Protein 6CR2 (pdb70)

Structure (mmCIF, N/CA/C/O backbone):
data_6CR2
#
_entry.id   6CR2
#
_cell.length_a   108.438
_cell.length_b   108.438
_cell.length_c   90.999
_cell.angle_alpha   90.00
_cell.angle_beta   90.00
_cell.angle_gamma   120.00
#
_symmetry.space_group_name_H-M   'P 31'
#
loop_
_entity.id
_entity.type
_entity.pdbx_description
1 polymer '14-alpha sterol demethylase Cyp51B'
2 non-polymer 'PROTOPORPHYRIN IX CONTAINING FE'
3 non-polymer N-[(1R)-1-(2,4-dichlorophenyl)-2-(1H-imidazol-1-yl)ethyl]-4-{5-[2-fluoro-4-(2,2,2-trifluoroethoxy)phenyl]-1,3,4-oxadiazol-2-yl}benzamide
4 water water
#
loop_
_atom_site.group_PDB
_atom_site.id
_atom_site.type_symbol
_atom_site.label_atom_id
_atom_site.label_alt_id
_atom_site.label_comp_id
_atom_site.label_asym_id
_atom_site.label_entity_id
_atom_site.label_seq_id
_atom_site.pdbx_PDB_ins_code
_atom_site.Cartn_x
_atom_site.Cartn_y
_atom_site.Cartn_z
_atom_site.occupancy
_atom_site.B_iso_or_equiv
_atom_site.auth_seq_id
_atom_site.auth_comp_id
_atom_site.auth_asym_id
_atom_site.auth_atom_id
_atom_site.pdbx_PDB_model_num
ATOM 1 N N . THR A 1 5 ? -110.607 169.720 -0.004 1.00 71.69 51 THR A N 1
ATOM 2 C CA . THR A 1 5 ? -109.569 170.203 -0.960 1.00 70.66 51 THR A CA 1
ATOM 3 C C . THR A 1 5 ? -108.568 171.090 -0.227 1.00 74.92 51 THR A C 1
ATOM 4 O O . THR A 1 5 ? -108.953 171.900 0.615 1.00 79.61 51 THR A O 1
ATOM 8 N N . PRO A 1 6 ? -107.275 170.933 -0.545 1.00 77.11 52 PRO A N 1
ATOM 9 C CA . PRO A 1 6 ? -106.216 171.705 0.094 1.00 65.73 52 PRO A CA 1
ATOM 10 C C . PRO A 1 6 ? -106.237 173.163 -0.352 1.00 61.15 52 PRO A C 1
ATOM 11 O O . PRO A 1 6 ? -106.767 173.475 -1.418 1.00 66.13 52 PRO A O 1
ATOM 15 N N . PRO A 1 7 ? -105.655 174.055 0.463 1.00 51.60 53 PRO A N 1
ATOM 16 C CA . PRO A 1 7 ? -105.665 175.489 0.195 1.00 48.08 53 PRO A CA 1
ATOM 17 C C . PRO A 1 7 ? -104.909 175.852 -1.079 1.00 51.43 53 PRO A C 1
ATOM 18 O O . PRO A 1 7 ? -103.695 175.663 -1.158 1.00 51.70 53 PRO A O 1
ATOM 22 N N . VAL A 1 8 ? -105.618 176.397 -2.052 1.00 50.41 54 VAL A N 1
ATOM 23 C CA . VAL A 1 8 ? -105.031 176.830 -3.300 1.00 59.77 54 VAL A CA 1
ATOM 24 C C . VAL A 1 8 ? -104.234 178.110 -3.131 1.00 64.32 54 VAL A C 1
ATOM 25 O O . VAL A 1 8 ? -104.756 179.107 -2.692 1.00 67.62 54 VAL A O 1
ATOM 29 N N . VAL A 1 9 ? -103.004 178.105 -3.618 1.00 67.21 55 VAL A N 1
ATOM 30 C CA . VAL A 1 9 ? -102.088 179.223 -3.425 1.00 66.07 55 VAL A CA 1
ATOM 31 C C . VAL A 1 9 ? -102.469 180.423 -4.287 1.00 62.59 55 VAL A C 1
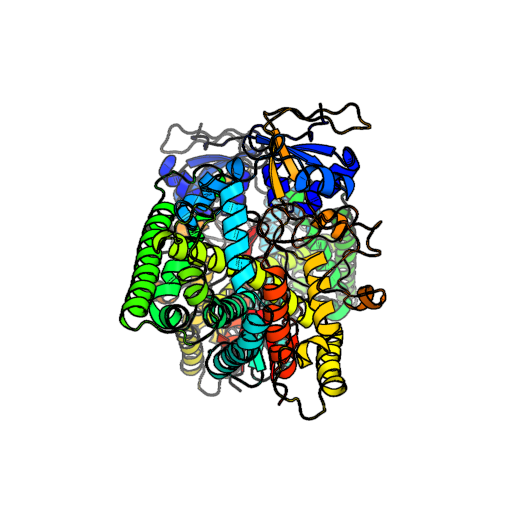ATOM 32 O O . VAL A 1 9 ? -102.805 180.276 -5.462 1.00 46.56 55 VAL A O 1
ATOM 36 N N . PHE A 1 10 ? -102.413 181.611 -3.694 1.00 70.49 56 PHE A N 1
ATOM 37 C CA . PHE A 1 10 ? -102.865 182.812 -4.386 1.00 74.05 56 PHE A CA 1
ATOM 38 C C . PHE A 1 10 ? -101.982 183.124 -5.590 1.00 70.43 56 PHE A C 1
ATOM 39 O O . PHE A 1 10 ? -100.763 183.242 -5.468 1.00 59.51 56 PHE A O 1
ATOM 47 N N . HIS A 1 11 ? -102.614 183.267 -6.750 1.00 64.43 57 HIS A N 1
ATOM 48 C CA . HIS A 1 11 ? -101.914 183.704 -7.951 1.00 73.12 57 HIS A CA 1
ATOM 49 C C . HIS A 1 11 ? -102.678 184.829 -8.642 1.00 79.52 57 HIS A C 1
ATOM 50 O O . HIS A 1 11 ? -103.759 185.218 -8.200 1.00 89.41 57 HIS A O 1
ATOM 57 N N . TRP A 1 12 ? -102.107 185.349 -9.724 1.00 84.62 58 TRP A N 1
ATOM 58 C CA . TRP A 1 12 ? -102.657 186.529 -10.382 1.00 83.18 58 TRP A CA 1
ATOM 59 C C . TRP A 1 12 ? -103.332 186.240 -11.718 1.00 76.10 58 TRP A C 1
ATOM 60 O O . TRP A 1 12 ? -104.274 186.929 -12.111 1.00 69.73 58 TRP A O 1
ATOM 71 N N . PHE A 1 13 ? -102.835 185.223 -12.414 1.00 77.21 59 PHE A N 1
ATOM 72 C CA . PHE A 1 13 ? -103.248 184.986 -13.791 1.00 78.83 59 PHE A CA 1
ATOM 73 C C . PHE A 1 13 ? -103.549 183.507 -14.008 1.00 77.30 59 PHE A C 1
ATOM 74 O O . PHE A 1 13 ? -103.026 182.654 -13.291 1.00 67.25 59 PHE A O 1
ATOM 82 N N . PRO A 1 14 ? -104.406 183.203 -14.993 1.00 75.68 60 PRO A N 1
ATOM 83 C CA . PRO A 1 14 ? -104.822 181.824 -15.207 1.00 74.58 60 PRO A CA 1
ATOM 84 C C . PRO A 1 14 ? -103.819 181.113 -16.109 1.00 77.50 60 PRO A C 1
ATOM 85 O O . PRO A 1 14 ? -103.346 181.682 -17.093 1.00 86.85 60 PRO A O 1
ATOM 89 N N . PHE A 1 15 ? -103.494 179.878 -15.741 1.00 73.35 61 PHE A N 1
ATOM 90 C CA . PHE A 1 15 ? -102.587 179.008 -16.482 1.00 75.55 61 PHE A CA 1
ATOM 91 C C . PHE A 1 15 ? -101.118 179.419 -16.456 1.00 80.39 61 PHE A C 1
ATOM 92 O O . PHE A 1 15 ? -100.276 178.764 -17.071 1.00 84.70 61 PHE A O 1
ATOM 100 N N . ILE A 1 16 ? -100.805 180.497 -15.746 1.00 75.37 62 ILE A N 1
ATOM 101 C CA . ILE A 1 16 ? -99.416 180.817 -15.438 1.00 68.29 62 ILE A CA 1
ATOM 102 C C . ILE A 1 16 ? -99.217 180.439 -13.976 1.00 63.90 62 ILE A C 1
ATOM 103 O O . ILE A 1 16 ? -98.160 179.976 -13.547 1.00 68.93 62 ILE A O 1
ATOM 108 N N . GLY A 1 17 ? -100.294 180.670 -13.233 1.00 62.23 63 GLY A N 1
ATOM 109 C CA . GLY A 1 17 ? -100.358 180.379 -11.807 1.00 53.01 63 GLY A CA 1
ATOM 110 C C . GLY A 1 17 ? -99.106 180.845 -11.091 1.00 59.61 63 GLY A C 1
ATOM 111 O O . GLY A 1 17 ? -98.635 181.965 -11.289 1.00 72.74 63 GLY A O 1
ATOM 112 N N . SER A 1 18 ? -98.574 179.965 -10.250 1.00 57.15 64 SER A N 1
ATOM 113 C CA . SER A 1 18 ? -97.360 180.258 -9.497 1.00 52.87 64 SER A CA 1
ATOM 114 C C . SER A 1 18 ? -96.121 179.705 -10.193 1.00 44.61 64 SER A C 1
ATOM 115 O O . SER A 1 18 ? -95.106 179.440 -9.549 1.00 52.19 64 SER A O 1
ATOM 118 N N . THR A 1 19 ? -96.206 179.541 -11.509 1.00 40.67 65 THR A N 1
ATOM 119 C CA . THR A 1 19 ? -95.127 178.928 -12.276 1.00 47.39 65 THR A CA 1
ATOM 120 C C . THR A 1 19 ? -93.831 179.725 -12.164 1.00 47.03 65 THR A C 1
ATOM 121 O O . THR A 1 19 ? -92.768 179.165 -11.895 1.00 48.10 65 THR A O 1
ATOM 125 N N . ILE A 1 20 ? -93.935 181.034 -12.369 1.00 42.00 66 ILE A N 1
ATOM 126 C CA . ILE A 1 20 ? -92.776 181.919 -12.330 1.00 40.62 66 ILE A CA 1
ATOM 127 C C . ILE A 1 20 ? -92.107 181.900 -10.959 1.00 37.80 66 ILE A C 1
ATOM 128 O O . ILE A 1 20 ? -90.889 181.747 -10.867 1.00 41.22 66 ILE A O 1
ATOM 133 N N . SER A 1 21 ? -92.894 182.050 -9.898 1.00 36.96 67 SER A N 1
ATOM 134 C CA . SER A 1 21 ? -92.373 181.993 -8.537 1.00 40.67 67 SER A CA 1
ATOM 135 C C . SER A 1 21 ? -91.680 180.661 -8.267 1.00 36.79 67 SER A C 1
ATOM 136 O O . SER A 1 21 ? -90.610 180.615 -7.661 1.00 34.62 67 SER A O 1
ATOM 139 N N . TYR A 1 22 ? -92.312 179.579 -8.708 1.00 36.39 68 TYR A N 1
ATOM 140 C CA . TYR A 1 22 ? -91.789 178.235 -8.491 1.00 39.31 68 TYR A CA 1
ATOM 141 C C . TYR A 1 22 ? -90.500 178.039 -9.281 1.00 34.82 68 TYR A C 1
ATOM 142 O O . TYR A 1 22 ? -89.510 177.523 -8.763 1.00 35.37 68 TYR A O 1
ATOM 151 N N . GLY A 1 23 ? -90.531 178.455 -10.543 1.00 34.93 69 GLY A N 1
ATOM 152 C CA . GLY A 1 23 ? -89.394 178.294 -11.442 1.00 36.23 69 GLY A CA 1
ATOM 153 C C . GLY A 1 23 ? -88.173 179.118 -11.081 1.00 37.47 69 GLY A C 1
ATOM 154 O O . GLY A 1 23 ? -87.040 178.675 -11.273 1.00 41.86 69 GLY A O 1
ATOM 155 N N . ILE A 1 24 ? -88.394 180.323 -10.566 1.00 37.92 70 ILE A N 1
ATOM 156 C CA . ILE A 1 24 ? -87.287 181.185 -10.169 1.00 40.23 70 ILE A CA 1
ATOM 157 C C . ILE A 1 24 ? -86.565 180.612 -8.955 1.00 38.71 70 ILE A C 1
ATOM 158 O O . ILE A 1 24 ? -85.336 180.621 -8.884 1.00 39.86 70 ILE A O 1
ATOM 163 N N . ASP A 1 25 ? -87.351 180.134 -7.996 1.00 40.35 71 ASP A N 1
ATOM 164 C CA . ASP A 1 25 ? -86.817 179.621 -6.740 1.00 42.07 71 ASP A CA 1
ATOM 165 C C . ASP A 1 25 ? -87.889 178.790 -6.041 1.00 39.04 71 ASP A C 1
ATOM 166 O O . ASP A 1 25 ? -88.748 179.338 -5.351 1.00 39.76 71 ASP A O 1
ATOM 171 N N . PRO A 1 26 ? -87.855 177.464 -6.239 1.00 41.49 72 PRO A N 1
ATOM 172 C CA . PRO A 1 26 ? -88.792 176.554 -5.591 1.00 37.22 72 PRO A CA 1
ATOM 173 C C . PRO A 1 26 ? -88.785 176.668 -4.070 1.00 34.57 72 PRO A C 1
ATOM 174 O O . PRO A 1 26 ? -89.847 176.723 -3.449 1.00 32.08 72 PRO A O 1
ATOM 178 N N . TYR A 1 27 ? -87.596 176.711 -3.478 1.00 41.03 73 TYR A N 1
ATOM 179 C CA . TYR A 1 27 ? -87.465 176.642 -2.027 1.00 45.06 73 TYR A CA 1
ATOM 180 C C . TYR A 1 27 ? -88.031 177.884 -1.346 1.00 46.13 73 TYR A C 1
ATOM 181 O O . TYR A 1 27 ? -88.802 177.774 -0.393 1.00 53.39 73 TYR A O 1
ATOM 190 N N . LYS A 1 28 ? -87.665 179.066 -1.832 1.00 42.61 74 LYS A N 1
ATOM 191 C CA . LYS A 1 28 ? -88.252 180.295 -1.310 1.00 48.25 74 LYS A CA 1
ATOM 192 C C . LYS A 1 28 ? -89.761 180.313 -1.524 1.00 45.10 74 LYS A C 1
ATOM 193 O O . LYS A 1 28 ? -90.515 180.825 -0.697 1.00 44.23 74 LYS A O 1
ATOM 199 N N . PHE A 1 29 ? -90.190 179.753 -2.650 1.00 46.78 75 PHE A N 1
ATOM 200 C CA . PHE A 1 29 ? -91.614 179.670 -2.956 1.00 42.82 75 PHE A CA 1
ATOM 201 C C . PHE A 1 29 ? -92.336 178.739 -1.987 1.00 48.06 75 PHE A C 1
ATOM 202 O O . PHE A 1 29 ? -93.443 179.046 -1.545 1.00 56.25 75 PHE A O 1
ATOM 210 N N . PHE A 1 30 ? -91.717 177.612 -1.651 1.00 45.31 76 PHE A N 1
ATOM 211 C CA . PHE A 1 30 ? -92.330 176.653 -0.738 1.00 47.57 76 PHE A CA 1
ATOM 212 C C . PHE A 1 30 ? -92.355 177.130 0.711 1.00 49.99 76 PHE A C 1
ATOM 213 O O . PHE A 1 30 ? -93.282 176.800 1.451 1.00 48.44 76 PHE A O 1
ATOM 221 N N . PHE A 1 31 ? -91.356 177.905 1.123 1.00 49.96 77 PHE A N 1
ATOM 222 C CA . PHE A 1 31 ? -91.289 178.373 2.503 1.00 50.37 77 PHE A CA 1
ATOM 223 C C . PHE A 1 31 ? -92.267 179.516 2.755 1.00 51.27 77 PHE A C 1
ATOM 224 O O . PHE A 1 31 ? -92.923 179.557 3.795 1.00 48.30 77 PHE A O 1
ATOM 232 N N . ASP A 1 32 ? -92.358 180.446 1.809 1.00 50.93 78 ASP A N 1
ATOM 233 C CA . ASP A 1 32 ? -93.389 181.478 1.828 1.00 53.27 78 ASP A CA 1
ATOM 234 C C . ASP A 1 32 ? -94.806 180.913 1.803 1.00 58.14 78 ASP A C 1
ATOM 235 O O . ASP A 1 32 ? -95.650 181.303 2.610 1.00 72.17 78 ASP A O 1
ATOM 240 N N . CYS A 1 33 ? -95.064 179.999 0.874 1.00 54.88 79 CYS A N 1
ATOM 241 C CA . CYS A 1 33 ? -96.362 179.338 0.800 1.00 51.10 79 CYS A CA 1
ATOM 242 C C . CYS A 1 33 ? -96.636 178.611 2.112 1.00 56.36 79 CYS A C 1
ATOM 243 O O . CYS A 1 33 ? -97.770 178.566 2.591 1.00 48.42 79 CYS A O 1
ATOM 246 N N . ARG A 1 34 ? -95.582 178.030 2.676 1.00 54.72 80 ARG A N 1
ATOM 247 C CA . ARG A 1 34 ? -95.661 177.340 3.959 1.00 57.78 80 ARG A CA 1
ATOM 248 C C . ARG A 1 34 ? -96.127 178.255 5.088 1.00 58.55 80 ARG A C 1
ATOM 249 O O . ARG A 1 34 ? -96.997 177.880 5.875 1.00 67.43 80 ARG A O 1
ATOM 257 N N . ALA A 1 35 ? -95.561 179.455 5.165 1.00 56.39 81 ALA A N 1
ATOM 258 C CA . ALA A 1 35 ? -95.846 180.358 6.274 1.00 58.75 81 ALA A CA 1
ATOM 259 C C . ALA A 1 35 ? -97.272 180.894 6.201 1.00 59.97 81 ALA A C 1
ATOM 260 O O . ALA A 1 35 ? -97.846 181.308 7.208 1.00 61.67 81 ALA A O 1
ATOM 262 N N . LYS A 1 36 ? -97.835 180.885 4.997 1.00 61.82 82 LYS A N 1
ATOM 263 C CA . LYS A 1 36 ? -99.158 181.452 4.762 1.00 64.47 82 LYS A CA 1
ATOM 264 C C . LYS A 1 36 ? -100.248 180.388 4.678 1.00 68.23 82 LYS A C 1
ATOM 265 O O . LYS A 1 36 ? -101.411 180.684 4.951 1.00 73.73 82 LYS A O 1
ATOM 271 N N . TYR A 1 37 ? -99.894 179.159 4.314 1.00 58.67 83 TYR A N 1
ATOM 272 C CA . TYR A 1 37 ? -100.901 178.112 4.166 1.00 58.95 83 TYR A CA 1
ATOM 273 C C . TYR A 1 37 ? -100.632 176.794 4.888 1.00 58.84 83 TYR A C 1
ATOM 274 O O . TYR A 1 37 ? -101.374 175.834 4.683 1.00 54.33 83 TYR A O 1
ATOM 283 N N . GLY A 1 38 ? -99.602 176.718 5.724 1.00 60.66 84 GLY A N 1
ATOM 284 C CA . GLY A 1 38 ? -99.262 175.452 6.367 1.00 65.03 84 GLY A CA 1
ATOM 285 C C . GLY A 1 38 ? -98.502 174.482 5.483 1.00 75.18 84 GLY A C 1
ATOM 286 O O . GLY A 1 38 ? -97.829 174.899 4.541 1.00 85.81 84 GLY A O 1
ATOM 287 N N . ASP A 1 39 ? -98.598 173.187 5.772 1.00 68.62 85 ASP A N 1
ATOM 288 C CA . ASP A 1 39 ? -97.753 172.192 5.120 1.00 59.72 85 ASP A CA 1
ATOM 289 C C . ASP A 1 39 ? -98.359 171.531 3.885 1.00 59.75 85 ASP A C 1
ATOM 290 O O . ASP A 1 39 ? -97.764 170.610 3.327 1.00 59.12 85 ASP A O 1
ATOM 295 N N . ILE A 1 40 ? -99.528 171.990 3.447 1.00 55.29 86 ILE A N 1
ATOM 296 C CA . ILE A 1 40 ? -100.153 171.463 2.238 1.00 53.69 86 ILE A CA 1
ATOM 297 C C . ILE A 1 40 ? -100.786 172.553 1.380 1.00 58.57 86 ILE A C 1
ATOM 298 O O . ILE A 1 40 ? -101.649 173.294 1.852 1.00 61.71 86 ILE A O 1
ATOM 303 N N . PHE A 1 41 ? -100.517 172.577 0.097 1.00 63.62 87 PHE A N 1
ATOM 304 C CA . PHE A 1 41 ? -101.188 173.544 -0.730 1.00 60.36 87 PHE A CA 1
ATOM 305 C C . PHE A 1 41 ? -101.263 173.098 -2.152 1.00 58.01 87 PHE A C 1
ATOM 306 O O . PHE A 1 41 ? -100.731 172.099 -2.488 1.00 68.31 87 PHE A O 1
ATOM 314 N N . THR A 1 42 ? -102.034 173.800 -2.950 1.00 59.80 88 THR A N 1
ATOM 315 C CA . THR A 1 42 ? -102.155 173.537 -4.378 1.00 57.79 88 THR A CA 1
ATOM 316 C C . THR A 1 42 ? -101.767 174.786 -5.163 1.00 54.56 88 THR A C 1
ATOM 317 O O . THR A 1 42 ? -102.396 175.834 -5.024 1.00 63.82 88 THR A O 1
ATOM 321 N N . PHE A 1 43 ? -100.731 174.672 -5.988 1.00 49.96 89 PHE A N 1
ATOM 322 C CA . PHE A 1 43 ? -100.384 175.751 -6.906 1.00 51.74 89 PHE A CA 1
ATOM 323 C C . PHE A 1 43 ? -100.512 175.304 -8.358 1.00 52.95 89 PHE A C 1
ATOM 324 O O . PHE A 1 43 ? -100.340 174.129 -8.686 1.00 59.52 89 PHE A O 1
ATOM 332 N N . ILE A 1 44 ? -100.847 176.265 -9.212 1.00 58.05 90 ILE A N 1
ATOM 333 C CA . ILE A 1 44 ? -101.076 176.008 -10.629 1.00 56.13 90 ILE A CA 1
ATOM 334 C C . ILE A 1 44 ? -99.754 176.035 -11.389 1.00 58.52 90 ILE A C 1
ATOM 335 O O . ILE A 1 44 ? -99.178 177.096 -11.633 1.00 56.78 90 ILE A O 1
ATOM 340 N N . LEU A 1 45 ? -99.291 174.844 -11.755 1.00 57.08 91 LEU A N 1
ATOM 341 C CA . LEU A 1 45 ? -98.041 174.669 -12.486 1.00 52.81 91 LEU A CA 1
ATOM 342 C C . LEU A 1 45 ? -98.332 174.342 -13.947 1.00 56.35 91 LEU A C 1
ATOM 343 O O . LEU A 1 45 ? -98.731 173.229 -14.288 1.00 56.86 91 LEU A O 1
ATOM 348 N N . LEU A 1 46 ? -98.132 175.343 -14.798 1.00 56.84 92 LEU A N 1
ATOM 349 C CA . LEU A 1 46 ? -98.341 175.222 -16.237 1.00 62.58 92 LEU A CA 1
ATOM 350 C C . LEU A 1 46 ? -99.683 174.587 -16.589 1.00 60.31 92 LEU A C 1
ATOM 351 O O . LEU A 1 46 ? -99.770 173.767 -17.503 1.00 50.16 92 LEU A O 1
ATOM 356 N N . GLY A 1 47 ? -100.730 174.985 -15.873 1.00 62.18 93 GLY A N 1
ATOM 357 C CA . GLY A 1 47 ? -102.081 174.503 -16.137 1.00 60.16 93 GLY A CA 1
ATOM 358 C C . GLY A 1 47 ? -102.564 173.363 -15.261 1.00 63.56 93 GLY A C 1
ATOM 359 O O . GLY A 1 47 ? -103.753 173.045 -15.256 1.00 61.80 93 GLY A O 1
ATOM 360 N N . LYS A 1 48 ? -101.648 172.740 -14.526 1.00 67.54 94 LYS A N 1
ATOM 361 C CA . LYS A 1 48 ? -101.982 171.594 -13.688 1.00 62.41 94 LYS A CA 1
ATOM 362 C C . LYS A 1 48 ? -102.043 172.020 -12.225 1.00 62.10 94 LYS A C 1
ATOM 363 O O . LYS A 1 48 ? -101.145 172.698 -11.726 1.00 58.34 94 LYS A O 1
ATOM 369 N N . LYS A 1 49 ? -103.114 171.619 -11.547 1.00 62.95 95 LYS A N 1
ATOM 370 C CA . LYS A 1 49 ? -103.190 171.775 -10.100 1.00 61.29 95 LYS A CA 1
ATOM 371 C C . LYS A 1 49 ? -102.192 170.818 -9.457 1.00 56.47 95 LYS A C 1
ATOM 372 O O . LYS A 1 49 ? -102.216 169.612 -9.706 1.00 54.09 95 LYS A O 1
ATOM 378 N N . THR A 1 50 ? -101.303 171.377 -8.643 1.00 53.10 96 THR A N 1
ATOM 379 C CA . THR A 1 50 ? -100.185 170.616 -8.100 1.00 43.44 96 THR A CA 1
ATOM 380 C C . THR A 1 50 ? -100.157 170.762 -6.584 1.00 46.17 96 THR A C 1
ATOM 381 O O . THR A 1 50 ? -99.783 171.806 -6.047 1.00 45.41 96 THR A O 1
ATOM 385 N N . THR A 1 51 ? -100.573 169.694 -5.913 1.00 42.89 97 THR A N 1
ATOM 386 C CA . THR A 1 51 ? -100.620 169.680 -4.457 1.00 44.63 97 THR A CA 1
ATOM 387 C C . THR A 1 51 ? -99.261 169.327 -3.861 1.00 39.10 97 THR A C 1
ATOM 388 O O . THR A 1 51 ? -98.699 168.262 -4.114 1.00 37.27 97 THR A O 1
ATOM 392 N N . VAL A 1 52 ? -98.762 170.258 -3.055 1.00 41.30 98 VAL A N 1
ATOM 393 C CA . VAL A 1 52 ? -97.474 170.122 -2.387 1.00 42.67 98 VAL A CA 1
ATOM 394 C C . VAL A 1 52 ? -97.764 169.695 -0.954 1.00 41.84 98 VAL A C 1
ATOM 395 O O . VAL A 1 52 ? -98.508 170.367 -0.240 1.00 44.54 98 VAL A O 1
ATOM 399 N N . TYR A 1 53 ? -97.186 168.571 -0.543 1.00 44.99 99 TYR A N 1
ATOM 400 C CA . TYR A 1 53 ? -97.253 168.157 0.854 1.00 45.56 99 TYR A CA 1
ATOM 401 C C . TYR A 1 53 ? -95.853 168.181 1.458 1.00 42.89 99 TYR A C 1
ATOM 402 O O . TYR A 1 53 ? -94.998 167.360 1.124 1.00 47.92 99 TYR A O 1
ATOM 411 N N . LEU A 1 54 ? -95.634 169.138 2.355 1.00 43.68 100 LEU A N 1
ATOM 412 C CA . LEU A 1 54 ? -94.308 169.396 2.901 1.00 39.10 100 LEU A CA 1
ATOM 413 C C . LEU A 1 54 ? -94.108 168.672 4.228 1.00 41.18 100 LEU A C 1
ATOM 414 O O . LEU A 1 54 ? -95.042 168.105 4.795 1.00 51.77 100 LEU A O 1
ATOM 419 N N . GLY A 1 55 ? -92.870 168.711 4.708 1.00 39.72 101 GLY A N 1
ATOM 420 C CA . GLY A 1 55 ? -92.474 168.011 5.925 1.00 37.95 101 GLY A CA 1
ATOM 421 C C . GLY A 1 55 ? -92.330 166.516 5.712 1.00 42.74 101 GLY A C 1
ATOM 422 O O . GLY A 1 55 ? -92.784 165.974 4.704 1.00 39.28 101 GLY A O 1
ATOM 423 N N . THR A 1 56 ? -91.681 165.862 6.670 1.00 41.23 102 THR A N 1
ATOM 424 C CA . THR A 1 56 ? -91.491 164.415 6.660 1.00 41.31 102 THR A CA 1
ATOM 425 C C . THR A 1 56 ? -92.752 163.607 6.369 1.00 46.18 102 THR A C 1
ATOM 426 O O . THR A 1 56 ? -92.672 162.533 5.772 1.00 50.95 102 THR A O 1
ATOM 430 N N . LYS A 1 57 ? -93.911 164.098 6.794 1.00 43.72 103 LYS A N 1
ATOM 431 C CA . LYS A 1 57 ? -95.159 163.378 6.563 1.00 49.67 103 LYS A CA 1
ATOM 432 C C . LYS A 1 57 ? -95.575 163.492 5.100 1.00 47.54 103 LYS A C 1
ATOM 433 O O . LYS A 1 57 ? -96.070 162.539 4.498 1.00 39.42 103 LYS A O 1
ATOM 439 N N . GLY A 1 58 ? -95.364 164.680 4.544 1.00 44.42 104 GLY A N 1
ATOM 440 C CA . GLY A 1 58 ? -95.553 164.913 3.117 1.00 45.30 104 GLY A CA 1
ATOM 441 C C . GLY A 1 58 ? -94.706 164.004 2.249 1.00 42.84 104 GLY A C 1
ATOM 442 O O . GLY A 1 58 ? -95.198 163.410 1.290 1.00 43.77 104 GLY A O 1
ATOM 443 N N . ASN A 1 59 ? -93.425 163.896 2.586 1.00 38.12 105 ASN A N 1
ATOM 444 C CA . ASN A 1 59 ? -92.503 163.053 1.833 1.00 40.73 105 ASN A CA 1
ATOM 445 C C . ASN A 1 59 ? -92.968 161.602 1.903 1.00 39.19 105 ASN A C 1
ATOM 446 O O . ASN A 1 59 ? -92.864 160.847 0.937 1.00 38.47 105 ASN A O 1
ATOM 451 N N . ASP A 1 60 ? -93.493 161.240 3.069 1.00 47.25 106 ASP A N 1
ATOM 452 C CA . ASP A 1 60 ? -93.969 159.886 3.324 1.00 47.36 106 ASP A CA 1
ATOM 453 C C . ASP A 1 60 ? -95.256 159.652 2.539 1.00 40.95 106 ASP A C 1
ATOM 454 O O . ASP A 1 60 ? -95.431 158.612 1.904 1.00 39.05 106 ASP A O 1
ATOM 459 N N . PHE A 1 61 ? -96.106 160.633 2.533 1.00 41.63 107 PHE A N 1
ATOM 460 C CA . PHE A 1 61 ? -97.351 160.512 1.859 1.00 47.49 107 PHE A CA 1
ATOM 461 C C . PHE A 1 61 ? -97.197 160.285 0.373 1.00 50.95 107 PHE A C 1
ATOM 462 O O . PHE A 1 61 ? -97.896 159.513 -0.222 1.00 56.77 107 PHE A O 1
ATOM 470 N N . ILE A 1 62 ? -96.244 160.952 -0.225 1.00 50.32 108 ILE A N 1
ATOM 471 C CA . ILE A 1 62 ? -96.085 160.933 -1.675 1.00 44.43 108 ILE A CA 1
ATOM 472 C C . ILE A 1 62 ? -95.107 159.851 -2.124 1.00 43.03 108 ILE A C 1
ATOM 473 O O . ILE A 1 62 ? -95.357 159.152 -3.106 1.00 41.75 108 ILE A O 1
ATOM 478 N N . LEU A 1 63 ? -93.995 159.715 -1.410 1.00 39.01 109 LEU A N 1
ATOM 479 C CA . LEU A 1 63 ? -92.930 158.813 -1.835 1.00 38.92 109 LEU A CA 1
ATOM 480 C C . LEU A 1 63 ? -93.196 157.369 -1.422 1.00 39.70 109 LEU A C 1
ATOM 481 O O . LEU A 1 63 ? -92.696 156.434 -2.048 1.00 36.34 109 LEU A O 1
ATOM 486 N N . ASN A 1 64 ? -93.989 157.193 -0.371 1.00 45.69 110 ASN A N 1
ATOM 487 C CA . ASN A 1 64 ? -94.429 155.862 0.032 1.00 45.85 110 ASN A CA 1
ATOM 488 C C . ASN A 1 64 ? -95.882 155.603 -0.354 1.00 44.98 110 ASN A C 1
ATOM 489 O O . ASN A 1 64 ? -96.493 154.643 0.116 1.00 44.56 110 ASN A O 1
ATOM 494 N N . GLY A 1 65 ? -96.420 156.451 -1.224 1.00 45.89 111 GLY A N 1
ATOM 495 C CA . GLY A 1 65 ? -97.744 156.238 -1.796 1.00 47.64 111 GLY A CA 1
ATOM 496 C C . GLY A 1 65 ? -97.883 154.881 -2.458 1.00 54.11 111 GLY A C 1
ATOM 497 O O . GLY A 1 65 ? -96.924 154.351 -3.020 1.00 56.70 111 GLY A O 1
ATOM 498 N N . LYS A 1 66 ? -99.086 154.319 -2.390 1.00 58.50 112 LYS A N 1
ATOM 499 C CA . LYS A 1 66 ? -99.375 153.037 -3.025 1.00 52.63 112 LYS A CA 1
ATOM 500 C C . LYS A 1 66 ? -99.440 153.201 -4.540 1.00 48.73 112 LYS A C 1
ATOM 501 O O . LYS A 1 66 ? -99.857 154.241 -5.048 1.00 44.62 112 LYS A O 1
ATOM 507 N N . LEU A 1 67 ? -99.027 152.155 -5.249 1.00 49.37 113 LEU A N 1
ATOM 508 C CA . LEU A 1 67 ? -99.073 152.118 -6.707 1.00 50.75 113 LEU A CA 1
ATOM 509 C C . LEU A 1 67 ? -100.475 152.367 -7.257 1.00 59.95 113 LEU A C 1
ATOM 510 O O . LEU A 1 67 ? -100.634 152.823 -8.390 1.00 71.34 113 LEU A O 1
ATOM 515 N N . ARG A 1 68 ? -101.489 152.058 -6.455 1.00 65.73 114 ARG A N 1
ATOM 516 C CA . ARG A 1 68 ? -102.879 152.386 -6.755 1.00 69.17 114 ARG A CA 1
ATOM 517 C C . ARG A 1 68 ? -103.134 153.887 -6.862 1.00 73.12 114 ARG A C 1
ATOM 518 O O . ARG A 1 68 ? -103.879 154.336 -7.734 1.00 79.32 114 ARG A O 1
ATOM 526 N N . ASP A 1 69 ? -102.517 154.659 -5.974 1.00 71.55 115 ASP A N 1
ATOM 527 C CA . ASP A 1 69 ? -102.868 156.063 -5.789 1.00 64.85 115 ASP A CA 1
ATOM 528 C C . ASP A 1 69 ? -101.962 157.016 -6.563 1.00 60.90 115 ASP A C 1
ATOM 529 O O . ASP A 1 69 ? -102.401 158.084 -6.990 1.00 46.81 115 ASP A O 1
ATOM 534 N N . VAL A 1 70 ? -100.699 156.640 -6.741 1.00 59.63 116 VAL A N 1
ATOM 535 C CA . VAL A 1 70 ? -99.707 157.557 -7.292 1.00 54.67 116 VAL A CA 1
ATOM 536 C C . VAL A 1 70 ? -98.911 156.950 -8.442 1.00 48.26 116 VAL A C 1
ATOM 537 O O . VAL A 1 70 ? -98.311 155.883 -8.308 1.00 51.54 116 VAL A O 1
ATOM 541 N N . CYS A 1 71 ? -98.912 157.653 -9.569 1.00 42.08 117 CYS A N 1
ATOM 542 C CA . CYS A 1 71 ? -98.212 157.218 -10.772 1.00 40.59 117 CYS A CA 1
ATOM 543 C C . CYS A 1 71 ? -97.093 158.197 -11.115 1.00 44.03 117 CYS A C 1
ATOM 544 O O . CYS A 1 71 ? -97.321 159.404 -11.201 1.00 43.88 117 CYS A O 1
ATOM 547 N N . ALA A 1 72 ? -95.887 157.673 -11.309 1.00 43.22 118 ALA A N 1
ATOM 548 C CA . ALA A 1 72 ? -94.745 158.488 -11.706 1.00 40.39 118 ALA A CA 1
ATOM 549 C C . ALA A 1 72 ? -94.640 158.547 -13.226 1.00 37.68 118 ALA A C 1
ATOM 550 O O . ALA A 1 72 ? -94.618 159.619 -13.830 1.00 33.74 118 ALA A O 1
ATOM 552 N N . GLU A 1 73 ? -94.575 157.364 -13.828 1.00 36.87 119 GLU A N 1
ATOM 553 C CA . GLU A 1 73 ? -94.241 157.220 -15.241 1.00 43.99 119 GLU A CA 1
ATOM 554 C C . GLU A 1 73 ? -95.194 158.001 -16.140 1.00 40.87 119 GLU A C 1
ATOM 555 O O . GLU A 1 73 ? -94.832 158.384 -17.252 1.00 44.79 119 GLU A O 1
ATOM 561 N N . GLU A 1 74 ? -96.412 158.238 -15.664 1.00 47.27 120 GLU A N 1
ATOM 562 C CA . GLU A 1 74 ? -97.398 158.971 -16.450 1.00 52.02 120 GLU A CA 1
ATOM 563 C C . GLU A 1 74 ? -96.994 160.434 -16.602 1.00 49.98 120 GLU A C 1
ATOM 564 O O . GLU A 1 74 ? -97.219 161.052 -17.642 1.00 49.66 120 GLU A O 1
ATOM 570 N N . VAL A 1 75 ? -96.393 160.972 -15.546 1.00 50.21 121 VAL A N 1
ATOM 571 C CA . VAL A 1 75 ? -95.992 162.374 -15.524 1.00 48.22 121 VAL A CA 1
ATOM 572 C C . VAL A 1 75 ? -94.709 162.552 -16.330 1.00 47.83 121 VAL A C 1
ATOM 573 O O . VAL A 1 75 ? -94.527 163.567 -17.002 1.00 40.88 121 VAL A O 1
ATOM 577 N N . TYR A 1 76 ? -93.832 161.556 -16.271 1.00 47.10 122 TYR A N 1
ATOM 578 C CA . TYR A 1 76 ? -92.492 161.670 -16.837 1.00 43.53 122 TYR A CA 1
ATOM 579 C C . TYR A 1 76 ? -92.396 161.218 -18.290 1.00 39.64 122 TYR A C 1
ATOM 580 O O . TYR A 1 76 ? -91.642 161.790 -19.077 1.00 42.75 122 TYR A O 1
ATOM 589 N N . SER A 1 77 ? -93.139 160.171 -18.635 1.00 36.84 123 SER A N 1
ATOM 590 C CA . SER A 1 77 ? -92.883 159.438 -19.869 1.00 33.39 123 SER A CA 1
ATOM 591 C C . SER A 1 77 ? -92.836 160.323 -21.112 1.00 30.38 123 SER A C 1
ATOM 592 O O . SER A 1 77 ? -91.992 160.116 -21.984 1.00 28.01 123 SER A O 1
ATOM 595 N N . PRO A 1 78 ? -93.745 161.305 -21.213 1.00 27.11 124 PRO A N 1
ATOM 596 C CA . PRO A 1 78 ? -93.700 162.161 -22.393 1.00 34.09 124 PRO A CA 1
ATOM 597 C C . PRO A 1 78 ? -92.326 162.781 -22.625 1.00 32.14 124 PRO A C 1
ATOM 598 O O . PRO A 1 78 ? -91.845 162.814 -23.758 1.00 29.34 124 PRO A O 1
ATOM 602 N N . LEU A 1 79 ? -91.698 163.265 -21.558 1.00 33.66 125 LEU A N 1
ATOM 603 C CA . LEU A 1 79 ? -90.371 163.863 -21.660 1.00 29.96 125 LEU A CA 1
ATOM 604 C C . LEU A 1 79 ? -89.247 162.844 -21.824 1.00 31.61 125 LEU A C 1
ATOM 605 O O . LEU A 1 79 ? -88.399 162.993 -22.704 1.00 38.97 125 LEU A O 1
ATOM 610 N N . THR A 1 80 ? -89.230 161.810 -20.989 1.00 34.32 126 THR A N 1
ATOM 611 C CA . THR A 1 80 ? -88.048 160.963 -20.872 1.00 29.21 126 THR A CA 1
ATOM 612 C C . THR A 1 80 ? -87.986 159.889 -21.953 1.00 30.44 126 THR A C 1
ATOM 613 O O . THR A 1 80 ? -86.906 159.405 -22.292 1.00 31.66 126 THR A O 1
ATOM 617 N N . THR A 1 81 ? -89.140 159.510 -22.492 1.00 28.87 127 THR A N 1
ATOM 618 C CA . THR A 1 81 ? -89.197 158.354 -23.380 1.00 28.26 127 THR A CA 1
ATOM 619 C C . THR A 1 81 ? -88.492 158.646 -24.701 1.00 25.33 127 THR A C 1
ATOM 620 O O . THR A 1 81 ? -87.744 157.804 -25.200 1.00 27.42 127 THR A O 1
ATOM 624 N N . PRO A 1 82 ? -88.707 159.841 -25.271 1.00 24.44 128 PRO A N 1
ATOM 625 C CA . PRO A 1 82 ? -87.940 160.234 -26.448 1.00 25.27 128 PRO A CA 1
ATOM 626 C C . PRO A 1 82 ? -86.434 160.315 -26.224 1.00 26.01 128 PRO A C 1
ATOM 627 O O . PRO A 1 82 ? -85.660 160.173 -27.171 1.00 33.71 128 PRO A O 1
ATOM 631 N N . VAL A 1 83 ? -86.029 160.549 -24.980 1.00 27.60 129 VAL A N 1
ATOM 632 C CA . VAL A 1 83 ? -84.621 160.703 -24.627 1.00 23.69 129 VAL A CA 1
ATOM 633 C C . VAL A 1 83 ? -83.917 159.377 -24.359 1.00 24.41 129 VAL A C 1
ATOM 634 O O . VAL A 1 83 ? -82.904 159.069 -24.988 1.00 25.41 129 VAL A O 1
ATOM 638 N N . PHE A 1 84 ? -84.451 158.595 -23.426 1.00 28.17 130 PHE A N 1
ATOM 639 C CA . PHE A 1 84 ? -83.838 157.327 -23.047 1.00 31.52 130 PHE A CA 1
ATOM 640 C C . PHE A 1 84 ? -84.080 156.269 -24.118 1.00 30.07 130 PHE A C 1
ATOM 641 O O . PHE A 1 84 ? -83.218 155.432 -24.385 1.00 38.04 130 PHE A O 1
ATOM 649 N N . GLY A 1 85 ? -85.258 156.325 -24.732 1.00 34.85 131 GLY A N 1
ATOM 650 C CA . GLY A 1 85 ? -85.709 155.282 -25.647 1.00 40.30 131 GLY A CA 1
ATOM 651 C C . GLY A 1 85 ? -86.878 154.452 -25.151 1.00 40.89 131 GLY A C 1
ATOM 652 O O . GLY A 1 85 ? -87.351 154.635 -24.029 1.00 44.63 131 GLY A O 1
ATOM 653 N N . ARG A 1 86 ? -87.333 153.528 -25.991 1.00 44.68 132 ARG A N 1
ATOM 654 C CA . ARG A 1 86 ? -88.519 152.722 -25.718 1.00 40.15 132 ARG A CA 1
ATOM 655 C C . ARG A 1 86 ? -88.226 151.509 -24.840 1.00 35.25 132 ARG A C 1
ATOM 656 O O . ARG A 1 86 ? -87.124 150.959 -24.858 1.00 30.59 132 ARG A O 1
ATOM 664 N N . HIS A 1 87 ? -89.231 151.129 -24.058 1.00 38.17 133 HIS A N 1
ATOM 665 C CA . HIS A 1 87 ? -89.294 149.894 -23.280 1.00 39.54 133 HIS A CA 1
ATOM 666 C C . HIS A 1 87 ? -88.408 149.865 -22.040 1.00 35.96 133 HIS A C 1
ATOM 667 O O . HIS A 1 87 ? -88.161 148.798 -21.478 1.00 34.61 133 HIS A O 1
ATOM 674 N N . VAL A 1 88 ? -87.945 151.033 -21.608 1.00 35.17 134 VAL A N 1
ATOM 675 C CA . VAL A 1 88 ? -87.145 151.116 -20.392 1.00 32.51 134 VAL A CA 1
ATOM 676 C C . VAL A 1 88 ? -87.631 152.249 -19.495 1.00 32.15 134 VAL A C 1
ATOM 677 O O . VAL A 1 88 ? -88.363 153.138 -19.928 1.00 35.09 134 VAL A O 1
ATOM 681 N N . VAL A 1 89 ? -87.223 152.183 -18.232 1.00 32.30 135 VAL A N 1
ATOM 682 C CA . VAL A 1 89 ? -87.558 153.237 -17.285 1.00 33.73 135 VAL A CA 1
ATOM 683 C C . VAL A 1 89 ? -89.064 153.470 -17.231 1.00 34.13 135 VAL A C 1
ATOM 684 O O . VAL A 1 89 ? -89.840 152.603 -16.828 1.00 51.23 135 VAL A O 1
ATOM 688 N N . TYR A 1 90 ? -89.446 154.673 -17.645 1.00 32.56 136 TYR A N 1
ATOM 689 C CA . TYR A 1 90 ? -90.823 155.135 -17.520 1.00 32.81 136 TYR A CA 1
ATOM 690 C C . TYR A 1 90 ? -91.700 154.839 -18.732 1.00 34.87 136 TYR A C 1
ATOM 691 O O . TYR A 1 90 ? -92.811 155.362 -18.819 1.00 29.04 136 TYR A O 1
ATOM 700 N N . ASP A 1 91 ? -91.226 154.025 -19.669 1.00 35.54 137 ASP A N 1
ATOM 701 C CA . ASP A 1 91 ? -92.049 153.700 -20.828 1.00 37.99 137 ASP A CA 1
ATOM 702 C C . ASP A 1 91 ? -92.605 152.284 -20.706 1.00 45.02 137 ASP A C 1
ATOM 703 O O . ASP A 1 91 ? -92.853 151.616 -21.709 1.00 48.30 137 ASP A O 1
ATOM 708 N N . CYS A 1 92 ? -92.781 151.825 -19.471 1.00 41.88 138 CYS A N 1
ATOM 709 C CA . CYS A 1 92 ? -93.250 150.478 -19.164 1.00 42.30 138 CYS A CA 1
ATOM 710 C C . CYS A 1 92 ? -94.027 150.540 -17.853 1.00 43.58 138 CYS A C 1
ATOM 711 O O . CYS A 1 92 ? -94.035 151.582 -17.197 1.00 39.75 138 CYS A O 1
ATOM 714 N N . PRO A 1 93 ? -94.686 149.439 -17.463 1.00 44.61 139 PRO A N 1
ATOM 715 C CA . PRO A 1 93 ? -95.267 149.474 -16.126 1.00 44.88 139 PRO A CA 1
ATOM 716 C C . PRO A 1 93 ? -94.219 149.372 -15.023 1.00 41.57 139 PRO A C 1
ATOM 717 O O . PRO A 1 93 ? -93.112 148.882 -15.245 1.00 38.01 139 PRO A O 1
ATOM 721 N N . ASN A 1 94 ? -94.594 149.844 -13.838 1.00 38.32 140 ASN A N 1
ATOM 722 C CA . ASN A 1 94 ? -93.703 149.876 -12.685 1.00 40.29 140 ASN A CA 1
ATOM 723 C C . ASN A 1 94 ? -92.940 148.573 -12.468 1.00 39.53 140 ASN A C 1
ATOM 724 O O . ASN A 1 94 ? -91.744 148.590 -12.177 1.00 38.52 140 ASN A O 1
ATOM 729 N N . ALA A 1 95 ? -93.635 147.447 -12.595 1.00 37.52 141 ALA A N 1
ATOM 730 C CA . ALA A 1 95 ? -93.038 146.146 -12.312 1.00 38.25 141 ALA A CA 1
ATOM 731 C C . ALA A 1 95 ? -91.776 145.947 -13.142 1.00 31.60 141 ALA A C 1
ATOM 732 O O . ALA A 1 95 ? -90.794 145.375 -12.668 1.00 31.03 141 ALA A O 1
ATOM 734 N N . LYS A 1 96 ? -91.812 146.419 -14.384 1.00 31.16 142 LYS A N 1
ATOM 735 C CA . LYS A 1 96 ? -90.669 146.270 -15.278 1.00 32.03 142 LYS A CA 1
ATOM 736 C C . LYS A 1 96 ? -89.512 147.189 -14.896 1.00 28.80 142 LYS A C 1
ATOM 737 O O . LYS A 1 96 ? -88.345 146.805 -14.970 1.00 27.84 142 LYS A O 1
ATOM 743 N N . LEU A 1 97 ? -89.852 148.409 -14.494 1.00 25.01 143 LEU A N 1
ATOM 744 C CA . LEU A 1 97 ? -88.886 149.336 -13.917 1.00 28.66 143 LEU A CA 1
ATOM 745 C C . LEU A 1 97 ? -88.155 148.698 -12.741 1.00 31.69 143 LEU A C 1
ATOM 746 O O . LEU A 1 97 ? -86.929 148.771 -12.652 1.00 33.69 143 LEU A O 1
ATOM 751 N N . MET A 1 98 ? -88.914 148.070 -11.848 1.00 34.34 144 MET A N 1
ATOM 752 C CA . MET A 1 98 ? -88.355 147.461 -10.647 1.00 34.23 144 MET A CA 1
ATOM 753 C C . MET A 1 98 ? -87.313 146.405 -11.003 1.00 30.66 144 MET A C 1
ATOM 754 O O . MET A 1 98 ? -86.284 146.294 -10.336 1.00 33.11 144 MET A O 1
ATOM 759 N N . GLU A 1 99 ? -87.568 145.632 -12.053 1.00 33.01 145 GLU A N 1
ATOM 760 C CA . GLU A 1 99 ? -86.606 144.632 -12.508 1.00 37.20 145 GLU A CA 1
ATOM 761 C C . GLU A 1 99 ? -85.372 145.252 -13.156 1.00 34.28 145 GLU A C 1
ATOM 762 O O . GLU A 1 99 ? -84.243 144.839 -12.892 1.00 29.96 145 GLU A O 1
ATOM 768 N N . GLN A 1 100 ? -85.596 146.237 -14.019 1.00 30.52 146 GLN A N 1
ATOM 769 C CA . GLN A 1 100 ? -84.499 146.975 -14.635 1.00 30.00 146 GLN A CA 1
ATOM 770 C C . GLN A 1 100 ? -83.590 147.607 -13.586 1.00 26.29 146 GLN A C 1
ATOM 771 O O . GLN A 1 100 ? -82.366 147.584 -13.712 1.00 24.51 146 GLN A O 1
ATOM 777 N N . LYS A 1 101 ? -84.197 148.157 -12.540 1.00 21.47 147 LYS A N 1
ATOM 778 C CA . LYS A 1 101 ? -83.445 148.680 -11.405 1.00 24.64 147 LYS A CA 1
ATOM 779 C C . LYS A 1 101 ? -82.634 147.590 -10.712 1.00 27.30 147 LYS A C 1
ATOM 780 O O . LYS A 1 101 ? -81.472 147.796 -10.360 1.00 25.88 147 LYS A O 1
ATOM 786 N N . LYS A 1 102 ? -83.264 146.436 -10.516 1.00 27.84 148 LYS A N 1
ATOM 787 C CA . LYS A 1 102 ? -82.570 145.259 -10.008 1.00 28.11 148 LYS A CA 1
ATOM 788 C C . LYS A 1 102 ? -81.377 144.913 -10.894 1.00 27.71 148 LYS A C 1
ATOM 789 O O . LYS A 1 102 ? -80.290 144.627 -10.391 1.00 22.66 148 LYS A O 1
ATOM 795 N N . PHE A 1 103 ? -81.572 144.948 -12.208 1.00 30.02 149 PHE A N 1
ATOM 796 C CA . PHE A 1 103 ? -80.492 144.624 -13.135 1.00 32.20 149 PHE A CA 1
ATOM 797 C C . PHE A 1 103 ? -79.300 145.559 -12.955 1.00 32.21 149 PHE A C 1
ATOM 798 O O . PHE A 1 103 ? -78.152 145.117 -12.927 1.00 26.45 149 PHE A O 1
ATOM 806 N N . VAL A 1 104 ? -79.570 146.855 -12.830 1.00 28.82 150 VAL A N 1
ATOM 807 C CA . VAL A 1 104 ? -78.505 147.841 -12.680 1.00 25.77 150 VAL A CA 1
ATOM 808 C C . VAL A 1 104 ? -77.836 147.689 -11.318 1.00 26.17 150 VAL A C 1
ATOM 809 O O . VAL A 1 104 ? -76.611 147.728 -11.199 1.00 20.89 150 VAL A O 1
ATOM 813 N N . LYS A 1 105 ? -78.661 147.509 -10.291 1.00 27.12 151 LYS A N 1
ATOM 814 C CA . LYS A 1 105 ? -78.160 147.271 -8.943 1.00 30.62 151 LYS A CA 1
ATOM 815 C C . LYS A 1 105 ? -77.233 146.060 -8.918 1.00 31.98 151 LYS A C 1
ATOM 816 O O . LYS A 1 105 ? -76.212 146.065 -8.230 1.00 30.66 151 LYS A O 1
ATOM 822 N N . TYR A 1 106 ? -77.593 145.022 -9.667 1.00 36.45 152 TYR A N 1
ATOM 823 C CA . TYR A 1 106 ? -76.714 143.874 -9.854 1.00 41.11 152 TYR A CA 1
ATOM 824 C C . TYR A 1 106 ? -75.338 144.330 -10.325 1.00 37.20 152 TYR A C 1
ATOM 825 O O . TYR A 1 106 ? -74.308 143.820 -9.885 1.00 38.87 152 TYR A O 1
ATOM 834 N N . GLY A 1 107 ? -75.348 145.269 -11.265 1.00 34.88 153 GLY A N 1
ATOM 835 C CA . GLY A 1 107 ? -74.123 145.718 -11.915 1.00 32.23 153 GLY A CA 1
ATOM 836 C C . GLY A 1 107 ? -73.262 146.603 -11.035 1.00 32.94 153 GLY A C 1
ATOM 837 O O . GLY A 1 107 ? -72.127 146.924 -11.388 1.00 38.44 153 GLY A O 1
ATOM 838 N N . LEU A 1 108 ? -73.796 147.017 -9.918 1.00 29.24 154 LEU A N 1
ATOM 839 C CA . LEU A 1 108 ? -73.121 147.927 -9.037 1.00 30.01 154 LEU A CA 1
ATOM 840 C C . LEU A 1 108 ? -72.628 147.395 -7.721 1.00 28.34 154 LEU A C 1
ATOM 841 O O . LEU A 1 108 ? -72.635 148.077 -6.747 1.00 28.64 154 LEU A O 1
ATOM 846 N N . THR A 1 109 ? -72.198 146.158 -7.723 1.00 30.34 155 THR A N 1
ATOM 847 C CA . THR A 1 109 ? -71.644 145.511 -6.561 1.00 30.06 155 THR A CA 1
ATOM 848 C C . THR A 1 109 ? -70.280 146.027 -6.121 1.00 30.58 155 THR A C 1
ATOM 849 O O . THR A 1 109 ? -69.660 146.776 -6.797 1.00 29.02 155 THR A O 1
ATOM 853 N N . SER A 1 110 ? -69.860 145.632 -4.943 1.00 29.79 156 SER A N 1
ATOM 854 C CA . SER A 1 110 ? -68.589 146.096 -4.399 1.00 32.13 156 SER A CA 1
ATOM 855 C C . SER A 1 110 ? -67.467 145.773 -5.379 1.00 32.71 156 SER A C 1
ATOM 856 O O . SER A 1 110 ? -66.572 146.591 -5.593 1.00 32.93 156 SER A O 1
ATOM 859 N N . ASP A 1 111 ? -67.515 144.589 -5.980 1.00 34.56 157 ASP A N 1
ATOM 860 C CA . ASP A 1 111 ? -66.486 144.198 -6.937 1.00 39.44 157 ASP A CA 1
ATOM 861 C C . ASP A 1 111 ? -66.450 145.153 -8.126 1.00 44.84 157 ASP A C 1
ATOM 862 O O . ASP A 1 111 ? -65.385 145.457 -8.663 1.00 50.79 157 ASP A O 1
ATOM 867 N N . ALA A 1 112 ? -67.625 145.633 -8.520 1.00 37.82 158 ALA A N 1
ATOM 868 C CA . ALA A 1 112 ? -67.737 146.602 -9.604 1.00 33.67 158 ALA A CA 1
ATOM 869 C C . ALA A 1 112 ? -67.147 147.941 -9.174 1.00 33.32 158 ALA A C 1
ATOM 870 O O . ALA A 1 112 ? -66.276 148.494 -9.846 1.00 30.86 158 ALA A O 1
ATOM 872 N N . LEU A 1 113 ? -67.620 148.448 -8.040 1.00 30.86 159 LEU A N 1
ATOM 873 C CA . LEU A 1 113 ? -67.165 149.727 -7.506 1.00 31.10 159 LEU A CA 1
ATOM 874 C C . LEU A 1 113 ? -65.665 149.732 -7.219 1.00 33.74 159 LEU A C 1
ATOM 875 O O . LEU A 1 113 ? -64.979 150.723 -7.471 1.00 34.58 159 LEU A O 1
ATOM 880 N N . ARG A 1 114 ? -65.165 148.621 -6.689 1.00 32.91 160 ARG A N 1
ATOM 881 C CA . ARG A 1 114 ? -63.732 148.394 -6.526 1.00 33.00 160 ARG A CA 1
ATOM 882 C C . ARG A 1 114 ? -62.944 148.688 -7.799 1.00 28.65 160 ARG A C 1
ATOM 883 O O . ARG A 1 114 ? -61.937 149.394 -7.764 1.00 26.39 160 ARG A O 1
ATOM 891 N N . SER A 1 115 ? -63.399 148.140 -8.922 1.00 24.89 161 SER A N 1
ATOM 892 C CA . SER A 1 115 ? -62.645 148.205 -10.169 1.00 25.16 161 SER A CA 1
ATOM 893 C C . SER A 1 115 ? -62.695 149.605 -10.773 1.00 25.42 161 SER A C 1
ATOM 894 O O . SER A 1 115 ? -61.841 149.986 -11.573 1.00 25.86 161 SER A O 1
ATOM 897 N N . TYR A 1 116 ? -63.715 150.363 -10.383 1.00 24.09 162 TYR A N 1
ATOM 898 C CA . TYR A 1 116 ? -63.960 151.677 -10.964 1.00 23.02 162 TYR A CA 1
ATOM 899 C C . TYR A 1 116 ? -63.002 152.733 -10.423 1.00 22.13 162 TYR A C 1
ATOM 900 O O . TYR A 1 116 ? -62.714 153.712 -11.112 1.00 19.95 162 TYR A O 1
ATOM 909 N N . VAL A 1 117 ? -62.503 152.545 -9.205 1.00 24.92 163 VAL A N 1
ATOM 910 C CA . VAL A 1 117 ? -61.740 153.603 -8.552 1.00 24.37 163 VAL A CA 1
ATOM 911 C C . VAL A 1 117 ? -60.476 153.947 -9.336 1.00 23.69 163 VAL A C 1
ATOM 912 O O . VAL A 1 117 ? -60.265 155.113 -9.668 1.00 25.72 163 VAL A O 1
ATOM 916 N N . PRO A 1 118 ? -59.636 152.957 -9.674 1.00 22.41 164 PRO A N 1
ATOM 917 C CA . PRO A 1 118 ? -58.405 153.342 -10.357 1.00 23.01 164 PRO A CA 1
ATOM 918 C C . PRO A 1 118 ? -58.632 153.865 -11.773 1.00 27.07 164 PRO A C 1
ATOM 919 O O . PRO A 1 118 ? -57.783 154.570 -12.320 1.00 24.81 164 PRO A O 1
ATOM 923 N N . LEU A 1 119 ? -59.774 153.512 -12.353 1.00 24.73 165 LEU A N 1
ATOM 924 C CA . LEU A 1 119 ? -60.158 153.981 -13.680 1.00 24.76 165 LEU A CA 1
ATOM 925 C C . LEU A 1 119 ? -60.581 155.445 -13.618 1.00 23.70 165 LEU A C 1
ATOM 926 O O . LEU A 1 119 ? -60.215 156.262 -14.463 1.00 22.99 165 LEU A O 1
ATOM 931 N N . ILE A 1 120 ? -61.376 155.757 -12.601 1.00 23.23 166 ILE A N 1
ATOM 932 C CA . ILE A 1 120 ? -61.768 157.131 -12.308 1.00 22.79 166 ILE A CA 1
ATOM 933 C C . ILE A 1 120 ? -60.582 158.027 -11.965 1.00 25.24 166 ILE A C 1
ATOM 934 O O . ILE A 1 120 ? -60.486 159.145 -12.471 1.00 21.30 166 ILE A O 1
ATOM 939 N N . THR A 1 121 ? -59.672 157.554 -11.119 1.00 24.53 167 THR A N 1
ATOM 940 C CA . THR A 1 121 ? -58.512 158.363 -10.761 1.00 25.44 167 THR A CA 1
ATOM 941 C C . THR A 1 121 ? -57.687 158.691 -12.001 1.00 24.32 167 THR A C 1
ATOM 942 O O . THR A 1 121 ? -57.175 159.802 -12.144 1.00 24.71 167 THR A O 1
ATOM 946 N N . ASP A 1 122 ? -57.561 157.712 -12.890 1.00 23.24 168 ASP A N 1
ATOM 947 C CA . ASP A 1 122 ? -56.723 157.863 -14.073 1.00 22.59 168 ASP A CA 1
ATOM 948 C C . ASP A 1 122 ? -57.321 158.906 -15.010 1.00 21.24 168 ASP A C 1
ATOM 949 O O . ASP A 1 122 ? -56.593 159.718 -15.580 1.00 19.88 168 ASP A O 1
ATOM 954 N N . GLU A 1 123 ? -58.641 158.881 -15.162 1.00 22.80 169 GLU A N 1
ATOM 955 C CA . GLU A 1 123 ? -59.324 159.848 -16.014 1.00 23.62 169 GLU A CA 1
ATOM 956 C C . GLU A 1 123 ? -59.155 161.268 -15.487 1.00 23.93 169 GLU A C 1
ATOM 957 O O . GLU A 1 123 ? -58.863 162.190 -16.248 1.00 25.89 169 GLU A O 1
ATOM 963 N N . VAL A 1 124 ? -59.353 161.442 -14.184 1.00 24.82 170 VAL A N 1
ATOM 964 C CA . VAL A 1 124 ? -59.211 162.764 -13.583 1.00 24.07 170 VAL A CA 1
ATOM 965 C C . VAL A 1 124 ? -57.786 163.274 -13.769 1.00 25.07 170 VAL A C 1
ATOM 966 O O . VAL A 1 124 ? -57.577 164.406 -14.206 1.00 24.81 170 VAL A O 1
ATOM 970 N N . GLU A 1 125 ? -56.805 162.437 -13.446 1.00 28.70 171 GLU A N 1
ATOM 971 C CA . GLU A 1 125 ? -55.400 162.818 -13.545 1.00 28.77 171 GLU A CA 1
ATOM 972 C C . GLU A 1 125 ? -54.967 163.111 -14.977 1.00 25.23 171 GLU A C 1
ATOM 973 O O . GLU A 1 125 ? -54.125 163.976 -15.219 1.00 22.71 171 GLU A O 1
ATOM 979 N N . SER A 1 126 ? -55.535 162.367 -15.921 1.00 21.59 172 SER A N 1
ATOM 980 C CA . SER A 1 126 ? -55.185 162.520 -17.328 1.00 22.98 172 SER A CA 1
ATOM 981 C C . SER A 1 126 ? -55.875 163.754 -17.899 1.00 21.02 172 SER A C 1
ATOM 982 O O . SER A 1 126 ? -55.311 164.478 -18.719 1.00 20.44 172 SER A O 1
ATOM 985 N N . PHE A 1 127 ? -57.099 164.002 -17.445 1.00 18.91 173 PHE A N 1
ATOM 986 C CA . PHE A 1 127 ? -57.768 165.259 -17.757 1.00 18.70 173 PHE A CA 1
ATOM 987 C C . PHE A 1 127 ? -56.941 166.460 -17.310 1.00 20.06 173 PHE A C 1
ATOM 988 O O . PHE A 1 127 ? -56.712 167.393 -18.081 1.00 17.97 173 PHE A O 1
ATOM 996 N N . VAL A 1 128 ? -56.487 166.429 -16.062 1.00 18.92 174 VAL A N 1
ATOM 997 C CA . VAL A 1 128 ? -55.822 167.587 -15.475 1.00 21.57 174 VAL A CA 1
ATOM 998 C C . VAL A 1 128 ? -54.504 167.838 -16.200 1.00 24.63 174 VAL A C 1
ATOM 999 O O . VAL A 1 128 ? -54.063 168.977 -16.353 1.00 27.79 174 VAL A O 1
ATOM 1003 N N . LYS A 1 129 ? -53.893 166.753 -16.665 1.00 28.11 175 LYS A N 1
ATOM 1004 C CA . LYS A 1 129 ? -52.619 166.803 -17.371 1.00 31.76 175 LYS A CA 1
ATOM 1005 C C . LYS A 1 129 ? -52.808 167.301 -18.801 1.00 28.90 175 LYS A C 1
ATOM 1006 O O . LYS A 1 129 ? -51.974 168.042 -19.322 1.00 30.71 175 LYS A O 1
ATOM 1012 N N . ASN A 1 130 ? -53.919 166.921 -19.424 1.00 25.43 176 ASN A N 1
ATOM 1013 C CA . ASN A 1 130 ? -54.097 167.110 -20.860 1.00 26.71 176 ASN A CA 1
ATOM 1014 C C . ASN A 1 130 ? -55.049 168.228 -21.275 1.00 27.84 176 ASN A C 1
ATOM 1015 O O . ASN A 1 130 ? -54.865 168.827 -22.335 1.00 27.29 176 ASN A O 1
ATOM 1020 N N . SER A 1 131 ? -56.063 168.508 -20.463 1.00 23.74 177 SER A N 1
ATOM 1021 C CA . SER A 1 131 ? -57.049 169.532 -20.794 1.00 23.92 177 SER A CA 1
ATOM 1022 C C . SER A 1 131 ? -56.439 170.929 -20.799 1.00 24.35 177 SER A C 1
ATOM 1023 O O . SER A 1 131 ? -55.518 171.206 -20.030 1.00 21.50 177 SER A O 1
ATOM 1026 N N . PRO A 1 132 ? -56.960 171.821 -21.656 1.00 24.79 178 PRO A N 1
ATOM 1027 C CA . PRO A 1 132 ? -56.622 173.237 -21.559 1.00 26.98 178 PRO A CA 1
ATOM 1028 C C . PRO A 1 132 ? -57.100 173.880 -20.260 1.00 27.76 178 PRO A C 1
ATOM 1029 O O . PRO A 1 132 ? -56.489 174.834 -19.779 1.00 27.53 178 PRO A O 1
ATOM 1033 N N . ALA A 1 133 ? -58.182 173.351 -19.697 1.00 25.91 179 ALA A N 1
ATOM 1034 C CA . ALA A 1 133 ? -58.775 173.895 -18.480 1.00 24.72 179 ALA A CA 1
ATOM 1035 C C . ALA A 1 133 ? -57.738 174.343 -17.454 1.00 24.63 179 ALA A C 1
ATOM 1036 O O . ALA A 1 133 ? -57.819 175.453 -16.927 1.00 27.26 179 ALA A O 1
ATOM 1038 N N . PHE A 1 134 ? -56.764 173.484 -17.172 1.00 22.56 180 PHE A N 1
ATOM 1039 C CA . PHE A 1 134 ? -55.903 173.652 -16.006 1.00 22.53 180 PHE A CA 1
ATOM 1040 C C . PHE A 1 134 ? -54.445 173.876 -16.392 1.00 28.05 180 PHE A C 1
ATOM 1041 O O . PHE A 1 134 ? -53.544 173.598 -15.600 1.00 28.50 180 PHE A O 1
ATOM 1049 N N . GLN A 1 135 ? -54.214 174.360 -17.607 1.00 29.65 181 GLN A N 1
ATOM 1050 C CA . GLN A 1 135 ? -52.844 174.569 -18.060 1.00 28.03 181 GLN A CA 1
ATOM 1051 C C . GLN A 1 135 ? -52.234 175.731 -17.284 1.00 29.49 181 GLN A C 1
ATOM 1052 O O . GLN A 1 135 ? -52.879 176.758 -17.071 1.00 31.72 181 GLN A O 1
ATOM 1058 N N . GLY A 1 136 ? -50.996 175.544 -16.839 1.00 29.12 182 GLY A N 1
ATOM 1059 C CA . GLY A 1 136 ? -50.296 176.541 -16.037 1.00 27.43 182 GLY A CA 1
ATOM 1060 C C . GLY A 1 136 ? -50.266 176.175 -14.566 1.00 29.67 182 GLY A C 1
ATOM 1061 O O . GLY A 1 136 ? -50.998 175.294 -14.116 1.00 37.36 182 GLY A O 1
ATOM 1062 N N . HIS A 1 137 ? -49.410 176.852 -13.807 1.00 30.25 183 HIS A N 1
ATOM 1063 C CA . HIS A 1 137 ? -49.370 176.659 -12.362 1.00 30.97 183 HIS A CA 1
ATOM 1064 C C . HIS A 1 137 ? -50.584 177.290 -11.689 1.00 30.28 183 HIS A C 1
ATOM 1065 O O . HIS A 1 137 ? -51.049 176.816 -10.652 1.00 27.67 183 HIS A O 1
ATOM 1072 N N . LYS A 1 138 ? -51.083 178.370 -12.282 1.00 29.76 184 LYS A N 1
ATOM 1073 C CA . LYS A 1 138 ? -52.138 179.161 -11.661 1.00 32.19 184 LYS A CA 1
ATOM 1074 C C . LYS A 1 138 ? -53.052 179.732 -12.739 1.00 27.03 184 LYS A C 1
ATOM 1075 O O . LYS A 1 138 ? -52.592 180.085 -13.825 1.00 28.72 184 LYS A O 1
ATOM 1081 N N . GLY A 1 139 ? -54.345 179.817 -12.444 1.00 24.60 185 GLY A N 1
ATOM 1082 C CA . GLY A 1 139 ? -55.314 180.221 -13.456 1.00 22.07 185 GLY A CA 1
ATOM 1083 C C . GLY A 1 139 ? -56.734 180.349 -12.941 1.00 21.32 185 GLY A C 1
ATOM 1084 O O . GLY A 1 139 ? -56.986 180.277 -11.738 1.00 20.74 185 GLY A O 1
ATOM 1085 N N . VAL A 1 140 ? -57.659 180.552 -13.873 1.00 22.11 186 VAL A N 1
ATOM 1086 C CA . VAL A 1 140 ? -59.088 180.457 -13.600 1.00 22.06 186 VAL A CA 1
ATOM 1087 C C . VAL A 1 140 ? -59.719 179.402 -14.502 1.00 20.65 186 VAL A C 1
ATOM 1088 O O . VAL A 1 140 ? -59.240 179.164 -15.611 1.00 19.76 186 VAL A O 1
ATOM 1092 N N . PHE A 1 141 ? -60.783 178.760 -14.030 1.00 19.43 187 PHE A N 1
ATOM 1093 C CA . PHE A 1 141 ? -61.516 177.823 -14.872 1.00 16.22 187 PHE A CA 1
ATOM 1094 C C . PHE A 1 141 ? -63.026 177.919 -14.682 1.00 16.32 187 PHE A C 1
ATOM 1095 O O . PHE A 1 141 ? -63.522 178.260 -13.609 1.00 18.81 187 PHE A O 1
ATOM 1103 N N . ASP A 1 142 ? -63.736 177.642 -15.772 1.00 17.19 188 ASP A N 1
ATOM 1104 C CA . ASP A 1 142 ? -65.186 177.488 -15.773 1.00 17.45 188 ASP A CA 1
ATOM 1105 C C . ASP A 1 142 ? -65.550 176.187 -15.067 1.00 18.42 188 ASP A C 1
ATOM 1106 O O . ASP A 1 142 ? -65.343 175.098 -15.603 1.00 17.78 188 ASP A O 1
ATOM 1111 N N . VAL A 1 143 ? -66.082 176.313 -13.856 1.00 19.80 189 VAL A N 1
ATOM 1112 C CA . VAL A 1 143 ? -66.304 175.161 -12.990 1.00 18.67 189 VAL A CA 1
ATOM 1113 C C . VAL A 1 143 ? -67.262 174.150 -13.613 1.00 17.83 189 VAL A C 1
ATOM 1114 O O . VAL A 1 143 ? -66.932 172.969 -13.715 1.00 15.62 189 VAL A O 1
ATOM 1118 N N . CYS A 1 144 ? -68.437 174.608 -14.035 1.00 18.55 190 CYS A N 1
ATOM 1119 C CA . CYS A 1 144 ? -69.478 173.704 -14.511 1.00 19.12 190 CYS A CA 1
ATOM 1120 C C . CYS A 1 144 ? -69.076 173.006 -15.806 1.00 19.07 190 CYS A C 1
ATOM 1121 O O . CYS A 1 144 ? -69.314 171.811 -15.979 1.00 26.38 190 CYS A O 1
ATOM 1124 N N . LYS A 1 145 ? -68.471 173.756 -16.721 1.00 18.65 191 LYS A N 1
ATOM 1125 C CA . LYS A 1 145 ? -68.030 173.188 -17.988 1.00 20.48 191 LYS A CA 1
ATOM 1126 C C . LYS A 1 145 ? -66.931 172.153 -17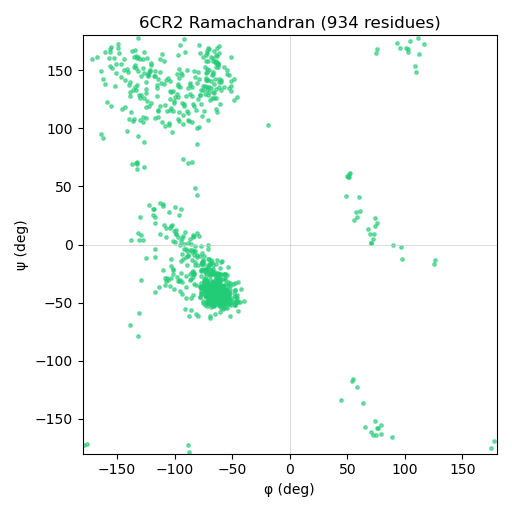.769 1.00 17.31 191 LYS A C 1
ATOM 1127 O O . LYS A 1 145 ? -66.941 171.090 -18.388 1.00 16.17 191 LYS A O 1
ATOM 1133 N N . THR A 1 146 ? -65.980 172.480 -16.900 1.00 14.74 192 THR A N 1
ATOM 1134 C CA . THR A 1 146 ? -64.863 171.589 -16.605 1.00 14.68 192 THR A CA 1
ATOM 1135 C C . THR A 1 146 ? -65.311 170.326 -15.877 1.00 17.21 192 THR A C 1
ATOM 1136 O O . THR A 1 146 ? -64.866 169.223 -16.197 1.00 17.55 192 THR A O 1
ATOM 1140 N N . ILE A 1 147 ? -66.175 170.501 -14.882 1.00 17.17 193 ILE A N 1
ATOM 1141 C CA . ILE A 1 147 ? -66.671 169.385 -14.085 1.00 18.07 193 ILE A CA 1
ATOM 1142 C C . ILE A 1 147 ? -67.595 168.473 -14.887 1.00 17.54 193 ILE A C 1
ATOM 1143 O O . ILE A 1 147 ? -67.550 167.253 -14.727 1.00 15.78 193 ILE A O 1
ATOM 1148 N N . ALA A 1 148 ? -68.412 169.047 -15.765 1.00 14.93 194 ALA A N 1
ATOM 1149 C CA . ALA A 1 148 ? -69.277 168.247 -16.626 1.00 17.57 194 ALA A CA 1
ATOM 1150 C C . ALA A 1 148 ? -68.453 167.311 -17.504 1.00 19.22 194 ALA A C 1
ATOM 1151 O O . ALA A 1 148 ? -68.805 166.146 -17.693 1.00 18.58 194 ALA A O 1
ATOM 1153 N N . GLU A 1 149 ? -67.342 167.820 -18.026 1.00 18.65 195 GLU A N 1
ATOM 1154 C CA . GLU A 1 149 ? -66.424 166.994 -18.802 1.00 20.46 195 GLU A CA 1
ATOM 1155 C C . GLU A 1 149 ? -65.805 165.878 -17.969 1.00 18.65 195 GLU A C 1
ATOM 1156 O O . GLU A 1 149 ? -65.740 164.733 -18.417 1.00 18.52 195 GLU A O 1
ATOM 1162 N N . ILE A 1 150 ? -65.335 166.210 -16.771 1.00 17.71 196 ILE A N 1
ATOM 1163 C CA . ILE A 1 150 ? -64.672 165.222 -15.927 1.00 17.12 196 ILE A CA 1
ATOM 1164 C C . ILE A 1 150 ? -65.633 164.103 -15.538 1.00 16.74 196 ILE A C 1
ATOM 1165 O O . ILE A 1 150 ? -65.272 162.926 -15.556 1.00 15.68 196 ILE A O 1
ATOM 1170 N N . THR A 1 151 ? -66.871 164.480 -15.198 1.00 16.84 197 THR A N 1
ATOM 1171 C CA . THR A 1 151 ? -67.888 163.496 -14.843 1.00 20.50 197 THR A CA 1
ATOM 1172 C C . THR A 1 151 ? -68.253 162.584 -16.011 1.00 20.07 197 THR A C 1
ATOM 1173 O O . THR A 1 151 ? -68.440 161.383 -15.813 1.00 18.80 197 THR A O 1
ATOM 1177 N N . ILE A 1 152 ? -68.348 163.128 -17.222 1.00 20.79 198 ILE A N 1
ATOM 1178 C CA . ILE A 1 152 ? -68.695 162.311 -18.380 1.00 23.35 198 ILE A CA 1
ATOM 1179 C C . ILE A 1 152 ? -67.567 161.331 -18.687 1.00 20.72 198 ILE A C 1
ATOM 1180 O O . ILE A 1 152 ? -67.818 160.177 -19.034 1.00 25.27 198 ILE A O 1
ATOM 1185 N N . TYR A 1 153 ? -66.326 161.784 -18.543 1.00 20.74 199 TYR A N 1
ATOM 1186 C CA . TYR A 1 153 ? -65.180 160.921 -18.807 1.00 21.01 199 TYR A CA 1
ATOM 1187 C C . TYR A 1 153 ? -65.069 159.835 -17.742 1.00 18.85 199 TYR A C 1
ATOM 1188 O O . TYR A 1 153 ? -64.761 158.685 -18.055 1.00 17.89 199 TYR A O 1
ATOM 1197 N N . THR A 1 154 ? -65.301 160.205 -16.487 1.00 19.15 200 THR A N 1
ATOM 1198 C CA . THR A 1 154 ? -65.131 159.262 -15.387 1.00 17.78 200 THR A CA 1
ATOM 1199 C C . THR A 1 154 ? -66.240 158.215 -15.385 1.00 18.20 200 THR A C 1
ATOM 1200 O O . THR A 1 154 ? -65.977 157.034 -15.164 1.00 18.38 200 THR A O 1
ATOM 1204 N N . ALA A 1 155 ? -67.474 158.640 -15.640 1.00 22.88 201 ALA A N 1
ATOM 1205 C CA . ALA A 1 155 ? -68.609 157.724 -15.638 1.00 24.68 201 ALA A CA 1
ATOM 1206 C C . ALA A 1 155 ? -68.623 156.798 -16.851 1.00 27.52 201 ALA A C 1
ATOM 1207 O O . ALA A 1 155 ? -68.982 155.626 -16.735 1.00 21.85 201 ALA A O 1
ATOM 1209 N N . SER A 1 156 ? -68.249 157.318 -18.015 1.00 23.81 202 SER A N 1
ATOM 1210 C CA . SER A 1 156 ? -68.248 156.504 -19.225 1.00 26.99 202 SER A CA 1
ATOM 1211 C C . SER A 1 156 ? -67.072 155.532 -19.232 1.00 26.45 202 SER A C 1
ATOM 1212 O O . SER A 1 156 ? -67.187 154.406 -19.715 1.00 28.39 202 SER A O 1
ATOM 1215 N N . ARG A 1 157 ? -65.939 155.964 -18.687 1.00 25.56 203 ARG A N 1
ATOM 1216 C CA . ARG A 1 157 ? -64.771 155.099 -18.576 1.00 25.78 203 ARG A CA 1
ATOM 1217 C C . ARG A 1 157 ? -65.028 153.894 -17.676 1.00 28.58 203 ARG A C 1
ATOM 1218 O O . ARG A 1 157 ? -64.630 152.772 -17.989 1.00 26.23 203 ARG A O 1
ATOM 1226 N N . SER A 1 158 ? -65.672 154.135 -16.539 1.00 29.63 204 SER A N 1
ATOM 1227 C CA . SER A 1 158 ? -65.910 153.070 -15.571 1.00 30.43 204 SER A CA 1
ATOM 1228 C C . SER A 1 158 ? -67.198 152.306 -15.861 1.00 25.62 204 SER A C 1
ATOM 1229 O O . SER A 1 158 ? -67.184 151.104 -16.125 1.00 27.03 204 SER A O 1
ATOM 1232 N N . LEU A 1 159 ? -68.315 153.024 -15.816 1.00 24.45 205 LEU A N 1
ATOM 1233 C CA . LEU A 1 159 ? -69.639 152.415 -15.853 1.00 29.46 205 LEU A CA 1
ATOM 1234 C C . LEU A 1 159 ? -70.035 151.977 -17.260 1.00 29.47 205 LEU A C 1
ATOM 1235 O O . LEU A 1 159 ? -70.580 150.890 -17.449 1.00 34.62 205 LEU A O 1
ATOM 1240 N N . GLN A 1 160 ? -69.751 152.817 -18.250 1.00 26.91 206 GLN A N 1
ATOM 1241 C CA . GLN A 1 160 ? -70.161 152.559 -19.626 1.00 29.35 206 GLN A CA 1
ATOM 1242 C C . GLN A 1 160 ? -69.170 151.681 -20.385 1.00 31.53 206 GLN A C 1
ATOM 1243 O O . GLN A 1 160 ? -69.559 150.956 -21.300 1.00 33.86 206 GLN A O 1
ATOM 1249 N N . GLY A 1 161 ? -67.894 151.756 -20.019 1.00 31.49 207 GLY A N 1
ATOM 1250 C CA . GLY A 1 161 ? -66.867 150.936 -20.652 1.00 28.67 207 GLY A CA 1
ATOM 1251 C C . GLY A 1 161 ? -66.009 151.606 -21.708 1.00 31.63 207 GLY A C 1
ATOM 1252 O O . GLY A 1 161 ? -66.291 152.713 -22.167 1.00 24.46 207 GLY A O 1
ATOM 1253 N N . LYS A 1 162 ? -64.949 150.897 -22.082 1.00 37.36 208 LYS A N 1
ATOM 1254 C CA . LYS A 1 162 ? -63.947 151.345 -23.043 1.00 38.25 208 LYS A CA 1
ATOM 1255 C C . LYS A 1 162 ? -64.514 151.968 -24.315 1.00 34.25 208 LYS A C 1
ATOM 1256 O O . LYS A 1 162 ? -64.072 153.034 -24.744 1.00 32.64 208 LYS A O 1
ATOM 1262 N N . GLU A 1 163 ? -65.479 151.290 -24.928 1.00 35.20 209 GLU A N 1
ATOM 1263 C CA . GLU A 1 163 ? -65.893 151.623 -26.286 1.00 33.58 209 GLU A CA 1
ATOM 1264 C C . GLU A 1 163 ? -66.597 152.975 -26.288 1.00 31.76 209 GLU A C 1
ATOM 1265 O O . GLU A 1 163 ? -66.341 153.825 -27.141 1.00 34.67 209 GLU A O 1
ATOM 1271 N N . VAL A 1 164 ? -67.488 153.156 -25.318 1.00 31.62 210 VAL A N 1
ATOM 1272 C CA . VAL A 1 164 ? -68.209 154.413 -25.155 1.00 31.04 210 VAL A CA 1
ATOM 1273 C C . VAL A 1 164 ? -67.281 155.555 -24.754 1.00 27.74 210 VAL A C 1
ATOM 1274 O O . VAL A 1 164 ? -67.357 156.656 -25.300 1.00 28.39 210 VAL A O 1
ATOM 1278 N N . ARG A 1 165 ? -66.402 155.287 -23.795 1.00 26.02 211 ARG A N 1
ATOM 1279 C CA . ARG A 1 165 ? -65.419 156.282 -23.384 1.00 26.59 211 ARG A CA 1
ATOM 1280 C C . ARG A 1 165 ? -64.668 156.774 -24.616 1.00 28.60 211 ARG A C 1
ATOM 1281 O O . ARG A 1 165 ? -64.554 157.976 -24.858 1.00 24.52 211 ARG A O 1
ATOM 1289 N N . SER A 1 166 ? -64.168 155.819 -25.393 1.00 28.84 212 SER A N 1
ATOM 1290 C CA . SER A 1 166 ? -63.365 156.111 -26.574 1.00 31.80 212 SER A CA 1
ATOM 1291 C C . SER A 1 166 ? -64.139 156.927 -27.604 1.00 29.71 212 SER A C 1
ATOM 1292 O O . SER A 1 166 ? -63.558 157.729 -28.335 1.00 30.42 212 SER A O 1
ATOM 1295 N N . LYS A 1 167 ? -65.452 156.732 -27.664 1.00 30.94 213 LYS A N 1
ATOM 1296 C CA . LYS A 1 167 ? -66.269 157.449 -28.636 1.00 32.42 213 LYS A CA 1
ATOM 1297 C C . LYS A 1 167 ? -66.588 158.878 -28.211 1.00 36.32 213 LYS A C 1
ATOM 1298 O O . LYS A 1 167 ? -66.975 159.710 -29.031 1.00 33.09 213 LYS A O 1
ATOM 1304 N N . PHE A 1 168 ? -66.417 159.152 -26.923 1.00 36.78 214 PHE A N 1
ATOM 1305 C CA . PHE A 1 168 ? -66.486 160.523 -26.431 1.00 34.55 214 PHE A CA 1
ATOM 1306 C C . PHE A 1 168 ? -65.275 161.336 -26.877 1.00 41.62 214 PHE A C 1
ATOM 1307 O O . PHE A 1 168 ? -65.198 162.537 -26.621 1.00 47.60 214 PHE A O 1
ATOM 1315 N N . ASP A 1 169 ? -64.339 160.674 -27.550 1.00 43.61 215 ASP A N 1
ATOM 1316 C CA . ASP A 1 169 ? -63.217 161.364 -28.175 1.00 49.53 215 ASP A CA 1
ATOM 1317 C C . ASP A 1 169 ? -63.561 161.812 -29.592 1.00 58.56 215 ASP A C 1
ATOM 1318 O O . ASP A 1 169 ? -62.797 162.554 -30.209 1.00 61.05 215 ASP A O 1
ATOM 1323 N N . SER A 1 170 ? -64.696 161.352 -30.120 1.00 57.10 216 SER A N 1
ATOM 1324 C CA . SER A 1 170 ? -65.148 161.705 -31.458 1.00 53.04 216 SER A CA 1
ATOM 1325 C C . SER A 1 170 ? -66.595 162.147 -31.623 1.00 51.95 216 SER A C 1
ATOM 1326 O O . SER A 1 170 ? -66.870 163.303 -31.723 1.00 60.83 216 SER A O 1
ATOM 1329 N N . THR A 1 171 ? -67.538 161.228 -31.650 1.00 53.34 217 THR A N 1
ATOM 1330 C CA . THR A 1 171 ? -68.913 161.640 -31.860 1.00 50.95 217 THR A CA 1
ATOM 1331 C C . THR A 1 171 ? -69.903 161.702 -30.701 1.00 45.26 217 THR A C 1
ATOM 1332 O O . THR A 1 171 ? -70.877 162.396 -30.790 1.00 36.75 217 THR A O 1
ATOM 1336 N N . PHE A 1 172 ? -69.612 161.045 -29.598 1.00 38.55 218 PHE A N 1
ATOM 1337 C CA . PHE A 1 172 ? -70.617 160.954 -28.544 1.00 39.41 218 PHE A CA 1
ATOM 1338 C C . PHE A 1 172 ? -70.848 162.305 -27.875 1.00 37.84 218 PHE A C 1
ATOM 1339 O O . PHE A 1 172 ? -71.925 162.565 -27.338 1.00 36.17 218 PHE A O 1
ATOM 1347 N N . ALA A 1 173 ? -69.838 163.168 -27.918 1.00 37.99 219 ALA A N 1
ATOM 1348 C CA . ALA A 1 173 ? -69.951 164.510 -27.359 1.00 37.86 219 ALA A CA 1
ATOM 1349 C C . ALA A 1 173 ? -71.143 165.246 -27.963 1.00 35.19 219 ALA A C 1
ATOM 1350 O O . ALA A 1 173 ? -72.005 165.750 -27.243 1.00 32.58 219 ALA A O 1
ATOM 1352 N N . GLU A 1 174 ? -71.181 165.307 -29.290 1.00 41.60 220 GLU A N 1
ATOM 1353 C CA . GLU A 1 174 ? -72.233 166.036 -29.991 1.00 40.75 220 GLU A CA 1
ATOM 1354 C C . GLU A 1 174 ? -73.585 165.347 -29.845 1.00 35.69 220 GLU A C 1
ATOM 1355 O O . GLU A 1 174 ? -74.628 165.996 -29.764 1.00 31.59 220 GLU A O 1
ATOM 1361 N N . LEU A 1 175 ? -73.550 164.019 -29.822 1.00 33.66 221 LEU A N 1
ATOM 1362 C CA . LEU A 1 175 ? -74.764 163.223 -29.682 1.00 32.67 221 LEU A CA 1
ATOM 1363 C C . LEU A 1 175 ? -75.431 163.481 -28.336 1.00 35.45 221 LEU A C 1
ATOM 1364 O O . LEU A 1 175 ? -76.638 163.710 -28.268 1.00 31.24 221 LEU A O 1
ATOM 1369 N N . TYR A 1 176 ? -74.637 163.453 -27.270 1.00 37.48 222 TYR A N 1
ATOM 1370 C CA . TYR A 1 176 ? -75.196 163.671 -25.942 1.00 46.68 222 TYR A CA 1
ATOM 1371 C C . TYR A 1 176 ? -75.628 165.123 -25.762 1.00 41.72 222 TYR A C 1
ATOM 1372 O O . TYR A 1 176 ? -76.657 165.375 -25.135 1.00 33.36 222 TYR A O 1
ATOM 1381 N N . HIS A 1 177 ? -74.904 166.076 -26.341 1.00 39.59 223 HIS A N 1
ATOM 1382 C CA . HIS A 1 177 ? -75.377 167.456 -26.322 1.00 37.06 223 HIS A CA 1
ATOM 1383 C C . HIS A 1 177 ? -76.751 167.603 -26.967 1.00 37.03 223 HIS A C 1
ATOM 1384 O O . HIS A 1 177 ? -77.615 168.300 -26.436 1.00 39.78 223 HIS A O 1
ATOM 1391 N N . ASN A 1 178 ? -76.956 166.968 -28.117 1.00 42.27 224 ASN A N 1
ATOM 1392 C CA . ASN A 1 178 ? -78.228 167.097 -28.821 1.00 42.67 224 ASN A CA 1
ATOM 1393 C C . ASN A 1 178 ? -79.347 166.332 -28.123 1.00 39.53 224 ASN A C 1
ATOM 1394 O O . ASN A 1 178 ? -80.499 166.764 -28.131 1.00 35.93 224 ASN A O 1
ATOM 1399 N N . LEU A 1 179 ? -79.005 165.191 -27.532 1.00 36.55 225 LEU A N 1
ATOM 1400 C CA . LEU A 1 179 ? -80.003 164.383 -26.843 1.00 40.06 225 LEU A CA 1
ATOM 1401 C C . LEU A 1 179 ? -80.496 165.132 -25.609 1.00 36.80 225 LEU A C 1
ATOM 1402 O O . LEU A 1 179 ? -81.672 165.059 -25.251 1.00 39.04 225 LEU A O 1
ATOM 1407 N N . ASP A 1 180 ? -79.583 165.869 -24.985 1.00 33.59 226 ASP A N 1
ATOM 1408 C CA . ASP A 1 180 ? -79.873 166.615 -23.767 1.00 35.44 226 ASP A CA 1
ATOM 1409 C C . ASP A 1 180 ? -80.907 167.709 -24.011 1.00 31.36 226 ASP A C 1
ATOM 1410 O O . ASP A 1 180 ? -81.531 168.205 -23.072 1.00 32.35 226 ASP A O 1
ATOM 1415 N N . MET A 1 181 ? -81.119 168.050 -25.262 1.00 35.77 227 MET A N 1
ATOM 1416 C CA . MET A 1 181 ? -82.071 169.063 -25.657 1.00 39.19 227 MET A CA 1
ATOM 1417 C C . MET A 1 181 ? -83.458 168.628 -25.229 1.00 37.21 227 MET A C 1
ATOM 1418 O O . MET A 1 181 ? -84.290 169.447 -24.965 1.00 36.57 227 MET A O 1
ATOM 1423 N N . GLY A 1 182 ? -83.683 167.327 -25.172 1.00 32.96 228 GLY A N 1
ATOM 1424 C CA . GLY A 1 182 ? -84.954 166.772 -24.721 1.00 32.47 228 GLY A CA 1
ATOM 1425 C C . GLY A 1 182 ? -85.396 167.287 -23.365 1.00 32.31 228 GLY A C 1
ATOM 1426 O O . GLY A 1 182 ? -86.575 167.214 -23.019 1.00 37.82 228 GLY A O 1
ATOM 1427 N N . PHE A 1 183 ? -84.453 167.819 -22.595 1.00 35.38 229 PHE A N 1
ATOM 1428 C CA . PHE A 1 183 ? -84.736 168.296 -21.246 1.00 38.40 229 PHE A CA 1
ATOM 1429 C C . PHE A 1 183 ? -84.979 169.801 -21.229 1.00 39.45 229 PHE A C 1
ATOM 1430 O O . PHE A 1 183 ? -85.124 170.414 -20.171 1.00 35.56 229 PHE A O 1
ATOM 1438 N N . ALA A 1 184 ? -85.020 170.382 -22.423 1.00 41.81 230 ALA A N 1
ATOM 1439 C CA . ALA A 1 184 ? -85.349 171.792 -22.589 1.00 42.17 230 ALA A CA 1
ATOM 1440 C C . ALA A 1 184 ? -86.663 172.099 -21.878 1.00 44.18 230 ALA A C 1
ATOM 1441 O O . ALA A 1 184 ? -87.623 171.337 -21.990 1.00 40.61 230 ALA A O 1
ATOM 1443 N N . PRO A 1 185 ? -86.709 173.210 -21.128 1.00 49.40 231 PRO A N 1
ATOM 1444 C CA . PRO A 1 185 ? -87.925 173.645 -20.452 1.00 51.31 231 PRO A CA 1
ATOM 1445 C C . PRO A 1 185 ? -89.188 173.578 -21.305 1.00 55.55 231 PRO A C 1
ATOM 1446 O O . PRO A 1 185 ? -90.273 173.331 -20.779 1.00 42.43 231 PRO A O 1
ATOM 1450 N N . ILE A 1 186 ? -89.046 173.802 -22.607 1.00 51.43 232 ILE A N 1
ATOM 1451 C CA . ILE A 1 186 ? -90.201 173.804 -23.499 1.00 47.64 232 ILE A CA 1
ATOM 1452 C C . ILE A 1 186 ? -90.818 172.412 -23.600 1.00 49.40 232 ILE A C 1
ATOM 1453 O O . ILE A 1 186 ? -92.013 172.279 -23.865 1.00 45.70 232 ILE A O 1
ATOM 1458 N N . ASN A 1 187 ? -90.016 171.378 -23.364 1.00 47.35 233 ASN A N 1
ATOM 1459 C CA . ASN A 1 187 ? -90.489 170.002 -23.468 1.00 48.66 233 ASN A CA 1
ATOM 1460 C C . ASN A 1 187 ? -91.258 169.548 -22.232 1.00 53.57 233 ASN A C 1
ATOM 1461 O O . ASN A 1 187 ? -91.632 168.379 -22.128 1.00 55.87 233 ASN A O 1
ATOM 1466 N N . PHE A 1 188 ? -91.569 170.490 -21.358 1.00 54.67 234 PHE A N 1
ATOM 1467 C CA . PHE A 1 188 ? -92.399 170.205 -20.211 1.00 61.77 234 PHE A CA 1
ATOM 1468 C C . PHE A 1 188 ? -93.814 170.417 -20.678 1.00 54.30 234 PHE A C 1
ATOM 1469 O O . PHE A 1 188 ? -94.750 170.129 -19.996 1.00 53.92 234 PHE A O 1
ATOM 1477 N N . MET A 1 189 ? -93.937 170.958 -21.863 1.00 46.99 235 MET A N 1
ATOM 1478 C CA . MET A 1 189 ? -95.189 171.180 -22.492 1.00 49.04 235 MET A CA 1
ATOM 1479 C C . MET A 1 189 ? -95.287 170.657 -23.892 1.00 43.49 235 MET A C 1
ATOM 1480 O O . MET A 1 189 ? -96.319 170.255 -24.313 1.00 41.34 235 MET A O 1
ATOM 1485 N N . LEU A 1 190 ? -94.192 170.629 -24.601 1.00 41.66 236 LEU A N 1
ATOM 1486 C CA . LEU A 1 190 ? -94.218 170.122 -25.966 1.00 41.76 236 LEU A CA 1
ATOM 1487 C C . LEU A 1 190 ? -93.054 169.156 -26.145 1.00 41.09 236 LEU A C 1
ATOM 1488 O O . LEU A 1 190 ? -92.075 169.470 -26.823 1.00 50.11 236 LEU A O 1
ATOM 1493 N N . PRO A 1 191 ? -93.151 167.976 -25.514 1.00 44.66 237 PRO A N 1
ATOM 1494 C CA . PRO A 1 191 ? -92.082 167.001 -25.695 1.00 40.49 237 PRO A CA 1
ATOM 1495 C C . PRO A 1 191 ? -92.367 166.223 -26.973 1.00 43.49 237 PRO A C 1
ATOM 1496 O O . PRO A 1 191 ? -91.465 165.676 -27.608 1.00 45.85 237 PRO A O 1
ATOM 1500 N N . TRP A 1 192 ? -93.648 166.211 -27.327 1.00 43.63 238 TRP A N 1
ATOM 1501 C CA . TRP A 1 192 ? -94.135 165.516 -28.513 1.00 44.55 238 TRP A CA 1
ATOM 1502 C C . TRP A 1 192 ? -94.142 166.376 -29.773 1.00 42.05 238 TRP A C 1
ATOM 1503 O O . TRP A 1 192 ? -94.348 165.856 -30.869 1.00 47.75 238 TRP A O 1
ATOM 1514 N N . ALA A 1 193 ? -93.925 167.681 -29.639 1.00 45.28 239 ALA A N 1
ATOM 1515 C CA . ALA A 1 193 ? -93.914 168.552 -30.809 1.00 41.84 239 ALA A CA 1
ATOM 1516 C C . ALA A 1 193 ? -92.630 168.400 -31.619 1.00 41.90 239 ALA A C 1
ATOM 1517 O O . ALA A 1 193 ? -91.541 168.339 -31.049 1.00 41.47 239 ALA A O 1
ATOM 1519 N N . PRO A 1 194 ? -92.743 168.337 -32.954 1.00 52.00 240 PRO A N 1
ATOM 1520 C CA . PRO A 1 194 ? -91.560 168.237 -33.803 1.00 50.89 240 PRO A CA 1
ATOM 1521 C C . PRO A 1 194 ? -90.851 169.564 -34.056 1.00 53.73 240 PRO A C 1
ATOM 1522 O O . PRO A 1 194 ? -90.442 169.848 -35.182 1.00 44.02 240 PRO A O 1
ATOM 1526 N N . LEU A 1 195 ? -90.705 170.367 -33.007 1.00 54.83 241 LEU A N 1
ATOM 1527 C CA . LEU A 1 195 ? -89.808 171.517 -33.025 1.00 50.94 241 LEU A CA 1
ATOM 1528 C C . LEU A 1 195 ? -88.382 171.085 -33.351 1.00 51.43 241 LEU A C 1
ATOM 1529 O O . LEU A 1 195 ? -88.004 169.944 -33.086 1.00 48.02 241 LEU A O 1
ATOM 1534 N N . PRO A 1 196 ? -87.588 171.988 -33.945 1.00 54.31 242 PRO A N 1
ATOM 1535 C CA . PRO A 1 196 ? -86.256 171.652 -34.438 1.00 50.91 242 PRO A CA 1
ATOM 1536 C C . PRO A 1 196 ? -85.328 170.958 -33.446 1.00 47.76 242 PRO A C 1
ATOM 1537 O O . PRO A 1 196 ? -84.541 170.103 -33.854 1.00 43.95 242 PRO A O 1
ATOM 1541 N N . HIS A 1 197 ? -85.343 171.345 -32.184 1.00 44.03 243 HIS A N 1
ATOM 1542 C CA . HIS A 1 197 ? -84.517 170.686 -31.169 1.00 43.57 243 HIS A CA 1
ATOM 1543 C C . HIS A 1 197 ? -84.948 169.248 -30.888 1.00 41.16 243 HIS A C 1
ATOM 1544 O O . HIS A 1 197 ? -84.136 168.368 -30.738 1.00 39.33 243 HIS A O 1
ATOM 1551 N N . ASN A 1 198 ? -86.241 169.032 -30.804 1.00 38.86 244 ASN A N 1
ATOM 1552 C CA . ASN A 1 198 ? -86.760 167.680 -30.620 1.00 37.25 244 ASN A CA 1
ATOM 1553 C C . ASN A 1 198 ? -86.412 166.782 -31.804 1.00 37.82 244 ASN A C 1
ATOM 1554 O O . ASN A 1 198 ? -86.137 165.594 -31.632 1.00 33.02 244 ASN A O 1
ATOM 1559 N N . ARG A 1 199 ? -86.416 167.350 -33.006 1.00 40.32 245 ARG A N 1
ATOM 1560 C CA . ARG A 1 199 ? -85.903 166.663 -34.186 1.00 40.68 245 ARG A CA 1
ATOM 1561 C C . ARG A 1 199 ? -84.456 166.212 -34.008 1.00 39.93 245 ARG A C 1
ATOM 1562 O O . ARG A 1 199 ? -84.076 165.130 -34.455 1.00 39.72 245 ARG A O 1
ATOM 1570 N N . LYS A 1 200 ? -83.651 167.047 -33.360 1.00 42.53 246 LYS A N 1
ATOM 1571 C CA . LYS A 1 200 ? -82.252 166.722 -33.103 1.00 40.28 246 LYS A CA 1
ATOM 1572 C C . LYS A 1 200 ? -82.122 165.704 -31.976 1.00 33.62 246 LYS A C 1
ATOM 1573 O O . LYS A 1 200 ? -81.240 164.845 -31.994 1.00 31.66 246 LYS A O 1
ATOM 1579 N N . ARG A 1 201 ? -82.992 165.834 -30.980 1.00 34.23 247 ARG A N 1
ATOM 1580 C CA . ARG A 1 201 ? -83.104 164.829 -29.930 1.00 39.36 247 ARG A CA 1
ATOM 1581 C C . ARG A 1 201 ? -83.279 163.439 -30.532 1.00 38.25 247 ARG A C 1
ATOM 1582 O O . ARG A 1 201 ? -82.576 162.497 -30.167 1.00 36.59 247 ARG A O 1
ATOM 1590 N N . ASP A 1 202 ? -84.212 163.330 -31.472 1.00 40.57 248 ASP A N 1
ATOM 1591 C CA . ASP A 1 202 ? -84.604 162.031 -32.008 1.00 36.33 248 ASP A CA 1
ATOM 1592 C C . ASP A 1 202 ? -83.494 161.436 -32.867 1.00 37.39 248 ASP A C 1
ATOM 1593 O O . ASP A 1 202 ? -83.121 160.275 -32.695 1.00 36.83 248 ASP A O 1
ATOM 1598 N N . ALA A 1 203 ? -82.973 162.235 -33.792 1.00 32.65 249 ALA A N 1
ATOM 1599 C CA . ALA A 1 203 ? -81.805 161.828 -34.563 1.00 34.13 249 ALA A CA 1
ATOM 1600 C C . ALA A 1 203 ? -80.731 161.304 -33.617 1.00 35.40 249 ALA A C 1
ATOM 1601 O O . ALA A 1 203 ? -80.090 160.289 -33.892 1.00 40.40 249 ALA A O 1
ATOM 1603 N N . ALA A 1 204 ? -80.554 161.986 -32.490 1.00 34.24 250 ALA A N 1
ATOM 1604 C CA . ALA A 1 204 ? -79.482 161.648 -31.561 1.00 37.41 250 ALA A CA 1
ATOM 1605 C C . ALA A 1 204 ? -79.796 160.342 -30.838 1.00 30.32 250 ALA A C 1
ATOM 1606 O O . ALA A 1 204 ? -78.959 159.442 -30.766 1.00 28.08 250 ALA A O 1
ATOM 1608 N N . GLN A 1 205 ? -81.006 160.248 -30.296 1.00 29.16 251 GLN A N 1
ATOM 1609 C CA . GLN A 1 205 ? -81.484 158.997 -29.718 1.00 35.71 251 GLN A CA 1
ATOM 1610 C C . GLN A 1 205 ? -81.234 157.808 -30.642 1.00 36.37 251 GLN A C 1
ATOM 1611 O O . GLN A 1 205 ? -80.772 156.761 -30.188 1.00 36.41 251 GLN A O 1
ATOM 1617 N N . ARG A 1 206 ? -81.517 157.969 -31.931 1.00 35.77 252 ARG A N 1
ATOM 1618 C CA . ARG A 1 206 ? -81.422 156.862 -32.878 1.00 36.15 252 ARG A CA 1
ATOM 1619 C C . ARG A 1 206 ? -79.974 156.417 -33.066 1.00 35.04 252 ARG A C 1
ATOM 1620 O O . ARG A 1 206 ? -79.656 155.234 -32.943 1.00 33.40 252 ARG A O 1
ATOM 1628 N N . LYS A 1 207 ? -79.098 157.371 -33.366 1.00 34.87 253 LYS A N 1
ATOM 1629 C CA . LYS A 1 207 ? -77.692 157.074 -33.621 1.00 39.97 253 LYS A CA 1
ATOM 1630 C C . LYS A 1 207 ? -76.977 156.564 -32.374 1.00 40.54 253 LYS A C 1
ATOM 1631 O O . LYS A 1 207 ? -76.049 155.762 -32.481 1.00 36.61 253 LYS A O 1
ATOM 1637 N N . LEU A 1 208 ? -77.387 157.036 -31.200 1.00 37.18 254 LEU A N 1
ATOM 1638 C CA . LEU A 1 208 ? -76.789 156.579 -29.950 1.00 38.19 254 LEU A CA 1
ATOM 1639 C C . LEU A 1 208 ? -77.123 155.110 -29.713 1.00 35.57 254 LEU A C 1
ATOM 1640 O O . LEU A 1 208 ? -76.255 154.305 -29.375 1.00 32.36 254 LEU A O 1
ATOM 1645 N N . THR A 1 209 ? -78.395 154.773 -29.899 1.00 34.41 255 THR A N 1
ATOM 1646 C CA . THR A 1 209 ? -78.840 153.385 -29.839 1.00 36.19 255 THR A CA 1
ATOM 1647 C C . THR A 1 209 ? -78.029 152.520 -30.797 1.00 38.87 255 THR A C 1
ATOM 1648 O O . THR A 1 209 ? -77.440 151.513 -30.403 1.00 34.79 255 THR A O 1
ATOM 1652 N N . GLU A 1 210 ? -78.015 152.931 -32.061 1.00 44.02 256 GLU A N 1
ATOM 1653 C CA . GLU A 1 210 ? -77.268 152.242 -33.107 1.00 43.43 256 GLU A CA 1
ATOM 1654 C C . GLU A 1 210 ? -75.879 151.826 -32.634 1.00 38.85 256 GLU A C 1
ATOM 1655 O O . GLU A 1 210 ? -75.471 150.677 -32.799 1.00 40.05 256 GLU A O 1
ATOM 1661 N N . THR A 1 211 ? -75.161 152.770 -32.034 1.00 36.67 257 THR A N 1
ATOM 1662 C CA . THR A 1 211 ? -73.751 152.573 -31.717 1.00 33.99 257 THR A CA 1
ATOM 1663 C C . THR A 1 211 ? -73.600 151.569 -30.579 1.00 30.20 257 THR A C 1
ATOM 1664 O O . THR A 1 211 ? -72.783 150.652 -30.648 1.00 28.86 257 THR A O 1
ATOM 1668 N N . TYR A 1 212 ? -74.386 151.757 -29.523 1.00 30.38 258 TYR A N 1
ATOM 1669 C CA . TYR A 1 212 ? -74.433 150.796 -28.427 1.00 32.83 258 TYR A CA 1
ATOM 1670 C C . TYR A 1 212 ? -74.727 149.385 -28.925 1.00 33.49 258 TYR A C 1
ATOM 1671 O O . TYR A 1 212 ? -74.076 148.422 -28.519 1.00 28.66 258 TYR A O 1
ATOM 1680 N N . MET A 1 213 ? -75.712 149.285 -29.812 1.00 38.00 259 MET A N 1
ATOM 1681 C CA . MET A 1 213 ? -76.130 147.997 -30.353 1.00 36.84 259 MET A CA 1
ATOM 1682 C C . MET A 1 213 ? -75.010 147.347 -31.158 1.00 41.02 259 MET A C 1
ATOM 1683 O O . MET A 1 213 ? -74.801 146.136 -31.077 1.00 42.40 259 MET A O 1
ATOM 1688 N N . GLU A 1 214 ? -74.277 148.158 -31.914 1.00 39.77 260 GLU A N 1
ATOM 1689 C CA . GLU A 1 214 ? -73.046 147.712 -32.557 1.00 46.86 260 GLU A CA 1
ATOM 1690 C C . GLU A 1 214 ? -71.940 147.313 -31.584 1.00 42.73 260 GLU A C 1
ATOM 1691 O O . GLU A 1 214 ? -71.174 146.391 -31.865 1.00 46.49 260 GLU A O 1
ATOM 1697 N N . ILE A 1 215 ? -71.843 147.992 -30.446 1.00 42.68 261 ILE A N 1
ATOM 1698 C CA . ILE A 1 215 ? -70.805 147.686 -29.467 1.00 42.59 261 ILE A CA 1
ATOM 1699 C C . ILE A 1 215 ? -71.104 146.343 -28.809 1.00 41.75 261 ILE A C 1
ATOM 1700 O O . ILE A 1 215 ? -70.217 145.507 -28.633 1.00 44.20 261 ILE A O 1
ATOM 1705 N N . ILE A 1 216 ? -72.368 146.156 -28.445 1.00 43.91 262 ILE A N 1
ATOM 1706 C CA . ILE A 1 216 ? -72.854 144.901 -27.881 1.00 44.60 262 ILE A CA 1
ATOM 1707 C C . ILE A 1 216 ? -72.608 143.724 -28.820 1.00 48.08 262 ILE A C 1
ATOM 1708 O O . ILE A 1 216 ? -71.971 142.741 -28.439 1.00 41.30 262 ILE A O 1
ATOM 1713 N N . LYS A 1 217 ? -73.104 143.831 -30.048 1.00 48.89 263 LYS A N 1
ATOM 1714 C CA . LYS A 1 217 ? -72.959 142.770 -31.039 1.00 54.56 263 LYS A CA 1
ATOM 1715 C C . LYS A 1 217 ? -71.495 142.378 -31.214 1.00 49.92 263 LYS A C 1
ATOM 1716 O O . LYS A 1 217 ? -71.163 141.194 -31.279 1.00 46.51 263 LYS A O 1
ATOM 1722 N N . ALA A 1 218 ? -70.619 143.375 -31.275 1.00 42.11 264 ALA A N 1
ATOM 1723 C CA . ALA A 1 218 ? -69.195 143.132 -31.477 1.00 43.57 264 ALA A CA 1
ATOM 1724 C C . ALA A 1 218 ? -68.562 142.431 -30.279 1.00 48.61 264 ALA A C 1
ATOM 1725 O O . ALA A 1 218 ? -67.513 141.800 -30.408 1.00 57.24 264 ALA A O 1
ATOM 1727 N N . ARG A 1 219 ? -69.191 142.540 -29.113 1.00 51.54 265 ARG A N 1
ATOM 1728 C CA . ARG A 1 219 ? -68.735 141.820 -27.929 1.00 59.24 265 ARG A CA 1
ATOM 1729 C C . ARG A 1 219 ? -69.041 140.330 -28.022 1.00 61.28 265 ARG A C 1
ATOM 1730 O O . ARG A 1 219 ? -68.266 139.485 -27.573 1.00 52.94 265 ARG A O 1
ATOM 1738 N N . ARG A 1 220 ? -70.261 140.037 -28.455 1.00 63.17 266 ARG A N 1
ATOM 1739 C CA . ARG A 1 220 ? -70.789 138.697 -28.619 1.00 64.80 266 ARG A CA 1
ATOM 1740 C C . ARG A 1 220 ? -70.021 137.907 -29.641 1.00 63.94 266 ARG A C 1
ATOM 1741 O O . ARG A 1 220 ? -69.668 136.774 -29.423 1.00 54.57 266 ARG A O 1
ATOM 1749 N N . GLN A 1 221 ? -69.644 138.595 -30.707 1.00 62.86 267 GLN A N 1
ATOM 1750 C CA . GLN A 1 221 ? -68.848 138.085 -31.795 1.00 67.73 267 GLN A CA 1
ATOM 1751 C C . GLN A 1 221 ? -67.456 137.643 -31.339 1.00 65.93 267 GLN A C 1
ATOM 1752 O O . GLN A 1 221 ? -66.820 136.877 -32.023 1.00 68.75 267 GLN A O 1
ATOM 1758 N N . ALA A 1 222 ? -66.912 138.236 -30.290 1.00 58.92 268 ALA A N 1
ATOM 1759 C CA . ALA A 1 222 ? -65.699 137.759 -29.697 1.00 57.99 268 ALA A CA 1
ATOM 1760 C C . ALA A 1 222 ? -65.927 136.784 -28.519 1.00 60.92 268 ALA A C 1
ATOM 1761 O O . ALA A 1 222 ? -64.988 136.230 -28.010 1.00 58.06 268 ALA A O 1
ATOM 1763 N N . GLY A 1 223 ? -67.162 136.610 -28.058 1.00 74.90 269 GLY A N 1
ATOM 1764 C CA . GLY A 1 223 ? -67.475 135.667 -26.990 1.00 81.13 269 GLY A CA 1
ATOM 1765 C C . GLY A 1 223 ? -66.594 135.796 -25.762 1.00 94.78 269 GLY A C 1
ATOM 1766 O O . GLY A 1 223 ? -65.933 134.834 -25.373 1.00 97.31 269 GLY A O 1
ATOM 1767 N N . SER A 1 224 ? -66.592 136.969 -25.135 1.00 103.24 270 SER A N 1
ATOM 1768 C CA . SER A 1 224 ? -65.644 137.252 -24.062 1.00 91.62 270 SER A CA 1
ATOM 1769 C C . SER A 1 224 ? -66.067 138.349 -23.089 1.00 90.59 270 SER A C 1
ATOM 1770 O O . SER A 1 224 ? -66.939 139.162 -23.396 1.00 127.62 270 SER A O 1
ATOM 1773 N N . LYS A 1 225 ? -65.448 138.361 -21.912 1.00 72.58 271 LYS A N 1
ATOM 1774 C CA . LYS A 1 225 ? -65.663 139.404 -20.913 1.00 67.33 271 LYS A CA 1
ATOM 1775 C C . LYS A 1 225 ? -64.365 140.021 -20.398 1.00 69.70 271 LYS A C 1
ATOM 1776 O O . LYS A 1 225 ? -63.350 139.327 -20.331 1.00 95.78 271 LYS A O 1
ATOM 1782 N N . LYS A 1 226 ? -64.360 141.317 -20.100 1.00 55.50 272 LYS A N 1
ATOM 1783 C CA . LYS A 1 226 ? -63.121 142.002 -19.741 1.00 48.92 272 LYS A CA 1
ATOM 1784 C C . LYS A 1 226 ? -63.075 143.014 -18.587 1.00 49.51 272 LYS A C 1
ATOM 1785 O O . LYS A 1 226 ? -62.043 143.586 -18.311 1.00 40.07 272 LYS A O 1
ATOM 1791 N N . ASP A 1 227 ? -64.167 143.194 -17.876 1.00 42.30 273 ASP A N 1
ATOM 1792 C CA . ASP A 1 227 ? -64.226 144.265 -16.887 1.00 40.36 273 ASP A CA 1
ATOM 1793 C C . ASP A 1 227 ? -65.562 144.276 -16.152 1.00 37.88 273 ASP A C 1
ATOM 1794 O O . ASP A 1 227 ? -66.368 143.360 -16.316 1.00 39.22 273 ASP A O 1
ATOM 1799 N N . SER A 1 228 ? -65.795 145.296 -15.332 1.00 31.76 274 SER A N 1
ATOM 1800 C CA . SER A 1 228 ? -67.009 145.357 -14.525 1.00 28.45 274 SER A CA 1
ATOM 1801 C C . SER A 1 228 ? -68.054 146.376 -14.968 1.00 26.61 274 SER A C 1
ATOM 1802 O O . SER A 1 228 ? -69.008 146.639 -14.235 1.00 25.12 274 SER A O 1
ATOM 1805 N N . GLU A 1 229 ? -67.947 146.912 -16.158 1.00 25.21 275 GLU A N 1
ATOM 1806 C CA . GLU A 1 229 ? -68.853 147.941 -16.616 1.00 26.88 275 GLU A CA 1
ATOM 18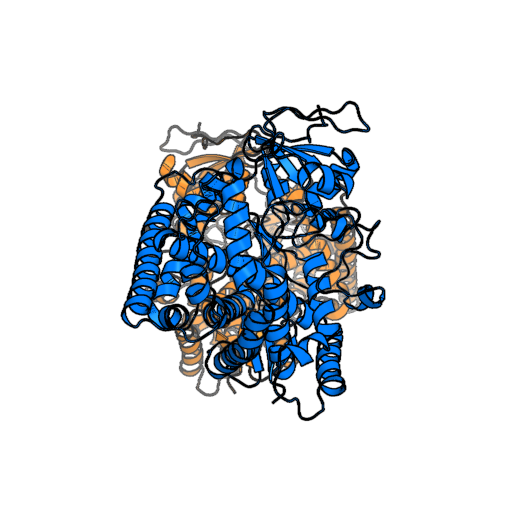07 C C . GLU A 1 229 ? -70.272 147.349 -16.750 1.00 25.57 275 GLU A C 1
ATOM 1808 O O . GLU A 1 229 ? -70.452 146.167 -16.729 1.00 24.34 275 GLU A O 1
ATOM 1814 N N . ASP A 1 230 ? -71.257 148.213 -16.896 1.00 22.59 276 ASP A N 1
ATOM 1815 C CA . ASP A 1 230 ? -72.663 147.831 -16.844 1.00 26.06 276 ASP A CA 1
ATOM 1816 C C . ASP A 1 230 ? -73.095 147.120 -18.123 1.00 29.64 276 ASP A C 1
ATOM 1817 O O . ASP A 1 230 ? -74.166 146.516 -18.172 1.00 30.16 276 ASP A O 1
ATOM 1822 N N . MET A 1 231 ? -72.268 147.204 -19.160 1.00 35.81 277 MET A N 1
ATOM 1823 C CA . MET A 1 231 ? -72.513 146.482 -20.403 1.00 46.22 277 MET A CA 1
ATOM 1824 C C . MET A 1 231 ? -72.359 144.970 -20.269 1.00 39.17 277 MET A C 1
ATOM 1825 O O . MET A 1 231 ? -73.335 144.228 -20.377 1.00 31.26 277 MET A O 1
ATOM 1830 N N . VAL A 1 232 ? -71.178 144.527 -19.916 1.00 39.71 278 VAL A N 1
ATOM 1831 C CA . VAL A 1 232 ? -70.871 143.138 -19.854 1.00 44.26 278 VAL A CA 1
ATOM 1832 C C . VAL A 1 232 ? -71.917 142.609 -18.911 1.00 49.29 278 VAL A C 1
ATOM 1833 O O . VAL A 1 232 ? -72.418 141.501 -19.016 1.00 69.34 278 VAL A O 1
ATOM 1837 N N . TRP A 1 233 ? -72.324 143.468 -18.038 1.00 43.79 279 TRP A N 1
ATOM 1838 C CA . TRP A 1 233 ? -73.316 143.147 -17.021 1.00 40.16 279 TRP A CA 1
ATOM 1839 C C . TRP A 1 233 ? -74.756 142.979 -17.502 1.00 39.86 279 TRP A C 1
ATOM 1840 O O . TRP A 1 233 ? -75.401 141.986 -17.165 1.00 31.57 279 TRP A O 1
ATOM 1851 N N . ASN A 1 234 ? -75.280 143.929 -18.270 1.00 35.33 280 ASN A N 1
ATOM 1852 C CA . ASN A 1 234 ? -76.645 143.822 -18.777 1.00 32.89 280 ASN A CA 1
ATOM 1853 C C . ASN A 1 234 ? -76.774 142.714 -19.820 1.00 34.90 280 ASN A C 1
ATOM 1854 O O . ASN A 1 234 ? -77.838 142.107 -19.950 1.00 35.06 280 ASN A O 1
ATOM 1859 N N . LEU A 1 235 ? -75.703 142.459 -20.565 1.00 35.79 281 LEU A N 1
ATOM 1860 C CA . LEU A 1 235 ? -75.644 141.344 -21.505 1.00 38.52 281 LEU A CA 1
ATOM 1861 C C . LEU A 1 235 ? -75.926 140.003 -20.834 1.00 39.20 281 LEU A C 1
ATOM 1862 O O . LEU A 1 235 ? -76.455 139.084 -21.459 1.00 44.06 281 LEU A O 1
ATOM 1867 N N . MET A 1 236 ? -75.562 139.895 -19.560 1.00 49.12 282 MET A N 1
ATOM 1868 C CA . MET A 1 236 ? -75.681 138.649 -18.810 1.00 53.62 282 MET A CA 1
ATOM 1869 C C . MET A 1 236 ? -76.883 138.710 -17.874 1.00 54.59 282 MET A C 1
ATOM 1870 O O . MET A 1 236 ? -77.468 137.693 -17.500 1.00 50.89 282 MET A O 1
ATOM 1875 N N . SER A 1 237 ? -77.184 139.916 -17.475 1.00 64.05 283 SER A N 1
ATOM 1876 C CA . SER A 1 237 ? -78.227 140.225 -16.513 1.00 58.96 283 SER A CA 1
ATOM 1877 C C . SER A 1 237 ? -79.463 140.552 -17.223 1.00 63.77 283 SER A C 1
ATOM 1878 O O . SER A 1 237 ? -80.185 141.440 -16.774 1.00 61.06 283 SER A O 1
ATOM 1881 N N . CYS A 1 238 ? -79.551 139.915 -18.345 1.00 66.43 284 CYS A N 1
ATOM 1882 C CA . CYS A 1 238 ? -80.624 140.149 -19.209 1.00 76.33 284 CYS A CA 1
ATOM 1883 C C . CYS A 1 238 ? -81.826 139.480 -18.779 1.00 72.33 284 CYS A C 1
ATOM 1884 O O . CYS A 1 238 ? -82.857 139.823 -19.283 1.00 114.96 284 CYS A O 1
ATOM 1887 N N . VAL A 1 239 ? -81.764 138.599 -17.806 1.00 58.54 285 VAL A N 1
ATOM 1888 C CA . VAL A 1 239 ? -82.944 137.811 -17.617 1.00 47.06 285 VAL A CA 1
ATOM 1889 C C . VAL A 1 239 ? -84.039 138.253 -16.745 1.00 41.22 285 VAL A C 1
ATOM 1890 O O . VAL A 1 239 ? -83.939 138.255 -15.576 1.00 44.89 285 VAL A O 1
ATOM 1894 N N . TYR A 1 240 ? -85.145 138.531 -17.380 1.00 39.63 286 TYR A N 1
ATOM 1895 C CA . TYR A 1 240 ? -86.337 138.946 -16.697 1.00 41.25 286 TYR A CA 1
ATOM 1896 C C . TYR A 1 240 ? -87.063 137.757 -16.055 1.00 45.61 286 TYR A C 1
ATOM 1897 O O . TYR A 1 240 ? -86.925 136.608 -16.409 1.00 40.74 286 TYR A O 1
ATOM 1906 N N . LYS A 1 241 ? -87.966 138.085 -15.175 1.00 57.54 287 LYS A N 1
ATOM 1907 C CA . LYS A 1 241 ? -88.678 137.078 -14.406 1.00 66.34 287 LYS A CA 1
ATOM 1908 C C . LYS A 1 241 ? -89.211 135.951 -15.263 1.00 69.76 287 LYS A C 1
ATOM 1909 O O . LYS A 1 241 ? -89.072 134.790 -14.895 1.00 73.21 287 LYS A O 1
ATOM 1915 N N . ASN A 1 242 ? -89.715 136.266 -16.443 1.00 58.62 288 ASN A N 1
ATOM 1916 C CA . ASN A 1 242 ? -90.284 135.300 -17.345 1.00 56.98 288 ASN A CA 1
ATOM 1917 C C . ASN A 1 242 ? -89.289 134.543 -18.222 1.00 55.63 288 ASN A C 1
ATOM 1918 O O . ASN A 1 242 ? -89.677 133.885 -19.157 1.00 62.91 288 ASN A O 1
ATOM 1923 N N . GLY A 1 243 ? -88.012 134.708 -17.988 1.00 48.75 289 GLY A N 1
ATOM 1924 C CA . GLY A 1 243 ? -87.014 134.014 -18.741 1.00 44.41 289 GLY A CA 1
ATOM 1925 C C . GLY A 1 243 ? -86.542 134.720 -19.962 1.00 40.58 289 GLY A C 1
ATOM 1926 O O . GLY A 1 243 ? -85.699 134.239 -20.630 1.00 39.06 289 GLY A O 1
ATOM 1927 N N . THR A 1 244 ? -87.071 135.879 -20.254 1.00 48.79 290 THR A N 1
ATOM 1928 C CA . THR A 1 244 ? -86.581 136.599 -21.411 1.00 56.04 290 THR A CA 1
ATOM 1929 C C . THR A 1 244 ? -85.349 137.431 -21.114 1.00 51.14 290 THR A C 1
ATOM 1930 O O . THR A 1 244 ? -85.329 138.190 -20.191 1.00 48.77 290 THR A O 1
ATOM 1934 N N . PRO A 1 245 ? -84.306 137.266 -21.904 1.00 47.29 291 PRO A N 1
ATOM 1935 C CA . PRO A 1 245 ? -83.144 138.108 -21.720 1.00 50.19 291 PRO A CA 1
ATOM 1936 C C . PRO A 1 245 ? -83.431 139.530 -22.195 1.00 49.43 291 PRO A C 1
ATOM 1937 O O . PRO A 1 245 ? -84.210 139.686 -23.096 1.00 44.13 291 PRO A O 1
ATOM 1941 N N . VAL A 1 246 ? -82.823 140.536 -21.576 1.00 47.69 292 VAL A N 1
ATOM 1942 C CA . VAL A 1 246 ? -82.968 141.907 -21.998 1.00 39.66 292 VAL A CA 1
ATOM 1943 C C . VAL A 1 246 ? -82.375 141.960 -23.372 1.00 31.81 292 VAL A C 1
ATOM 1944 O O . VAL A 1 246 ? -81.251 141.577 -23.588 1.00 27.37 292 VAL A O 1
ATOM 1948 N N . PRO A 1 247 ? -83.165 142.451 -24.294 1.00 30.61 293 PRO A N 1
ATOM 1949 C CA . PRO A 1 247 ? -82.759 142.663 -25.678 1.00 34.37 293 PRO A CA 1
ATOM 1950 C C . PRO A 1 247 ? -81.703 143.755 -25.809 1.00 38.43 293 PRO A C 1
ATOM 1951 O O . PRO A 1 247 ? -81.719 144.726 -25.052 1.00 46.41 293 PRO A O 1
ATOM 1955 N N . ASP A 1 248 ? -80.795 143.583 -26.764 1.00 38.69 294 ASP A N 1
ATOM 1956 C CA . ASP A 1 248 ? -79.771 144.581 -27.050 1.00 37.23 294 ASP A CA 1
ATOM 1957 C C . ASP A 1 248 ? -80.290 146.015 -27.033 1.00 40.75 294 ASP A C 1
ATOM 1958 O O . ASP A 1 248 ? -79.600 146.924 -26.573 1.00 41.98 294 ASP A O 1
ATOM 1963 N N . GLU A 1 249 ? -81.501 146.216 -27.544 1.00 35.05 295 GLU A N 1
ATOM 1964 C CA . GLU A 1 249 ? -82.051 147.562 -27.664 1.00 37.29 295 GLU A CA 1
ATOM 1965 C C . GLU A 1 249 ? -82.349 148.163 -26.294 1.00 41.32 295 GLU A C 1
ATOM 1966 O O . GLU A 1 249 ? -82.072 149.337 -26.046 1.00 38.10 295 GLU A O 1
ATOM 1972 N N . GLU A 1 250 ? -82.924 147.349 -25.413 1.00 35.66 296 GLU A N 1
ATOM 1973 C CA . GLU A 1 250 ? -83.214 147.773 -24.048 1.00 32.86 296 GLU A CA 1
ATOM 1974 C C . GLU A 1 250 ? -81.924 148.048 -23.282 1.00 30.19 296 GLU A C 1
ATOM 1975 O O . GLU A 1 250 ? -81.862 148.979 -22.479 1.00 35.35 296 GLU A O 1
ATOM 1981 N N . ILE A 1 251 ? -80.888 147.256 -23.539 1.00 28.87 297 ILE A N 1
ATOM 1982 C CA . ILE A 1 251 ? -79.584 147.503 -22.934 1.00 33.20 297 ILE A CA 1
ATOM 1983 C C . ILE A 1 251 ? -79.034 148.859 -23.365 1.00 34.71 297 ILE A C 1
ATOM 1984 O O . ILE A 1 251 ? -78.572 149.644 -22.537 1.00 31.45 297 ILE A O 1
ATOM 1989 N N . ALA A 1 252 ? -79.085 149.127 -24.666 1.00 34.48 298 ALA A N 1
ATOM 1990 C CA . ALA A 1 252 ? -78.600 150.393 -25.204 1.00 33.73 298 ALA A CA 1
ATOM 1991 C C . ALA A 1 252 ? -79.312 151.547 -24.507 1.00 33.53 298 ALA A C 1
ATOM 1992 O O . ALA A 1 252 ? -78.690 152.489 -24.015 1.00 30.99 298 ALA A O 1
ATOM 1994 N N . HIS A 1 253 ? -80.635 151.440 -24.471 1.00 30.36 299 HIS A N 1
ATOM 1995 C CA . HIS A 1 253 ? -81.496 152.465 -23.894 1.00 32.46 299 HIS A CA 1
ATOM 1996 C C . HIS A 1 253 ? -81.274 152.642 -22.395 1.00 35.19 299 HIS A C 1
ATOM 1997 O O . HIS A 1 253 ? -81.418 153.749 -21.874 1.00 32.69 299 HIS A O 1
ATOM 2004 N N . MET A 1 254 ? -80.923 151.565 -21.700 1.00 35.30 300 MET A N 1
ATOM 2005 C CA . MET A 1 254 ? -80.682 151.632 -20.263 1.00 33.94 300 MET A CA 1
ATOM 2006 C C . MET A 1 254 ? -79.388 152.399 -20.015 1.00 35.28 300 MET A C 1
ATOM 2007 O O . MET A 1 254 ? -79.316 153.248 -19.126 1.00 26.45 300 MET A O 1
ATOM 2012 N N . MET A 1 255 ? -78.371 152.081 -20.810 1.00 31.91 301 MET A N 1
ATOM 2013 C CA . MET A 1 255 ? -77.087 152.770 -20.749 1.00 32.01 301 MET A CA 1
ATOM 2014 C C . MET A 1 255 ? -77.238 154.266 -21.005 1.00 26.27 301 MET A C 1
ATOM 2015 O O . MET A 1 255 ? -76.670 155.087 -20.287 1.00 25.81 301 MET A O 1
ATOM 2020 N N . ILE A 1 256 ? -78.008 154.613 -22.032 1.00 24.78 302 ILE A N 1
ATOM 2021 C CA . ILE A 1 256 ? -78.255 156.018 -22.336 1.00 25.78 302 ILE A CA 1
ATOM 2022 C C . ILE A 1 256 ? -78.859 156.698 -21.112 1.00 27.04 302 ILE A C 1
ATOM 2023 O O . ILE A 1 256 ? -78.416 157.768 -20.696 1.00 27.19 302 ILE A O 1
ATOM 2028 N N . ALA A 1 257 ? -79.875 156.063 -20.536 1.00 26.96 303 ALA A N 1
ATOM 2029 C CA . ALA A 1 257 ? -80.528 156.576 -19.338 1.00 29.68 303 ALA A CA 1
ATOM 2030 C C . ALA A 1 257 ? -79.564 156.731 -18.166 1.00 28.00 303 ALA A C 1
ATOM 2031 O O . ALA A 1 257 ? -79.688 157.674 -17.385 1.00 29.50 303 ALA A O 1
ATOM 2033 N N . LEU A 1 258 ? -78.608 155.816 -18.045 1.00 25.94 304 LEU A N 1
ATOM 2034 C CA . LEU A 1 258 ? -77.693 155.831 -16.909 1.00 24.59 304 LEU A CA 1
ATOM 2035 C C . LEU A 1 258 ? -76.635 156.912 -17.105 1.00 24.36 304 LEU A C 1
ATOM 2036 O O . LEU A 1 258 ? -76.221 157.572 -16.152 1.00 21.89 304 LEU A O 1
ATOM 2041 N N . LEU A 1 259 ? -76.197 157.100 -18.345 1.00 25.14 305 LEU A N 1
ATOM 2042 C CA . LEU A 1 259 ? -75.310 158.216 -18.651 1.00 29.98 305 LEU A CA 1
ATOM 2043 C C . LEU A 1 259 ? -75.986 159.555 -18.374 1.00 27.71 305 LEU A C 1
ATOM 2044 O O . LEU A 1 259 ? -75.368 160.464 -17.820 1.00 21.24 305 LEU A O 1
ATOM 2049 N N . MET A 1 260 ? -77.259 159.678 -18.738 1.00 28.46 306 MET A N 1
ATOM 2050 C CA . MET A 1 260 ? -77.995 160.916 -18.507 1.00 28.25 306 MET A CA 1
ATOM 2051 C C . MET A 1 260 ? -78.155 161.191 -17.015 1.00 30.57 306 MET A C 1
ATOM 2052 O O . MET A 1 260 ? -77.958 162.311 -16.544 1.00 28.47 306 MET A O 1
ATOM 2057 N N . ALA A 1 261 ? -78.536 160.148 -16.285 1.00 30.76 307 ALA A N 1
ATOM 2058 C CA . ALA A 1 261 ? -78.729 160.218 -14.842 1.00 27.76 307 ALA A CA 1
ATOM 2059 C C . ALA A 1 261 ? -77.479 160.696 -14.110 1.00 24.00 307 ALA A C 1
ATOM 2060 O O . ALA A 1 261 ? -77.521 161.657 -13.341 1.00 23.14 307 ALA A O 1
ATOM 2062 N N . GLY A 1 262 ? -76.365 160.010 -14.341 1.00 23.86 308 GLY A N 1
ATOM 2063 C CA . GLY A 1 262 ? -75.104 160.379 -13.708 1.00 28.03 308 GLY A CA 1
ATOM 2064 C C . GLY A 1 262 ? -74.682 161.786 -14.081 1.00 31.37 308 GLY A C 1
ATOM 2065 O O . GLY A 1 262 ? -74.287 162.576 -13.224 1.00 37.80 308 GLY A O 1
ATOM 2066 N N . GLN A 1 263 ? -74.772 162.114 -15.366 1.00 31.53 309 GLN A N 1
ATOM 2067 C CA . GLN A 1 263 ? -74.205 163.372 -15.835 1.00 31.90 309 GLN A CA 1
ATOM 2068 C C . GLN A 1 263 ? -74.904 164.561 -15.185 1.00 31.62 309 GLN A C 1
ATOM 2069 O O . GLN A 1 263 ? -74.246 165.448 -14.642 1.00 40.85 309 GLN A O 1
ATOM 2075 N N . HIS A 1 264 ? -76.233 164.568 -15.231 1.00 29.61 310 HIS A N 1
ATOM 2076 C CA . HIS A 1 264 ? -77.014 165.676 -14.691 1.00 35.21 310 HIS A CA 1
ATOM 2077 C C . HIS A 1 264 ? -76.765 165.873 -13.199 1.00 39.22 310 HIS A C 1
ATOM 2078 O O . HIS A 1 264 ? -76.349 166.944 -12.757 1.00 50.78 310 HIS A O 1
ATOM 2085 N N . SER A 1 265 ? -77.020 164.813 -12.439 1.00 31.72 311 SER A N 1
ATOM 2086 C CA . SER A 1 265 ? -76.957 164.835 -10.982 1.00 30.78 311 SER A CA 1
ATOM 2087 C C . SER A 1 265 ? -75.542 165.046 -10.453 1.00 28.47 311 SER A C 1
ATOM 2088 O O . SER A 1 265 ? -75.294 165.933 -9.635 1.00 22.92 311 SER A O 1
ATOM 2091 N N . SER A 1 266 ? -74.608 164.222 -10.918 1.00 29.42 312 SER A N 1
ATOM 2092 C CA . SER A 1 266 ? -73.252 164.221 -10.381 1.00 25.77 312 SER A CA 1
ATOM 2093 C C . SER A 1 266 ? -72.479 165.480 -10.757 1.00 26.40 312 SER A C 1
ATOM 2094 O O . SER A 1 266 ? -71.758 166.043 -9.933 1.00 28.92 312 SER A O 1
ATOM 2097 N N . SER A 1 267 ? -72.616 165.923 -12.002 1.00 21.89 313 SER A N 1
ATOM 2098 C CA . SER A 1 267 ? -71.823 167.053 -12.473 1.00 22.86 313 SER A CA 1
ATOM 2099 C C . SER A 1 267 ? -72.246 168.316 -11.729 1.00 21.30 313 SER A C 1
ATOM 2100 O O . SER A 1 267 ? -71.417 169.137 -11.338 1.00 20.43 313 SER A O 1
ATOM 2103 N N . SER A 1 268 ? -73.553 168.457 -11.532 1.00 21.52 314 SER A N 1
ATOM 2104 C CA . SER A 1 268 ? -74.086 169.540 -10.714 1.00 20.72 314 SER A CA 1
ATOM 2105 C C . SER A 1 268 ? -73.466 169.506 -9.321 1.00 19.56 314 SER A C 1
ATOM 2106 O O . SER A 1 268 ? -72.968 170.515 -8.821 1.00 18.13 314 SER A O 1
ATOM 2109 N N . THR A 1 269 ? -73.493 168.328 -8.707 1.00 17.97 315 THR A N 1
ATOM 2110 C CA . THR A 1 269 ? -73.073 168.169 -7.320 1.00 17.38 315 THR A CA 1
ATOM 2111 C C . THR A 1 269 ? -71.578 168.415 -7.143 1.00 17.11 315 THR A C 1
ATOM 2112 O O . THR A 1 269 ? -71.161 169.129 -6.231 1.00 16.29 315 THR A O 1
ATOM 2116 N N . ALA A 1 270 ? -70.779 167.813 -8.017 1.00 15.37 316 ALA A N 1
ATOM 2117 C CA . ALA A 1 270 ? -69.334 168.010 -8.009 1.00 14.89 316 ALA A CA 1
ATOM 2118 C C . ALA A 1 270 ? -68.963 169.469 -8.258 1.00 15.59 316 ALA A C 1
ATOM 2119 O O . ALA A 1 270 ? -67.956 169.957 -7.744 1.00 14.57 316 ALA A O 1
ATOM 2121 N N . SER A 1 271 ? -69.773 170.162 -9.051 1.00 16.17 317 SER A N 1
ATOM 2122 C CA . SER A 1 271 ? -69.546 171.580 -9.307 1.00 17.34 317 SER A CA 1
ATOM 2123 C C . SER A 1 271 ? -69.742 172.401 -8.036 1.00 18.19 317 SER A C 1
ATOM 2124 O O . SER A 1 271 ? -68.906 173.228 -7.671 1.00 16.82 317 SER A O 1
ATOM 2127 N N . TRP A 1 272 ? -70.864 172.162 -7.366 1.00 16.73 318 TRP A N 1
ATOM 2128 C CA . TRP A 1 272 ? -71.118 172.759 -6.060 1.00 16.72 318 TRP A CA 1
ATOM 2129 C C . TRP A 1 272 ? -70.017 172.464 -5.047 1.00 16.38 318 TRP A C 1
ATOM 2130 O O . TRP A 1 272 ? -69.717 173.298 -4.194 1.00 18.00 318 TRP A O 1
ATOM 2141 N N . ILE A 1 273 ? -69.412 171.283 -5.132 1.00 16.49 319 ILE A N 1
ATOM 2142 C CA . ILE A 1 273 ? -68.400 170.910 -4.151 1.00 17.69 319 ILE A CA 1
ATOM 2143 C C . ILE A 1 273 ? -67.203 171.835 -4.347 1.00 20.56 319 ILE A C 1
ATOM 2144 O O . ILE A 1 273 ? -66.733 172.478 -3.408 1.00 19.63 319 ILE A O 1
ATOM 2149 N N . VAL A 1 274 ? -66.733 171.911 -5.588 1.00 18.89 320 VAL A N 1
ATOM 2150 C CA . VAL A 1 274 ? -65.655 172.817 -5.969 1.00 18.08 320 VAL A CA 1
ATOM 2151 C C . VAL A 1 274 ? -65.933 174.263 -5.571 1.00 17.13 320 VAL A C 1
ATOM 2152 O O . VAL A 1 274 ? -65.063 174.950 -5.036 1.00 15.83 320 VAL A O 1
ATOM 2156 N N . LEU A 1 275 ? -67.149 174.736 -5.823 1.00 17.97 321 LEU A N 1
ATOM 2157 C CA . LEU A 1 275 ? -67.511 176.111 -5.494 1.00 18.37 321 LEU A CA 1
ATOM 2158 C C . LEU A 1 275 ? -67.525 176.380 -3.993 1.00 21.23 321 LEU A C 1
ATOM 2159 O O . LEU A 1 275 ? -67.145 177.460 -3.540 1.00 24.58 321 LEU A O 1
ATOM 2164 N N . ARG A 1 276 ? -67.993 175.401 -3.227 1.00 22.35 322 ARG A N 1
ATOM 2165 C CA . ARG A 1 276 ? -67.976 175.503 -1.772 1.00 19.85 322 ARG A CA 1
ATOM 2166 C C . ARG A 1 276 ? -66.540 175.497 -1.257 1.00 19.35 322 ARG A C 1
ATOM 2167 O O . ARG A 1 276 ? -66.171 176.315 -0.414 1.00 17.55 322 ARG A O 1
ATOM 2175 N N . LEU A 1 277 ? -65.730 174.593 -1.796 1.00 20.78 323 LEU A N 1
ATOM 2176 C CA . LEU A 1 277 ? -64.334 174.466 -1.391 1.00 22.39 323 LEU A CA 1
ATOM 2177 C C . LEU A 1 277 ? -63.552 175.750 -1.650 1.00 22.98 323 LEU A C 1
ATOM 2178 O O . LEU A 1 277 ? -62.604 176.067 -0.931 1.00 25.44 323 LEU A O 1
ATOM 2183 N N . ALA A 1 278 ? -63.972 176.494 -2.667 1.00 23.49 324 ALA A N 1
ATOM 2184 C CA . ALA A 1 278 ? -63.321 177.748 -3.032 1.00 24.49 324 ALA A CA 1
ATOM 2185 C C . ALA A 1 278 ? -63.623 178.844 -2.014 1.00 26.18 324 ALA A C 1
ATOM 2186 O O . ALA A 1 278 ? -62.797 179.723 -1.771 1.00 22.99 324 ALA A O 1
ATOM 2188 N N . THR A 1 279 ? -64.810 178.775 -1.421 1.00 25.42 325 THR A N 1
ATOM 2189 C CA . THR A 1 279 ? -65.222 179.713 -0.382 1.00 24.61 325 THR A CA 1
ATOM 2190 C C . THR A 1 279 ? -64.673 179.320 0.985 1.00 29.29 325 THR A C 1
ATOM 2191 O O . THR A 1 279 ? -64.697 180.117 1.923 1.00 34.07 325 THR A O 1
ATOM 2195 N N . ARG A 1 280 ? -64.190 178.086 1.097 1.00 30.94 326 ARG A N 1
ATOM 2196 C CA . ARG A 1 280 ? -63.833 177.523 2.394 1.00 26.75 326 ARG A CA 1
ATOM 2197 C C . ARG A 1 280 ? -62.465 176.851 2.336 1.00 26.67 326 ARG A C 1
ATOM 2198 O O . ARG A 1 280 ? -62.367 175.626 2.403 1.00 27.94 326 ARG A O 1
ATOM 2206 N N . PRO A 1 281 ? -61.403 177.660 2.213 1.00 29.23 327 PRO A N 1
ATOM 2207 C CA . PRO A 1 281 ? -60.041 177.146 2.112 1.00 30.02 327 PRO A CA 1
ATOM 2208 C C . PRO A 1 281 ? -59.592 176.378 3.350 1.00 29.88 327 PRO A C 1
ATOM 2209 O O . PRO A 1 281 ? -58.756 175.480 3.248 1.00 28.68 327 PRO A O 1
ATOM 2213 N N . ASP A 1 282 ? -60.131 176.745 4.509 1.00 25.85 328 ASP A N 1
ATOM 2214 C CA . ASP A 1 282 ? -59.942 175.962 5.725 1.00 30.82 328 ASP A CA 1
ATOM 2215 C C . ASP A 1 282 ? -60.372 174.512 5.528 1.00 30.66 328 ASP A C 1
ATOM 2216 O O . ASP A 1 282 ? -59.666 173.584 5.925 1.00 29.58 328 ASP A O 1
ATOM 2221 N N . ILE A 1 283 ? -61.535 174.331 4.911 1.00 31.21 329 ILE A N 1
ATOM 2222 C CA . ILE A 1 283 ? -62.074 172.996 4.684 1.00 30.71 329 ILE A CA 1
ATOM 2223 C C . ILE A 1 283 ? -61.215 172.197 3.709 1.00 29.04 329 ILE A C 1
ATOM 2224 O O . ILE A 1 283 ? -60.988 171.006 3.924 1.00 29.13 329 ILE A O 1
ATOM 2229 N N . MET A 1 284 ? -60.724 172.830 2.648 1.00 29.01 330 MET A N 1
ATOM 2230 C CA . MET A 1 284 ? -59.868 172.111 1.711 1.00 31.74 330 MET A CA 1
ATOM 2231 C C . MET A 1 284 ? -58.565 171.669 2.368 1.00 26.37 330 MET A C 1
ATOM 2232 O O . MET A 1 284 ? -58.032 170.609 2.040 1.00 23.59 330 MET A O 1
ATOM 2237 N N . GLU A 1 285 ? -58.052 172.479 3.288 1.00 27.45 331 GLU A N 1
ATOM 2238 C CA . GLU A 1 285 ? -56.782 172.157 3.929 1.00 30.04 331 GLU A CA 1
ATOM 2239 C C . GLU A 1 285 ? -56.986 170.967 4.860 1.00 26.47 331 GLU A C 1
ATOM 2240 O O . GLU A 1 285 ? -56.186 170.031 4.888 1.00 22.13 331 GLU A O 1
ATOM 2246 N N . GLU A 1 286 ? -58.068 171.023 5.628 1.00 23.76 332 GLU A N 1
ATOM 2247 C CA . GLU A 1 286 ? -58.541 169.865 6.379 1.00 28.98 332 GLU A CA 1
ATOM 2248 C C . GLU A 1 286 ? -58.607 168.599 5.530 1.00 27.51 332 GLU A C 1
ATOM 2249 O O . GLU A 1 286 ? -58.093 167.556 5.932 1.00 28.92 332 GLU A O 1
ATOM 2255 N N . LEU A 1 287 ? -59.230 168.689 4.359 1.00 25.31 333 LEU A N 1
ATOM 2256 C CA . LEU A 1 287 ? -59.356 167.523 3.491 1.00 25.63 333 LEU A CA 1
ATOM 2257 C C . LEU A 1 287 ? -57.974 167.013 3.097 1.00 24.16 333 LEU A C 1
ATOM 2258 O O . LEU A 1 287 ? -57.714 165.809 3.098 1.00 22.78 333 LEU A O 1
ATOM 2263 N N . TYR A 1 288 ? -57.105 167.950 2.734 1.00 24.32 334 TYR A N 1
ATOM 2264 C CA . TYR A 1 288 ? -55.730 167.618 2.386 1.00 24.31 334 TYR A CA 1
ATOM 2265 C C . TYR A 1 288 ? -55.032 166.938 3.560 1.00 27.97 334 TYR A C 1
ATOM 2266 O O . TYR A 1 288 ? -54.366 165.919 3.378 1.00 29.00 334 TYR A O 1
ATOM 2275 N N . GLN A 1 289 ? -55.194 167.481 4.762 1.00 30.14 335 GLN A N 1
ATOM 2276 C CA . GLN A 1 289 ? -54.560 166.903 5.942 1.00 34.78 335 GLN A CA 1
ATOM 2277 C C . GLN A 1 289 ? -55.157 165.544 6.297 1.00 34.69 335 GLN A C 1
ATOM 2278 O O . GLN A 1 289 ? -54.435 164.645 6.727 1.00 33.50 335 GLN A O 1
ATOM 2284 N N . GLU A 1 290 ? -56.467 165.391 6.128 1.00 32.03 336 GLU A N 1
ATOM 2285 C CA . GLU A 1 290 ? -57.097 164.091 6.337 1.00 33.93 336 GLU A CA 1
ATOM 2286 C C . GLU A 1 290 ? -56.468 163.029 5.441 1.00 34.74 336 GLU A C 1
ATOM 2287 O O . GLU A 1 290 ? -56.253 161.895 5.868 1.00 38.18 336 GLU A O 1
ATOM 2293 N N . GLN A 1 291 ? -56.176 163.395 4.197 1.00 29.68 337 GLN A N 1
ATOM 2294 C CA . GLN A 1 291 ? -55.509 162.472 3.285 1.00 30.91 337 GLN A CA 1
ATOM 2295 C C . GLN A 1 291 ? -54.093 162.153 3.756 1.00 32.17 337 GLN A C 1
ATOM 2296 O O . GLN A 1 291 ? -53.615 161.036 3.559 1.00 35.19 337 GLN A O 1
ATOM 2302 N N . ILE A 1 292 ? -53.428 163.109 4.396 1.00 31.97 338 ILE A N 1
ATOM 2303 C CA . ILE A 1 292 ? -52.058 162.896 4.851 1.00 34.05 338 ILE A CA 1
ATOM 2304 C C . ILE A 1 292 ? -52.062 161.964 6.060 1.00 34.60 338 ILE A C 1
ATOM 2305 O O . ILE A 1 292 ? -51.347 160.963 6.099 1.00 33.36 338 ILE A O 1
ATOM 2310 N N . ARG A 1 293 ? -52.874 162.316 7.051 1.00 32.75 339 ARG A N 1
ATOM 2311 C CA . ARG A 1 293 ? -53.079 161.513 8.251 1.00 39.93 339 ARG A CA 1
ATOM 2312 C C . ARG A 1 293 ? -53.566 160.093 7.977 1.00 41.38 339 ARG A C 1
ATOM 2313 O O . ARG A 1 293 ? -52.992 159.129 8.484 1.00 40.59 339 ARG A O 1
ATOM 2321 N N . VAL A 1 294 ? -54.620 159.953 7.180 1.00 48.96 340 VAL A N 1
ATOM 2322 C CA . VAL A 1 294 ? -55.261 158.654 7.000 1.00 47.15 340 VAL A CA 1
ATOM 2323 C C . VAL A 1 294 ? -54.644 157.790 5.903 1.00 46.27 340 VAL A C 1
ATOM 2324 O O . VAL A 1 294 ? -54.750 156.564 5.957 1.00 46.76 340 VAL A O 1
ATOM 2328 N N . LEU A 1 295 ? -53.997 158.399 4.914 1.00 45.41 341 LEU A N 1
ATOM 2329 C CA . LEU A 1 295 ? -53.328 157.626 3.872 1.00 45.68 341 LEU A CA 1
ATOM 2330 C C . LEU A 1 295 ? -51.806 157.695 3.938 1.00 41.99 341 LEU A C 1
ATOM 2331 O O . LEU A 1 295 ? -51.117 156.826 3.403 1.00 43.97 341 LEU A O 1
ATOM 2336 N N . GLY A 1 296 ? -51.284 158.738 4.574 1.00 39.35 342 GLY A N 1
ATOM 2337 C CA . GLY A 1 296 ? -49.840 158.917 4.675 1.00 47.27 342 GLY A CA 1
ATOM 2338 C C . GLY A 1 296 ? -49.283 160.056 3.844 1.00 49.13 342 GLY A C 1
ATOM 2339 O O . GLY A 1 296 ? -49.853 160.441 2.823 1.00 47.22 342 GLY A O 1
ATOM 2340 N N . SER A 1 297 ? -48.152 160.589 4.295 1.00 46.69 343 SER A N 1
ATOM 2341 C CA . SER A 1 297 ? -47.537 161.767 3.695 1.00 41.47 343 SER A CA 1
ATOM 2342 C C . SER A 1 297 ? -47.103 161.515 2.255 1.00 40.70 343 SER A C 1
ATOM 2343 O O . SER A 1 297 ? -47.025 162.441 1.447 1.00 59.10 343 SER A O 1
ATOM 2346 N N . ASP A 1 298 ? -46.814 160.256 1.941 1.00 35.56 344 ASP A N 1
ATOM 2347 C CA . ASP A 1 298 ? -46.475 159.855 0.580 1.00 42.45 344 ASP A CA 1
ATOM 2348 C C . ASP A 1 298 ? -47.636 159.936 -0.407 1.00 42.38 344 ASP A C 1
ATOM 2349 O O . ASP A 1 298 ? -47.427 159.845 -1.617 1.00 46.04 344 ASP A O 1
ATOM 2354 N N . LEU A 1 299 ? -48.848 160.082 0.119 1.00 40.56 345 LEU A N 1
ATOM 2355 C CA . LEU A 1 299 ? -50.084 160.148 -0.652 1.00 38.15 345 LEU A CA 1
ATOM 2356 C C . LEU A 1 299 ? -50.291 159.040 -1.674 1.00 36.25 345 LEU A C 1
ATOM 2357 O O . LEU A 1 299 ? -50.409 159.309 -2.818 1.00 39.82 345 LEU A O 1
ATOM 2362 N N . PRO A 1 300 ? -50.299 157.787 -1.247 1.00 38.50 346 PRO A N 1
ATOM 2363 C CA . PRO A 1 300 ? -50.391 156.628 -2.127 1.00 37.82 346 PRO A CA 1
ATOM 2364 C C . PRO A 1 300 ? -51.694 156.624 -2.920 1.00 30.30 346 PRO A C 1
ATOM 2365 O O . PRO A 1 300 ? -52.618 157.368 -2.592 1.00 31.40 346 PRO A O 1
ATOM 2369 N N . PRO A 1 301 ? -51.765 155.794 -3.971 1.00 27.74 347 PRO A N 1
ATOM 2370 C CA . PRO A 1 301 ? -52.962 155.749 -4.801 1.00 28.70 347 PRO A CA 1
ATOM 2371 C C . PRO A 1 301 ? -54.257 155.531 -4.025 1.00 33.28 347 PRO A C 1
ATOM 2372 O O . PRO A 1 301 ? -54.287 154.840 -3.006 1.00 34.26 347 PRO A O 1
ATOM 2376 N N . LEU A 1 302 ? -55.318 156.146 -4.535 1.00 36.05 348 LEU A N 1
ATOM 2377 C CA . LEU A 1 302 ? -56.665 155.934 -4.022 1.00 35.40 348 LEU A CA 1
ATOM 2378 C C . LEU A 1 302 ? -57.156 154.548 -4.426 1.00 30.50 348 LEU A C 1
ATOM 2379 O O . LEU A 1 302 ? -57.002 154.128 -5.573 1.00 30.53 348 LEU A O 1
ATOM 2384 N N . THR A 1 303 ? -57.720 153.840 -3.454 1.00 27.15 349 THR A N 1
ATOM 2385 C CA . THR A 1 303 ? -58.381 152.560 -3.682 1.00 25.39 349 THR A CA 1
ATOM 2386 C C . THR A 1 303 ? -59.789 152.635 -3.103 1.00 26.22 349 THR A C 1
ATOM 2387 O O . THR A 1 303 ? -60.105 153.540 -2.330 1.00 28.93 349 THR A O 1
ATOM 2391 N N . TYR A 1 304 ? -60.624 151.673 -3.479 1.00 24.83 350 TYR A N 1
ATOM 2392 C CA . TYR A 1 304 ? -61.967 151.548 -2.925 1.00 25.08 350 TYR A CA 1
ATOM 2393 C C . TYR A 1 304 ? -61.937 151.487 -1.401 1.00 29.21 350 TYR A C 1
ATOM 2394 O O . TYR A 1 304 ? -62.791 152.062 -0.726 1.00 28.52 350 TYR A O 1
ATOM 2403 N N . ASP A 1 305 ? -60.945 150.787 -0.862 1.00 31.95 351 ASP A N 1
ATOM 2404 C CA . ASP A 1 305 ? -60.857 150.589 0.581 1.00 35.15 351 ASP A CA 1
ATOM 2405 C C . ASP A 1 305 ? -60.426 151.833 1.351 1.00 32.01 351 ASP A C 1
ATOM 2406 O O . ASP A 1 305 ? -61.009 152.145 2.390 1.00 27.79 351 ASP A O 1
ATOM 2411 N N . ASN A 1 306 ? -59.424 152.554 0.857 1.00 30.67 352 ASN A N 1
ATOM 2412 C CA . ASN A 1 306 ? -58.891 153.671 1.629 1.00 31.78 352 ASN A CA 1
ATOM 2413 C C . ASN A 1 306 ? -59.729 154.938 1.469 1.00 29.93 352 ASN A C 1
ATOM 2414 O O . ASN A 1 306 ? -59.670 155.840 2.304 1.00 25.80 352 ASN A O 1
ATOM 2419 N N . LEU A 1 307 ? -60.558 154.983 0.431 1.00 27.80 353 LEU A N 1
ATOM 2420 C CA . LEU A 1 307 ? -61.491 156.088 0.242 1.00 31.08 353 LEU A CA 1
ATOM 2421 C C . LEU A 1 307 ? -62.539 156.169 1.346 1.00 28.38 353 LEU A C 1
ATOM 2422 O O . LEU A 1 307 ? -62.942 157.255 1.762 1.00 22.39 353 LEU A O 1
ATOM 2427 N N . GLN A 1 308 ? -63.010 155.005 1.782 1.00 28.28 354 GLN A N 1
ATOM 2428 C CA . GLN A 1 308 ? -64.061 154.941 2.790 1.00 30.26 354 GLN A CA 1
ATOM 2429 C C . GLN A 1 308 ? -63.554 155.472 4.127 1.00 28.72 354 GLN A C 1
ATOM 2430 O O . GLN A 1 308 ? -64.343 155.835 4.999 1.00 29.78 354 GLN A O 1
ATOM 2436 N N . LYS A 1 309 ? -62.235 155.554 4.267 1.00 29.77 355 LYS A N 1
ATOM 2437 C CA . LYS A 1 309 ? -61.633 156.099 5.479 1.00 33.93 355 LYS A CA 1
ATOM 2438 C C . LYS A 1 309 ? -61.516 157.619 5.425 1.00 38.84 355 LYS A C 1
ATOM 2439 O O . LYS A 1 309 ? -61.024 158.240 6.367 1.00 39.34 355 LYS A O 1
ATOM 2445 N N . LEU A 1 310 ? -61.970 158.216 4.328 1.00 37.00 356 LEU A N 1
ATOM 2446 C CA . LEU A 1 310 ? -61.855 159.661 4.162 1.00 35.34 356 LEU A CA 1
ATOM 2447 C C . LEU A 1 310 ? -63.122 160.353 4.653 1.00 33.40 356 LEU A C 1
ATOM 2448 O O . LEU A 1 310 ? -63.932 160.867 3.881 1.00 33.27 356 LEU A O 1
ATOM 2453 N N . ASP A 1 311 ? -63.234 160.368 5.977 1.00 34.30 357 ASP A N 1
ATOM 2454 C CA . ASP A 1 311 ? -64.455 160.707 6.699 1.00 34.39 357 ASP A CA 1
ATOM 2455 C C . ASP A 1 311 ? -64.961 162.103 6.353 1.00 30.57 357 ASP A C 1
ATOM 2456 O O . ASP A 1 311 ? -66.162 162.314 6.180 1.00 26.81 357 ASP A O 1
ATOM 2461 N N . LEU A 1 312 ? -64.040 163.056 6.248 1.00 31.36 358 LEU A N 1
ATOM 2462 C CA . LEU A 1 312 ? -64.391 164.442 5.956 1.00 31.87 358 LEU A CA 1
ATOM 2463 C C . LEU A 1 312 ? -64.779 164.645 4.495 1.00 25.28 358 LEU A C 1
ATOM 2464 O O . LEU A 1 312 ? -65.626 165.482 4.183 1.00 22.73 358 LEU A O 1
ATOM 2469 N N . HIS A 1 313 ? -64.158 163.883 3.600 1.00 21.66 359 HIS A N 1
ATOM 2470 C CA . HIS A 1 313 ? -64.547 163.891 2.195 1.00 22.97 359 HIS A CA 1
ATOM 2471 C C . HIS A 1 313 ? -66.018 163.511 2.064 1.00 22.63 359 HIS A C 1
ATOM 2472 O O . HIS A 1 313 ? -66.773 164.156 1.337 1.00 22.48 359 HIS A O 1
ATOM 2479 N N . ALA A 1 314 ? -66.414 162.468 2.786 1.00 23.87 360 ALA A N 1
ATOM 2480 C CA . ALA A 1 314 ? -67.795 161.998 2.757 1.00 23.35 360 ALA A CA 1
ATOM 2481 C C . ALA A 1 314 ? -68.765 163.057 3.271 1.00 21.38 360 ALA A C 1
ATOM 2482 O O . ALA A 1 314 ? -69.841 163.255 2.706 1.00 23.90 360 ALA A O 1
ATOM 2484 N N . LYS A 1 315 ? -68.374 163.755 4.331 1.00 20.99 361 LYS A N 1
ATOM 2485 C CA . LYS A 1 315 ? -69.245 164.752 4.945 1.00 25.48 361 LYS A CA 1
ATOM 2486 C C . LYS A 1 315 ? -69.388 165.992 4.069 1.00 24.73 361 LYS A C 1
ATOM 2487 O O . LYS A 1 315 ? -70.420 166.665 4.075 1.00 21.88 361 LYS A O 1
ATOM 2493 N N . VAL A 1 316 ? -68.335 166.282 3.313 1.00 23.60 362 VAL A N 1
ATOM 2494 C CA . VAL A 1 316 ? -68.339 167.389 2.364 1.00 20.46 362 VAL A CA 1
ATOM 2495 C C . VAL A 1 316 ? -69.379 167.118 1.282 1.00 18.70 362 VAL A C 1
ATOM 2496 O O . VAL A 1 316 ? -70.135 168.005 0.885 1.00 22.60 362 VAL A O 1
ATOM 2500 N N . ILE A 1 317 ? -69.426 165.874 0.818 1.00 18.50 363 ILE A N 1
ATOM 2501 C CA . ILE A 1 317 ? -70.446 165.442 -0.131 1.00 19.22 363 ILE A CA 1
ATOM 2502 C C . ILE A 1 317 ? -71.842 165.476 0.484 1.00 20.15 363 ILE A C 1
ATOM 2503 O O . ILE A 1 317 ? -72.770 166.037 -0.098 1.00 17.19 363 ILE A O 1
ATOM 2508 N N . LYS A 1 318 ? -71.974 164.877 1.663 1.00 22.35 364 LYS A N 1
ATOM 2509 C CA . LYS A 1 318 ? -73.256 164.804 2.356 1.00 24.14 364 LYS A CA 1
ATOM 2510 C C . LYS A 1 318 ? -73.830 166.198 2.591 1.00 21.95 364 LYS A C 1
ATOM 2511 O O . LYS A 1 318 ? -75.003 166.455 2.320 1.00 18.55 364 LYS A O 1
ATOM 2517 N N . GLU A 1 319 ? -72.989 167.097 3.093 1.00 20.51 365 GLU A N 1
ATOM 2518 C CA . GLU A 1 319 ? -73.380 168.480 3.343 1.00 21.79 365 GLU A CA 1
ATOM 2519 C C . GLU A 1 319 ? -73.687 169.260 2.068 1.00 22.05 365 GLU A C 1
ATOM 2520 O O . GLU A 1 319 ? -74.575 170.112 2.060 1.00 19.30 365 GLU A O 1
ATOM 2526 N N . THR A 1 320 ? -72.963 168.977 0.989 1.00 20.51 366 THR A N 1
ATOM 2527 C CA . THR A 1 320 ? -73.258 169.622 -0.285 1.00 19.23 366 THR A CA 1
ATOM 2528 C C . THR A 1 320 ? -74.604 169.145 -0.821 1.00 20.48 366 THR A C 1
ATOM 2529 O O . THR A 1 320 ? -75.412 169.947 -1.289 1.00 19.01 366 THR A O 1
ATOM 2533 N N . LEU A 1 321 ? -74.848 167.841 -0.743 1.00 22.95 367 LEU A N 1
ATOM 2534 C CA . LEU A 1 321 ? -76.158 167.313 -1.106 1.00 23.39 367 LEU A CA 1
ATOM 2535 C C . LEU A 1 321 ? -77.260 167.880 -0.217 1.00 24.05 367 LEU A C 1
ATOM 2536 O O . LEU A 1 321 ? -78.393 168.039 -0.673 1.00 20.70 367 LEU A O 1
ATOM 2541 N N . ARG A 1 322 ? -76.936 168.213 1.028 1.00 26.52 368 ARG A N 1
ATOM 2542 C CA . ARG A 1 322 ? -77.951 168.753 1.926 1.00 26.78 368 ARG A CA 1
ATOM 2543 C C . ARG A 1 322 ? -78.474 170.092 1.413 1.00 28.22 368 ARG A C 1
ATOM 2544 O O . ARG A 1 322 ? -79.671 170.361 1.508 1.00 28.86 368 ARG A O 1
ATOM 2552 N N . LEU A 1 323 ? -77.602 170.923 0.852 1.00 30.54 369 LEU A N 1
ATOM 2553 C CA . LEU A 1 323 ? -78.025 172.240 0.388 1.00 29.05 369 LEU A CA 1
ATOM 2554 C C . LEU A 1 323 ? -78.244 172.323 -1.119 1.00 28.46 369 LEU A C 1
ATOM 2555 O O . LEU A 1 323 ? -78.965 173.203 -1.591 1.00 27.47 369 LEU A O 1
ATOM 2560 N N . HIS A 1 324 ? -77.634 171.419 -1.878 1.00 26.57 370 HIS A N 1
ATOM 2561 C CA . HIS A 1 324 ? -77.636 171.529 -3.333 1.00 27.19 370 HIS A CA 1
ATOM 2562 C C . HIS A 1 324 ? -78.047 170.264 -4.080 1.00 29.58 370 HIS A C 1
ATOM 2563 O O . HIS A 1 324 ? -77.678 170.094 -5.242 1.00 33.55 370 HIS A O 1
ATOM 2570 N N . ALA A 1 325 ? -78.796 169.370 -3.443 1.00 36.26 371 ALA A N 1
ATOM 2571 C CA . ALA A 1 325 ? -79.284 168.187 -4.142 1.00 34.70 371 ALA A CA 1
ATOM 2572 C C . ALA A 1 325 ? -79.956 168.623 -5.439 1.00 29.94 371 ALA A C 1
ATOM 2573 O O . ALA A 1 325 ? -80.771 169.545 -5.433 1.00 30.36 371 ALA A O 1
ATOM 2575 N N . PRO A 1 326 ? -79.608 167.971 -6.559 1.00 26.04 372 PRO A N 1
ATOM 2576 C CA . PRO A 1 326 ? -80.031 168.443 -7.873 1.00 28.77 372 PRO A CA 1
ATOM 2577 C C . PRO A 1 326 ? -81.533 168.342 -8.121 1.00 27.58 372 PRO A C 1
ATOM 2578 O O . PRO A 1 326 ? -82.094 169.157 -8.853 1.00 24.62 372 PRO A O 1
ATOM 2582 N N . ILE A 1 327 ? -82.174 167.339 -7.530 1.00 29.80 373 ILE A N 1
ATOM 2583 C CA . ILE A 1 327 ? -83.618 167.188 -7.667 1.00 31.02 373 ILE A CA 1
ATOM 2584 C C . ILE A 1 327 ? -84.344 167.812 -6.479 1.00 28.11 373 ILE A C 1
ATOM 2585 O O . ILE A 1 327 ? -84.217 167.349 -5.346 1.00 30.54 373 ILE A O 1
ATOM 2590 N N . HIS A 1 328 ? -85.099 168.873 -6.747 1.00 29.43 374 HIS A N 1
ATOM 2591 C CA . HIS A 1 328 ? -85.778 169.623 -5.696 1.00 32.38 374 HIS A CA 1
ATOM 2592 C C . HIS A 1 328 ? -87.263 169.281 -5.651 1.00 32.67 374 HIS A C 1
ATOM 2593 O O . HIS A 1 328 ? -87.972 169.640 -4.711 1.00 37.86 374 HIS A O 1
ATOM 2600 N N . SER A 1 329 ? -87.725 168.593 -6.690 1.00 32.13 375 SER A N 1
ATOM 2601 C CA . SER A 1 329 ? -89.154 168.381 -6.883 1.00 32.90 375 SER A CA 1
ATOM 2602 C C . SER A 1 329 ? -89.430 166.993 -7.450 1.00 32.62 375 SER A C 1
ATOM 2603 O O . SER A 1 329 ? -88.987 166.651 -8.546 1.00 30.36 375 SER A O 1
ATOM 2606 N N . ILE A 1 330 ? -90.166 166.209 -6.670 1.00 33.02 376 ILE A N 1
ATOM 2607 C CA . ILE A 1 330 ? -90.604 164.883 -7.088 1.00 33.83 376 ILE A CA 1
ATOM 2608 C C . ILE A 1 330 ? -92.122 164.874 -7.226 1.00 35.98 376 ILE A C 1
ATOM 2609 O O . ILE A 1 330 ? -92.863 165.146 -6.281 1.00 33.33 376 ILE A O 1
ATOM 2614 N N . ILE A 1 331 ? -92.566 164.664 -8.436 1.00 37.01 377 ILE A N 1
ATOM 2615 C CA . ILE A 1 331 ? -93.953 164.767 -8.791 1.00 40.05 377 ILE A CA 1
ATOM 2616 C C . ILE A 1 331 ? -94.608 163.481 -9.230 1.00 44.58 377 ILE A C 1
ATOM 2617 O O . ILE A 1 331 ? -94.049 162.755 -9.984 1.00 39.12 377 ILE A O 1
ATOM 2622 N N . ARG A 1 332 ? -95.798 163.210 -8.713 1.00 46.65 378 ARG A N 1
ATOM 2623 C CA . ARG A 1 332 ? -96.568 162.027 -9.077 1.00 48.35 378 ARG A CA 1
ATOM 2624 C C . ARG A 1 332 ? -97.977 162.431 -9.496 1.00 49.34 378 ARG A C 1
ATOM 2625 O O . ARG A 1 332 ? -98.507 163.448 -9.047 1.00 49.29 378 ARG A O 1
ATOM 2633 N N . ALA A 1 333 ? -98.571 161.625 -10.369 1.00 45.65 379 ALA A N 1
ATOM 2634 C CA . ALA A 1 333 ? -99.977 161.786 -10.723 1.00 47.35 379 ALA A CA 1
ATOM 2635 C C . ALA A 1 333 ? -100.872 161.068 -9.718 1.00 47.78 379 ALA A C 1
ATOM 2636 O O . ALA A 1 333 ? -100.592 159.934 -9.329 1.00 41.24 379 ALA A O 1
ATOM 2638 N N 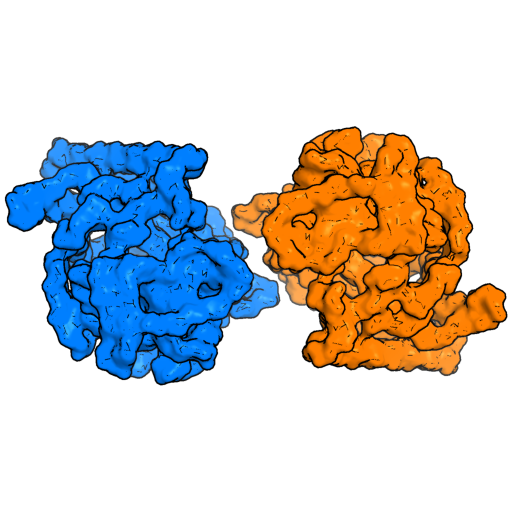. VAL A 1 334 ? -101.940 161.738 -9.295 1.00 49.92 380 VAL A N 1
ATOM 2639 C CA . VAL A 1 334 ? -102.930 161.136 -8.410 1.00 54.97 380 VAL A CA 1
ATOM 2640 C C . VAL A 1 334 ? -103.912 160.338 -9.260 1.00 52.98 380 VAL A C 1
ATOM 2641 O O . VAL A 1 334 ? -104.577 160.896 -10.133 1.00 54.17 380 VAL A O 1
ATOM 2645 N N . LYS A 1 335 ? -103.996 159.035 -9.015 1.00 57.02 381 LYS A N 1
ATOM 2646 C CA . LYS A 1 335 ? -104.743 158.151 -9.903 1.00 60.15 381 LYS A CA 1
ATOM 2647 C C . LYS A 1 335 ? -106.042 157.679 -9.257 1.00 59.25 381 LYS A C 1
ATOM 2648 O O . LYS A 1 335 ? -107.051 157.492 -9.936 1.00 59.93 381 LYS A O 1
ATOM 2654 N N . ASN A 1 336 ? -106.009 157.485 -7.943 1.00 60.58 382 ASN A N 1
ATOM 2655 C CA . ASN A 1 336 ? -107.237 157.365 -7.166 1.00 64.06 382 ASN A CA 1
ATOM 2656 C C . ASN A 1 336 ? -107.250 158.388 -6.036 1.00 62.94 382 ASN A C 1
ATOM 2657 O O . ASN A 1 336 ? -106.221 158.627 -5.404 1.00 60.76 382 ASN A O 1
ATOM 2662 N N . PRO A 1 337 ? -108.416 158.999 -5.776 1.00 61.84 383 PRO A N 1
ATOM 2663 C CA . PRO A 1 337 ? -108.478 160.024 -4.741 1.00 61.29 383 PRO A CA 1
ATOM 2664 C C . PRO A 1 337 ? -107.875 159.546 -3.425 1.00 61.51 383 PRO A C 1
ATOM 2665 O O . PRO A 1 337 ? -108.050 158.389 -3.042 1.00 58.53 383 PRO A O 1
ATOM 2669 N N . MET A 1 338 ? -107.160 160.443 -2.754 1.00 58.94 384 MET A N 1
ATOM 2670 C CA . MET A 1 338 ? -106.515 160.134 -1.483 1.00 64.98 384 MET A CA 1
ATOM 2671 C C . MET A 1 338 ? -106.794 161.196 -0.424 1.00 66.23 384 MET A C 1
ATOM 2672 O O . MET A 1 338 ? -106.958 162.374 -0.743 1.00 68.87 384 MET A O 1
ATOM 2677 N N . ALA A 1 339 ? -106.833 160.774 0.835 1.00 62.25 385 ALA A N 1
ATOM 2678 C CA . ALA A 1 339 ? -107.037 161.702 1.941 1.00 64.37 385 ALA A CA 1
ATOM 2679 C C . ALA A 1 339 ? -105.865 161.671 2.917 1.00 63.29 385 ALA A C 1
ATOM 2680 O O . ALA A 1 339 ? -105.143 160.679 3.013 1.00 60.31 385 ALA A O 1
ATOM 2682 N N . VAL A 1 340 ? -105.693 162.766 3.660 1.00 68.57 386 VAL A N 1
ATOM 2683 C CA . VAL A 1 340 ? -104.594 162.983 4.621 1.00 72.32 386 VAL A CA 1
ATOM 2684 C C . VAL A 1 340 ? -105.075 162.509 5.980 1.00 73.74 386 VAL A C 1
ATOM 2685 O O . VAL A 1 340 ? -105.935 163.125 6.550 1.00 69.59 386 VAL A O 1
ATOM 2689 N N . ASP A 1 341 ? -104.395 161.522 6.562 1.00 80.11 387 ASP A N 1
ATOM 2690 C CA . ASP A 1 341 ? -104.958 160.793 7.693 1.00 88.08 387 ASP A CA 1
ATOM 2691 C C . ASP A 1 341 ? -105.438 161.707 8.816 1.00 89.88 387 ASP A C 1
ATOM 2692 O O . ASP A 1 341 ? -106.453 161.426 9.455 1.00 93.97 387 ASP A O 1
ATOM 2697 N N . GLY A 1 342 ? -104.730 162.808 9.046 1.00 82.59 388 GLY A N 1
ATOM 2698 C CA . GLY A 1 342 ? -104.986 163.650 10.210 1.00 72.61 388 GLY A CA 1
ATOM 2699 C C . GLY A 1 342 ? -105.839 164.870 9.923 1.00 77.71 388 GLY A C 1
ATOM 2700 O O . GLY A 1 342 ? -105.941 165.768 10.758 1.00 71.74 388 GLY A O 1
ATOM 2701 N N . THR A 1 343 ? -106.459 164.903 8.748 1.00 73.53 389 THR A N 1
ATOM 2702 C CA . THR A 1 343 ? -107.238 166.062 8.323 1.00 71.81 389 THR A CA 1
ATOM 2703 C C . THR A 1 343 ? -108.413 165.700 7.421 1.00 74.41 389 THR A C 1
ATOM 2704 O O . THR A 1 343 ? -108.536 164.573 6.942 1.00 78.09 389 THR A O 1
ATOM 2708 N N . SER A 1 344 ? -109.275 166.689 7.207 1.00 69.22 390 SER A N 1
ATOM 2709 C CA . SER A 1 344 ? -110.393 166.598 6.274 1.00 76.05 390 SER A CA 1
ATOM 2710 C C . SER A 1 344 ? -109.971 166.585 4.808 1.00 73.42 390 SER A C 1
ATOM 2711 O O . SER A 1 344 ? -110.780 166.299 3.925 1.00 64.29 390 SER A O 1
ATOM 2714 N N . TYR A 1 345 ? -108.708 166.910 4.553 1.00 74.96 391 TYR A N 1
ATOM 2715 C CA . TYR A 1 345 ? -108.228 167.059 3.183 1.00 69.10 391 TYR A CA 1
ATOM 2716 C C . TYR A 1 345 ? -108.336 165.771 2.375 1.00 62.93 391 TYR A C 1
ATOM 2717 O O . TYR A 1 345 ? -108.114 164.672 2.882 1.00 63.57 391 TYR A O 1
ATOM 2726 N N . VAL A 1 346 ? -108.674 165.939 1.102 1.00 64.94 392 VAL A N 1
ATOM 2727 C CA . VAL A 1 346 ? -108.647 164.835 0.151 1.00 71.16 392 VAL A CA 1
ATOM 2728 C C . VAL A 1 346 ? -108.168 165.407 -1.179 1.00 71.70 392 VAL A C 1
ATOM 2729 O O . VAL A 1 346 ? -108.514 166.531 -1.542 1.00 72.93 392 VAL A O 1
ATOM 2733 N N . ILE A 1 347 ? -107.349 164.640 -1.891 1.00 64.42 393 ILE A N 1
ATOM 2734 C CA . ILE A 1 347 ? -106.763 165.132 -3.132 1.00 58.47 393 ILE A CA 1
ATOM 2735 C C . ILE A 1 347 ? -107.373 164.450 -4.350 1.00 52.50 393 ILE A C 1
ATOM 2736 O O . ILE A 1 347 ? -107.289 163.231 -4.498 1.00 59.09 393 ILE A O 1
ATOM 2741 N N . PRO A 1 348 ? -107.987 165.252 -5.232 1.00 52.33 394 PRO A N 1
ATOM 2742 C CA . PRO A 1 348 ? -108.623 164.701 -6.422 1.00 53.71 394 PRO A CA 1
ATOM 2743 C C . PRO A 1 348 ? -107.636 164.210 -7.475 1.00 53.99 394 PRO A C 1
ATOM 2744 O O . PRO A 1 348 ? -106.442 164.506 -7.417 1.00 60.74 394 PRO A O 1
ATOM 2748 N N . THR A 1 349 ? -108.171 163.464 -8.436 1.00 54.12 395 THR A N 1
ATOM 2749 C CA . THR A 1 349 ? -107.382 162.848 -9.496 1.00 57.53 395 THR A CA 1
ATOM 2750 C C . THR A 1 349 ? -107.125 163.822 -10.642 1.00 54.16 395 THR A C 1
ATOM 2751 O O . THR A 1 349 ? -106.571 163.442 -11.673 1.00 54.59 395 THR A O 1
ATOM 2755 N N . SER A 1 350 ? -107.527 165.076 -10.463 1.00 58.63 396 SER A N 1
ATOM 2756 C CA . SER A 1 350 ? -107.169 166.130 -11.405 1.00 58.76 396 SER A CA 1
ATOM 2757 C C . SER A 1 350 ? -105.850 166.758 -10.971 1.00 53.43 396 SER A C 1
ATOM 2758 O O . SER A 1 350 ? -105.284 167.604 -11.663 1.00 60.30 396 SER A O 1
ATOM 2761 N N . HIS A 1 351 ? -105.376 166.323 -9.808 1.00 56.47 397 HIS A N 1
ATOM 2762 C CA . HIS A 1 351 ? -104.176 166.879 -9.194 1.00 56.43 397 HIS A CA 1
ATOM 2763 C C . HIS A 1 351 ? -102.970 165.995 -9.490 1.00 54.36 397 HIS A C 1
ATOM 2764 O O . HIS A 1 351 ? -103.093 164.773 -9.584 1.00 48.47 397 HIS A O 1
ATOM 2771 N N . ASN A 1 352 ? -101.807 166.622 -9.636 1.00 51.87 398 ASN A N 1
ATOM 2772 C CA . ASN A 1 352 ? -100.548 165.974 -9.291 1.00 50.93 398 ASN A CA 1
ATOM 2773 C C . ASN A 1 352 ? -100.196 166.263 -7.836 1.00 50.64 398 ASN A C 1
ATOM 2774 O O . ASN A 1 352 ? -100.690 167.219 -7.238 1.00 45.07 398 ASN A O 1
ATOM 2779 N N . VAL A 1 353 ? -99.246 165.517 -7.313 1.00 42.98 399 VAL A N 1
ATOM 2780 C CA . VAL A 1 353 ? -98.755 165.771 -5.991 1.00 42.71 399 VAL A CA 1
ATOM 2781 C C . VAL A 1 353 ? -97.288 166.024 -6.075 1.00 40.94 399 VAL A C 1
ATOM 2782 O O . VAL A 1 353 ? -96.639 165.520 -6.938 1.00 42.48 399 VAL A O 1
ATOM 2786 N N . LEU A 1 354 ? -96.767 166.856 -5.204 1.00 39.41 400 LEU A N 1
ATOM 2787 C CA . LEU A 1 354 ? -95.355 167.118 -5.219 1.00 35.60 400 LEU A CA 1
ATOM 2788 C C . LEU A 1 354 ? -94.695 167.010 -3.877 1.00 32.66 400 LEU A C 1
ATOM 2789 O O . LEU A 1 354 ? -95.167 167.565 -2.944 1.00 36.27 400 LEU A O 1
ATOM 2794 N N . SER A 1 355 ? -93.621 166.245 -3.798 1.00 34.33 401 SER A N 1
ATOM 2795 C CA . SER A 1 355 ? -92.752 166.174 -2.628 1.00 32.05 401 SER A CA 1
ATOM 2796 C C . SER A 1 355 ? -91.466 166.951 -2.889 1.00 34.38 401 SER A C 1
ATOM 2797 O O . SER A 1 355 ? -90.923 166.914 -3.993 1.00 34.56 401 SER A O 1
ATOM 2800 N N . SER A 1 356 ? -90.984 167.661 -1.874 1.00 34.65 402 SER A N 1
ATOM 2801 C CA . SER A 1 356 ? -89.669 168.291 -1.937 1.00 34.37 402 SER A CA 1
ATOM 2802 C C . SER A 1 356 ? -88.762 167.932 -0.765 1.00 36.95 402 SER A C 1
ATOM 2803 O O . SER A 1 356 ? -88.732 168.653 0.232 1.00 40.66 402 SER A O 1
ATOM 2806 N N . PRO A 1 357 ? -88.000 166.834 -0.876 1.00 45.97 403 PRO A N 1
ATOM 2807 C CA . PRO A 1 357 ? -87.132 166.438 0.228 1.00 51.01 403 PRO A CA 1
ATOM 2808 C C . PRO A 1 357 ? -86.039 167.454 0.547 1.00 44.49 403 PRO A C 1
ATOM 2809 O O . PRO A 1 357 ? -85.402 167.375 1.597 1.00 42.47 403 PRO A O 1
ATOM 2813 N N . GLY A 1 358 ? -85.833 168.402 -0.360 1.00 35.71 404 GLY A N 1
ATOM 2814 C CA . GLY A 1 358 ? -84.877 169.483 -0.144 1.00 34.16 404 GLY A CA 1
ATOM 2815 C C . GLY A 1 358 ? -85.377 170.495 0.867 1.00 37.25 404 GLY A C 1
ATOM 2816 O O . GLY A 1 358 ? -84.591 171.222 1.475 1.00 33.41 404 GLY A O 1
ATOM 2817 N N . VAL A 1 359 ? -86.692 170.547 1.050 1.00 40.34 405 VAL A N 1
ATOM 2818 C CA . VAL A 1 359 ? -87.293 171.486 1.991 1.00 34.71 405 VAL A CA 1
ATOM 2819 C C . VAL A 1 359 ? -86.944 171.165 3.441 1.00 38.20 405 VAL A C 1
ATOM 2820 O O . VAL A 1 359 ? -86.635 172.066 4.221 1.00 32.35 405 VAL A O 1
ATOM 2824 N N . THR A 1 360 ? -86.981 169.888 3.808 1.00 32.41 406 THR A N 1
ATOM 2825 C CA . THR A 1 360 ? -86.688 169.503 5.185 1.00 33.91 406 THR A CA 1
ATOM 2826 C C . THR A 1 360 ? -85.195 169.594 5.485 1.00 37.27 406 THR A C 1
ATOM 2827 O O . THR A 1 360 ? -84.795 169.859 6.618 1.00 39.98 406 THR A O 1
ATOM 2831 N N . ALA A 1 361 ? -84.377 169.379 4.460 1.00 35.87 407 ALA A N 1
ATOM 2832 C CA . ALA A 1 361 ? -82.926 169.373 4.603 1.00 36.47 407 ALA A CA 1
ATOM 2833 C C . ALA A 1 361 ? -82.355 170.763 4.866 1.00 34.33 407 ALA A C 1
ATOM 2834 O O . ALA A 1 361 ? -81.228 170.900 5.343 1.00 33.73 407 ALA A O 1
ATOM 2836 N N . ARG A 1 362 ? -83.126 171.794 4.536 1.00 34.97 408 ARG A N 1
ATOM 2837 C CA . ARG A 1 362 ? -82.737 173.166 4.839 1.00 40.49 408 ARG A CA 1
ATOM 2838 C C . ARG A 1 362 ? -83.727 173.842 5.783 1.00 46.35 408 ARG A C 1
ATOM 2839 O O . ARG A 1 362 ? -83.910 175.059 5.741 1.00 40.34 408 ARG A O 1
ATOM 2847 N N . SER A 1 363 ? -84.353 173.043 6.641 1.00 49.56 409 SER A N 1
ATOM 2848 C CA . SER A 1 363 ? -85.272 173.554 7.652 1.00 49.37 409 SER A CA 1
ATOM 2849 C C . SER A 1 363 ? -84.567 173.740 8.991 1.00 46.39 409 SER A C 1
ATOM 2850 O O . SER A 1 363 ? -83.732 172.928 9.390 1.00 46.69 409 SER A O 1
ATOM 2853 N N . GLU A 1 364 ? -84.942 174.797 9.702 1.00 51.03 410 GLU A N 1
ATOM 2854 C CA . GLU A 1 364 ? -84.427 175.069 11.053 1.00 54.03 410 GLU A CA 1
ATOM 2855 C C . GLU A 1 364 ? -84.833 173.977 12.026 1.00 46.03 410 GLU A C 1
ATOM 2856 O O . GLU A 1 364 ? -84.110 173.691 12.925 1.00 48.65 410 GLU A O 1
ATOM 2862 N N . GLU A 1 365 ? -86.009 173.388 11.858 1.00 48.74 411 GLU A N 1
ATOM 2863 C CA . GLU A 1 365 ? -86.450 172.337 12.769 1.00 52.01 411 GLU A CA 1
ATOM 2864 C C . GLU A 1 365 ? -85.372 171.262 12.851 1.00 54.87 411 GLU A C 1
ATOM 2865 O O . GLU A 1 365 ? -84.938 170.865 13.932 1.00 55.18 411 GLU A O 1
ATOM 2871 N N . HIS A 1 366 ? -84.950 170.803 11.677 1.00 48.73 412 HIS A N 1
ATOM 2872 C CA . HIS A 1 366 ? -84.152 169.590 11.547 1.00 44.67 412 HIS A CA 1
ATOM 2873 C C . HIS A 1 366 ? -82.665 169.925 11.507 1.00 36.51 412 HIS A C 1
ATOM 2874 O O . HIS A 1 366 ? -81.823 169.093 11.843 1.00 34.29 412 HIS A O 1
ATOM 2881 N N . PHE A 1 367 ? -82.347 171.146 11.089 1.00 33.96 413 PHE A N 1
ATOM 2882 C CA . PHE A 1 367 ? -80.956 171.555 10.925 1.00 35.72 413 PHE A CA 1
ATOM 2883 C C . PHE A 1 367 ? -80.687 172.981 11.394 1.00 39.45 413 PHE A C 1
ATOM 2884 O O . PHE A 1 367 ? -81.114 173.934 10.742 1.00 39.03 413 PHE A O 1
ATOM 2892 N N . PRO A 1 368 ? -80.003 173.133 12.506 1.00 50.21 414 PRO A N 1
ATOM 2893 C CA . PRO A 1 368 ? -79.656 174.449 13.025 1.00 53.92 414 PRO A CA 1
ATOM 2894 C C . PRO A 1 368 ? -78.733 175.200 12.080 1.00 56.93 414 PRO A C 1
ATOM 2895 O O . PRO A 1 368 ? -77.739 174.656 11.642 1.00 53.00 414 PRO A O 1
ATOM 2899 N N . ASN A 1 369 ? -79.052 176.466 11.836 1.00 62.23 415 ASN A N 1
ATOM 2900 C CA . ASN A 1 369 ? -78.311 177.327 10.917 1.00 59.84 415 ASN A CA 1
ATOM 2901 C C . ASN A 1 369 ? -78.179 176.595 9.623 1.00 47.42 415 ASN A C 1
ATOM 2902 O O . ASN A 1 369 ? -77.103 176.354 9.147 1.00 44.59 415 ASN A O 1
ATOM 2907 N N . PRO A 1 370 ? -79.307 176.248 9.060 1.00 37.22 416 PRO A N 1
ATOM 2908 C CA . PRO A 1 370 ? -79.540 175.397 7.909 1.00 39.02 416 PRO A CA 1
ATOM 2909 C C . PRO A 1 370 ? -78.895 175.838 6.641 1.00 40.45 416 PRO A C 1
ATOM 2910 O O . PRO A 1 370 ? -78.452 175.041 5.889 1.00 41.08 416 PRO A O 1
ATOM 2914 N N . LEU A 1 371 ? -78.830 177.117 6.425 1.00 37.85 417 LEU A N 1
ATOM 2915 C CA . LEU A 1 371 ? -78.284 177.632 5.174 1.00 35.87 417 LEU A CA 1
ATOM 2916 C C . LEU A 1 371 ? -76.767 177.781 5.231 1.00 32.52 417 LEU A C 1
ATOM 2917 O O . LEU A 1 371 ? -76.120 178.105 4.235 1.00 32.89 417 LEU A O 1
ATOM 2922 N N . GLU A 1 372 ? -76.208 177.527 6.409 1.00 30.93 418 GLU A N 1
ATOM 2923 C CA . GLU A 1 372 ? -74.761 177.458 6.577 1.00 32.30 418 GLU A CA 1
ATOM 2924 C C . GLU A 1 372 ? -74.248 176.121 6.053 1.00 33.91 418 GLU A C 1
ATOM 2925 O O . GLU A 1 372 ? -74.649 175.055 6.521 1.00 30.22 418 GLU A O 1
ATOM 2931 N N . TRP A 1 373 ? -73.358 176.191 5.070 1.00 30.29 419 TRP A N 1
ATOM 2932 C CA . TRP A 1 373 ? -72.676 175.001 4.575 1.00 29.57 419 TRP A CA 1
ATOM 2933 C C . TRP A 1 373 ? -71.554 174.656 5.548 1.00 33.78 419 TRP A C 1
ATOM 2934 O O . TRP A 1 373 ? -70.501 175.293 5.541 1.00 33.40 419 TRP A O 1
ATOM 2945 N N . ASN A 1 374 ? -71.800 173.670 6.405 1.00 34.92 420 ASN A N 1
ATOM 2946 C CA . ASN A 1 374 ? -70.779 173.204 7.336 1.00 32.81 420 ASN A CA 1
ATOM 2947 C C . ASN A 1 374 ? -70.722 171.681 7.385 1.00 32.29 420 ASN A C 1
ATOM 2948 O O . ASN A 1 374 ? -71.625 171.043 7.925 1.00 35.80 420 ASN A O 1
ATOM 2953 N N . PRO A 1 375 ? -69.657 171.094 6.821 1.00 30.00 421 PRO A N 1
ATOM 2954 C CA . PRO A 1 375 ? -69.497 169.644 6.828 1.00 32.38 421 PRO A CA 1
ATOM 2955 C C . PRO A 1 375 ? -69.442 169.068 8.239 1.00 30.67 421 PRO A C 1
ATOM 2956 O O . PRO A 1 375 ? -69.777 167.901 8.442 1.00 29.94 421 PRO A O 1
ATOM 2960 N N . HIS A 1 376 ? -69.021 169.880 9.203 1.00 36.50 422 HIS A N 1
ATOM 2961 C CA . HIS A 1 376 ? -68.751 169.391 10.550 1.00 37.27 422 HIS A CA 1
ATOM 2962 C C . HIS A 1 376 ? -70.025 169.145 11.353 1.00 38.06 422 HIS A C 1
ATOM 2963 O O . HIS A 1 376 ? -69.995 168.465 12.378 1.00 45.28 422 HIS A O 1
ATOM 2970 N N . ARG A 1 377 ? -71.147 169.679 10.882 1.00 33.76 423 ARG A N 1
ATOM 2971 C CA . ARG A 1 377 ? -72.439 169.372 11.486 1.00 35.44 423 ARG A CA 1
ATOM 2972 C C . ARG A 1 377 ? -72.735 167.876 11.460 1.00 40.87 423 ARG A C 1
ATOM 2973 O O . ARG A 1 377 ? -73.620 167.398 12.171 1.00 47.83 423 ARG A O 1
ATOM 2981 N N . TRP A 1 378 ? -71.963 167.160 10.664 1.00 41.07 424 TRP A N 1
ATOM 2982 C CA . TRP A 1 378 ? -72.095 165.735 10.541 1.00 43.27 424 TRP A CA 1
ATOM 2983 C C . TRP A 1 378 ? -71.252 164.995 11.575 1.00 44.69 424 TRP A C 1
ATOM 2984 O O . TRP A 1 378 ? -71.232 163.793 11.598 1.00 35.91 424 TRP A O 1
ATOM 2995 N N . ASP A 1 379 ? -70.586 165.754 12.413 1.00 53.11 425 ASP A N 1
ATOM 2996 C CA . ASP A 1 379 ? -69.777 165.214 13.473 1.00 62.18 425 ASP A CA 1
ATOM 2997 C C . ASP A 1 379 ? -70.708 164.424 14.436 1.00 70.91 425 ASP A C 1
ATOM 2998 O O . ASP A 1 379 ? -70.251 163.601 15.179 1.00 67.53 425 ASP A O 1
ATOM 3003 N N . GLU A 1 380 ? -71.999 164.767 14.455 1.00 87.55 426 GLU A N 1
ATOM 3004 C CA . GLU A 1 380 ? -73.046 163.998 15.117 1.00 95.89 426 GLU A CA 1
ATOM 3005 C C . GLU A 1 380 ? -73.230 162.616 14.497 1.00 100.01 426 GLU A C 1
ATOM 3006 O O . GLU A 1 380 ? -73.386 161.631 15.218 1.00 94.49 426 GLU A O 1
ATOM 3012 N N . ASN A 1 381 ? -73.224 162.536 13.170 1.00 120.28 427 ASN A N 1
ATOM 3013 C CA . ASN A 1 381 ? -73.227 161.234 12.510 1.00 133.69 427 ASN A CA 1
ATOM 3014 C C . ASN A 1 381 ? -72.840 161.239 11.034 1.00 136.76 427 ASN A C 1
ATOM 3015 O O . ASN A 1 381 ? -73.073 162.212 10.317 1.00 140.47 427 AS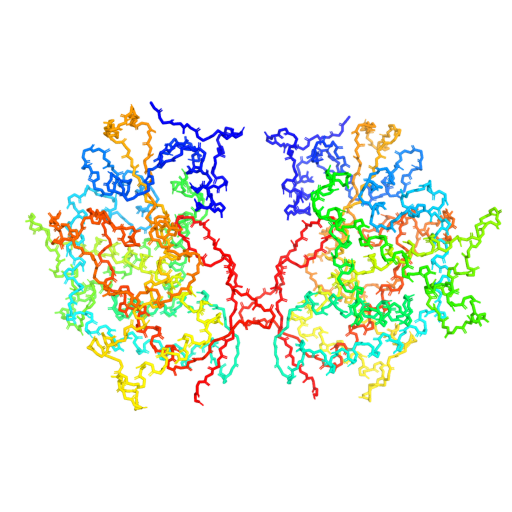N A O 1
ATOM 3020 N N . ILE A 1 382 ? -72.242 160.135 10.596 1.00 139.48 428 ILE A N 1
ATOM 3021 C CA . ILE A 1 382 ? -71.955 159.913 9.183 1.00 133.97 428 ILE A CA 1
ATOM 3022 C C . ILE A 1 382 ? -72.231 158.491 8.706 1.00 149.86 428 ILE A C 1
ATOM 3023 O O . ILE A 1 382 ? -72.003 157.513 9.418 1.00 129.74 428 ILE A O 1
ATOM 3028 N N . ALA A 1 383 ? -72.791 158.431 7.502 1.00 164.24 429 ALA A N 1
ATOM 3029 C CA . ALA A 1 383 ? -73.023 157.191 6.789 1.00 161.97 429 ALA A CA 1
ATOM 3030 C C . ALA A 1 383 ? -73.214 157.505 5.303 1.00 168.86 429 ALA A C 1
ATOM 3031 O O . ALA A 1 383 ? -73.890 158.476 4.965 1.00 160.60 429 ALA A O 1
ATOM 3033 N N . ALA A 1 384 ? -72.634 156.702 4.416 1.00 175.44 430 ALA A N 1
ATOM 3034 C CA . ALA A 1 384 ? -72.896 156.881 2.993 1.00 166.59 430 ALA A CA 1
ATOM 3035 C C . ALA A 1 384 ? -74.190 156.151 2.652 1.00 162.97 430 ALA A C 1
ATOM 3036 O O . ALA A 1 384 ? -74.908 156.516 1.721 1.00 139.44 430 ALA A O 1
ATOM 3038 N N . SER A 1 385 ? -74.460 155.105 3.426 1.00 165.45 431 SER A N 1
ATOM 3039 C CA . SER A 1 385 ? -75.804 154.551 3.552 1.00 153.22 431 SER A CA 1
ATOM 3040 C C . SER A 1 385 ? -76.266 154.515 5.005 1.00 149.49 431 SER A C 1
ATOM 3041 O O . SER A 1 385 ? -75.566 153.998 5.876 1.00 136.09 431 SER A O 1
ATOM 3044 N N . ALA A 1 386 ? -77.402 155.147 5.266 1.00 153.38 432 ALA A N 1
ATOM 3045 C CA . ALA A 1 386 ? -77.956 155.167 6.607 1.00 155.00 432 ALA A CA 1
ATOM 3046 C C . ALA A 1 386 ? -79.422 154.759 6.625 1.00 160.01 432 ALA A C 1
ATOM 3047 O O . ALA A 1 386 ? -80.237 155.299 5.877 1.00 171.80 432 ALA A O 1
ATOM 3049 N N . GLU A 1 387 ? -79.749 153.803 7.484 1.00 157.69 433 GLU A N 1
ATOM 3050 C CA . GLU A 1 387 ? -81.132 153.365 7.654 1.00 143.49 433 GLU A CA 1
ATOM 3051 C C . GLU A 1 387 ? -81.455 152.738 9.008 1.00 144.94 433 GLU A C 1
ATOM 3052 O O . GLU A 1 387 ? -80.887 151.713 9.386 1.00 155.52 433 GLU A O 1
ATOM 3058 N N . ASP A 1 388 ? -82.384 153.363 9.726 1.00 139.74 434 ASP A N 1
ATOM 3059 C CA . ASP A 1 388 ? -82.864 152.867 11.011 1.00 130.10 434 ASP A CA 1
ATOM 3060 C C . ASP A 1 388 ? -84.348 152.509 10.975 1.00 123.48 434 ASP A C 1
ATOM 3061 O O . ASP A 1 388 ? -84.877 151.968 11.947 1.00 111.94 434 ASP A O 1
ATOM 3066 N N . ASP A 1 389 ? -85.012 152.764 9.849 1.00 118.02 435 ASP A N 1
ATOM 3067 C CA . ASP A 1 389 ? -86.445 152.493 9.657 1.00 99.64 435 ASP A CA 1
ATOM 3068 C C . ASP A 1 389 ? -86.777 151.091 9.175 1.00 90.27 435 ASP A C 1
ATOM 3069 O O . ASP A 1 389 ? -85.920 150.236 9.017 1.00 90.20 435 ASP A O 1
ATOM 3074 N N . GLU A 1 390 ? -88.058 150.860 8.979 1.00 77.41 436 GLU A N 1
ATOM 3075 C CA . GLU A 1 390 ? -88.525 149.603 8.407 1.00 73.37 436 GLU A CA 1
ATOM 3076 C C . GLU A 1 390 ? -88.109 149.488 6.945 1.00 65.98 436 GLU A C 1
ATOM 3077 O O . GLU A 1 390 ? -87.770 150.479 6.299 1.00 59.16 436 GLU A O 1
ATOM 3083 N N . LYS A 1 391 ? -88.125 148.264 6.429 1.00 56.15 437 LYS A N 1
ATOM 3084 C CA . LYS A 1 391 ? -87.588 148.039 5.093 1.00 56.68 437 LYS A CA 1
ATOM 3085 C C . LYS A 1 391 ? -88.607 147.405 4.153 1.00 51.48 437 LYS A C 1
ATOM 3086 O O . LYS A 1 391 ? -89.442 146.605 4.573 1.00 55.81 437 LYS A O 1
ATOM 3092 N N . VAL A 1 392 ? -88.555 147.795 2.884 1.00 50.59 438 VAL A N 1
ATOM 3093 C CA . VAL A 1 392 ? -89.462 147.193 1.917 1.00 43.85 438 VAL A CA 1
ATOM 3094 C C . VAL A 1 392 ? -88.657 146.844 0.672 1.00 46.87 438 VAL A C 1
ATOM 3095 O O . VAL A 1 392 ? -87.836 147.628 0.195 1.00 56.63 438 VAL A O 1
ATOM 3099 N N . ASP A 1 393 ? -88.905 145.642 0.163 1.00 40.93 439 ASP A N 1
ATOM 3100 C CA . ASP A 1 393 ? -88.291 145.206 -1.084 1.00 38.84 439 ASP A CA 1
ATOM 3101 C C . ASP A 1 393 ? -89.331 145.309 -2.194 1.00 40.28 439 ASP A C 1
ATOM 3102 O O . ASP A 1 393 ? -90.365 144.643 -2.151 1.00 42.03 439 ASP A O 1
ATOM 3107 N N . TYR A 1 394 ? -89.052 146.156 -3.180 1.00 40.60 440 TYR A N 1
ATOM 3108 C CA . TYR A 1 394 ? -90.027 146.474 -4.217 1.00 31.70 440 TYR A CA 1
ATOM 3109 C C . TYR A 1 394 ? -89.741 145.666 -5.477 1.00 28.40 440 TYR A C 1
ATOM 3110 O O . TYR A 1 394 ? -90.421 145.829 -6.490 1.00 33.14 440 TYR A O 1
ATOM 3119 N N . GLY A 1 395 ? -88.723 144.813 -5.415 1.00 26.10 441 GLY A N 1
ATOM 3120 C CA . GLY A 1 395 ? -88.286 144.064 -6.588 1.00 27.85 441 GLY A CA 1
ATOM 3121 C C . GLY A 1 395 ? -86.818 144.198 -6.943 1.00 31.29 441 GLY A C 1
ATOM 3122 O O . GLY A 1 395 ? -86.286 143.392 -7.706 1.00 38.39 441 GLY A O 1
ATOM 3123 N N . TYR A 1 396 ? -86.157 145.218 -6.406 1.00 29.50 442 TYR A N 1
ATOM 3124 C CA . TYR A 1 396 ? -84.729 145.404 -6.641 1.00 29.35 442 TYR A CA 1
ATOM 3125 C C . TYR A 1 396 ? -83.944 145.343 -5.336 1.00 30.77 442 TYR A C 1
ATOM 3126 O O . TYR A 1 396 ? -82.850 145.896 -5.222 1.00 34.73 442 TYR A O 1
ATOM 3135 N N . GLY A 1 397 ? -84.516 144.652 -4.355 1.00 39.23 443 GLY A N 1
ATOM 3136 C CA . GLY A 1 397 ? -83.837 144.418 -3.087 1.00 36.24 443 GLY A CA 1
ATOM 3137 C C . GLY A 1 397 ? -84.388 145.304 -1.987 1.00 39.24 443 GLY A C 1
ATOM 3138 O O . GLY A 1 397 ? -85.231 146.172 -2.217 1.00 37.37 443 GLY A O 1
ATOM 3139 N N . LEU A 1 398 ? -83.888 145.066 -0.780 1.00 42.16 444 LEU A N 1
ATOM 3140 C CA . LEU A 1 398 ? -84.401 145.709 0.423 1.00 43.04 444 LEU A CA 1
ATOM 3141 C C . LEU A 1 398 ? -83.900 147.144 0.539 1.00 43.73 444 LEU A C 1
ATOM 3142 O O . LEU A 1 398 ? -82.709 147.418 0.386 1.00 45.29 444 LEU A O 1
ATOM 3147 N N . VAL A 1 399 ? -84.824 148.052 0.832 1.00 45.57 445 VAL A N 1
ATOM 3148 C CA . VAL A 1 399 ? -84.484 149.455 1.027 1.00 49.57 445 VAL A CA 1
ATOM 3149 C C . VAL A 1 399 ? -85.454 150.121 1.997 1.00 54.23 445 VAL A C 1
ATOM 3150 O O . VAL A 1 399 ? -86.636 149.781 2.055 1.00 50.79 445 VAL A O 1
ATOM 3154 N N . SER A 1 400 ? -84.932 151.082 2.753 1.00 59.33 446 SER A N 1
ATOM 3155 C CA . SER A 1 400 ? -85.737 151.830 3.711 1.00 56.62 446 SER A CA 1
ATOM 3156 C C . SER A 1 400 ? -86.779 152.683 2.996 1.00 58.48 446 SER A C 1
ATOM 3157 O O . SER A 1 400 ? -86.505 153.270 1.950 1.00 71.58 446 SER A O 1
ATOM 3160 N N . LYS A 1 401 ? -87.897 152.836 3.643 1.00 70.69 447 LYS A N 1
ATOM 3161 C CA . LYS A 1 401 ? -88.924 153.700 3.149 1.00 89.28 447 LYS A CA 1
ATOM 3162 C C . LYS A 1 401 ? -88.609 155.028 3.818 1.00 86.88 447 LYS A C 1
ATOM 3163 O O . LYS A 1 401 ? -89.219 156.041 3.583 1.00 81.37 447 LYS A O 1
ATOM 3169 N N . GLY A 1 402 ? -87.605 154.962 4.660 1.00 80.67 448 GLY A N 1
ATOM 3170 C CA . GLY A 1 402 ? -87.162 156.051 5.523 1.00 82.36 448 GLY A CA 1
ATOM 3171 C C . GLY A 1 402 ? -87.587 157.460 5.160 1.00 76.85 448 GLY A C 1
ATOM 3172 O O . GLY A 1 402 ? -87.017 158.086 4.266 1.00 66.47 448 GLY A O 1
ATOM 3173 N N . THR A 1 403 ? -88.584 157.962 5.881 1.00 74.19 449 THR A N 1
ATOM 3174 C CA . THR A 1 403 ? -88.921 159.379 5.814 1.00 79.41 449 THR A CA 1
ATOM 3175 C C . THR A 1 403 ? -89.063 160.055 7.174 1.00 85.81 449 THR A C 1
ATOM 3176 O O . THR A 1 403 ? -89.407 161.235 7.242 1.00 89.67 449 THR A O 1
ATOM 3180 N N . ASN A 1 404 ? -88.802 159.329 8.256 1.00 86.33 450 ASN A N 1
ATOM 3181 C CA . ASN A 1 404 ? -88.628 160.000 9.538 1.00 88.01 450 ASN A CA 1
ATOM 3182 C C . ASN A 1 404 ? -87.388 160.884 9.456 1.00 74.75 450 ASN A C 1
ATOM 3183 O O . ASN A 1 404 ? -87.270 161.879 10.171 1.00 70.90 450 ASN A O 1
ATOM 3188 N N . SER A 1 405 ? -86.474 160.519 8.562 1.00 67.38 451 SER A N 1
ATOM 3189 C CA . SER A 1 405 ? -85.369 161.389 8.172 1.00 61.26 451 SER A CA 1
ATOM 3190 C C . SER A 1 405 ? -85.796 162.597 7.343 1.00 52.25 451 SER A C 1
ATOM 3191 O O . SER A 1 405 ? -86.525 162.461 6.361 1.00 43.72 451 SER A O 1
ATOM 3194 N N . PRO A 1 406 ? -85.316 163.790 7.725 1.00 42.65 452 PRO A N 1
ATOM 3195 C CA . PRO A 1 406 ? -85.563 165.006 6.960 1.00 41.50 452 PRO A CA 1
ATOM 3196 C C . PRO A 1 406 ? -84.591 165.153 5.793 1.00 38.76 452 PRO A C 1
ATOM 3197 O O . PRO A 1 406 ? -84.715 166.081 4.994 1.00 32.33 452 PRO A O 1
ATOM 3201 N N . TYR A 1 407 ? -83.622 164.246 5.732 1.00 34.01 453 TYR A N 1
ATOM 3202 C CA . TYR A 1 407 ? -82.570 164.256 4.721 1.00 31.18 453 TYR A CA 1
ATOM 3203 C C . TYR A 1 407 ? -82.723 163.133 3.700 1.00 29.12 453 TYR A C 1
ATOM 3204 O O . TYR A 1 407 ? -82.383 161.980 3.970 1.00 29.94 453 TYR A O 1
ATOM 3213 N N . LEU A 1 408 ? -83.227 163.479 2.519 1.00 33.77 454 LEU A N 1
ATOM 3214 C CA . LEU A 1 408 ? -83.504 162.496 1.478 1.00 34.69 454 LEU A CA 1
ATOM 3215 C C . LEU A 1 408 ? -83.066 162.992 0.104 1.00 34.12 454 LEU A C 1
ATOM 3216 O O . LEU A 1 408 ? -83.911 163.262 -0.750 1.00 33.87 454 LEU A O 1
ATOM 3221 N N . PRO A 1 409 ? -81.751 163.105 -0.125 1.00 34.22 455 PRO A N 1
ATOM 3222 C CA . PRO A 1 409 ? -81.319 163.610 -1.424 1.00 33.72 455 PRO A CA 1
ATOM 3223 C C . PRO A 1 409 ? -81.449 162.561 -2.524 1.00 29.99 455 PRO A C 1
ATOM 3224 O O . PRO A 1 409 ? -81.509 162.918 -3.701 1.00 22.67 455 PRO A O 1
ATOM 3228 N N . PHE A 1 410 ? -81.493 161.285 -2.155 1.00 24.79 456 PHE A N 1
ATOM 3229 C CA . PHE A 1 410 ? -81.669 160.222 -3.138 1.00 25.92 456 PHE A CA 1
ATOM 3230 C C . PHE A 1 410 ? -83.089 159.668 -3.142 1.00 25.83 456 PHE A C 1
ATOM 3231 O O . PHE A 1 410 ? -83.350 158.597 -3.691 1.00 27.16 456 PHE A O 1
ATOM 3239 N N . GLY A 1 411 ? -84.000 160.422 -2.536 1.00 25.20 457 GLY A N 1
ATOM 3240 C CA . GLY A 1 411 ? -85.410 160.054 -2.485 1.00 25.63 457 GLY A CA 1
ATOM 3241 C C . GLY A 1 411 ? -85.739 158.963 -1.486 1.00 26.68 457 GLY A C 1
ATOM 3242 O O . GLY A 1 411 ? -84.997 158.720 -0.534 1.00 29.92 457 GLY A O 1
ATOM 3243 N N . ALA A 1 412 ? -86.869 158.307 -1.730 1.00 27.70 458 ALA A N 1
ATOM 3244 C CA . ALA A 1 412 ? -87.408 157.286 -0.840 1.00 28.90 458 ALA A CA 1
ATOM 3245 C C . ALA A 1 412 ? -88.519 156.520 -1.551 1.00 31.50 458 ALA A C 1
ATOM 3246 O O . ALA A 1 412 ? -89.073 156.996 -2.542 1.00 27.90 458 ALA A O 1
ATOM 3248 N N . GLY A 1 413 ? -88.837 155.335 -1.041 1.00 34.85 459 GLY A N 1
ATOM 3249 C CA . GLY A 1 413 ? -89.907 154.520 -1.605 1.00 32.68 459 GLY A CA 1
ATOM 3250 C C . GLY A 1 413 ? -89.449 153.789 -2.851 1.00 32.78 459 GLY A C 1
ATOM 3251 O O . GLY A 1 413 ? -88.249 153.683 -3.106 1.00 31.30 459 GLY A O 1
ATOM 3252 N N . ARG A 1 414 ? -90.399 153.301 -3.643 1.00 32.98 460 ARG A N 1
ATOM 3253 C CA . ARG A 1 414 ? -90.093 152.364 -4.719 1.00 33.57 460 ARG A CA 1
ATOM 3254 C C . ARG A 1 414 ? -89.206 153.005 -5.783 1.00 31.09 460 ARG A C 1
ATOM 3255 O O . ARG A 1 414 ? -88.415 152.320 -6.431 1.00 27.41 460 ARG A O 1
ATOM 3263 N N . HIS A 1 415 ? -89.328 154.318 -5.947 1.00 33.71 461 HIS A N 1
ATOM 3264 C CA . HIS A 1 415 ? -88.626 155.019 -7.018 1.00 34.78 461 HIS A CA 1
ATOM 3265 C C . HIS A 1 415 ? -87.268 155.581 -6.606 1.00 37.07 461 HIS A C 1
ATOM 3266 O O . HIS A 1 415 ? -86.647 156.312 -7.377 1.00 39.73 461 HIS A O 1
ATOM 3273 N N . ARG A 1 416 ? -86.798 155.255 -5.406 1.00 35.94 462 ARG A N 1
ATOM 3274 C CA . ARG A 1 416 ? -85.573 155.862 -4.898 1.00 34.33 462 ARG A CA 1
ATOM 3275 C C . ARG A 1 416 ? -84.334 155.445 -5.685 1.00 29.13 462 ARG A C 1
ATOM 3276 O O . ARG A 1 416 ? -84.314 154.398 -6.333 1.00 28.31 462 ARG A O 1
ATOM 3284 N N . CYS A 1 417 ? -83.301 156.276 -5.599 1.00 27.74 463 CYS A N 1
ATOM 3285 C CA . CYS A 1 417 ? -82.085 156.130 -6.393 1.00 25.67 463 CYS A CA 1
ATOM 3286 C C . CYS A 1 417 ? -81.370 154.817 -6.096 1.00 21.54 463 CYS A C 1
ATOM 3287 O O . CYS A 1 417 ? -81.219 154.434 -4.936 1.00 26.35 463 CYS A O 1
ATOM 3290 N N . ILE A 1 418 ? -80.930 154.140 -7.152 1.00 19.88 464 ILE A N 1
ATOM 3291 C CA . ILE A 1 418 ? -80.029 153.000 -7.022 1.00 20.86 464 ILE A CA 1
ATOM 3292 C C . ILE A 1 418 ? -78.619 153.358 -7.481 1.00 22.23 464 ILE A C 1
ATOM 3293 O O . ILE A 1 418 ? -77.739 152.500 -7.555 1.00 20.15 464 ILE A O 1
ATOM 3298 N N . GLY A 1 419 ? -78.415 154.634 -7.788 1.00 24.34 465 GLY A N 1
ATOM 3299 C CA . GLY A 1 419 ? -77.099 155.119 -8.190 1.00 23.22 465 GLY A CA 1
ATOM 3300 C C . GLY A 1 419 ? -76.251 155.640 -7.046 1.00 22.84 465 GLY A C 1
ATOM 3301 O O . GLY A 1 419 ? -75.119 156.078 -7.257 1.00 22.27 465 GLY A O 1
ATOM 3302 N N . GLU A 1 420 ? -76.790 155.585 -5.833 1.00 22.98 466 GLU A N 1
ATOM 3303 C CA . GLU A 1 420 ? -76.264 156.384 -4.731 1.00 25.29 466 GLU A CA 1
ATOM 3304 C C . GLU A 1 420 ? -74.834 156.012 -4.357 1.00 22.85 466 GLU A C 1
ATOM 3305 O O . GLU A 1 420 ? -74.016 156.886 -4.073 1.00 25.83 466 GLU A O 1
ATOM 3311 N N . GLN A 1 421 ? -74.530 154.718 -4.331 1.00 22.20 467 GLN A N 1
ATOM 3312 C CA . GLN A 1 421 ? -73.189 154.290 -3.951 1.00 24.17 467 GLN A CA 1
ATOM 3313 C C . GLN A 1 421 ? -72.189 154.613 -5.055 1.00 23.05 467 GLN A C 1
ATOM 3314 O O . GLN A 1 421 ? -71.037 154.950 -4.778 1.00 20.72 467 GLN A O 1
ATOM 3320 N N . PHE A 1 422 ? -72.630 154.529 -6.306 1.00 20.06 468 PHE A N 1
ATOM 3321 C CA . PHE A 1 422 ? -71.753 154.906 -7.408 1.00 22.19 468 PHE A CA 1
ATOM 3322 C C . PHE A 1 422 ? -71.496 156.409 -7.382 1.00 22.32 468 PHE A C 1
ATOM 3323 O O . PHE A 1 422 ? -70.370 156.859 -7.596 1.00 19.00 468 PHE A O 1
ATOM 3331 N N . ALA A 1 423 ? -72.542 157.180 -7.104 1.00 20.07 469 ALA A N 1
ATOM 3332 C CA . ALA A 1 423 ? -72.420 158.632 -7.070 1.00 20.64 469 ALA A CA 1
ATOM 3333 C C . ALA A 1 423 ? -71.395 159.035 -6.014 1.00 22.86 469 ALA A C 1
ATOM 3334 O O . ALA A 1 423 ? -70.492 159.825 -6.287 1.00 24.98 469 ALA A O 1
ATOM 3336 N N . TYR A 1 424 ? -71.533 158.483 -4.813 1.00 23.09 470 TYR A N 1
ATOM 3337 C CA . TYR A 1 424 ? -70.571 158.737 -3.746 1.00 25.08 470 TYR A CA 1
ATOM 3338 C C . TYR A 1 424 ? -69.146 158.357 -4.129 1.00 23.87 470 TYR A C 1
ATOM 3339 O O . TYR A 1 424 ? -68.190 159.063 -3.808 1.00 23.23 470 TYR A O 1
ATOM 3348 N N . LEU A 1 425 ? -69.013 157.222 -4.807 1.00 23.19 471 LEU A N 1
ATOM 3349 C CA . LEU A 1 425 ? -67.690 156.738 -5.180 1.00 22.35 471 LEU A CA 1
ATOM 3350 C C . LEU A 1 425 ? -67.044 157.698 -6.173 1.00 20.95 471 LEU A C 1
ATOM 3351 O O . LEU A 1 425 ? -65.868 158.045 -6.062 1.00 18.39 471 LEU A O 1
ATOM 3356 N N . GLN A 1 426 ? -67.833 158.115 -7.157 1.00 23.30 472 GLN A N 1
ATOM 3357 C CA . GLN A 1 426 ? -67.370 159.020 -8.202 1.00 23.47 472 GLN A CA 1
ATOM 3358 C C . GLN A 1 426 ? -67.050 160.409 -7.659 1.00 20.14 472 GLN A C 1
ATOM 3359 O O . GLN A 1 426 ? -66.011 160.985 -7.981 1.00 16.01 472 GLN A O 1
ATOM 3365 N N . LEU A 1 427 ? -67.914 161.048 -6.920 1.00 16.75 473 LEU A N 1
ATOM 3366 C CA . LEU A 1 427 ? -67.779 162.320 -6.220 1.00 16.33 473 LEU A CA 1
ATOM 3367 C C . LEU A 1 427 ? -66.656 162.244 -5.191 1.00 17.71 473 LEU A C 1
ATOM 3368 O O . LEU A 1 427 ? -65.832 163.153 -5.085 1.00 17.81 473 LEU A O 1
ATOM 3373 N N . GLY A 1 428 ? -66.601 161.296 -4.389 1.00 16.90 474 GLY A N 1
ATOM 3374 C CA . GLY A 1 428 ? -65.490 161.101 -3.464 1.00 19.47 474 GLY A CA 1
ATOM 3375 C C . GLY A 1 428 ? -64.132 160.983 -4.128 1.00 18.75 474 GLY A C 1
ATOM 3376 O O . GLY A 1 428 ? -63.154 161.565 -3.658 1.00 21.32 474 GLY A O 1
ATOM 3377 N N . THR A 1 429 ? -64.073 160.239 -5.228 1.00 18.07 475 THR A N 1
ATOM 3378 C CA . THR A 1 429 ? -62.821 160.053 -5.954 1.00 18.78 475 THR A CA 1
ATOM 3379 C C . THR A 1 429 ? -62.377 161.320 -6.681 1.00 19.85 475 THR A C 1
ATOM 3380 O O . THR A 1 429 ? -61.231 161.747 -6.545 1.00 18.32 475 THR A O 1
ATOM 3384 N N . ILE A 1 430 ? -63.267 161.933 -7.455 1.00 19.32 476 ILE A N 1
ATOM 3385 C CA . ILE A 1 430 ? -62.970 163.218 -8.080 1.00 20.88 476 ILE A CA 1
ATOM 3386 C C . ILE A 1 430 ? -62.479 164.241 -7.061 1.00 19.65 476 ILE A C 1
ATOM 3387 O O . ILE A 1 430 ? -61.477 164.921 -7.284 1.00 17.88 476 ILE A O 1
ATOM 3392 N N . THR A 1 431 ? -63.177 164.339 -5.934 1.00 18.97 477 THR A N 1
ATOM 3393 C CA . THR A 1 431 ? -62.864 165.326 -4.907 1.00 18.25 477 THR A CA 1
ATOM 3394 C C . THR A 1 431 ? -61.489 165.077 -4.295 1.00 19.67 477 THR A C 1
ATOM 3395 O O . THR A 1 431 ? -60.683 165.997 -4.153 1.00 19.70 477 THR A O 1
ATOM 3399 N N . ALA A 1 432 ? -61.222 163.826 -3.932 1.00 21.53 478 ALA A N 1
ATOM 3400 C CA . ALA A 1 432 ? -59.938 163.456 -3.345 1.00 22.18 478 ALA A CA 1
ATOM 3401 C C . ALA A 1 432 ? -58.766 163.784 -4.264 1.00 18.97 478 ALA A C 1
ATOM 3402 O O . ALA A 1 432 ? -57.730 164.265 -3.806 1.00 23.71 478 ALA A O 1
ATOM 3404 N N . VAL A 1 433 ? -58.925 163.517 -5.556 1.00 20.82 479 VAL A N 1
ATOM 3405 C CA . VAL A 1 433 ? -57.859 163.782 -6.516 1.00 21.55 479 VAL A CA 1
ATOM 3406 C C . VAL A 1 433 ? -57.643 165.285 -6.660 1.00 21.55 479 VAL A C 1
ATOM 3407 O O . VAL A 1 433 ? -56.513 165.772 -6.609 1.00 20.80 479 VAL A O 1
ATOM 3411 N N . LEU A 1 434 ? -58.739 166.016 -6.839 1.00 18.93 480 LEU A N 1
ATOM 3412 C CA . LEU A 1 434 ? -58.684 167.471 -6.924 1.00 22.18 480 LEU A CA 1
ATOM 3413 C C . LEU A 1 434 ? -58.039 168.081 -5.683 1.00 25.05 480 LEU A C 1
ATOM 3414 O O . LEU A 1 434 ? -57.287 169.051 -5.782 1.00 23.36 480 LEU A O 1
ATOM 3419 N N . VAL A 1 435 ? -58.332 167.514 -4.516 1.00 25.04 481 VAL A N 1
ATOM 3420 C CA . VAL A 1 435 ? -57.776 168.004 -3.259 1.00 22.51 481 VAL A CA 1
ATOM 3421 C C . VAL A 1 435 ? -56.264 167.809 -3.194 1.00 21.92 481 VAL A C 1
ATOM 3422 O O . VAL A 1 435 ? -55.556 168.629 -2.609 1.00 23.75 481 VAL A O 1
ATOM 3426 N N . ARG A 1 436 ? -55.771 166.742 -3.813 1.00 24.80 482 ARG A N 1
ATOM 3427 C CA . ARG A 1 436 ? -54.337 166.491 -3.914 1.00 27.57 482 ARG A CA 1
ATOM 3428 C C . ARG A 1 436 ? -53.632 167.512 -4.800 1.00 28.27 482 ARG A C 1
ATOM 3429 O O . ARG A 1 436 ? -52.522 167.952 -4.504 1.00 31.82 482 ARG A O 1
ATOM 3437 N N . LEU A 1 437 ? -54.286 167.851 -5.906 1.00 26.27 483 LEU A N 1
ATOM 3438 C CA . LEU A 1 437 ? -53.645 168.575 -6.997 1.00 24.07 483 LEU A CA 1
ATOM 3439 C C . LEU A 1 437 ? -53.755 170.088 -6.845 1.00 24.79 483 LEU A C 1
ATOM 3440 O O . LEU A 1 437 ? -52.898 170.824 -7.333 1.00 27.38 483 LEU A O 1
ATOM 3445 N N . PHE A 1 438 ? -54.799 170.553 -6.165 1.00 23.05 484 PHE A N 1
ATOM 3446 C CA . PHE A 1 438 ? -55.130 171.974 -6.188 1.00 21.70 484 PHE A CA 1
ATOM 3447 C C . PHE A 1 438 ? -55.469 172.628 -4.854 1.00 21.43 484 PHE A C 1
ATOM 3448 O O . PHE A 1 438 ? -55.842 171.973 -3.881 1.00 24.49 484 PHE A O 1
ATOM 3456 N N . ARG A 1 439 ? -55.371 173.954 -4.882 1.00 23.52 485 ARG A N 1
ATOM 3457 C CA . ARG A 1 439 ? -56.084 174.859 -3.988 1.00 23.89 485 ARG A CA 1
ATOM 3458 C C . ARG A 1 439 ? -57.053 175.661 -4.854 1.00 20.00 485 ARG A C 1
ATOM 3459 O O . ARG A 1 439 ? -56.719 175.999 -5.989 1.00 17.76 485 ARG A O 1
ATOM 3467 N N . PHE A 1 440 ? -58.251 175.953 -4.356 1.00 18.93 486 PHE A N 1
ATOM 3468 C CA . PHE A 1 440 ? -59.215 176.759 -5.098 1.00 20.06 486 PHE A CA 1
ATOM 3469 C C . PHE A 1 440 ? -59.537 178.045 -4.342 1.00 22.91 486 PHE A C 1
ATOM 3470 O O . PHE A 1 440 ? -59.568 178.043 -3.111 1.00 20.16 486 PHE A O 1
ATOM 3478 N N . ARG A 1 441 ? -59.772 179.138 -5.062 1.00 23.68 487 ARG A N 1
ATOM 3479 C CA . ARG A 1 441 ? -60.145 180.416 -4.465 1.00 25.81 487 ARG A CA 1
ATOM 3480 C C . ARG A 1 441 ? -61.196 181.092 -5.341 1.00 22.26 487 ARG A C 1
ATOM 3481 O O . ARG A 1 441 ? -61.205 180.881 -6.554 1.00 19.48 487 ARG A O 1
ATOM 3489 N N . ASN A 1 442 ? -62.065 181.910 -4.755 1.00 21.23 488 ASN A N 1
ATOM 3490 C CA . ASN A 1 442 ? -62.983 182.730 -5.540 1.00 21.83 488 ASN A CA 1
ATOM 3491 C C . ASN A 1 442 ? -62.212 183.744 -6.378 1.00 20.99 488 ASN A C 1
ATOM 3492 O O . ASN A 1 442 ? -61.066 184.068 -6.067 1.00 18.82 488 ASN A O 1
ATOM 3497 N N . LEU A 1 443 ? -62.827 184.233 -7.451 1.00 23.48 489 LEU A N 1
ATOM 3498 C CA . LEU A 1 443 ? -62.255 185.332 -8.222 1.00 25.85 489 LEU A CA 1
ATOM 3499 C C . LEU A 1 443 ? -62.197 186.602 -7.378 1.00 29.38 489 LEU A C 1
ATOM 3500 O O . LEU A 1 443 ? -62.950 186.746 -6.415 1.00 25.76 489 LEU A O 1
ATOM 3505 N N . PRO A 1 444 ? -61.309 187.539 -7.741 1.00 30.53 490 PRO A N 1
ATOM 3506 C CA . PRO A 1 444 ? -61.137 188.766 -6.970 1.00 30.51 490 PRO A CA 1
ATOM 3507 C C . PRO A 1 444 ? -62.447 189.468 -6.629 1.00 27.43 490 PRO A C 1
ATOM 3508 O O . PRO A 1 444 ? -63.233 189.802 -7.515 1.00 27.27 490 PRO A O 1
ATOM 3512 N N . GLY A 1 445 ? -62.656 189.687 -5.335 1.00 25.30 491 GLY A N 1
ATOM 3513 C CA . GLY A 1 445 ? -63.807 190.433 -4.839 1.00 23.33 491 GLY A CA 1
ATOM 3514 C C . GLY A 1 445 ? -65.139 189.710 -4.907 1.00 24.53 491 GLY A C 1
ATOM 3515 O O . GLY A 1 445 ? -66.185 190.315 -4.671 1.00 24.13 491 GLY A O 1
ATOM 3516 N N . VAL A 1 446 ? -65.105 188.421 -5.230 1.00 26.64 492 VAL A N 1
ATOM 3517 C CA . VAL A 1 446 ? -66.308 187.598 -5.224 1.00 25.57 492 VAL A CA 1
ATOM 3518 C C . VAL A 1 446 ? -66.421 186.923 -3.861 1.00 26.13 492 VAL A C 1
ATOM 3519 O O . VAL A 1 446 ? -65.511 186.216 -3.430 1.00 21.45 492 VAL A O 1
ATOM 3523 N N . ASP A 1 447 ? -67.531 187.166 -3.172 1.00 28.90 493 ASP A N 1
ATOM 3524 C CA . ASP A 1 447 ? -67.799 186.505 -1.900 1.00 34.84 493 ASP A CA 1
ATOM 3525 C C . ASP A 1 447 ? -68.894 185.456 -2.060 1.00 31.11 493 ASP A C 1
ATOM 3526 O O . ASP A 1 447 ? -69.862 185.663 -2.792 1.00 29.73 493 ASP A O 1
ATOM 3531 N N . GLY A 1 448 ? -68.731 184.326 -1.379 1.00 26.83 494 GLY A N 1
ATOM 3532 C CA . GLY A 1 448 ? -69.758 183.292 -1.381 1.00 29.52 494 GLY A CA 1
ATOM 3533 C C . GLY A 1 448 ? -69.879 182.584 -2.716 1.00 29.23 494 GLY A C 1
ATOM 3534 O O . GLY A 1 448 ? -68.967 182.627 -3.543 1.00 28.69 494 GLY A O 1
ATOM 3535 N N . ILE A 1 449 ? -71.014 181.919 -2.908 1.00 29.72 495 ILE A N 1
ATOM 3536 C CA . ILE A 1 449 ? -71.206 181.012 -4.034 1.00 29.47 495 ILE A CA 1
ATOM 3537 C C . ILE A 1 449 ? -72.244 181.555 -5.011 1.00 27.15 495 ILE A C 1
ATOM 3538 O O . ILE A 1 449 ? -73.045 182.419 -4.655 1.00 23.40 495 ILE A O 1
ATOM 3543 N N . PRO A 1 450 ? -72.220 181.062 -6.258 1.00 22.99 496 PRO A N 1
ATOM 3544 C CA . PRO A 1 450 ? -73.195 181.543 -7.229 1.00 22.14 496 PRO A CA 1
ATOM 3545 C C . PRO A 1 450 ? -74.641 181.229 -6.865 1.00 26.64 496 PRO A C 1
ATOM 3546 O O . PRO A 1 450 ? -74.922 180.438 -5.965 1.00 26.62 496 PRO A O 1
ATOM 3550 N N . ASP A 1 451 ? -75.542 181.858 -7.612 1.00 25.59 497 ASP A N 1
ATOM 3551 C CA . ASP A 1 451 ? -76.966 181.562 -7.529 1.00 30.56 497 ASP A CA 1
ATOM 3552 C C . ASP A 1 451 ? -77.254 180.202 -8.156 1.00 30.86 497 ASP A C 1
ATOM 3553 O O . ASP A 1 451 ? -76.419 179.633 -8.859 1.00 31.52 497 ASP A O 1
ATOM 3558 N N . THR A 1 452 ? -78.445 179.685 -7.875 1.00 28.71 498 THR A N 1
ATOM 3559 C CA . THR A 1 452 ? -78.872 178.401 -8.415 1.00 31.04 498 THR A CA 1
ATOM 3560 C C . THR A 1 452 ? -79.827 178.618 -9.583 1.00 31.50 498 THR A C 1
ATOM 3561 O O . THR A 1 452 ? -80.768 179.408 -9.502 1.00 36.11 498 THR A O 1
ATOM 3565 N N . ASP A 1 453 ? -79.557 177.913 -10.677 1.00 36.54 499 ASP A N 1
ATOM 3566 C CA . ASP A 1 453 ? -80.466 177.888 -11.816 1.00 39.74 499 ASP A CA 1
ATOM 3567 C C . ASP A 1 453 ? -81.400 176.696 -11.643 1.00 39.56 499 ASP A C 1
ATOM 3568 O O . ASP A 1 453 ? -81.010 175.543 -11.829 1.00 33.84 499 ASP A O 1
ATOM 3573 N N . TYR A 1 454 ? -82.629 176.992 -11.234 1.00 40.77 500 TYR A N 1
ATOM 3574 C CA . TYR A 1 454 ? -83.669 175.975 -11.155 1.00 46.14 500 TYR A CA 1
ATOM 3575 C C . TYR A 1 454 ? -84.357 175.900 -12.512 1.00 52.44 500 TYR A C 1
ATOM 3576 O O . TYR A 1 454 ? -85.094 176.800 -12.915 1.00 62.44 500 TYR A O 1
ATOM 3585 N N . SER A 1 455 ? -84.068 174.812 -13.217 1.00 55.49 501 SER A N 1
ATOM 3586 C CA . SER A 1 455 ? -84.672 174.559 -14.518 1.00 55.29 501 SER A CA 1
ATOM 3587 C C . SER A 1 455 ? -84.677 173.060 -14.790 1.00 52.20 501 SER A C 1
ATOM 3588 O O . SER A 1 455 ? -83.825 172.314 -14.307 1.00 48.67 501 SER A O 1
ATOM 3591 N N . SER A 1 456 ? -85.655 172.646 -15.587 1.00 55.49 502 SER A N 1
ATOM 3592 C CA . SER A 1 456 ? -85.738 171.261 -16.032 1.00 58.41 502 SER A CA 1
ATOM 3593 C C . SER A 1 456 ? -85.766 170.314 -14.837 1.00 55.01 502 SER A C 1
ATOM 3594 O O . SER A 1 456 ? -85.391 169.147 -14.948 1.00 58.09 502 SER A O 1
ATOM 3597 N N . LEU A 1 457 ? -86.154 170.865 -13.704 1.00 60.81 503 LEU A N 1
ATOM 3598 C CA . LEU A 1 457 ? -86.259 170.138 -12.453 1.00 65.05 503 LEU A CA 1
ATOM 3599 C C . LEU A 1 457 ? -84.879 169.766 -11.953 1.00 65.76 503 LEU A C 1
ATOM 3600 O O . LEU A 1 457 ? -84.765 169.028 -11.033 1.00 73.32 503 LEU A O 1
ATOM 3605 N N . PHE A 1 458 ? -83.840 170.281 -12.584 1.00 62.01 504 PHE A N 1
ATOM 3606 C CA . PHE A 1 458 ? -82.464 170.050 -12.163 1.00 62.95 504 PHE A CA 1
ATOM 3607 C C . PHE A 1 458 ? -81.801 171.340 -11.696 1.00 56.03 504 PHE A C 1
ATOM 3608 O O . PHE A 1 458 ? -81.562 172.258 -12.481 1.00 69.44 504 PHE A O 1
ATOM 3616 N N . SER A 1 459 ? -81.483 171.367 -10.407 1.00 46.50 505 SER A N 1
ATOM 3617 C CA . SER A 1 459 ? -80.695 172.452 -9.838 1.00 41.10 505 SER A CA 1
ATOM 3618 C C . SER A 1 459 ? -79.271 172.378 -10.377 1.00 38.55 505 SER A C 1
ATOM 3619 O O . SER A 1 459 ? -78.706 171.295 -10.528 1.00 39.39 505 SER A O 1
ATOM 3622 N N . LYS A 1 460 ? -78.701 173.543 -10.664 1.00 27.73 506 LYS A N 1
ATOM 3623 C CA . LYS A 1 460 ? -77.268 173.638 -10.916 1.00 28.52 506 LYS A CA 1
ATOM 3624 C C . LYS A 1 460 ? -76.787 175.076 -10.751 1.00 25.42 506 LYS A C 1
ATOM 3625 O O . LYS A 1 460 ? -77.591 176.006 -10.696 1.00 26.46 506 LYS A O 1
ATOM 3631 N N . PRO A 1 461 ? -75.463 175.265 -10.661 1.00 24.67 507 PRO A N 1
ATOM 3632 C CA . PRO A 1 461 ? -74.985 176.639 -10.571 1.00 25.93 507 PRO A CA 1
ATOM 3633 C C . PRO A 1 461 ? -75.447 177.468 -11.762 1.00 27.78 507 PRO A C 1
ATOM 3634 O O . PRO A 1 461 ? -75.420 177.014 -12.906 1.00 30.26 507 PRO A O 1
ATOM 3638 N N . LEU A 1 462 ? -75.910 178.656 -11.446 1.00 31.35 508 LEU A N 1
ATOM 3639 C CA . LEU A 1 462 ? -76.461 179.562 -12.409 1.00 38.06 508 LEU A CA 1
ATOM 3640 C C . LEU A 1 462 ? -75.457 180.465 -12.989 1.00 43.61 508 LEU A C 1
ATOM 3641 O O . LEU A 1 462 ? -74.779 181.144 -12.291 1.00 51.27 508 LEU A O 1
ATOM 3646 N N . GLY A 1 463 ? -75.414 180.496 -14.302 1.00 48.83 509 GLY A N 1
ATOM 3647 C CA . GLY A 1 463 ? -74.478 181.325 -14.996 1.00 47.65 509 GLY A CA 1
ATOM 3648 C C . GLY A 1 463 ? -73.202 180.576 -15.208 1.00 44.55 509 GLY A C 1
ATOM 3649 O O . GLY A 1 463 ? -73.136 179.366 -15.128 1.00 48.12 509 GLY A O 1
ATOM 3650 N N . ARG A 1 464 ? -72.206 181.331 -15.554 1.00 34.96 510 ARG A N 1
ATOM 3651 C CA . ARG A 1 464 ? -70.865 180.814 -15.799 1.00 36.40 510 ARG A CA 1
ATOM 3652 C C . ARG A 1 464 ? -69.964 181.175 -14.624 1.00 30.36 510 ARG A C 1
ATOM 3653 O O . ARG A 1 464 ? -69.522 182.316 -14.493 1.00 33.04 510 ARG A O 1
ATOM 3661 N N . SER A 1 465 ? -69.700 180.190 -13.772 1.00 24.94 511 SER A N 1
ATOM 3662 C CA . SER A 1 465 ? -68.950 180.435 -12.548 1.00 25.12 511 SER A CA 1
ATOM 3663 C C . SER A 1 465 ? -67.505 179.976 -12.708 1.00 22.75 511 SER A C 1
ATOM 3664 O O . SER A 1 465 ? -67.217 178.794 -12.893 1.00 28.24 511 SER A O 1
ATOM 3667 N N . PHE A 1 466 ? -66.610 180.956 -12.655 1.00 19.87 512 PHE A N 1
ATOM 3668 C CA . PHE A 1 466 ? -65.178 180.700 -12.582 1.00 18.37 512 PHE A CA 1
ATOM 3669 C C . PHE A 1 466 ? -64.720 180.711 -11.129 1.00 18.58 512 PHE A C 1
ATOM 3670 O O . PHE A 1 466 ? -65.249 181.441 -10.291 1.00 17.40 512 PHE A O 1
ATOM 3678 N N . VAL A 1 467 ? -63.716 179.884 -10.861 1.00 16.17 513 VAL A N 1
ATOM 3679 C CA . VAL A 1 467 ? -62.945 180.027 -9.633 1.00 17.58 513 VAL A CA 1
ATOM 3680 C C . VAL A 1 467 ? -61.476 179.959 -10.030 1.00 17.49 513 VAL A C 1
ATOM 3681 O O . VAL A 1 467 ? -61.128 179.499 -11.118 1.00 16.77 513 VAL A O 1
ATOM 3685 N N . GLU A 1 468 ? -60.633 180.469 -9.140 1.00 21.18 514 GLU A N 1
ATOM 3686 C CA . GLU A 1 468 ? -59.189 180.424 -9.329 1.00 23.89 514 GLU A CA 1
ATOM 3687 C C . GLU A 1 468 ? -58.657 179.063 -8.893 1.00 22.12 514 GLU A C 1
ATOM 3688 O O . GLU A 1 468 ? -59.160 178.467 -7.941 1.00 19.46 514 GLU A O 1
ATOM 3694 N N . PHE A 1 469 ? -57.643 178.578 -9.602 1.00 19.44 515 PHE A N 1
ATOM 3695 C CA . PHE A 1 469 ? -56.934 177.370 -9.199 1.00 19.89 515 PHE A CA 1
ATOM 3696 C C . PHE A 1 469 ? -55.445 177.655 -9.039 1.00 21.53 515 PHE A C 1
ATOM 3697 O O . PHE A 1 469 ? -54.870 178.468 -9.763 1.00 26.13 515 PHE A O 1
ATOM 3705 N N . GLU A 1 470 ? -54.829 176.980 -8.074 1.00 22.77 516 GLU A N 1
ATOM 3706 C CA . GLU A 1 470 ? -53.375 176.907 -7.992 1.00 26.57 516 GLU A CA 1
ATOM 3707 C C . GLU A 1 470 ? -52.935 175.470 -7.735 1.00 26.07 516 GLU A C 1
ATOM 3708 O O . GLU A 1 470 ? -53.481 174.787 -6.869 1.00 26.24 516 GLU A O 1
ATOM 3714 N N . LYS A 1 471 ? -51.943 175.015 -8.494 1.00 27.97 517 LYS A N 1
ATOM 3715 C CA . LYS A 1 471 ? -51.400 173.672 -8.326 1.00 29.75 517 LYS A CA 1
ATOM 3716 C C . LYS A 1 471 ? -50.469 173.604 -7.119 1.00 32.31 517 LYS A C 1
ATOM 3717 O O . LYS A 1 471 ? -49.558 174.420 -6.978 1.00 39.73 517 LYS A O 1
ATOM 3723 N N . ARG A 1 472 ? -50.714 172.634 -6.245 1.00 34.77 518 ARG A N 1
ATOM 3724 C CA . ARG A 1 472 ? -49.848 172.374 -5.100 1.00 30.37 518 ARG A CA 1
ATOM 3725 C C . ARG A 1 472 ? -48.418 172.025 -5.500 1.00 34.69 518 ARG A C 1
ATOM 3726 O O . ARG A 1 472 ? -47.465 172.406 -4.821 1.00 34.75 518 ARG A O 1
ATOM 3734 N N . HIS A 1 473 ? -48.281 171.278 -6.590 1.00 46.64 519 HIS A N 1
ATOM 3735 C CA . HIS A 1 473 ? -46.998 171.144 -7.270 1.00 67.23 519 HIS A CA 1
ATOM 3736 C C . HIS A 1 473 ? -47.139 171.581 -8.725 1.00 76.38 519 HIS A C 1
ATOM 3737 O O . HIS A 1 473 ? -46.278 171.301 -9.559 1.00 77.54 519 HIS A O 1
ATOM 3744 N N . THR B 1 5 ? -105.896 207.909 -34.208 1.00 91.14 51 THR B N 1
ATOM 3745 C CA . THR B 1 5 ? -105.011 207.396 -33.159 1.00 81.75 51 THR B CA 1
ATOM 3746 C C . THR B 1 5 ? -104.183 206.212 -33.591 1.00 75.20 51 THR B C 1
ATOM 3747 O O . THR B 1 5 ? -104.568 205.446 -34.438 1.00 75.30 51 THR B O 1
ATOM 3751 N N . PRO B 1 6 ? -103.043 206.071 -32.955 1.00 72.49 52 PRO B N 1
ATOM 3752 C CA . PRO B 1 6 ? -101.931 205.177 -33.253 1.00 63.12 52 PRO B CA 1
ATOM 3753 C C . PRO B 1 6 ? -102.250 203.723 -32.918 1.00 49.74 52 PRO B C 1
ATOM 3754 O O . PRO B 1 6 ? -102.919 203.454 -31.921 1.00 54.16 52 PRO B O 1
ATOM 3758 N N . PRO B 1 7 ? -101.765 202.789 -33.749 1.00 45.74 53 PRO B N 1
ATOM 3759 C CA . PRO B 1 7 ? -101.993 201.362 -33.553 1.00 46.99 53 PRO B CA 1
ATOM 3760 C C . PRO B 1 7 ? -101.363 200.865 -32.257 1.00 56.79 53 PRO B C 1
ATOM 3761 O O . PRO B 1 7 ? -100.140 200.873 -32.118 1.00 71.17 53 PRO B O 1
ATOM 3765 N N . VAL B 1 8 ? -102.203 200.440 -31.318 1.00 61.02 54 VAL B N 1
ATOM 3766 C CA . VAL B 1 8 ? -101.732 199.933 -30.035 1.00 61.21 54 VAL B CA 1
ATOM 3767 C C . VAL B 1 8 ? -101.078 198.568 -30.225 1.00 66.86 54 VAL B C 1
ATOM 3768 O O . VAL B 1 8 ? -101.527 197.758 -31.036 1.00 73.15 54 VAL B O 1
ATOM 3772 N N . VAL B 1 9 ? -99.994 198.338 -29.492 1.00 62.41 55 VAL B N 1
ATOM 3773 C CA . VAL B 1 9 ? -99.257 197.081 -29.571 1.00 64.06 55 VAL B CA 1
ATOM 3774 C C . VAL B 1 9 ? -100.028 195.968 -28.870 1.00 60.17 55 VAL B C 1
ATOM 3775 O O . VAL B 1 9 ? -100.226 196.014 -27.656 1.00 48.15 55 VAL B O 1
ATOM 3779 N N . PHE B 1 10 ? -100.467 194.971 -29.632 1.00 64.28 56 PHE B N 1
ATOM 3780 C CA . PHE B 1 10 ? -101.579 194.135 -29.194 1.00 80.29 56 PHE B CA 1
ATOM 3781 C C . PHE B 1 10 ? -101.076 193.079 -28.213 1.00 77.36 56 PHE B C 1
ATOM 3782 O O . PHE B 1 10 ? -100.732 191.958 -28.589 1.00 73.27 56 PHE B O 1
ATOM 3790 N N . HIS B 1 11 ? -101.039 193.484 -26.948 1.00 78.66 57 HIS B N 1
ATOM 3791 C CA . HIS B 1 11 ? -100.454 192.717 -25.853 1.00 84.34 57 HIS B CA 1
ATOM 3792 C C . HIS B 1 11 ? -101.471 191.776 -25.215 1.00 84.45 57 HIS B C 1
ATOM 3793 O O . HIS B 1 11 ? -102.583 191.629 -25.722 1.00 97.88 57 HIS B O 1
ATOM 3800 N N . TRP B 1 12 ? -101.099 191.140 -24.108 1.00 86.30 58 TRP B N 1
ATOM 3801 C CA . TRP B 1 12 ? -101.906 190.059 -23.550 1.00 86.70 58 TRP B CA 1
ATOM 3802 C C . TRP B 1 12 ? -102.549 190.349 -22.195 1.00 86.94 58 TRP B C 1
ATOM 3803 O O . TRP B 1 12 ? -103.673 189.912 -21.951 1.00 84.20 58 TRP B O 1
ATOM 3814 N N . PHE B 1 13 ? -101.868 191.078 -21.315 1.00 84.33 59 PHE B N 1
ATOM 3815 C CA . PHE B 1 13 ? -102.393 191.357 -19.982 1.00 80.46 59 PHE B CA 1
ATOM 3816 C C . PHE B 1 13 ? -102.501 192.844 -19.660 1.00 74.03 59 PHE B C 1
ATOM 3817 O O . PHE B 1 13 ? -101.680 193.646 -20.105 1.00 73.40 59 PHE B O 1
ATOM 3825 N N . PRO B 1 14 ? -103.521 193.213 -18.871 1.00 78.08 60 PRO B N 1
ATOM 3826 C CA . PRO B 1 14 ? -103.790 194.562 -18.386 1.00 77.19 60 PRO B CA 1
ATOM 3827 C C . PRO B 1 14 ? -102.876 194.914 -17.216 1.00 82.37 60 PRO B C 1
ATOM 3828 O O . PRO B 1 14 ? -102.746 194.143 -16.266 1.00 97.78 60 PRO B O 1
ATOM 3832 N N . PHE B 1 15 ? -102.220 196.064 -17.341 1.00 87.91 61 PHE B N 1
ATOM 3833 C CA . PHE B 1 15 ? -101.279 196.655 -16.392 1.00 91.49 61 PHE B CA 1
ATOM 3834 C C . PHE B 1 15 ? -99.924 195.959 -16.375 1.00 97.41 61 PHE B C 1
ATOM 3835 O O . PHE B 1 15 ? -99.103 196.161 -15.480 1.00 124.56 61 PHE B O 1
ATOM 3843 N N . ILE B 1 16 ? -99.633 195.305 -17.460 1.00 93.03 62 ILE B N 1
ATOM 3844 C CA . ILE B 1 16 ? -98.341 194.776 -17.613 1.00 90.31 62 ILE B CA 1
ATOM 3845 C C . ILE B 1 16 ? -98.073 195.289 -18.988 1.00 87.25 62 ILE B C 1
ATOM 3846 O O . ILE B 1 16 ? -97.187 196.065 -19.210 1.00 88.52 62 ILE B O 1
ATOM 3851 N N . GLY B 1 17 ? -98.918 194.903 -19.909 1.00 77.08 63 GLY B N 1
ATOM 3852 C CA . GLY B 1 17 ? -98.752 195.379 -21.274 1.00 66.46 63 GLY B CA 1
ATOM 3853 C C . GLY B 1 17 ? -97.422 194.826 -21.740 1.00 61.23 63 GLY B C 1
ATOM 3854 O O . GLY B 1 17 ? -97.079 193.666 -21.511 1.00 61.00 63 GLY B O 1
ATOM 3855 N N . SER B 1 18 ? -96.674 195.707 -22.393 1.00 55.81 64 SER B N 1
ATOM 3856 C CA . SER B 1 18 ? -95.414 195.292 -22.991 1.00 52.96 64 SER B CA 1
ATOM 3857 C C . SER B 1 18 ? -94.268 195.704 -22.075 1.00 45.87 64 SER B C 1
ATOM 3858 O O . SER B 1 18 ? -93.104 195.639 -22.470 1.00 45.95 64 SER B O 1
ATOM 3861 N N . THR B 1 19 ? -94.602 196.122 -20.858 1.00 41.93 65 THR B N 1
ATOM 3862 C CA . THR B 1 19 ? -93.580 196.509 -19.893 1.00 42.56 65 THR B CA 1
ATOM 3863 C C . THR B 1 19 ? -92.465 195.472 -19.809 1.00 41.23 65 THR B C 1
ATOM 3864 O O . THR B 1 19 ? -91.287 195.808 -19.937 1.00 41.87 65 THR B O 1
ATOM 3868 N N . ILE B 1 20 ? -92.833 194.212 -19.602 1.00 42.34 66 ILE B N 1
ATOM 3869 C CA . ILE B 1 20 ? -91.842 193.150 -19.468 1.00 41.07 66 ILE B CA 1
ATOM 3870 C C . ILE B 1 20 ? -91.013 193.010 -20.741 1.00 40.96 66 ILE B C 1
ATOM 3871 O O . ILE B 1 20 ? -89.793 192.864 -20.674 1.00 44.54 66 ILE B O 1
ATOM 3876 N N . SER B 1 21 ? -91.670 193.058 -21.895 1.00 44.16 67 SER B N 1
ATOM 3877 C CA . SER B 1 21 ? -90.974 192.951 -23.173 1.00 47.65 67 SER B CA 1
ATOM 3878 C C . SER B 1 21 ? -90.040 194.140 -23.376 1.00 48.61 67 SER B C 1
ATOM 3879 O O . SER B 1 21 ? -88.948 194.000 -23.928 1.00 46.32 67 SER B O 1
ATOM 3882 N N . TYR B 1 22 ? -90.482 195.309 -22.925 1.00 43.48 68 TYR B N 1
ATOM 3883 C CA . TYR B 1 22 ? -89.698 196.535 -23.024 1.00 43.63 68 TYR B CA 1
ATOM 3884 C C . TYR B 1 22 ? -88.489 196.467 -22.097 1.00 46.33 68 TYR B C 1
ATOM 3885 O O . TYR B 1 22 ? -87.354 196.701 -22.513 1.00 43.98 68 TYR B O 1
ATOM 3894 N N . GLY B 1 23 ? -88.750 196.142 -20.835 1.00 41.23 69 GLY B N 1
ATOM 3895 C CA . GLY B 1 23 ? -87.698 196.054 -19.829 1.00 43.17 69 GLY B CA 1
ATOM 3896 C C . GLY B 1 23 ? -86.590 195.079 -20.178 1.00 43.26 69 GLY B C 1
ATOM 3897 O O . GLY B 1 23 ? -85.416 195.348 -19.923 1.00 51.89 69 GLY B O 1
ATOM 3898 N N . ILE B 1 24 ? -86.960 193.939 -20.753 1.00 40.32 70 ILE B N 1
ATOM 3899 C CA . ILE B 1 24 ? -85.997 192.884 -21.042 1.00 41.76 70 ILE B CA 1
ATOM 3900 C C . ILE B 1 24 ? -85.034 193.298 -22.150 1.00 40.56 70 ILE B C 1
ATOM 3901 O O . ILE B 1 24 ? -83.823 193.101 -22.039 1.00 40.03 70 ILE B O 1
ATOM 3906 N N . ASP B 1 25 ? -85.579 193.870 -23.219 1.00 40.38 71 ASP B N 1
ATOM 3907 C CA . ASP B 1 25 ? -84.770 194.300 -24.354 1.00 38.58 71 ASP B CA 1
ATOM 3908 C C . ASP B 1 25 ? -85.556 195.285 -25.212 1.00 39.60 71 ASP B C 1
ATOM 3909 O O . ASP B 1 25 ? -86.285 194.879 -26.118 1.00 37.39 71 ASP B O 1
ATOM 3914 N N . PRO B 1 26 ? -85.408 196.588 -24.932 1.00 45.34 72 PRO B N 1
ATOM 3915 C CA . PRO B 1 26 ? -86.239 197.605 -25.568 1.00 41.27 72 PRO B CA 1
ATOM 3916 C C . PRO B 1 26 ? -85.975 197.742 -27.064 1.00 42.26 72 PRO B C 1
ATOM 3917 O O . PRO B 1 26 ? -86.849 198.195 -27.803 1.00 40.17 72 PRO B O 1
ATOM 3921 N N . TYR B 1 27 ? -84.788 197.343 -27.510 1.00 39.14 73 TYR B N 1
ATOM 3922 C CA . TYR B 1 27 ? -84.477 197.384 -28.935 1.00 42.31 73 TYR B CA 1
ATOM 3923 C C . TYR B 1 27 ? -85.110 196.226 -29.698 1.00 47.32 73 TYR B C 1
ATOM 3924 O O . TYR B 1 27 ? -85.680 196.421 -30.772 1.00 49.34 73 TYR B O 1
ATOM 3933 N N . LYS B 1 28 ? -85.004 195.019 -29.153 1.00 54.74 74 LYS B N 1
ATOM 3934 C CA . LYS B 1 28 ? -85.742 193.874 -29.674 1.00 53.02 74 LYS B CA 1
ATOM 3935 C C . LYS B 1 28 ? -87.225 194.216 -29.772 1.00 51.39 74 LYS B C 1
ATOM 3936 O O . LYS B 1 28 ? -87.890 193.896 -30.758 1.00 48.31 74 LYS B O 1
ATOM 3942 N N . PHE B 1 29 ? -87.722 194.894 -28.743 1.00 45.03 75 PHE B N 1
ATOM 3943 C CA . PHE B 1 29 ? -89.134 195.244 -28.635 1.00 42.85 75 PHE B CA 1
ATOM 3944 C C . PHE B 1 29 ? -89.531 196.232 -29.727 1.00 46.30 75 PHE B C 1
ATOM 3945 O O . PHE B 1 29 ? -90.510 196.023 -30.444 1.00 52.76 75 PHE B O 1
ATOM 3953 N N . PHE B 1 30 ? -88.769 197.315 -29.834 1.00 43.58 76 PHE B N 1
ATOM 3954 C CA . PHE B 1 30 ? -89.054 198.361 -30.809 1.00 45.81 76 PHE B CA 1
ATOM 3955 C C . PHE B 1 30 ? -88.951 197.844 -32.240 1.00 52.04 76 PHE B C 1
ATOM 3956 O O . PHE B 1 30 ? -89.683 198.295 -33.122 1.00 53.51 76 PHE B O 1
ATOM 3964 N N . PHE B 1 31 ? -88.043 196.901 -32.468 1.00 52.21 77 PHE B N 1
ATOM 3965 C CA . PHE B 1 31 ? -87.794 196.416 -33.821 1.00 56.05 77 PHE B CA 1
ATOM 3966 C C . PHE B 1 31 ? -88.892 195.455 -34.267 1.00 51.68 77 PHE B C 1
ATOM 3967 O O . PHE B 1 31 ? -89.325 195.496 -35.419 1.00 57.62 77 PHE B O 1
ATOM 3975 N N . ASP B 1 32 ? -89.340 194.590 -33.363 1.00 52.14 78 ASP B N 1
ATOM 3976 C CA . ASP B 1 32 ? -90.545 193.802 -33.598 1.00 56.79 78 ASP B CA 1
ATOM 3977 C C . ASP B 1 32 ? -91.720 194.713 -33.937 1.00 58.27 78 ASP B C 1
ATOM 3978 O O . ASP B 1 32 ? -92.421 194.507 -34.928 1.00 70.70 78 ASP B O 1
ATOM 3983 N N . CYS B 1 33 ? -91.917 195.725 -33.099 1.00 57.82 79 CYS B N 1
ATOM 3984 C CA . CYS B 1 33 ? -93.019 196.666 -33.258 1.00 59.27 79 CYS B CA 1
ATOM 3985 C C . CYS B 1 33 ? -92.903 197.415 -34.583 1.00 59.34 79 CYS B C 1
ATOM 3986 O O . CYS B 1 33 ? -93.893 197.575 -35.297 1.00 57.65 79 CYS B O 1
ATOM 3989 N N . ARG B 1 34 ? -91.700 197.883 -34.898 1.00 60.47 80 ARG B N 1
ATOM 3990 C CA . ARG B 1 34 ? -91.398 198.416 -36.223 1.00 61.36 80 ARG B CA 1
ATOM 3991 C C . ARG B 1 34 ? -91.959 197.511 -37.315 1.00 65.72 80 ARG B C 1
ATOM 3992 O O . ARG B 1 34 ? -92.648 197.975 -38.223 1.00 61.23 80 ARG B O 1
ATOM 4000 N N . ALA B 1 35 ? -91.674 196.217 -37.210 1.00 53.65 81 ALA B N 1
ATOM 4001 C CA . ALA B 1 35 ? -92.031 195.261 -38.252 1.00 54.35 81 ALA B CA 1
ATOM 4002 C C . ALA B 1 35 ? -93.545 195.135 -38.380 1.00 58.93 81 ALA B C 1
ATOM 4003 O O . ALA B 1 35 ? -94.082 195.063 -39.486 1.00 59.31 81 ALA B O 1
ATOM 4005 N N . LYS B 1 36 ? -94.228 195.111 -37.241 1.00 64.08 82 LYS B N 1
ATOM 4006 C CA . LYS B 1 36 ? -95.663 194.848 -37.221 1.00 65.74 82 LYS B CA 1
ATOM 4007 C C . LYS B 1 36 ? -96.521 196.096 -37.408 1.00 66.71 82 LYS B C 1
ATOM 4008 O O . LYS B 1 36 ? -97.606 196.000 -37.981 1.00 82.41 82 LYS B O 1
ATOM 4014 N N . TYR B 1 37 ? -96.063 197.264 -36.966 1.00 58.93 83 TYR B N 1
ATOM 4015 C CA . TYR B 1 37 ? -96.880 198.468 -37.080 1.00 56.79 83 TYR B CA 1
ATOM 4016 C C . TYR B 1 37 ? -96.220 199.668 -37.754 1.00 57.35 83 TYR B C 1
ATOM 4017 O O . TYR B 1 37 ? -96.821 200.740 -37.828 1.00 54.32 83 TYR B O 1
ATOM 4026 N N . GLY B 1 38 ? -94.998 199.505 -38.251 1.00 54.36 84 GLY B N 1
ATOM 4027 C CA . GLY B 1 38 ? -94.235 200.641 -38.759 1.00 60.03 84 GLY B CA 1
ATOM 4028 C C . GLY B 1 38 ? -93.716 201.579 -37.685 1.00 62.41 84 GLY B C 1
ATOM 4029 O O . GLY B 1 38 ? -93.686 201.224 -36.507 1.00 66.19 84 GLY B O 1
ATOM 4030 N N . ASP B 1 39 ? -93.313 202.780 -38.087 1.00 64.69 85 ASP B N 1
ATOM 4031 C CA . ASP B 1 39 ? -92.487 203.649 -37.254 1.00 58.98 85 ASP B CA 1
ATOM 4032 C C . ASP B 1 39 ? -93.236 204.370 -36.138 1.00 58.99 85 ASP B C 1
ATOM 4033 O O . ASP B 1 39 ? -92.628 205.116 -35.370 1.00 48.97 85 ASP B O 1
ATOM 4038 N N . ILE B 1 40 ? -94.537 204.177 -36.037 1.00 60.92 86 ILE B N 1
ATOM 4039 C CA . ILE B 1 40 ? -95.288 204.769 -34.944 1.00 57.44 86 ILE B CA 1
ATOM 4040 C C . ILE B 1 40 ? -96.294 203.822 -34.365 1.00 59.58 86 ILE B C 1
ATOM 4041 O O . ILE B 1 40 ? -97.241 203.489 -35.022 1.00 62.01 86 ILE B O 1
ATOM 4046 N N . PHE B 1 41 ? -96.098 203.430 -33.117 1.00 57.03 87 PHE B N 1
ATOM 4047 C CA . PHE B 1 41 ? -97.003 202.561 -32.374 1.00 50.27 87 PHE B CA 1
ATOM 4048 C C . PHE B 1 41 ? -97.189 203.071 -30.949 1.00 50.46 87 PHE B C 1
ATOM 4049 O O . PHE B 1 41 ? -96.447 203.936 -30.483 1.00 44.72 87 PHE B O 1
ATOM 4057 N N . THR B 1 42 ? -98.193 202.532 -30.265 1.00 52.05 88 THR B N 1
ATOM 4058 C CA . THR B 1 42 ? -98.401 202.829 -28.853 1.00 53.13 88 THR B CA 1
ATOM 4059 C C . THR B 1 42 ? -98.452 201.543 -28.035 1.00 55.65 88 THR B C 1
ATOM 4060 O O . THR B 1 42 ? -99.326 200.700 -28.237 1.00 62.43 88 THR B O 1
ATOM 4064 N N . PHE B 1 43 ? -97.513 201.407 -27.105 1.00 54.47 89 PHE B N 1
ATOM 4065 C CA . PHE B 1 43 ? -97.567 200.308 -26.149 1.00 49.35 89 PHE B CA 1
ATOM 4066 C C . PHE B 1 43 ? -97.873 200.870 -24.766 1.00 44.01 89 PHE B C 1
ATOM 4067 O O . PHE B 1 43 ? -97.779 202.074 -24.527 1.00 43.51 89 PHE B O 1
ATOM 4075 N N . ILE B 1 44 ? -98.280 199.970 -23.877 1.00 46.86 90 ILE B N 1
ATOM 4076 C CA . ILE B 1 44 ? -98.585 200.322 -22.497 1.00 52.55 90 ILE B CA 1
ATOM 4077 C C . ILE B 1 44 ? -97.391 199.962 -21.620 1.00 51.36 90 ILE B C 1
ATOM 4078 O O . ILE B 1 44 ? -96.900 198.833 -21.641 1.00 48.61 90 ILE B O 1
ATOM 4083 N N . LEU B 1 45 ? -96.932 200.949 -20.858 1.00 50.18 91 LEU B N 1
ATOM 4084 C CA . LEU B 1 45 ? -95.764 200.798 -19.999 1.00 48.71 91 LEU B CA 1
ATOM 4085 C C . LEU B 1 45 ? -96.153 201.169 -18.574 1.00 43.18 91 LEU B C 1
ATOM 4086 O O . LEU B 1 45 ? -96.376 202.339 -18.264 1.00 42.16 91 LEU B O 1
ATOM 4091 N N . LEU B 1 46 ? -96.224 200.163 -17.710 1.00 42.58 92 LEU B N 1
ATOM 4092 C CA . LEU B 1 46 ? -96.867 200.374 -16.421 1.00 55.08 92 LEU B CA 1
ATOM 4093 C C . LEU B 1 46 ? -98.292 200.823 -16.720 1.00 62.97 92 LEU B C 1
ATOM 4094 O O . LEU B 1 46 ? -99.032 200.135 -17.424 1.00 69.99 92 LEU B O 1
ATOM 4099 N N . GLY B 1 47 ? -98.667 201.991 -16.209 1.00 66.60 93 GLY B N 1
ATOM 4100 C CA . GLY B 1 47 ? -100.014 202.505 -16.432 1.00 68.86 93 GLY B CA 1
ATOM 4101 C C . GLY B 1 47 ? -100.217 203.351 -17.674 1.00 64.43 93 GLY B C 1
ATOM 4102 O O . GLY B 1 47 ? -101.355 203.535 -18.104 1.00 63.37 93 GLY B O 1
ATOM 4103 N N . LYS B 1 48 ? -99.145 203.870 -18.265 1.00 63.15 94 LYS B N 1
ATOM 4104 C CA . LYS B 1 48 ? -99.285 204.914 -19.276 1.00 56.38 94 LYS B CA 1
ATOM 4105 C C . LYS B 1 48 ? -99.240 204.379 -20.703 1.00 54.13 94 LYS B C 1
ATOM 4106 O O . LYS B 1 48 ? -98.435 203.509 -21.035 1.00 61.06 94 LYS B O 1
ATOM 4112 N N . LYS B 1 49 ? -100.120 204.921 -21.539 1.00 56.63 95 LYS B N 1
ATOM 4113 C CA . LYS B 1 49 ? -99.997 204.795 -22.986 1.00 58.77 95 LYS B CA 1
ATOM 4114 C C . LYS B 1 49 ? -98.769 205.577 -23.441 1.00 55.56 95 LYS B C 1
ATOM 4115 O O . LYS B 1 49 ? -98.632 206.764 -23.144 1.00 51.36 95 LYS B O 1
ATOM 4121 N N . THR B 1 50 ? -97.880 204.900 -24.160 1.00 47.00 96 THR B N 1
ATOM 4122 C CA . THR B 1 50 ? -96.603 205.486 -24.548 1.00 45.75 96 THR B CA 1
ATOM 4123 C C . THR B 1 50 ? -96.371 205.295 -26.044 1.00 44.35 96 THR B C 1
ATOM 4124 O O . THR B 1 50 ? -96.099 204.185 -26.503 1.00 45.08 96 THR B O 1
ATOM 4128 N N . THR B 1 51 ? -96.487 206.380 -26.801 1.00 43.47 97 THR B N 1
ATOM 4129 C CA . THR B 1 51 ? -96.327 206.299 -28.249 1.00 46.11 97 THR B CA 1
ATOM 4130 C C . THR B 1 51 ? -94.890 206.551 -28.692 1.00 46.57 97 THR B C 1
ATOM 4131 O O . THR B 1 51 ? -94.309 207.607 -28.439 1.00 36.76 97 THR B O 1
ATOM 4135 N N . VAL B 1 52 ? -94.342 205.549 -29.372 1.00 47.52 98 VAL B N 1
ATOM 4136 C CA . VAL B 1 52 ? -92.969 205.583 -29.860 1.00 43.48 98 VAL B CA 1
ATOM 4137 C C . VAL B 1 52 ? -92.986 205.995 -31.327 1.00 43.30 98 VAL B C 1
ATOM 4138 O O . VAL B 1 52 ? -93.715 205.425 -32.139 1.00 44.09 98 VAL B O 1
ATOM 4142 N N . TYR B 1 53 ? -92.167 206.992 -31.647 1.00 41.62 99 TYR B N 1
ATOM 4143 C CA . TYR B 1 53 ? -91.996 207.431 -33.027 1.00 37.74 99 TYR B CA 1
ATOM 4144 C C . TYR B 1 53 ? -90.550 207.195 -33.453 1.00 35.34 99 TYR B C 1
ATOM 4145 O O . TYR B 1 53 ? -89.635 207.877 -32.992 1.00 40.36 99 TYR B O 1
ATOM 4154 N N . LEU B 1 54 ? -90.353 206.215 -34.328 1.00 36.48 100 LEU B N 1
ATOM 4155 C CA . LEU B 1 54 ? -89.010 205.815 -34.734 1.00 35.31 100 LEU B CA 1
ATOM 4156 C C . LEU B 1 54 ? -88.518 206.542 -35.981 1.00 38.66 100 LEU B C 1
ATOM 4157 O O . LEU B 1 54 ? -89.240 207.332 -36.590 1.00 43.85 100 LEU B O 1
ATOM 4162 N N . GLY B 1 55 ? -87.273 206.251 -36.344 1.00 36.11 101 GLY B N 1
ATOM 4163 C CA . GLY B 1 55 ? -86.594 206.905 -37.457 1.00 31.64 101 GLY B CA 1
ATOM 4164 C C . GLY B 1 55 ? -86.125 208.306 -37.119 1.00 31.46 101 GLY B C 1
ATOM 4165 O O . GLY B 1 55 ? -86.500 208.858 -36.084 1.00 30.74 101 GLY B O 1
ATOM 4166 N N . THR B 1 56 ? -85.297 208.883 -37.985 1.00 33.95 102 THR B N 1
ATOM 4167 C CA . THR B 1 56 ? -84.801 210.240 -37.778 1.00 38.41 102 THR B CA 1
ATOM 4168 C C . THR B 1 56 ? -85.939 211.249 -37.664 1.00 40.32 102 THR B C 1
ATOM 4169 O O . THR B 1 56 ? -85.865 212.199 -36.884 1.00 37.21 102 THR B O 1
ATOM 4173 N N . LYS B 1 57 ? -86.994 211.039 -38.445 1.00 49.88 103 LYS B N 1
ATOM 4174 C CA . LYS B 1 57 ? -88.132 211.949 -38.439 1.00 57.02 103 LYS B CA 1
ATOM 4175 C C . LYS B 1 57 ? -88.791 211.915 -37.063 1.00 52.70 103 LYS B C 1
ATOM 4176 O O . LYS B 1 57 ? -89.247 212.936 -36.548 1.00 45.05 103 LYS B O 1
ATOM 4182 N N . GLY B 1 58 ? -88.821 210.724 -36.476 1.00 49.99 104 GLY B N 1
ATOM 4183 C CA . GLY B 1 58 ? -89.299 210.526 -35.112 1.00 48.47 104 GLY B CA 1
ATOM 4184 C C . GLY B 1 58 ? -88.444 211.172 -34.039 1.00 44.24 104 GLY B C 1
ATOM 4185 O O . GLY B 1 58 ? -88.965 211.725 -33.071 1.00 52.10 104 GLY B O 1
ATOM 4186 N N . ASN B 1 59 ? -87.126 211.101 -34.199 1.00 40.37 105 ASN B N 1
ATOM 4187 C CA . ASN B 1 59 ? -86.219 211.769 -33.273 1.00 39.25 105 ASN B CA 1
ATOM 4188 C C . ASN B 1 59 ? -86.527 213.262 -33.276 1.00 42.62 105 ASN B C 1
ATOM 4189 O O . ASN B 1 59 ? -86.628 213.907 -32.232 1.00 37.07 105 ASN B O 1
ATOM 4194 N N . ASP B 1 60 ? -86.703 213.781 -34.486 1.00 43.09 106 ASP B N 1
ATOM 4195 C CA . ASP B 1 60 ? -86.850 215.211 -34.734 1.00 40.51 106 ASP B CA 1
ATOM 4196 C C . ASP B 1 60 ? -88.161 215.710 -34.135 1.00 37.86 106 ASP B C 1
ATOM 4197 O O . ASP B 1 60 ? -88.207 216.737 -33.458 1.00 40.18 106 ASP B O 1
ATOM 4202 N N . PHE B 1 61 ? -89.225 214.962 -34.406 1.00 36.41 107 PHE B N 1
ATOM 4203 C CA . PHE B 1 61 ? -90.535 215.212 -33.816 1.00 41.16 107 PHE B CA 1
ATOM 4204 C C . PHE B 1 61 ? -90.478 215.433 -32.308 1.00 42.49 107 PHE B C 1
ATOM 4205 O O . PHE B 1 61 ? -91.004 216.422 -31.797 1.00 40.39 107 PHE B O 1
ATOM 4213 N N . ILE B 1 62 ? -89.844 214.506 -31.599 1.00 43.40 108 ILE B N 1
ATOM 4214 C CA . ILE B 1 62 ? -89.887 214.512 -30.141 1.00 35.21 108 ILE B CA 1
ATOM 4215 C C . ILE B 1 62 ? -88.810 215.404 -29.532 1.00 33.74 108 ILE B C 1
ATOM 4216 O O . ILE B 1 62 ? -89.102 216.186 -28.627 1.00 40.34 108 ILE B O 1
ATOM 4221 N N . LEU B 1 63 ? -87.577 215.305 -30.020 1.00 31.21 109 LEU B N 1
ATOM 4222 C CA . LEU B 1 63 ? -86.480 216.064 -29.430 1.00 32.67 109 LEU B CA 1
ATOM 4223 C C . LEU B 1 63 ? -86.497 217.532 -29.843 1.00 32.06 109 LEU B C 1
ATOM 4224 O O . LEU B 1 63 ? -85.955 218.387 -29.142 1.00 31.25 109 LEU B O 1
ATOM 4229 N N . ASN B 1 64 ? -87.135 217.827 -30.971 1.00 40.72 110 ASN B N 1
ATOM 4230 C CA . ASN B 1 64 ? -87.338 219.208 -31.397 1.00 41.57 110 ASN B CA 1
ATOM 4231 C C . ASN B 1 64 ? -88.801 219.617 -31.274 1.00 48.39 110 ASN B C 1
ATOM 4232 O O . ASN B 1 64 ? -89.235 220.610 -31.858 1.00 51.37 110 ASN B O 1
ATOM 4237 N N . GLY B 1 65 ? -89.557 218.842 -30.504 1.00 54.45 111 GLY B N 1
ATOM 4238 C CA . GLY B 1 65 ? -90.913 219.229 -30.138 1.00 47.39 111 GLY B CA 1
ATOM 4239 C C . GLY B 1 65 ? -90.888 220.640 -29.583 1.00 48.78 111 GLY B C 1
ATOM 4240 O O . GLY B 1 65 ? -89.838 221.143 -29.183 1.00 45.40 111 GLY B O 1
ATOM 4241 N N . LYS B 1 66 ? -92.054 221.277 -29.566 1.00 46.76 112 LYS B N 1
ATOM 4242 C CA . LYS B 1 66 ? -92.169 222.637 -29.054 1.00 43.91 112 LYS B CA 1
ATOM 4243 C C . LYS B 1 66 ? -92.449 222.590 -27.555 1.00 39.06 112 LYS B C 1
ATOM 4244 O O . LYS B 1 66 ? -93.050 221.640 -27.054 1.00 40.91 112 LYS B O 1
ATOM 4250 N N . LEU B 1 67 ? -91.996 223.618 -26.845 1.00 42.64 113 LEU B N 1
ATOM 4251 C CA . LEU B 1 67 ? -92.107 223.660 -25.391 1.00 46.63 113 LEU B CA 1
ATOM 4252 C C . LEU B 1 67 ? -93.568 223.552 -24.965 1.00 53.57 113 LEU B C 1
ATOM 4253 O O . LEU B 1 67 ? -93.882 223.033 -23.893 1.00 71.16 113 LEU B O 1
ATOM 4258 N N . ARG B 1 68 ? -94.449 224.052 -25.825 1.00 59.48 114 ARG B N 1
ATOM 4259 C CA . ARG B 1 68 ? -95.895 223.944 -25.669 1.00 63.74 114 ARG B CA 1
ATOM 4260 C C . ARG B 1 68 ? -96.426 222.518 -25.793 1.00 55.23 114 ARG B C 1
ATOM 4261 O O . ARG B 1 68 ? -97.400 222.161 -25.130 1.00 60.33 114 ARG B O 1
ATOM 4269 N N . ASP B 1 69 ? -95.804 221.702 -26.637 1.00 49.97 115 ASP B N 1
ATOM 4270 C CA . ASP B 1 69 ? -96.343 220.384 -26.959 1.00 52.86 115 ASP B CA 1
ATOM 4271 C C . ASP B 1 69 ? -95.796 219.262 -26.082 1.00 47.97 115 ASP B C 1
ATOM 4272 O O . ASP B 1 69 ? -96.496 218.288 -25.802 1.00 39.90 115 ASP B O 1
ATOM 4277 N N . VAL B 1 70 ? -94.545 219.393 -25.654 1.00 45.07 116 VAL B N 1
ATOM 4278 C CA . VAL B 1 70 ? -93.866 218.321 -24.935 1.00 44.56 116 VAL B CA 1
ATOM 4279 C C . VAL B 1 70 ? -93.175 218.846 -23.681 1.00 43.85 116 VAL B C 1
ATOM 4280 O O . VAL B 1 70 ? -92.551 219.907 -23.698 1.00 36.39 116 VAL B O 1
ATOM 4284 N N . CYS B 1 71 ? -93.308 218.099 -22.590 1.00 39.42 117 CYS B N 1
ATOM 4285 C CA . CYS B 1 71 ? -92.685 218.461 -21.322 1.00 39.98 117 CYS B CA 1
ATOM 4286 C C . CYS B 1 71 ? -91.809 217.330 -20.794 1.00 41.46 117 CYS B C 1
ATOM 4287 O O . CYS B 1 71 ? -92.245 216.182 -20.711 1.00 46.02 117 CYS B O 1
ATOM 4290 N N . ALA B 1 72 ? -90.577 217.668 -20.429 1.00 35.96 118 ALA B N 1
ATOM 4291 C CA . ALA B 1 72 ? -89.629 216.691 -19.907 1.00 34.78 118 ALA B CA 1
ATOM 4292 C C . ALA B 1 72 ? -89.735 216.588 -18.389 1.00 33.76 118 ALA B C 1
ATOM 4293 O O . ALA B 1 72 ? -89.763 215.490 -17.834 1.00 30.58 118 ALA B O 1
ATOM 4295 N N . GLU B 1 73 ? -89.783 217.737 -17.723 1.00 33.54 119 GLU B N 1
ATOM 4296 C CA . GLU B 1 73 ? -89.619 217.774 -16.274 1.00 35.80 119 GLU B CA 1
ATOM 4297 C C . GLU B 1 73 ? -90.813 217.140 -15.568 1.00 35.24 119 GLU B C 1
ATOM 4298 O O . GLU B 1 73 ? -90.683 216.615 -14.461 1.00 35.30 119 GLU B O 1
ATOM 4304 N N . GLU B 1 74 ? -91.972 217.182 -16.218 1.00 40.00 120 GLU B N 1
ATOM 4305 C CA . GLU B 1 74 ? -93.173 216.525 -15.713 1.00 41.49 120 GLU B CA 1
ATOM 4306 C C . GLU B 1 74 ? -92.931 215.035 -15.504 1.00 37.14 120 GLU B C 1
ATOM 4307 O O . GLU B 1 74 ? -93.359 214.454 -14.506 1.00 39.66 120 GLU B O 1
ATOM 4313 N N . VAL B 1 75 ? -92.235 214.429 -16.460 1.00 36.03 121 VAL B N 1
ATOM 4314 C CA . VAL B 1 75 ? -92.030 212.985 -16.468 1.00 36.68 121 VAL B CA 1
ATOM 4315 C C . VAL B 1 75 ? -90.960 212.593 -15.454 1.00 38.03 121 VAL B C 1
ATOM 4316 O O . VAL B 1 75 ? -91.084 211.569 -14.782 1.00 41.74 121 VAL B O 1
ATOM 4320 N N . TYR B 1 76 ? -89.922 213.413 -15.326 1.00 32.06 122 TYR B N 1
ATOM 4321 C CA . TYR B 1 76 ? -88.717 213.018 -14.604 1.00 31.92 122 TYR B CA 1
ATOM 4322 C C . TYR B 1 76 ? -88.660 213.468 -13.148 1.00 29.05 122 TYR B C 1
ATOM 4323 O O . TYR B 1 76 ? -88.052 212.797 -12.313 1.00 29.52 122 TYR B O 1
ATOM 4332 N N . SER B 1 77 ? -89.262 214.615 -12.851 1.00 31.56 123 SER B N 1
ATOM 4333 C CA . SER B 1 77 ? -89.116 215.246 -11.543 1.00 29.86 123 SER B CA 1
ATOM 4334 C C . SER B 1 77 ? -89.450 214.379 -10.332 1.00 27.23 123 SER B C 1
ATOM 4335 O O . SER B 1 77 ? -88.724 214.411 -9.338 1.00 25.04 123 SER B O 1
ATOM 4338 N N . PRO B 1 78 ? -90.550 213.613 -10.380 1.00 31.13 124 PRO B N 1
ATOM 4339 C CA . PRO B 1 78 ? -90.857 212.847 -9.177 1.00 35.33 124 PRO B CA 1
ATOM 4340 C C . PRO B 1 78 ? -89.721 211.917 -8.760 1.00 34.40 124 PRO B C 1
ATOM 4341 O O . PRO B 1 78 ? -89.456 211.751 -7.570 1.00 39.87 124 PRO B O 1
ATOM 4345 N N . LEU B 1 79 ? -89.063 211.313 -9.744 1.00 33.52 125 LEU B N 1
ATOM 4346 C CA . LEU B 1 79 ? -87.911 210.452 -9.503 1.00 28.61 125 LEU B CA 1
ATOM 4347 C C . LEU B 1 79 ? -86.636 211.242 -9.224 1.00 30.12 125 LEU B C 1
ATOM 4348 O O . LEU B 1 79 ? -85.907 210.928 -8.283 1.00 27.61 125 LEU B O 1
ATOM 4353 N N . THR B 1 80 ? -86.364 212.273 -10.017 1.00 26.29 126 THR B N 1
ATOM 4354 C CA . THR B 1 80 ? -85.046 212.900 -10.003 1.00 24.38 126 THR B CA 1
ATOM 4355 C C . THR B 1 80 ? -84.883 213.921 -8.881 1.00 24.45 126 THR B C 1
ATOM 4356 O O . THR B 1 80 ? -83.792 214.075 -8.330 1.00 26.25 126 THR B O 1
ATOM 4360 N N . THR B 1 81 ? -85.960 214.623 -8.546 1.00 21.17 127 THR B N 1
ATOM 4361 C CA . THR B 1 81 ? -85.880 215.729 -7.600 1.00 21.06 127 THR B CA 1
ATOM 4362 C C . THR B 1 81 ? -85.402 215.287 -6.220 1.00 22.74 127 THR B C 1
ATOM 4363 O O . THR B 1 81 ? -84.611 215.988 -5.588 1.00 24.46 127 THR B O 1
ATOM 4367 N N . PRO B 1 82 ? -85.861 214.121 -5.742 1.00 25.91 128 PRO B N 1
ATOM 4368 C CA . PRO B 1 82 ? -85.368 213.578 -4.481 1.00 28.22 128 PRO B CA 1
ATOM 4369 C C . PRO B 1 82 ? -83.913 213.119 -4.511 1.00 30.74 128 PRO B C 1
ATOM 4370 O O . PRO B 1 82 ? -83.264 213.044 -3.467 1.00 28.39 128 PRO B O 1
ATOM 4374 N N . VAL B 1 83 ? -83.420 212.787 -5.699 1.00 30.00 129 VAL B N 1
ATOM 4375 C CA . VAL B 1 83 ? -82.019 212.431 -5.894 1.00 27.89 129 VAL B CA 1
ATOM 4376 C C . VAL B 1 83 ? -81.110 213.654 -5.966 1.00 27.68 129 VAL B C 1
ATOM 4377 O O . VAL B 1 83 ? -80.224 213.817 -5.126 1.00 26.77 129 VAL B O 1
ATOM 4381 N N . PHE B 1 84 ? -81.332 214.512 -6.956 1.00 25.28 130 PHE B N 1
ATOM 4382 C CA . PHE B 1 84 ? -80.440 215.639 -7.210 1.00 23.57 130 PHE B CA 1
ATOM 4383 C C . PHE B 1 84 ? -80.635 216.718 -6.150 1.00 24.27 130 PHE B C 1
ATOM 4384 O O . PHE B 1 84 ? -79.676 217.333 -5.685 1.00 28.46 130 PHE B O 1
ATOM 4392 N N . GLY B 1 85 ? -81.888 216.927 -5.757 1.00 28.01 131 GLY B N 1
ATOM 4393 C CA . GLY B 1 85 ? -82.248 217.974 -4.807 1.00 27.94 131 GLY B CA 1
ATOM 4394 C C . GLY B 1 85 ? -83.165 219.025 -5.402 1.00 29.19 131 GLY B C 1
ATOM 4395 O O . GLY B 1 85 ? -83.411 219.025 -6.608 1.00 35.73 131 GLY B O 1
ATOM 4396 N N . ARG B 1 86 ? -83.667 219.925 -4.562 1.00 33.94 132 ARG B N 1
ATOM 4397 C CA . ARG B 1 86 ? -84.642 220.930 -4.975 1.00 40.98 132 ARG B CA 1
ATOM 4398 C C . ARG B 1 86 ? -84.019 221.986 -5.884 1.00 35.56 132 ARG B C 1
ATOM 4399 O O . ARG B 1 86 ? -82.840 222.313 -5.748 1.00 35.95 132 ARG B O 1
ATOM 4407 N N . HIS B 1 87 ? -84.850 222.519 -6.752 1.00 32.98 133 HIS B N 1
ATOM 4408 C CA . HIS B 1 87 ? -84.560 223.692 -7.546 1.00 33.79 133 HIS B CA 1
ATOM 4409 C C . HIS B 1 87 ? -83.599 223.622 -8.675 1.00 33.85 133 HIS B C 1
ATOM 4410 O O . HIS B 1 87 ? -83.261 224.607 -9.220 1.00 41.81 133 HIS B O 1
ATOM 4417 N N . VAL B 1 88 ? -83.109 222.460 -8.969 1.00 30.54 134 VAL B N 1
ATOM 4418 C CA . VAL B 1 88 ? -82.208 222.263 -10.096 1.00 31.06 134 VAL B CA 1
ATOM 4419 C C . VAL B 1 88 ? -82.789 221.202 -11.023 1.00 29.78 134 VAL B C 1
ATOM 4420 O O . VAL B 1 88 ? -83.672 220.425 -10.660 1.00 35.37 134 VAL B O 1
ATOM 4424 N N . VAL B 1 89 ? -82.280 221.245 -12.249 1.00 30.74 135 VAL B N 1
ATOM 4425 C CA . VAL B 1 89 ? -82.661 220.299 -13.352 1.00 30.71 135 VAL B CA 1
ATOM 4426 C C . VAL B 1 89 ? -84.160 220.349 -13.492 1.00 31.37 135 VAL B C 1
ATOM 4427 O O . VAL B 1 89 ? -84.726 221.380 -13.858 1.00 47.20 135 VAL B O 1
ATOM 4431 N N . TYR B 1 90 ? -84.807 219.217 -13.241 1.00 29.46 136 TYR B N 1
ATOM 4432 C CA . TYR B 1 90 ? -86.257 219.113 -13.518 1.00 29.01 136 TYR B CA 1
ATOM 4433 C C . TYR B 1 90 ? -87.145 219.655 -12.371 1.00 29.58 136 TYR B C 1
ATOM 4434 O O . TYR B 1 90 ? -88.361 219.472 -12.434 1.00 26.69 136 TYR B O 1
ATOM 4443 N N . ASP B 1 91 ? -86.569 220.288 -11.355 1.00 30.68 137 ASP B N 1
ATOM 4444 C CA . ASP B 1 91 ? -87.421 220.841 -10.311 1.00 33.80 137 ASP B CA 1
ATOM 4445 C C . ASP B 1 91 ? -87.622 222.339 -10.514 1.00 33.22 137 ASP B C 1
ATOM 4446 O O . ASP B 1 91 ? -87.752 223.099 -9.554 1.00 34.62 137 ASP B O 1
ATOM 4451 N N . CYS B 1 92 ? -87.635 222.753 -11.776 1.00 36.46 138 CYS B N 1
ATOM 4452 C CA . CYS B 1 92 ? -87.800 224.162 -12.112 1.00 33.68 138 CYS B CA 1
ATOM 4453 C C . CYS B 1 92 ? -88.367 224.248 -13.525 1.00 30.79 138 CYS B C 1
ATOM 4454 O O . CYS B 1 92 ? -88.419 223.243 -14.233 1.00 32.71 138 CYS B O 1
ATOM 4457 N N . PRO B 1 93 ? -88.815 225.441 -13.941 1.00 28.11 139 PRO B N 1
ATOM 4458 C CA . PRO B 1 93 ? -89.247 225.493 -15.332 1.00 28.28 139 PRO B CA 1
ATOM 4459 C C . PRO B 1 93 ? -88.060 225.453 -16.287 1.00 26.86 139 PRO B C 1
ATOM 4460 O O . PRO B 1 93 ? -86.922 225.695 -15.884 1.00 29.43 139 PRO B O 1
ATOM 4464 N N . ASN B 1 94 ? -88.345 225.142 -17.547 1.00 25.00 140 ASN B N 1
ATOM 4465 C CA . ASN B 1 94 ? -87.303 224.974 -18.553 1.00 29.21 140 ASN B CA 1
ATOM 4466 C C . ASN B 1 94 ? -86.320 226.140 -18.580 1.00 34.31 140 ASN B C 1
ATOM 4467 O O . ASN B 1 94 ? -85.108 225.933 -18.635 1.00 34.93 140 ASN B O 1
ATOM 4472 N N . ALA B 1 95 ? -86.840 227.363 -18.547 1.00 27.68 141 ALA B N 1
ATOM 4473 C CA . ALA B 1 95 ? -86.004 228.544 -18.728 1.00 31.73 141 ALA B CA 1
ATOM 4474 C C . ALA B 1 95 ? -84.861 228.526 -17.719 1.00 31.48 141 ALA B C 1
ATOM 4475 O O . ALA B 1 95 ? -83.732 228.902 -18.033 1.00 38.35 141 ALA B O 1
ATOM 4477 N N . LYS B 1 96 ? -85.167 228.090 -16.501 1.00 31.80 142 LYS B N 1
ATOM 4478 C CA . LYS B 1 96 ? -84.160 228.013 -15.450 1.00 30.42 142 LYS B CA 1
ATOM 4479 C C . LYS B 1 96 ? -83.150 226.896 -15.695 1.00 29.32 142 LYS B C 1
ATOM 4480 O O . LYS B 1 96 ? -81.980 227.017 -15.333 1.00 28.40 142 LYS B O 1
ATOM 4486 N N . LEU B 1 97 ? -83.606 225.803 -16.299 1.00 24.60 143 LEU B N 1
ATOM 4487 C CA . LEU B 1 97 ? -82.715 224.718 -16.695 1.00 25.88 143 LEU B CA 1
ATOM 4488 C C . LEU B 1 97 ? -81.742 225.189 -17.770 1.00 29.95 143 LEU B C 1
ATOM 4489 O O . LEU B 1 97 ? -80.555 224.862 -17.729 1.00 33.47 143 LEU B O 1
ATOM 4494 N N . MET B 1 98 ? -82.253 225.952 -18.731 1.00 32.16 144 MET B N 1
ATOM 4495 C CA . MET B 1 98 ? -81.426 226.499 -19.801 1.00 29.88 144 MET B CA 1
ATOM 4496 C C . MET B 1 98 ? -80.289 227.321 -19.205 1.00 27.64 144 MET B C 1
ATOM 4497 O O . MET B 1 98 ? -79.140 227.203 -19.632 1.00 32.79 144 MET B O 1
ATOM 4502 N N . GLU B 1 99 ? -80.605 228.140 -18.207 1.00 29.30 145 GLU B N 1
ATOM 4503 C CA . GLU B 1 99 ? -79.578 228.924 -17.531 1.00 30.47 145 GLU B CA 1
ATOM 4504 C C . GLU B 1 99 ? -78.606 228.038 -16.759 1.00 33.50 145 GLU B C 1
ATOM 4505 O O . GLU B 1 99 ? -77.397 228.270 -16.770 1.00 33.68 145 GLU B O 1
ATOM 4511 N N . GLN B 1 100 ? -79.132 227.013 -16.097 1.00 29.76 146 GLN B N 1
ATOM 4512 C CA . GLN B 1 100 ? -78.288 226.058 -15.387 1.00 30.33 146 GLN B CA 1
ATOM 4513 C C . GLN B 1 100 ? -77.344 225.318 -16.331 1.00 26.87 146 GLN B C 1
ATOM 4514 O O . GLN B 1 100 ? -76.184 225.077 -15.996 1.00 25.85 146 GLN B O 1
ATOM 4520 N N . LYS B 1 101 ? -77.831 224.981 -17.521 1.00 23.67 147 LYS B N 1
ATOM 4521 C CA . LYS B 1 101 ? -76.990 224.394 -18.557 1.00 25.19 147 LYS B CA 1
ATOM 4522 C C . LYS B 1 101 ? -75.910 225.362 -19.032 1.00 26.04 147 LYS B C 1
ATOM 4523 O O . LYS B 1 101 ? -74.781 224.958 -19.311 1.00 25.27 147 LYS B O 1
ATOM 4529 N N . LYS B 1 102 ? -76.264 226.640 -19.112 1.00 26.20 148 LYS B N 1
ATOM 4530 C CA . LYS B 1 102 ? -75.317 227.695 -19.454 1.00 30.08 148 LYS B CA 1
ATOM 4531 C C . LYS B 1 102 ? -74.200 227.765 -18.418 1.00 26.71 148 LYS B C 1
ATOM 4532 O O . LYS B 1 102 ? -73.023 227.849 -18.769 1.00 26.82 148 LYS B O 1
ATOM 4538 N N . PHE B 1 103 ? -74.564 227.712 -17.141 1.00 28.52 149 PHE B N 1
ATOM 4539 C CA . PHE B 1 103 ? -73.574 227.802 -16.073 1.00 27.92 149 PHE B CA 1
ATOM 4540 C C . PHE B 1 103 ? -72.559 226.665 -16.152 1.00 30.39 149 PHE B C 1
ATOM 4541 O O . PHE B 1 103 ? -71.361 226.884 -15.975 1.00 32.69 149 PHE B O 1
ATOM 4549 N N . VAL B 1 104 ? -73.032 225.448 -16.402 1.00 26.22 150 VAL B N 1
ATOM 4550 C CA . VAL B 1 104 ? -72.148 224.288 -16.413 1.00 28.83 150 VAL B CA 1
ATOM 4551 C C . VAL B 1 104 ? -71.252 224.305 -17.647 1.00 29.91 150 VAL B C 1
ATOM 4552 O O . VAL B 1 104 ? -70.051 224.047 -17.565 1.00 22.08 150 VAL B O 1
ATOM 4556 N N . LYS B 1 105 ? -71.851 224.618 -18.791 1.00 31.13 151 LYS B N 1
ATOM 4557 C CA . LYS B 1 105 ? -71.116 224.752 -20.043 1.00 30.15 151 LYS B CA 1
ATOM 4558 C C . LYS B 1 105 ? -70.001 225.790 -19.965 1.00 30.43 151 LYS B C 1
ATOM 4559 O O . LYS B 1 105 ? -68.924 225.591 -20.528 1.00 33.74 151 LYS B O 1
ATOM 4565 N N . TYR B 1 106 ? -70.255 226.897 -19.275 1.00 28.65 152 TYR B N 1
ATOM 4566 C CA . TYR B 1 106 ? -69.222 227.893 -19.008 1.00 34.85 152 TYR B CA 1
ATOM 4567 C C . TYR B 1 106 ? -68.103 227.329 -18.137 1.00 30.84 152 TYR B C 1
ATOM 4568 O O . TYR B 1 106 ? -66.979 227.829 -18.151 1.00 31.48 152 TYR B O 1
ATOM 4577 N N . GLY B 1 107 ? -68.422 226.313 -17.342 1.00 27.88 153 GLY B N 1
ATOM 4578 C CA . GLY B 1 107 ? -67.411 225.613 -16.558 1.00 24.04 153 GLY B CA 1
ATOM 4579 C C . GLY B 1 107 ? -66.641 224.584 -17.363 1.00 24.37 153 GLY B C 1
ATOM 4580 O O . GLY B 1 107 ? -65.652 224.026 -16.887 1.00 26.03 153 GLY B O 1
ATOM 4581 N N . LEU B 1 108 ? -67.091 224.334 -18.568 1.00 22.29 154 LEU B N 1
ATOM 4582 C CA . LEU B 1 108 ? -66.517 223.330 -19.427 1.00 25.10 154 LEU B CA 1
ATOM 4583 C C . LEU B 1 108 ? -65.808 223.767 -20.659 1.00 23.97 154 LEU B C 1
ATOM 4584 O O . LEU B 1 108 ? -65.891 223.140 -21.665 1.00 28.03 154 LEU B O 1
ATOM 4589 N N . THR B 1 109 ? -65.134 224.891 -20.551 1.00 25.01 155 THR B N 1
ATOM 4590 C CA . THR B 1 109 ? -64.352 225.451 -21.614 1.00 25.25 155 THR B CA 1
ATOM 4591 C C . THR B 1 109 ? -63.080 224.691 -21.925 1.00 27.51 155 THR B C 1
ATOM 4592 O O . THR B 1 109 ? -62.680 223.806 -21.219 1.00 26.23 155 THR B O 1
ATOM 4596 N N . SER B 1 110 ? -62.466 225.057 -23.027 1.00 30.82 156 SER B N 1
ATOM 4597 C CA . SER B 1 110 ? -61.265 224.363 -23.475 1.00 28.48 156 SER B CA 1
ATOM 4598 C C . SER B 1 110 ? -60.179 224.438 -22.407 1.00 28.85 156 SER B C 1
ATOM 4599 O O . SER B 1 110 ? -59.435 223.480 -22.197 1.00 27.06 156 SER B O 1
ATOM 4602 N N . ASP B 1 111 ? -60.112 225.568 -21.711 1.00 29.38 157 ASP B N 1
ATOM 4603 C CA . ASP B 1 111 ? -59.075 225.774 -20.705 1.00 32.33 157 ASP B CA 1
ATOM 4604 C C . ASP B 1 111 ? -59.304 224.880 -19.491 1.00 31.28 157 ASP B C 1
ATOM 4605 O O . ASP B 1 111 ? -58.357 224.408 -18.863 1.00 32.21 157 ASP B O 1
ATOM 4610 N N . ALA B 1 112 ? -60.571 224.665 -19.154 1.00 28.19 158 ALA B N 1
ATOM 4611 C CA . ALA B 1 112 ? -60.913 223.773 -18.052 1.00 26.81 158 ALA B CA 1
ATOM 4612 C C . ALA B 1 112 ? -60.600 222.330 -18.437 1.00 23.17 158 ALA B C 1
ATOM 4613 O O . ALA B 1 112 ? -59.925 221.616 -17.695 1.00 19.44 158 ALA B O 1
ATOM 4615 N N . LEU B 1 113 ? -61.070 221.912 -19.608 1.00 19.05 159 LEU B N 1
ATOM 4616 C CA . LEU B 1 113 ? -60.784 220.574 -20.114 1.00 23.58 159 LEU B CA 1
ATOM 4617 C C . LEU B 1 113 ? -59.281 220.325 -20.188 1.00 25.87 159 LEU B C 1
ATOM 4618 O O . LEU B 1 113 ? -58.777 219.294 -19.744 1.00 26.73 159 LEU B O 1
ATOM 4623 N N . ARG B 1 114 ? -58.588 221.290 -20.784 1.00 26.00 160 ARG B N 1
ATOM 4624 C CA . ARG B 1 114 ? -57.132 221.307 -20.857 1.00 27.08 160 ARG B CA 1
ATOM 4625 C C . ARG B 1 114 ? -56.525 220.990 -19.494 1.00 22.39 160 ARG B C 1
ATOM 4626 O O . ARG B 1 114 ? -55.619 220.163 -19.388 1.00 24.61 160 ARG B O 1
ATOM 4634 N N . SER B 1 115 ? -57.051 221.614 -18.445 1.00 20.85 161 SER B N 1
ATOM 4635 C CA . SER B 1 115 ? -56.570 221.400 -17.085 1.00 20.50 161 SER B CA 1
ATOM 4636 C C . SER B 1 115 ? -56.931 220.028 -16.522 1.00 20.05 161 SER B C 1
ATOM 4637 O O . SER B 1 115 ? -56.345 219.589 -15.532 1.00 19.40 161 SER B O 1
ATOM 4640 N N . TYR B 1 116 ? -57.913 219.365 -17.123 1.00 18.15 162 TYR B N 1
ATOM 4641 C CA . TYR B 1 116 ? -58.433 218.127 -16.553 1.00 21.84 162 TYR B CA 1
ATOM 4642 C C . TYR B 1 116 ? -57.591 216.920 -16.954 1.00 21.27 162 TYR B C 1
ATOM 4643 O O . TYR B 1 116 ? -57.599 215.904 -16.260 1.00 21.45 162 TYR B O 1
ATOM 4652 N N . VAL B 1 117 ? -56.863 217.024 -18.061 1.00 22.26 163 VAL B N 1
ATOM 4653 C CA . VAL B 1 117 ? -56.210 215.849 -18.627 1.00 22.95 163 VAL B CA 1
ATOM 4654 C C . VAL B 1 117 ? -55.129 215.275 -17.717 1.00 22.60 163 VAL B C 1
ATOM 4655 O O . VAL B 1 117 ? -55.129 214.072 -17.455 1.00 23.85 163 VAL B O 1
ATOM 4659 N N . PRO B 1 118 ? -54.206 216.113 -17.222 1.00 23.27 164 PRO B N 1
ATOM 4660 C CA . PRO B 1 118 ? -53.213 215.523 -16.331 1.00 21.95 164 PRO B CA 1
ATOM 4661 C C . PRO B 1 118 ? -53.806 215.013 -15.021 1.00 21.75 164 PRO B C 1
ATOM 4662 O O . PRO B 1 118 ? -53.240 214.118 -14.394 1.00 25.15 164 PRO B O 1
ATOM 4666 N N . LEU B 1 119 ? -54.934 215.584 -14.614 1.00 21.64 165 LEU B N 1
ATOM 4667 C CA . LEU B 1 119 ? -55.601 215.175 -13.383 1.00 19.70 165 LEU B CA 1
ATOM 4668 C C . LEU B 1 119 ? -56.203 213.786 -13.565 1.00 17.67 165 LEU B C 1
ATOM 4669 O O . LEU B 1 119 ? -56.079 212.919 -12.700 1.00 15.37 165 LEU B O 1
ATOM 4674 N N . ILE B 1 120 ? -56.856 213.596 -14.706 1.00 16.68 166 ILE B N 1
ATOM 4675 C CA . ILE B 1 120 ? -57.430 212.307 -15.075 1.00 19.26 166 ILE B CA 1
ATOM 4676 C C . ILE B 1 120 ? -56.370 211.227 -15.265 1.00 20.55 166 ILE B C 1
ATOM 4677 O O . ILE B 1 120 ? -56.519 210.111 -14.766 1.00 18.35 166 ILE B O 1
ATOM 4682 N N . THR B 1 121 ? -55.294 211.554 -15.972 1.00 19.42 167 THR B N 1
ATOM 4683 C CA . THR B 1 121 ? -54.239 210.575 -16.207 1.00 21.06 167 THR B CA 1
ATOM 4684 C C . THR B 1 121 ? -53.639 210.163 -14.867 1.00 21.13 167 THR B C 1
ATOM 4685 O O . THR B 1 121 ? -53.348 208.991 -14.632 1.00 27.09 167 THR B O 1
ATOM 4689 N N . ASP B 1 122 ? -53.484 211.144 -13.983 1.00 19.24 168 ASP B N 1
ATOM 4690 C CA . ASP B 1 122 ? -52.863 210.916 -12.685 1.00 21.25 168 ASP B CA 1
ATOM 4691 C C . ASP B 1 122 ? -53.740 210.026 -11.809 1.00 20.33 168 ASP B C 1
ATOM 4692 O O . ASP B 1 122 ? -53.232 209.215 -11.034 1.00 20.25 168 ASP B O 1
ATOM 4697 N N . GLU B 1 123 ? -55.056 210.165 -11.931 1.00 19.06 169 GLU B N 1
ATOM 4698 C CA . GLU B 1 123 ? -55.967 209.315 -11.171 1.00 21.00 169 GLU B CA 1
ATOM 4699 C C . GLU B 1 123 ? -55.971 207.879 -11.686 1.00 18.96 169 GLU B C 1
ATOM 4700 O O . GLU B 1 123 ? -55.988 206.935 -10.897 1.00 20.27 169 GLU B O 1
ATOM 4706 N N . VAL B 1 124 ? -55.943 207.707 -13.004 1.00 19.82 170 VAL B N 1
ATOM 4707 C CA . VAL B 1 124 ? -55.892 206.367 -13.581 1.00 19.93 170 VAL B CA 1
ATOM 4708 C C . VAL B 1 124 ? -54.576 205.675 -13.237 1.00 20.37 170 VAL B C 1
ATOM 4709 O O . VAL B 1 124 ? -54.554 204.491 -12.899 1.00 19.55 170 VAL B O 1
ATOM 4713 N N . GLU B 1 125 ? -53.474 206.413 -13.311 1.00 21.14 171 GLU B N 1
ATOM 4714 C CA . GLU B 1 125 ? -52.168 205.861 -12.967 1.00 20.90 171 GLU B CA 1
ATOM 4715 C C . GLU B 1 125 ? -52.052 205.498 -11.490 1.00 19.15 171 GLU B C 1
ATOM 4716 O O . GLU B 1 125 ? -51.455 204.477 -11.150 1.00 19.94 171 GLU B O 1
ATOM 4722 N N . SER B 1 126 ? -52.635 206.311 -10.614 1.00 17.96 172 SER B N 1
ATOM 4723 C CA . SER B 1 126 ? -52.602 206.029 -9.184 1.00 19.72 172 SER B CA 1
ATOM 4724 C C . SER B 1 126 ? -53.465 204.818 -8.848 1.00 18.74 172 SER B C 1
ATOM 4725 O O . SER B 1 126 ? -53.049 203.935 -8.098 1.00 21.54 172 SER B O 1
ATOM 4728 N N . PHE B 1 127 ? -54.674 204.785 -9.398 1.00 16.86 173 PHE B N 1
ATOM 4729 C CA . PHE B 1 127 ? -55.529 203.614 -9.244 1.00 15.67 173 PHE B CA 1
ATOM 4730 C C . PHE B 1 127 ? -54.800 202.330 -9.626 1.00 15.85 173 PHE B C 1
ATOM 4731 O O . PHE B 1 127 ? -54.758 201.380 -8.845 1.00 13.94 173 PHE B O 1
ATOM 4739 N N . VAL B 1 128 ? -54.202 202.313 -10.813 1.00 18.12 174 VAL B N 1
ATOM 4740 C CA . VAL B 1 128 ? -53.543 201.112 -11.314 1.00 21.42 174 VAL B CA 1
ATOM 4741 C C . VAL B 1 128 ? -52.405 200.708 -10.382 1.00 23.61 174 VAL B C 1
ATOM 4742 O O . VAL B 1 128 ? -52.247 199.532 -10.053 1.00 23.67 174 VAL B O 1
ATOM 4746 N N . LYS B 1 129 ? -51.624 201.690 -9.945 1.00 28.64 175 LYS B N 1
ATOM 4747 C CA . LYS B 1 129 ? -50.530 201.447 -9.012 1.00 28.61 175 LYS B CA 1
ATOM 4748 C C . LYS B 1 129 ? -51.025 200.955 -7.655 1.00 25.79 175 LYS B C 1
ATOM 4749 O O . LYS B 1 129 ? -50.407 200.083 -7.045 1.00 31.07 175 LYS B O 1
ATOM 4755 N N . ASN B 1 130 ? -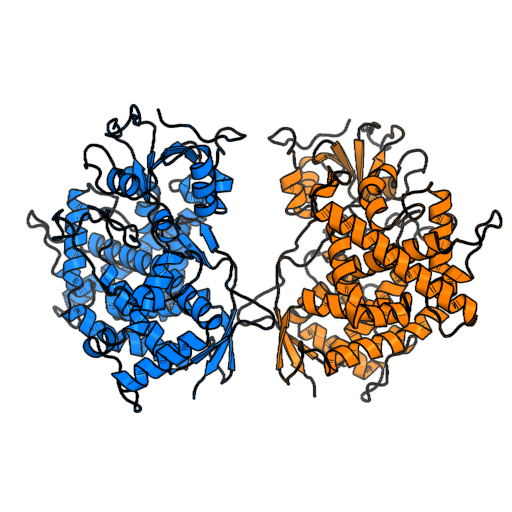52.143 201.502 -7.190 1.00 23.84 176 ASN B N 1
ATOM 4756 C CA . ASN B 1 130 ? -52.524 201.377 -5.787 1.00 24.87 176 ASN B CA 1
ATOM 4757 C C . ASN B 1 130 ? -53.705 200.453 -5.502 1.00 23.82 176 ASN B C 1
ATOM 4758 O O . ASN B 1 130 ? -53.791 199.883 -4.414 1.00 25.67 176 ASN B O 1
ATOM 4763 N N . SER B 1 131 ? -54.631 200.317 -6.446 1.00 21.69 177 SER B N 1
ATOM 4764 C CA . SER B 1 131 ? -55.761 199.408 -6.287 1.00 21.83 177 SER B CA 1
ATOM 4765 C C . SER B 1 131 ? -55.323 197.949 -6.195 1.00 21.77 177 SER B C 1
ATOM 4766 O O . SER B 1 131 ? -54.280 197.579 -6.733 1.00 23.08 177 SER B O 1
ATOM 4769 N N . PRO B 1 132 ? -56.116 197.105 -5.517 1.00 22.40 178 PRO B N 1
ATOM 4770 C CA . PRO B 1 132 ? -55.887 195.671 -5.655 1.00 22.11 178 PRO B CA 1
ATOM 4771 C C . PRO B 1 132 ? -56.150 195.156 -7.067 1.00 23.60 178 PRO B C 1
ATOM 4772 O O . PRO B 1 132 ? -55.606 194.125 -7.462 1.00 20.88 178 PRO B O 1
ATOM 4776 N N . ALA B 1 133 ? -56.969 195.873 -7.830 1.00 20.85 179 ALA B N 1
ATOM 4777 C CA . ALA B 1 133 ? -57.566 195.327 -9.044 1.00 19.95 179 ALA B CA 1
ATOM 4778 C C . ALA B 1 133 ? -56.548 194.761 -10.030 1.00 20.36 179 ALA B C 1
ATOM 4779 O O . ALA B 1 133 ? -56.763 193.697 -10.612 1.00 21.50 179 ALA B O 1
ATOM 4781 N N . PHE B 1 134 ? -55.442 195.470 -10.230 1.00 19.42 180 PHE B N 1
ATOM 4782 C CA . PHE B 1 134 ? -54.511 195.144 -11.303 1.00 18.66 180 PHE B CA 1
ATOM 4783 C C . PHE B 1 134 ? -53.142 194.751 -10.758 1.00 21.05 180 PHE B C 1
ATOM 4784 O O . PHE B 1 134 ? -52.153 194.785 -11.489 1.00 20.49 180 PHE B O 1
ATOM 4792 N N . GLN B 1 135 ? -53.075 194.386 -9.482 1.00 24.18 181 GLN B N 1
ATOM 4793 C CA . GLN B 1 135 ? -51.789 194.006 -8.911 1.00 25.05 181 GLN B CA 1
ATOM 4794 C C . GLN B 1 135 ? -51.337 192.720 -9.595 1.00 28.49 181 GLN B C 1
ATOM 4795 O O . GLN B 1 135 ? -52.109 191.770 -9.725 1.00 28.34 181 GLN B O 1
ATOM 4801 N N . GLY B 1 136 ? -50.094 192.714 -10.065 1.00 27.71 182 GLY B N 1
ATOM 4802 C CA . GLY B 1 136 ? -49.521 191.524 -10.684 1.00 28.10 182 GLY B CA 1
ATOM 4803 C C . GLY B 1 136 ? -49.290 191.732 -12.167 1.00 27.01 182 GLY B C 1
ATOM 4804 O O . GLY B 1 136 ? -49.821 192.669 -12.763 1.00 32.61 182 GLY B O 1
ATOM 4805 N N . HIS B 1 137 ? -48.484 190.862 -12.768 1.00 26.79 183 HIS B N 1
ATOM 4806 C CA . HIS B 1 137 ? -48.194 190.979 -14.192 1.00 27.38 183 HIS B CA 1
ATOM 4807 C C . HIS B 1 137 ? -49.377 190.575 -15.065 1.00 22.71 183 HIS B C 1
ATOM 4808 O O . HIS B 1 137 ? -49.520 191.048 -16.192 1.00 24.22 183 HIS B O 1
ATOM 4815 N N . LYS B 1 138 ? -50.228 189.697 -14.545 1.00 21.72 184 LYS B N 1
ATOM 4816 C CA . LYS B 1 138 ? -51.385 189.221 -15.295 1.00 22.64 184 LYS B CA 1
ATOM 4817 C C . LYS B 1 138 ? -52.428 188.750 -14.288 1.00 17.67 184 LYS B C 1
ATOM 4818 O O . LYS B 1 138 ? -52.092 188.374 -13.166 1.00 19.49 184 LYS B O 1
ATOM 4824 N N . GLY B 1 139 ? -53.697 188.792 -14.679 1.00 15.03 185 GLY B N 1
ATOM 4825 C CA . GLY B 1 139 ? -54.766 188.450 -13.750 1.00 14.55 185 GLY B CA 1
ATOM 4826 C C . GLY B 1 139 ? -56.129 188.622 -14.390 1.00 13.44 185 GLY B C 1
ATOM 4827 O O . GLY B 1 139 ? -56.243 188.799 -15.603 1.00 14.63 185 GLY B O 1
ATOM 4828 N N . VAL B 1 140 ? -57.164 188.561 -13.559 1.00 15.05 186 VAL B N 1
ATOM 4829 C CA . VAL B 1 140 ? -58.512 188.913 -13.985 1.00 15.99 186 VAL B CA 1
ATOM 4830 C C . VAL B 1 140 ? -59.022 190.062 -13.123 1.00 15.19 186 VAL B C 1
ATOM 4831 O O . VAL B 1 140 ? -58.563 190.259 -11.997 1.00 14.00 186 VAL B O 1
ATOM 4835 N N . PHE B 1 141 ? -59.956 190.831 -13.673 1.00 15.20 187 PHE B N 1
ATOM 4836 C CA . PHE B 1 141 ? -60.597 191.903 -12.921 1.00 14.53 187 PHE B CA 1
ATOM 4837 C C . PHE B 1 141 ? -62.066 192.044 -13.303 1.00 13.70 187 PHE B C 1
ATOM 4838 O O . PHE B 1 141 ? -62.473 191.743 -14.425 1.00 12.15 187 PHE B O 1
ATOM 4846 N N . ASP B 1 142 ? -62.834 192.493 -12.316 1.00 14.31 188 ASP B N 1
ATOM 4847 C CA . ASP B 1 142 ? -64.256 192.784 -12.444 1.00 14.98 188 ASP B CA 1
ATOM 4848 C C . ASP B 1 142 ? -64.419 194.112 -13.176 1.00 16.81 188 ASP B C 1
ATOM 4849 O O . ASP B 1 142 ? -64.084 195.168 -12.638 1.00 16.32 188 ASP B O 1
ATOM 4854 N N . VAL B 1 143 ? -64.916 194.057 -14.408 1.00 14.86 189 VAL B N 1
ATOM 4855 C CA . VAL B 1 143 ? -64.817 195.213 -15.292 1.00 14.44 189 VAL B CA 1
ATOM 4856 C C . VAL B 1 143 ? -65.647 196.383 -14.775 1.00 14.05 189 VAL B C 1
ATOM 4857 O O . VAL B 1 143 ? -65.122 197.485 -14.611 1.00 12.99 189 VAL B O 1
ATOM 4861 N N . CYS B 1 144 ? -66.928 196.151 -14.506 1.00 13.54 190 CYS B N 1
ATOM 4862 C CA . CYS B 1 144 ? -67.819 197.254 -14.165 1.00 15.21 190 CYS B CA 1
ATOM 4863 C C . CYS B 1 144 ? -67.476 197.849 -12.803 1.00 16.72 190 CYS B C 1
ATOM 4864 O O . CYS B 1 144 ? -67.509 199.066 -12.627 1.00 20.80 190 CYS B O 1
ATOM 4867 N N . LYS B 1 145 ? -67.129 197.000 -11.840 1.00 16.84 191 LYS B N 1
ATOM 4868 C CA . LYS B 1 145 ? -66.728 197.485 -10.525 1.00 17.81 191 LYS B CA 1
ATOM 4869 C C . LYS B 1 145 ? -65.458 198.322 -10.627 1.00 15.21 191 LYS B C 1
ATOM 4870 O O . LYS B 1 145 ? -65.366 199.405 -10.049 1.00 13.41 191 LYS B O 1
ATOM 4876 N N . THR B 1 146 ? -64.472 197.801 -11.350 1.00 12.58 192 THR B N 1
ATOM 4877 C CA . THR B 1 146 ? -63.195 198.489 -11.498 1.00 13.31 192 THR B CA 1
ATOM 4878 C C . THR B 1 146 ? -63.367 199.790 -12.275 1.00 14.76 192 THR B C 1
ATOM 4879 O O . THR B 1 146 ? -62.888 200.844 -11.857 1.00 14.64 192 THR B O 1
ATOM 4883 N N . ILE B 1 147 ? -64.059 199.712 -13.407 1.00 15.77 193 ILE B N 1
ATOM 4884 C CA . ILE B 1 147 ? -64.289 200.887 -14.239 1.00 16.18 193 ILE B CA 1
ATOM 4885 C C . ILE B 1 147 ? -65.124 201.953 -13.537 1.00 15.53 193 ILE B C 1
ATOM 4886 O O . ILE B 1 147 ? -64.828 203.143 -13.651 1.00 15.79 193 ILE B O 1
ATOM 4891 N N . ALA B 1 148 ? -66.145 201.532 -12.797 1.00 13.65 194 ALA B N 1
ATOM 4892 C CA . ALA B 1 148 ? -66.974 202.462 -12.038 1.00 14.12 194 ALA B CA 1
ATOM 4893 C C . ALA B 1 148 ? -66.137 203.247 -11.033 1.00 15.14 194 ALA B C 1
ATOM 4894 O O . ALA B 1 148 ? -66.339 204.447 -10.847 1.00 16.66 194 ALA B O 1
ATOM 4896 N N . GLU B 1 149 ? -65.175 202.582 -10.426 1.00 14.97 195 GLU B N 1
ATOM 4897 C CA . GLU B 1 149 ? -64.243 203.214 -9.542 1.00 18.35 195 GLU B CA 1
ATOM 4898 C C . GLU B 1 149 ? -63.349 204.223 -10.249 1.00 17.51 195 GLU B C 1
ATOM 4899 O O . GLU B 1 149 ? -63.169 205.292 -9.796 1.00 15.53 195 GLU B O 1
ATOM 4905 N N . ILE B 1 150 ? -62.839 203.850 -11.396 1.00 15.78 196 ILE B N 1
ATOM 4906 C CA . ILE B 1 150 ? -62.000 204.686 -12.171 1.00 14.85 196 ILE B CA 1
ATOM 4907 C C . ILE B 1 150 ? -62.704 205.930 -12.676 1.00 14.74 196 ILE B C 1
ATOM 4908 O O . ILE B 1 150 ? -62.171 206.948 -12.575 1.00 13.75 196 ILE B O 1
ATOM 4913 N N . THR B 1 151 ? -63.913 205.797 -13.163 1.00 14.07 197 THR B N 1
ATOM 4914 C CA . THR B 1 151 ? -64.681 206.908 -13.620 1.00 14.79 197 THR B CA 1
ATOM 4915 C C . THR B 1 151 ? -65.049 207.855 -12.493 1.00 15.63 197 THR B C 1
ATOM 4916 O O . THR B 1 151 ? -65.054 209.010 -12.679 1.00 17.14 197 THR B O 1
ATOM 4920 N N . ILE B 1 152 ? -65.403 207.316 -11.351 1.00 15.85 198 ILE B N 1
ATOM 4921 C CA . ILE B 1 152 ? -65.739 208.124 -10.226 1.00 18.91 198 ILE B CA 1
ATOM 4922 C C . ILE B 1 152 ? -64.565 208.940 -9.699 1.00 18.49 198 ILE B C 1
ATOM 4923 O O . ILE B 1 152 ? -64.744 210.036 -9.372 1.00 17.86 198 ILE B O 1
ATOM 4928 N N . TYR B 1 153 ? -63.377 208.374 -9.648 1.00 19.22 199 TYR B N 1
ATOM 4929 C CA . TYR B 1 153 ? -62.189 209.081 -9.181 1.00 17.83 199 TYR B CA 1
ATOM 4930 C C . TYR B 1 153 ? -61.776 210.182 -10.150 1.00 17.34 199 TYR B C 1
ATOM 4931 O O . TYR B 1 153 ? -61.356 211.263 -9.737 1.00 17.11 199 TYR B O 1
ATOM 4940 N N . THR B 1 154 ? -61.865 209.885 -11.442 1.00 16.41 200 THR B N 1
ATOM 4941 C CA . THR B 1 154 ? -61.371 210.815 -12.449 1.00 16.17 200 THR B CA 1
ATOM 4942 C C . THR B 1 154 ? -62.318 211.999 -12.619 1.00 15.66 200 THR B C 1
ATOM 4943 O O . THR B 1 154 ? -61.863 213.137 -12.732 1.00 14.71 200 THR B O 1
ATOM 4947 N N . ALA B 1 155 ? -63.622 211.742 -12.632 1.00 16.42 201 ALA B N 1
ATOM 4948 C CA . ALA B 1 155 ? -64.593 212.823 -12.755 1.00 18.89 201 ALA B CA 1
ATOM 4949 C C . ALA B 1 155 ? -64.649 213.687 -11.499 1.00 20.21 201 ALA B C 1
ATOM 4950 O O . ALA B 1 155 ? -64.835 214.901 -11.582 1.00 20.08 201 ALA B O 1
ATOM 4952 N N . SER B 1 156 ? -64.486 213.074 -10.331 1.00 21.23 202 SER B N 1
ATOM 4953 C CA . SER B 1 156 ? -64.572 213.825 -9.084 1.00 22.94 202 SER B CA 1
ATOM 4954 C C . SER B 1 156 ? -63.324 214.674 -8.868 1.00 23.52 202 SER B C 1
ATOM 4955 O O . SER B 1 156 ? -63.401 215.793 -8.359 1.00 23.09 202 SER B O 1
ATOM 4958 N N . ARG B 1 157 ? -62.172 214.132 -9.250 1.00 23.42 203 ARG B N 1
ATOM 4959 C CA . ARG B 1 157 ? -60.918 214.869 -9.157 1.00 21.62 203 ARG B CA 1
ATOM 4960 C C . ARG B 1 157 ? -60.915 216.097 -10.062 1.00 21.67 203 ARG B C 1
ATOM 4961 O O . ARG B 1 157 ? -60.483 217.173 -9.649 1.00 18.60 203 ARG B O 1
ATOM 4969 N N . SER B 1 158 ? -61.397 215.941 -11.291 1.00 20.32 204 SER B N 1
ATOM 4970 C CA . SER B 1 158 ? -61.342 217.036 -12.252 1.00 19.25 204 SER B CA 1
ATOM 4971 C C . SER B 1 158 ? -62.485 218.022 -12.031 1.00 23.20 204 SER B C 1
ATOM 4972 O O . SER B 1 158 ? -62.269 219.204 -11.763 1.00 25.03 204 SER B O 1
ATOM 4975 N N . LEU B 1 159 ? -63.706 217.506 -12.134 1.00 23.19 205 LEU B N 1
ATOM 4976 C CA . LEU B 1 159 ? -64.915 218.319 -12.197 1.00 25.79 205 LEU B CA 1
ATOM 4977 C C . LEU B 1 159 ? -65.429 218.727 -10.818 1.00 25.53 205 LEU B C 1
ATOM 4978 O O . LEU B 1 159 ? -65.809 219.879 -10.609 1.00 24.02 205 LEU B O 1
ATOM 4983 N N . GLN B 1 160 ? -65.437 217.790 -9.875 1.00 23.07 206 GLN B N 1
ATOM 4984 C CA . GLN B 1 160 ? -65.965 218.047 -8.539 1.00 23.87 206 GLN B CA 1
ATOM 4985 C C . GLN B 1 160 ? -64.930 218.753 -7.669 1.00 25.08 206 GLN B C 1
ATOM 4986 O O . GLN B 1 160 ? -65.279 219.577 -6.824 1.00 29.69 206 GLN B O 1
ATOM 4992 N N . GLY B 1 161 ? -63.660 218.411 -7.862 1.00 27.51 207 GLY B N 1
ATOM 4993 C CA . GLY B 1 161 ? -62.577 219.015 -7.094 1.00 22.70 207 GLY B CA 1
ATOM 4994 C C . GLY B 1 161 ? -61.961 218.220 -5.959 1.00 26.40 207 GLY B C 1
ATOM 4995 O O . GLY B 1 161 ? -62.481 217.192 -5.524 1.00 25.06 207 GLY B O 1
ATOM 4996 N N . LYS B 1 162 ? -60.835 218.745 -5.488 1.00 30.03 208 LYS B N 1
ATOM 4997 C CA . LYS B 1 162 ? -59.985 218.143 -4.467 1.00 30.60 208 LYS B CA 1
ATOM 4998 C C . LYS B 1 162 ? -60.750 217.604 -3.262 1.00 28.14 208 LYS B C 1
ATOM 4999 O O . LYS B 1 162 ? -60.504 216.482 -2.820 1.00 23.97 208 LYS B O 1
ATOM 5005 N N . GLU B 1 163 ? -61.687 218.387 -2.735 1.00 30.48 209 GLU B N 1
ATOM 5006 C CA . GLU B 1 163 ? -62.357 218.034 -1.488 1.00 25.92 209 GLU B CA 1
ATOM 5007 C C . GLU B 1 163 ? -63.281 216.840 -1.702 1.00 25.22 209 GLU B C 1
ATOM 5008 O O . GLU B 1 163 ? -63.298 215.897 -0.910 1.00 24.33 209 GLU B O 1
ATOM 5014 N N . VAL B 1 164 ? -64.070 216.905 -2.769 1.00 21.70 210 VAL B N 1
ATOM 5015 C CA . VAL B 1 164 ? -64.937 215.796 -3.150 1.00 22.94 210 VAL B CA 1
ATOM 5016 C C . VAL B 1 164 ? -64.156 214.517 -3.432 1.00 22.20 210 VAL B C 1
ATOM 5017 O O . VAL B 1 164 ? -64.490 213.451 -2.916 1.00 23.36 210 VAL B O 1
ATOM 5021 N N . ARG B 1 165 ? -63.115 214.623 -4.252 1.00 22.74 211 ARG B N 1
ATOM 5022 C CA . ARG B 1 165 ? -62.279 213.467 -4.552 1.00 22.89 211 ARG B CA 1
ATOM 5023 C C . ARG B 1 165 ? -61.778 212.861 -3.246 1.00 23.82 211 ARG B C 1
ATOM 5024 O O . ARG B 1 165 ? -61.786 211.645 -3.059 1.00 23.14 211 ARG B O 1
ATOM 5032 N N . SER B 1 166 ? -61.342 213.734 -2.345 1.00 24.60 212 SER B N 1
ATOM 5033 C CA . SER B 1 166 ? -60.817 213.301 -1.056 1.00 29.48 212 SER B CA 1
ATOM 5034 C C . SER B 1 166 ? -61.888 212.598 -0.228 1.00 26.31 212 SER B C 1
ATOM 5035 O O . SER B 1 166 ? -61.601 211.633 0.480 1.00 24.07 212 SER B O 1
ATOM 5038 N N . LYS B 1 167 ? -63.131 213.059 -0.327 1.00 25.61 213 LYS B N 1
ATOM 5039 C CA . LYS B 1 167 ? -64.217 212.457 0.437 1.00 30.09 213 LYS B CA 1
ATOM 5040 C C . LYS B 1 167 ? -64.580 211.053 -0.036 1.00 32.85 213 LYS B C 1
ATOM 5041 O O . LYS B 1 167 ? -65.244 210.303 0.680 1.00 24.50 213 LYS B O 1
ATOM 5047 N N . PHE B 1 168 ? -64.142 210.689 -1.236 1.00 31.67 214 PHE B N 1
ATOM 5048 C CA . PHE B 1 168 ? -64.457 209.366 -1.764 1.00 29.26 214 PHE B CA 1
ATOM 5049 C C . PHE B 1 168 ? -63.596 208.292 -1.111 1.00 36.15 214 PHE B C 1
ATOM 5050 O O . PHE B 1 168 ? -63.801 207.096 -1.317 1.00 42.36 214 PHE B O 1
ATOM 5058 N N . ASP B 1 169 ? -62.631 208.741 -0.314 1.00 39.81 215 ASP B N 1
ATOM 5059 C CA . ASP B 1 169 ? -61.783 207.831 0.445 1.00 39.78 215 ASP B CA 1
ATOM 5060 C C . ASP B 1 169 ? -62.424 207.428 1.769 1.00 41.64 215 ASP B C 1
ATOM 5061 O O . ASP B 1 169 ? -61.900 206.567 2.476 1.00 42.42 215 ASP B O 1
ATOM 5066 N N . SER B 1 170 ? -63.554 208.040 2.106 1.00 45.51 216 SER B N 1
ATOM 5067 C CA . SER B 1 170 ? -64.205 207.760 3.381 1.00 45.44 216 SER B CA 1
ATOM 5068 C C . SER B 1 170 ? -65.722 207.648 3.262 1.00 42.98 216 SER B C 1
ATOM 5069 O O . SER B 1 170 ? -66.301 206.569 3.391 1.00 50.33 216 SER B O 1
ATOM 5072 N N . THR B 1 171 ? -66.343 208.792 2.999 1.00 42.77 217 THR B N 1
ATOM 5073 C CA . THR B 1 171 ? -67.750 209.031 3.298 1.00 42.27 217 THR B CA 1
ATOM 5074 C C . THR B 1 171 ? -68.571 208.868 2.024 1.00 34.53 217 THR B C 1
ATOM 5075 O O . THR B 1 171 ? -69.678 208.331 2.040 1.00 31.52 217 THR B O 1
ATOM 5079 N N . PHE B 1 172 ? -68.009 209.329 0.912 1.00 32.75 218 PHE B N 1
ATOM 5080 C CA . PHE B 1 172 ? -68.810 209.633 -0.268 1.00 32.45 218 PHE B CA 1
ATOM 5081 C C . PHE B 1 172 ? -69.222 208.382 -1.037 1.00 29.60 218 PHE B C 1
ATOM 5082 O O . PHE B 1 172 ? -70.209 208.405 -1.773 1.00 26.97 218 PHE B O 1
ATOM 5090 N N . ALA B 1 173 ? -68.489 207.287 -0.866 1.00 33.67 219 ALA B N 1
ATOM 5091 C CA . ALA B 1 173 ? -68.844 206.060 -1.570 1.00 35.54 219 ALA B CA 1
ATOM 5092 C C . ALA B 1 173 ? -70.184 205.507 -1.096 1.00 33.30 219 ALA B C 1
ATOM 5093 O O . ALA B 1 173 ? -71.037 205.163 -1.914 1.00 30.89 219 ALA B O 1
ATOM 5095 N N . GLU B 1 174 ? -70.361 205.416 0.207 1.00 35.89 220 GLU B N 1
ATOM 5096 C CA . GLU B 1 174 ? -71.603 204.954 0.798 1.00 41.18 220 GLU B CA 1
ATOM 5097 C C . GLU B 1 174 ? -72.743 205.919 0.544 1.00 39.86 220 GLU B C 1
ATOM 5098 O O . GLU B 1 174 ? -73.828 205.506 0.234 1.00 40.40 220 GLU B O 1
ATOM 5104 N N . LEU B 1 175 ? -72.471 207.209 0.648 1.00 35.13 221 LEU B N 1
ATOM 5105 C CA . LEU B 1 175 ? -73.469 208.245 0.408 1.00 36.50 221 LEU B CA 1
ATOM 5106 C C . LEU B 1 175 ? -73.985 208.119 -1.022 1.00 33.46 221 LEU B C 1
ATOM 5107 O O . LEU B 1 175 ? -75.192 208.083 -1.264 1.00 34.69 221 LEU B O 1
ATOM 5112 N N . TYR B 1 176 ? -73.071 208.001 -1.945 1.00 32.23 222 TYR B N 1
ATOM 5113 C CA . TYR B 1 176 ? -73.411 207.878 -3.323 1.00 34.92 222 TYR B CA 1
ATOM 5114 C C . TYR B 1 176 ? -74.153 206.638 -3.679 1.00 30.03 222 TYR B C 1
ATOM 5115 O O . TYR B 1 176 ? -75.056 206.670 -4.439 1.00 26.55 222 TYR B O 1
ATOM 5124 N N . HIS B 1 177 ? -73.734 205.543 -3.108 1.00 29.51 223 HIS B N 1
ATOM 5125 C CA . HIS B 1 177 ? -74.378 204.258 -3.351 1.00 31.42 223 HIS B CA 1
ATOM 5126 C C . HIS B 1 177 ? -75.818 204.286 -2.852 1.00 30.68 223 HIS B C 1
ATOM 5127 O O . HIS B 1 177 ? -76.718 203.710 -3.461 1.00 27.69 223 HIS B O 1
ATOM 5134 N N . ASN B 1 178 ? -76.016 204.952 -1.718 1.00 32.35 224 ASN B N 1
ATOM 5135 C CA . ASN B 1 178 ? -77.351 205.074 -1.145 1.00 31.97 224 ASN B CA 1
ATOM 5136 C C . ASN B 1 178 ? -78.234 205.992 -1.982 1.00 32.19 224 ASN B C 1
ATOM 5137 O O . ASN B 1 178 ? -79.400 205.682 -2.227 1.00 29.70 224 ASN B O 1
ATOM 5142 N N . LEU B 1 179 ? -77.667 207.111 -2.422 1.00 25.39 225 LEU B N 1
ATOM 5143 C CA . LEU B 1 179 ? -78.380 208.024 -3.307 1.00 24.63 225 LEU B CA 1
ATOM 5144 C C . LEU B 1 179 ? -78.814 207.325 -4.591 1.00 22.87 225 LEU B C 1
ATOM 5145 O O . LEU B 1 179 ? -79.901 207.590 -5.105 1.00 22.56 225 LEU B O 1
ATOM 5150 N N . ASP B 1 180 ? -77.990 206.411 -5.092 1.00 25.91 226 ASP B N 1
ATOM 5151 C CA . ASP B 1 180 ? -78.256 205.779 -6.380 1.00 29.31 226 ASP B CA 1
ATOM 5152 C C . ASP B 1 180 ? -79.440 204.819 -6.305 1.00 26.97 226 ASP B C 1
ATOM 5153 O O . ASP B 1 180 ? -79.960 204.374 -7.327 1.00 25.33 226 ASP B O 1
ATOM 5158 N N . MET B 1 181 ? -79.864 204.503 -5.086 1.00 29.24 227 MET B N 1
ATOM 5159 C CA . MET B 1 181 ? -81.068 203.710 -4.866 1.00 29.98 227 MET B CA 1
ATOM 5160 C C . MET B 1 181 ? -82.333 204.445 -5.300 1.00 27.36 227 MET B C 1
ATOM 5161 O O . MET B 1 181 ? -83.363 203.819 -5.550 1.00 30.74 227 MET B O 1
ATOM 5166 N N . GLY B 1 182 ? -82.253 205.768 -5.394 1.00 27.27 228 GLY B N 1
ATOM 5167 C CA . GLY B 1 182 ? -83.350 206.576 -5.915 1.00 25.26 228 GLY B CA 1
ATOM 5168 C C . GLY B 1 182 ? -83.728 206.225 -7.341 1.00 26.77 228 GLY B C 1
ATOM 5169 O O . GLY B 1 182 ? -84.797 206.602 -7.822 1.00 31.76 228 GLY B O 1
ATOM 5170 N N . PHE B 1 183 ? -82.849 205.492 -8.017 1.00 32.25 229 PHE B N 1
ATOM 5171 C CA . PHE B 1 183 ? -83.059 205.110 -9.409 1.00 33.45 229 PHE B CA 1
ATOM 5172 C C . PHE B 1 183 ? -83.597 203.690 -9.543 1.00 35.50 229 PHE B C 1
ATOM 5173 O O . PHE B 1 183 ? -83.667 203.144 -10.644 1.00 36.06 229 PHE B O 1
ATOM 5181 N N . ALA B 1 184 ? -83.967 203.098 -8.412 1.00 34.32 230 ALA B N 1
ATOM 5182 C CA . ALA B 1 184 ? -84.531 201.754 -8.405 1.00 37.08 230 ALA B CA 1
ATOM 5183 C C . ALA B 1 184 ? -85.795 201.751 -9.257 1.00 36.89 230 ALA B C 1
ATOM 5184 O O . ALA B 1 184 ? -86.579 202.699 -9.212 1.00 38.87 230 ALA B O 1
ATOM 5186 N N . PRO B 1 185 ? -85.992 200.685 -10.046 1.00 41.13 231 PRO B N 1
ATOM 5187 C CA . PRO B 1 185 ? -87.126 200.602 -10.958 1.00 40.98 231 PRO B CA 1
ATOM 5188 C C . PRO B 1 185 ? -88.463 200.879 -10.278 1.00 42.85 231 PRO B C 1
ATOM 5189 O O . PRO B 1 185 ? -89.373 201.433 -10.894 1.00 42.36 231 PRO B O 1
ATOM 5193 N N . ILE B 1 186 ? -88.572 200.491 -9.012 1.00 43.98 232 ILE B N 1
ATOM 5194 C CA . ILE B 1 186 ? -89.798 200.720 -8.255 1.00 44.22 232 ILE B CA 1
ATOM 5195 C C . ILE B 1 186 ? -90.128 202.204 -8.123 1.00 48.59 232 ILE B C 1
ATOM 5196 O O . ILE B 1 186 ? -91.293 202.570 -7.966 1.00 48.41 232 ILE B O 1
ATOM 5201 N N . ASN B 1 187 ? -89.115 203.061 -8.202 1.00 45.15 233 ASN B N 1
ATOM 5202 C CA . ASN B 1 187 ? -89.319 204.499 -8.067 1.00 44.49 233 ASN B CA 1
ATOM 5203 C C . ASN B 1 187 ? -89.853 205.126 -9.351 1.00 42.29 233 ASN B C 1
ATOM 5204 O O . ASN B 1 187 ? -89.987 206.345 -9.445 1.00 44.49 233 ASN B O 1
ATOM 5209 N N . PHE B 1 188 ? -90.193 204.304 -10.318 1.00 44.17 234 PHE B N 1
ATOM 5210 C CA . PHE B 1 188 ? -90.846 204.792 -11.510 1.00 51.01 234 PHE B CA 1
ATOM 5211 C C . PHE B 1 188 ? -92.351 204.874 -11.256 1.00 53.98 234 PHE B C 1
ATOM 5212 O O . PHE B 1 188 ? -93.065 205.466 -12.021 1.00 54.47 234 PHE B O 1
ATOM 5220 N N . MET B 1 189 ? -92.823 204.259 -10.184 1.00 48.00 235 MET B N 1
ATOM 5221 C CA . MET B 1 189 ? -94.214 204.380 -9.763 1.00 52.44 235 MET B CA 1
ATOM 5222 C C . MET B 1 189 ? -94.334 205.034 -8.391 1.00 44.71 235 MET B C 1
ATOM 5223 O O . MET B 1 189 ? -95.210 205.869 -8.164 1.00 45.57 235 MET B O 1
ATOM 5228 N N . LEU B 1 190 ? -93.456 204.663 -7.485 1.00 44.77 236 LEU B N 1
ATOM 5229 C CA . LEU B 1 190 ? -93.546 205.169 -6.131 1.00 48.27 236 LEU B CA 1
ATOM 5230 C C . LEU B 1 190 ? -92.271 205.802 -5.612 1.00 46.18 236 LEU B C 1
ATOM 5231 O O . LEU B 1 190 ? -91.705 205.343 -4.647 1.00 54.06 236 LEU B O 1
ATOM 5236 N N . PRO B 1 191 ? -91.872 206.934 -6.196 1.00 36.98 237 PRO B N 1
ATOM 5237 C CA . PRO B 1 191 ? -90.649 207.610 -5.781 1.00 33.22 237 PRO B CA 1
ATOM 5238 C C . PRO B 1 191 ? -90.882 208.288 -4.437 1.00 33.09 237 PRO B C 1
ATOM 5239 O O . PRO B 1 191 ? -89.941 208.583 -3.700 1.00 35.22 237 PRO B O 1
ATOM 5243 N N . TRP B 1 192 ? -92.158 208.519 -4.149 1.00 34.64 238 TRP B N 1
ATOM 5244 C CA . TRP B 1 192 ? -92.577 209.264 -2.967 1.00 35.56 238 TRP B CA 1
ATOM 5245 C C . TRP B 1 192 ? -92.819 208.396 -1.736 1.00 34.85 238 TRP B C 1
ATOM 5246 O O . TRP B 1 192 ? -93.111 208.917 -0.659 1.00 33.24 238 TRP B O 1
ATOM 5257 N N . ALA B 1 193 ? -92.700 207.080 -1.883 1.00 33.08 239 ALA B N 1
ATOM 5258 C CA . ALA B 1 193 ? -93.033 206.152 -0.806 1.00 33.65 239 ALA B CA 1
ATOM 5259 C C . ALA B 1 193 ? -91.869 205.905 0.149 1.00 37.99 239 ALA B C 1
ATOM 5260 O O . ALA B 1 193 ? -90.731 205.757 -0.295 1.00 38.62 239 ALA B O 1
ATOM 5262 N N . PRO B 1 194 ? -92.139 205.848 1.462 1.00 43.93 240 PRO B N 1
ATOM 5263 C CA . PRO B 1 194 ? -91.068 205.673 2.439 1.00 41.90 240 PRO B CA 1
ATOM 5264 C C . PRO B 1 194 ? -90.605 204.236 2.658 1.00 36.36 240 PRO B C 1
ATOM 5265 O O . PRO B 1 194 ? -90.480 203.787 3.797 1.00 32.08 240 PRO B O 1
ATOM 5269 N N . LEU B 1 195 ? -90.342 203.530 1.563 1.00 39.34 241 LEU B N 1
ATOM 5270 C CA . LEU B 1 195 ? -89.586 202.283 1.582 1.00 39.43 241 LEU B CA 1
ATOM 5271 C C . LEU B 1 195 ? -88.164 202.510 2.085 1.00 42.83 241 LEU B C 1
ATOM 5272 O O . LEU B 1 195 ? -87.627 203.609 1.951 1.00 42.69 241 LEU B O 1
ATOM 5277 N N . PRO B 1 196 ? -87.548 201.474 2.673 1.00 50.00 242 PRO B N 1
ATOM 5278 C CA . PRO B 1 196 ? -86.220 201.675 3.241 1.00 45.36 242 PRO B CA 1
ATOM 5279 C C . PRO B 1 196 ? -85.202 202.278 2.278 1.00 39.81 242 PRO B C 1
ATOM 5280 O O . PRO B 1 196 ? -84.365 203.071 2.710 1.00 39.95 242 PRO B O 1
ATOM 5284 N N . HIS B 1 197 ? -85.254 201.924 0.998 1.00 32.51 243 HIS B N 1
ATOM 5285 C CA . HIS B 1 197 ? -84.261 202.433 0.059 1.00 35.89 243 HIS B CA 1
ATOM 5286 C C . HIS B 1 197 ? -84.484 203.917 -0.215 1.00 34.19 243 HIS B C 1
ATOM 5287 O O . HIS B 1 197 ? -83.529 204.672 -0.402 1.00 30.58 243 HIS B O 1
ATOM 5294 N N . ASN B 1 198 ? -85.746 204.332 -0.223 1.00 32.25 244 ASN B N 1
ATOM 5295 C CA . ASN B 1 198 ? -86.077 205.745 -0.370 1.00 30.01 244 ASN B CA 1
ATOM 5296 C C . ASN B 1 198 ? -85.762 206.549 0.888 1.00 30.91 244 ASN B C 1
ATOM 5297 O O . ASN B 1 198 ? -85.529 207.755 0.808 1.00 32.57 244 ASN B O 1
ATOM 5302 N N . ARG B 1 199 ? -85.737 205.897 2.046 1.00 31.50 245 ARG B N 1
ATOM 5303 C CA . ARG B 1 199 ? -85.367 206.596 3.271 1.00 36.71 245 ARG B CA 1
ATOM 5304 C C . ARG B 1 199 ? -83.855 206.785 3.340 1.00 32.76 245 ARG B C 1
ATOM 5305 O O . ARG B 1 199 ? -83.368 207.798 3.842 1.00 30.39 245 ARG B O 1
ATOM 5313 N N . LYS B 1 200 ? -83.117 205.822 2.799 1.00 30.52 246 LYS B N 1
ATOM 5314 C CA . LYS B 1 200 ? -81.669 205.953 2.685 1.00 31.26 246 LYS B CA 1
ATOM 5315 C C . LYS B 1 200 ? -81.278 206.951 1.600 1.00 28.11 246 LYS B C 1
ATOM 5316 O O . LYS B 1 200 ? -80.354 207.744 1.783 1.00 28.99 246 LYS B O 1
ATOM 5322 N N . ARG B 1 201 ? -81.980 206.917 0.472 1.00 22.10 247 ARG B N 1
ATOM 5323 C CA . ARG B 1 201 ? -81.863 207.973 -0.527 1.00 25.42 247 ARG B CA 1
ATOM 5324 C C . ARG B 1 201 ? -81.956 209.365 0.091 1.00 28.44 247 ARG B C 1
ATOM 5325 O O . ARG B 1 201 ? -81.101 210.218 -0.147 1.00 34.92 247 ARG B O 1
ATOM 5333 N N . ASP B 1 202 ? -82.997 209.586 0.887 1.00 28.02 248 ASP B N 1
ATOM 5334 C CA . ASP B 1 202 ? -83.265 210.914 1.427 1.00 26.06 248 ASP B CA 1
ATOM 5335 C C . ASP B 1 202 ? -82.144 211.344 2.368 1.00 25.93 248 ASP B C 1
ATOM 5336 O O . ASP B 1 202 ? -81.658 212.473 2.298 1.00 25.16 248 ASP B O 1
ATOM 5341 N N . ALA B 1 203 ? -81.739 210.431 3.245 1.00 23.63 249 ALA B N 1
ATOM 5342 C CA . ALA B 1 203 ? -80.626 210.683 4.153 1.00 25.99 249 ALA B CA 1
ATOM 5343 C C . ALA B 1 203 ? -79.326 210.974 3.410 1.00 26.97 249 ALA B C 1
ATOM 5344 O O . ALA B 1 203 ? -78.555 211.839 3.826 1.00 26.60 249 ALA B O 1
ATOM 5346 N N . ALA B 1 204 ? -79.086 210.277 2.304 1.00 26.93 250 ALA B N 1
ATOM 5347 C CA . ALA B 1 204 ? -77.881 210.510 1.514 1.00 26.51 250 ALA B CA 1
ATOM 5348 C C . ALA B 1 204 ? -77.925 211.890 0.868 1.00 25.75 250 ALA B C 1
ATOM 5349 O O . ALA B 1 204 ? -76.954 212.647 0.909 1.00 25.44 250 ALA B O 1
ATOM 5351 N N . GLN B 1 205 ? -79.061 212.191 0.247 1.00 25.92 251 GLN B N 1
ATOM 5352 C CA . GLN B 1 205 ? -79.313 213.510 -0.322 1.00 28.11 251 GLN B CA 1
ATOM 5353 C C . GLN B 1 205 ? -78.953 214.643 0.634 1.00 29.34 251 GLN B C 1
ATOM 5354 O O . GLN B 1 205 ? -78.263 215.583 0.241 1.00 32.85 251 GLN B O 1
ATOM 5360 N N . ARG B 1 206 ? -79.402 214.561 1.883 1.00 33.92 252 ARG B N 1
ATOM 5361 C CA . ARG B 1 206 ? -79.220 215.668 2.817 1.00 38.26 252 ARG B CA 1
ATOM 5362 C C . ARG B 1 206 ? -77.759 215.785 3.241 1.00 29.73 252 ARG B C 1
ATOM 5363 O O . ARG B 1 206 ? -77.181 216.872 3.217 1.00 27.80 252 ARG B O 1
ATOM 5371 N N . LYS B 1 207 ? -77.168 214.661 3.631 1.00 30.28 253 LYS B N 1
ATOM 5372 C CA . LYS B 1 207 ? -75.766 214.618 4.034 1.00 30.54 253 LYS B CA 1
ATOM 5373 C C . LYS B 1 207 ? -74.805 215.086 2.946 1.00 28.48 253 LYS B C 1
ATOM 5374 O O . LYS B 1 207 ? -73.825 215.772 3.238 1.00 29.15 253 LYS B O 1
ATOM 5380 N N . LEU B 1 208 ? -75.077 214.715 1.699 1.00 26.54 254 LEU B N 1
ATOM 5381 C CA . LEU B 1 208 ? -74.255 215.146 0.574 1.00 25.19 254 LEU B CA 1
ATOM 5382 C C . LEU B 1 208 ? -74.350 216.657 0.398 1.00 24.44 254 LEU B C 1
ATOM 5383 O O . LEU B 1 208 ? -73.345 217.354 0.259 1.00 25.25 254 LEU B O 1
ATOM 5388 N N . THR B 1 209 ? -75.590 217.136 0.384 1.00 26.50 255 THR B N 1
ATOM 5389 C CA . THR B 1 209 ? -75.874 218.560 0.246 1.00 25.88 255 THR B CA 1
ATOM 5390 C C . THR B 1 209 ? -75.131 219.344 1.322 1.00 25.18 255 THR B C 1
ATOM 5391 O O . THR B 1 209 ? -74.557 220.401 1.062 1.00 24.29 255 THR B O 1
ATOM 5395 N N . GLU B 1 210 ? -75.141 218.800 2.535 1.00 30.12 256 GLU B N 1
ATOM 5396 C CA . GLU B 1 210 ? -74.564 219.472 3.693 1.00 37.23 256 GLU B CA 1
ATOM 5397 C C . GLU B 1 210 ? -73.045 219.540 3.573 1.00 37.69 256 GLU B C 1
ATOM 5398 O O . GLU B 1 210 ? -72.417 220.523 3.968 1.00 39.30 256 GLU B O 1
ATOM 5404 N N . THR B 1 211 ? -72.462 218.491 3.002 1.00 35.56 257 THR B N 1
ATOM 5405 C CA . THR B 1 211 ? -71.019 218.425 2.800 1.00 32.64 257 THR B CA 1
ATOM 5406 C C . THR B 1 211 ? -70.567 219.404 1.722 1.00 28.26 257 THR B C 1
ATOM 5407 O O . THR B 1 211 ? -69.633 220.178 1.932 1.00 25.31 257 THR B O 1
ATOM 5411 N N . TYR B 1 212 ? -71.223 219.376 0.566 1.00 26.19 258 TYR B N 1
ATOM 5412 C CA . TYR B 1 212 ? -70.925 220.334 -0.492 1.00 29.60 258 TYR B CA 1
ATOM 5413 C C . TYR B 1 212 ? -70.992 221.770 0.017 1.00 29.78 258 TYR B C 1
ATOM 5414 O O . TYR B 1 212 ? -70.132 222.591 -0.302 1.00 30.51 258 TYR B O 1
ATOM 5423 N N . MET B 1 213 ? -72.009 222.069 0.819 1.00 35.58 259 MET B N 1
ATOM 5424 C CA . MET B 1 213 ? -72.179 223.420 1.342 1.00 35.76 259 MET B CA 1
ATOM 5425 C C . MET B 1 213 ? -71.082 223.771 2.342 1.00 32.79 259 MET B C 1
ATOM 5426 O O . MET B 1 213 ? -70.632 224.916 2.392 1.00 34.72 259 MET B O 1
ATOM 5431 N N . GLU B 1 214 ? -70.640 222.796 3.129 1.00 33.04 260 GLU B N 1
ATOM 5432 C CA . GLU B 1 214 ? -69.470 222.992 3.978 1.00 41.84 260 GLU B CA 1
ATOM 5433 C C . GLU B 1 214 ? -68.197 223.243 3.174 1.00 44.75 260 GLU B C 1
ATOM 5434 O O . GLU B 1 214 ? -67.360 224.052 3.575 1.00 42.57 260 GLU B O 1
ATOM 5440 N N . ILE B 1 215 ? -68.054 222.578 2.032 1.00 42.65 261 ILE B N 1
ATOM 5441 C CA . ILE B 1 215 ? -66.895 222.768 1.166 1.00 36.20 261 ILE B CA 1
ATOM 5442 C C . ILE B 1 215 ? -66.854 224.174 0.573 1.00 33.29 261 ILE B C 1
ATOM 5443 O O . ILE B 1 215 ? -65.810 224.825 0.553 1.00 27.35 261 ILE B O 1
ATOM 5448 N N . ILE B 1 216 ? -67.997 224.610 0.054 1.00 27.97 262 ILE B N 1
ATOM 5449 C CA . ILE B 1 216 ? -68.167 225.965 -0.462 1.00 34.49 262 ILE B CA 1
ATOM 5450 C C . ILE B 1 216 ? -67.895 227.052 0.573 1.00 34.88 262 ILE B C 1
ATOM 5451 O O . ILE B 1 216 ? -67.118 227.975 0.327 1.00 32.51 262 ILE B O 1
ATOM 5456 N N . LYS B 1 217 ? -68.537 226.939 1.731 1.00 34.26 263 LYS B N 1
ATOM 5457 C CA . LYS B 1 217 ? -68.312 227.857 2.842 1.00 39.41 263 LYS B CA 1
ATOM 5458 C C . LYS B 1 217 ? -66.832 227.944 3.199 1.00 44.26 263 LYS B C 1
ATOM 5459 O O . LYS B 1 217 ? -66.287 229.030 3.397 1.00 51.18 263 LYS B O 1
ATOM 5465 N N . ALA B 1 218 ? -66.184 226.786 3.279 1.00 40.89 264 ALA B N 1
ATOM 5466 C CA . ALA B 1 218 ? -64.766 226.722 3.612 1.00 38.34 264 ALA B CA 1
ATOM 5467 C C . ALA B 1 218 ? -63.934 227.458 2.568 1.00 42.32 264 ALA B C 1
ATOM 5468 O O . ALA B 1 218 ? -62.873 228.000 2.881 1.00 41.02 264 ALA B O 1
ATOM 5470 N N . ARG B 1 219 ? -64.414 227.478 1.329 1.00 39.29 265 ARG B N 1
ATOM 5471 C CA . ARG B 1 219 ? -63.712 228.194 0.270 1.00 40.33 265 ARG B CA 1
ATOM 5472 C C . ARG B 1 219 ? -63.895 229.705 0.365 1.00 40.49 265 ARG B C 1
ATOM 5473 O O . ARG B 1 219 ? -62.961 230.456 0.087 1.00 42.20 265 ARG B O 1
ATOM 5481 N N . ARG B 1 220 ? -65.079 230.159 0.762 1.00 44.45 266 ARG B N 1
ATOM 5482 C CA . ARG B 1 220 ? -65.301 231.596 0.879 1.00 51.47 266 ARG B CA 1
ATOM 5483 C C . ARG B 1 220 ? -64.385 232.210 1.931 1.00 49.01 266 ARG B C 1
ATOM 5484 O O . ARG B 1 220 ? -63.787 233.263 1.711 1.00 51.73 266 ARG B O 1
ATOM 5492 N N . GLN B 1 221 ? -64.202 231.503 3.040 1.00 49.11 267 GLN B N 1
ATOM 5493 C CA . GLN B 1 221 ? -63.347 231.990 4.116 1.00 61.98 267 GLN B CA 1
ATOM 5494 C C . GLN B 1 221 ? -61.908 232.162 3.631 1.00 65.03 267 GLN B C 1
ATOM 5495 O O . GLN B 1 221 ? -61.236 233.130 3.990 1.00 88.56 267 GLN B O 1
ATOM 5501 N N . ALA B 1 222 ? -61.441 231.164 2.875 1.00 70.36 268 ALA B N 1
ATOM 5502 C CA . ALA B 1 222 ? -60.142 231.176 2.194 1.00 72.95 268 ALA B CA 1
ATOM 5503 C C . ALA B 1 222 ? -60.127 232.177 1.023 1.00 69.62 268 ALA B C 1
ATOM 5504 O O . ALA B 1 222 ? -59.149 232.894 0.806 1.00 75.89 268 ALA B O 1
ATOM 5506 N N . GLY B 1 223 ? -61.232 232.198 0.277 1.00 70.84 269 GLY B N 1
ATOM 5507 C CA . GLY B 1 223 ? -61.442 233.080 -0.865 1.00 68.70 269 GLY B CA 1
ATOM 5508 C C . GLY B 1 223 ? -60.601 233.151 -2.140 1.00 65.05 269 GLY B C 1
ATOM 5509 O O . GLY B 1 223 ? -60.342 234.255 -2.619 1.00 59.81 269 GLY B O 1
ATOM 5510 N N . SER B 1 224 ? -60.170 232.021 -2.703 1.00 60.17 270 SER B N 1
ATOM 5511 C CA . SER B 1 224 ? -59.394 232.076 -3.959 1.00 54.09 270 SER B CA 1
ATOM 5512 C C . SER B 1 224 ? -59.515 230.862 -4.906 1.00 49.06 270 SER B C 1
ATOM 5513 O O . SER B 1 224 ? -59.826 229.757 -4.462 1.00 33.19 270 SER B O 1
ATOM 5516 N N . LYS B 1 225 ? -59.267 231.074 -6.205 1.00 48.70 271 LYS B N 1
ATOM 5517 C CA . LYS B 1 225 ? -59.293 229.989 -7.174 1.00 54.26 271 LYS B CA 1
ATOM 5518 C C . LYS B 1 225 ? -58.009 229.188 -7.118 1.00 52.07 271 LYS B C 1
ATOM 5519 O O . LYS B 1 225 ? -56.958 229.707 -6.979 1.00 65.85 271 LYS B O 1
ATOM 5525 N N . LYS B 1 226 ? -58.121 227.905 -7.283 1.00 46.65 272 LYS B N 1
ATOM 5526 C CA . LYS B 1 226 ? -57.015 226.968 -7.122 1.00 40.75 272 LYS B CA 1
ATOM 5527 C C . LYS B 1 226 ? -56.840 226.134 -8.388 1.00 42.14 272 LYS B C 1
ATOM 5528 O O . LYS B 1 226 ? -55.840 225.435 -8.552 1.00 39.93 272 LYS B O 1
ATOM 5534 N N . ASP B 1 227 ? -57.824 226.211 -9.278 1.00 37.96 273 ASP B N 1
ATOM 5535 C CA . ASP B 1 227 ? -58.017 225.214 -10.326 1.00 38.24 273 ASP B CA 1
ATOM 5536 C C . ASP B 1 227 ? -59.296 225.492 -11.110 1.00 30.78 273 ASP B C 1
ATOM 5537 O O . ASP B 1 227 ? -59.962 226.498 -10.869 1.00 33.45 273 ASP B O 1
ATOM 5542 N N . SER B 1 228 ? -59.643 224.605 -12.037 1.00 24.89 274 SER B N 1
ATOM 5543 C CA . SER B 1 228 ? -60.798 224.812 -12.906 1.00 23.70 274 SER B CA 1
ATOM 5544 C C . SER B 1 228 ? -62.005 223.906 -12.676 1.00 22.74 274 SER B C 1
ATOM 5545 O O . SER B 1 228 ? -62.726 223.576 -13.618 1.00 19.76 274 SER B O 1
ATOM 5548 N N . GLU B 1 229 ? -62.250 223.512 -11.431 1.00 21.97 275 GLU B N 1
ATOM 5549 C CA . GLU B 1 229 ? -63.431 222.713 -11.115 1.00 28.48 275 GLU B CA 1
ATOM 5550 C C . GLU B 1 229 ? -64.741 223.455 -11.362 1.00 28.85 275 GLU B C 1
ATOM 5551 O O . GLU B 1 229 ? -64.760 224.683 -11.452 1.00 28.72 275 GLU B O 1
ATOM 5557 N N . ASP B 1 230 ? -65.837 222.707 -11.433 1.00 24.79 276 ASP B N 1
ATOM 5558 C CA . ASP B 1 230 ? -67.150 223.305 -11.653 1.00 29.00 276 ASP B CA 1
ATOM 5559 C C . ASP B 1 230 ? -67.621 224.058 -10.413 1.00 28.54 276 ASP B C 1
ATOM 5560 O O . ASP B 1 230 ? -68.475 224.940 -10.501 1.00 26.08 276 ASP B O 1
ATOM 5565 N N . MET B 1 231 ? -67.070 223.706 -9.256 1.00 31.94 277 MET B N 1
ATOM 5566 C CA . MET B 1 231 ? -67.380 224.401 -8.012 1.00 35.69 277 MET B CA 1
ATOM 5567 C C . MET B 1 231 ? -66.906 225.850 -8.021 1.00 32.65 277 MET B C 1
ATOM 5568 O O . MET B 1 231 ? -67.700 226.791 -7.986 1.00 26.96 277 MET B O 1
ATOM 5573 N N . VAL B 1 232 ? -65.614 226.043 -8.189 1.00 31.37 278 VAL B N 1
ATOM 5574 C CA . VAL B 1 232 ? -65.076 227.379 -8.147 1.00 34.89 278 VAL B CA 1
ATOM 5575 C C . VAL B 1 232 ? -65.848 228.106 -9.207 1.00 34.11 278 VAL B C 1
ATOM 5576 O O . VAL B 1 232 ? -66.182 229.257 -9.066 1.00 44.43 278 VAL B O 1
ATOM 5580 N N . TRP B 1 233 ? -66.177 227.414 -10.255 1.00 29.63 279 TRP B N 1
ATOM 5581 C CA . TRP B 1 233 ? -66.927 228.050 -11.331 1.00 29.34 279 TRP B CA 1
ATOM 5582 C C . TRP B 1 233 ? -68.351 228.461 -10.965 1.00 30.28 279 TRP B C 1
ATOM 5583 O O . TRP B 1 233 ? -68.764 229.589 -11.235 1.00 26.10 279 TRP B O 1
ATOM 5594 N N . ASN B 1 234 ? -69.108 227.541 -10.377 1.00 28.04 280 ASN B N 1
ATOM 5595 C CA . ASN B 1 234 ? -70.516 227.770 -10.070 1.00 33.00 280 ASN B CA 1
ATOM 5596 C C . ASN B 1 234 ? -70.639 228.849 -9.000 1.00 32.91 280 ASN B C 1
ATOM 5597 O O . ASN B 1 234 ? -71.606 229.610 -8.953 1.00 26.60 280 ASN B O 1
ATOM 5602 N N . LEU B 1 235 ? -69.624 228.884 -8.143 1.00 31.60 281 LEU B N 1
ATOM 5603 C CA . LEU B 1 235 ? -69.507 229.872 -7.077 1.00 31.73 281 LEU B CA 1
ATOM 5604 C C . LEU B 1 235 ? -69.502 231.292 -7.636 1.00 36.99 281 LEU B C 1
ATOM 5605 O O . LEU B 1 235 ? -70.040 232.212 -7.021 1.00 40.95 281 LEU B O 1
ATOM 5610 N N . MET B 1 236 ? -68.775 231.455 -8.747 1.00 45.30 282 MET B N 1
ATOM 5611 C CA . MET B 1 236 ? -68.629 232.731 -9.459 1.00 53.58 282 MET B CA 1
ATOM 5612 C C . MET B 1 236 ? -69.614 232.887 -10.620 1.00 52.57 282 MET B C 1
ATOM 5613 O O . MET B 1 236 ? -70.116 233.990 -10.865 1.00 41.59 282 MET B O 1
ATOM 5618 N N . SER B 1 237 ? -69.841 231.795 -11.355 1.00 72.20 283 SER B N 1
ATOM 5619 C CA . SER B 1 237 ? -70.816 231.759 -12.443 1.00 65.67 283 SER B CA 1
ATOM 5620 C C . SER B 1 237 ? -72.017 231.444 -11.591 1.00 61.49 283 SER B C 1
ATOM 5621 O O . SER B 1 237 ? -72.586 230.341 -11.621 1.00 67.06 283 SER B O 1
ATOM 5624 N N . CYS B 1 238 ? -72.396 232.464 -10.837 1.00 58.69 284 CYS B N 1
ATOM 5625 C CA . CYS B 1 238 ? -73.412 232.351 -9.802 1.00 60.07 284 CYS B CA 1
ATOM 5626 C C . CYS B 1 238 ? -74.628 233.055 -10.389 1.00 54.71 284 CYS B C 1
ATOM 5627 O O . CYS B 1 238 ? -75.761 232.714 -10.053 1.00 79.51 284 CYS B O 1
ATOM 5630 N N . VAL B 1 239 ? -74.403 234.028 -11.266 1.00 45.43 285 VAL B N 1
ATOM 5631 C CA . VAL B 1 239 ? -75.480 234.981 -11.506 1.00 42.86 285 VAL B CA 1
ATOM 5632 C C . VAL B 1 239 ? -76.466 234.620 -12.611 1.00 37.85 285 VAL B C 1
ATOM 5633 O O . VAL B 1 239 ? -76.117 234.531 -13.789 1.00 37.07 285 VAL B O 1
ATOM 5637 N N . TYR B 1 240 ? -77.708 234.397 -12.193 1.00 39.53 286 TYR B N 1
ATOM 5638 C CA . TYR B 1 240 ? -78.842 234.355 -13.109 1.00 38.21 286 TYR B CA 1
ATOM 5639 C C . TYR B 1 240 ? -79.022 235.714 -13.776 1.00 41.78 286 TYR B C 1
ATOM 5640 O O . TYR B 1 240 ? -78.504 236.723 -13.296 1.00 40.44 286 TYR B O 1
ATOM 5649 N N . LYS B 1 241 ? -79.762 235.736 -14.880 1.00 47.85 287 LYS B N 1
ATOM 5650 C CA . LYS B 1 241 ? -79.972 236.965 -15.637 1.00 55.37 287 LYS B CA 1
ATOM 5651 C C . LYS B 1 241 ? -80.632 238.056 -14.800 1.00 57.49 287 LYS B C 1
ATOM 5652 O O . LYS B 1 241 ? -80.327 239.239 -14.950 1.00 58.33 287 LYS B O 1
ATOM 5658 N N . ASN B 1 242 ? -81.541 237.649 -13.920 1.00 50.38 288 ASN B N 1
ATOM 5659 C CA . ASN B 1 242 ? -82.245 238.585 -13.051 1.00 51.69 288 ASN B CA 1
ATOM 5660 C C . ASN B 1 242 ? -81.329 239.165 -11.978 1.00 49.32 288 ASN B C 1
ATOM 5661 O O . ASN B 1 242 ? -81.762 239.978 -11.162 1.00 50.57 288 ASN B O 1
ATOM 5666 N N . GLY B 1 243 ? -80.068 238.746 -11.977 1.00 48.50 289 GLY B N 1
ATOM 5667 C CA . GLY B 1 243 ? -79.070 239.311 -11.075 1.00 41.05 289 GLY B CA 1
ATOM 5668 C C . GLY B 1 243 ? -78.793 238.563 -9.786 1.00 40.89 289 GLY B C 1
ATOM 5669 O O . GLY B 1 243 ? -77.927 238.971 -9.011 1.00 39.06 289 GLY B O 1
ATOM 5670 N N . THR B 1 244 ? -79.503 237.466 -9.544 1.00 39.31 290 THR B N 1
ATOM 5671 C CA . THR B 1 244 ? -79.244 236.627 -8.378 1.00 46.02 290 THR B CA 1
ATOM 5672 C C . THR B 1 244 ? -77.992 235.772 -8.545 1.00 44.98 290 THR B C 1
ATOM 5673 O O . THR B 1 244 ? -77.826 235.116 -9.573 1.00 45.41 290 THR B O 1
ATOM 5677 N N . PRO B 1 245 ? -77.115 235.746 -7.529 1.00 44.15 291 PRO B N 1
ATOM 5678 C CA . PRO B 1 245 ? -76.098 234.701 -7.526 1.00 40.70 291 PRO B CA 1
ATOM 5679 C C . PRO B 1 245 ? -76.700 233.331 -7.228 1.00 42.51 291 PRO B C 1
ATOM 5680 O O . PRO B 1 245 ? -77.606 233.225 -6.402 1.00 40.77 291 PRO B O 1
ATOM 5684 N N . VAL B 1 246 ? -76.206 232.297 -7.901 1.00 40.64 292 VAL B N 1
ATOM 5685 C CA . VAL B 1 246 ? -76.644 230.936 -7.618 1.00 34.79 292 VAL B CA 1
ATOM 5686 C C . VAL B 1 246 ? -76.302 230.641 -6.162 1.00 29.17 292 VAL B C 1
ATOM 5687 O O . VAL B 1 246 ? -75.139 230.709 -5.765 1.00 34.74 292 VAL B O 1
ATOM 5691 N N . PRO B 1 247 ? -77.325 230.312 -5.361 1.00 28.57 293 PRO B N 1
ATOM 5692 C CA . PRO B 1 247 ? -77.077 230.052 -3.949 1.00 28.74 293 PRO B CA 1
ATOM 5693 C C . PRO B 1 247 ? -76.378 228.711 -3.761 1.00 30.40 293 PRO B C 1
ATOM 5694 O O . PRO B 1 247 ? -76.523 227.809 -4.586 1.00 33.21 293 PRO B O 1
ATOM 5698 N N . ASP B 1 248 ? -75.622 228.612 -2.672 1.00 30.80 294 ASP B N 1
ATOM 5699 C CA . ASP B 1 248 ? -74.844 227.422 -2.349 1.00 34.20 294 ASP B CA 1
ATOM 5700 C C . ASP B 1 248 ? -75.622 226.114 -2.438 1.00 40.88 294 ASP B C 1
ATOM 5701 O O . ASP B 1 248 ? -75.069 225.076 -2.802 1.00 41.55 294 ASP B O 1
ATOM 5706 N N . GLU B 1 249 ? -76.904 226.165 -2.093 1.00 38.07 295 GLU B N 1
ATOM 5707 C CA . GLU B 1 249 ? -77.731 224.963 -2.087 1.00 34.75 295 GLU B CA 1
ATOM 5708 C C . GLU B 1 249 ? -77.994 224.454 -3.500 1.00 31.22 295 GLU B C 1
ATOM 5709 O O . GLU B 1 249 ? -78.022 223.246 -3.734 1.00 27.56 295 GLU B O 1
ATOM 5715 N N . GLU B 1 250 ? -78.197 225.379 -4.433 1.00 30.64 296 GLU B N 1
ATOM 5716 C CA . GLU B 1 250 ? -78.335 225.031 -5.843 1.00 31.84 296 GLU B CA 1
ATOM 5717 C C . GLU B 1 250 ? -77.019 224.504 -6.406 1.00 30.35 296 GLU B C 1
ATOM 5718 O O . GLU B 1 250 ? -77.003 223.527 -7.154 1.00 25.75 296 GLU B O 1
ATOM 5724 N N . ILE B 1 251 ? -75.919 225.148 -6.030 1.00 29.40 297 ILE B N 1
ATOM 5725 C CA . ILE B 1 251 ? -74.589 224.707 -6.435 1.00 27.64 297 ILE B CA 1
ATOM 5726 C C . ILE B 1 251 ? -74.390 223.262 -5.990 1.00 26.45 297 ILE B C 1
ATOM 5727 O O . ILE B 1 251 ? -73.997 222.404 -6.781 1.00 25.52 297 ILE B O 1
ATOM 5732 N N . ALA B 1 252 ? -74.699 222.995 -4.726 1.00 25.38 298 ALA B N 1
ATOM 5733 C CA . ALA B 1 252 ? -74.615 221.641 -4.189 1.00 24.86 298 ALA B CA 1
ATOM 5734 C C . ALA B 1 252 ? -75.408 220.635 -5.018 1.00 26.00 298 ALA B C 1
ATOM 5735 O O . ALA B 1 252 ? -74.910 219.556 -5.336 1.00 28.44 298 ALA B O 1
ATOM 5737 N N . HIS B 1 253 ? -76.641 220.981 -5.374 1.00 24.74 299 HIS B N 1
ATOM 5738 C CA . HIS B 1 253 ? -77.526 220.029 -6.036 1.00 25.10 299 HIS B CA 1
ATOM 5739 C C . HIS B 1 253 ? -77.138 219.809 -7.493 1.00 26.28 299 HIS B C 1
ATOM 5740 O O . HIS B 1 253 ? -77.339 218.728 -8.046 1.00 26.76 299 HIS B O 1
ATOM 5747 N N . MET B 1 254 ? -76.594 220.860 -8.097 1.00 25.02 300 MET B N 1
ATOM 5748 C CA . MET B 1 254 ? -76.068 220.785 -9.455 1.00 23.84 300 MET B CA 1
ATOM 5749 C C . MET B 1 254 ? -74.870 219.841 -9.464 1.00 20.51 300 MET B C 1
ATOM 5750 O O . MET B 1 254 ? -74.768 218.966 -10.324 1.00 16.41 300 MET B O 1
ATOM 5755 N N . MET B 1 255 ? -73.977 220.022 -8.496 1.00 19.31 301 MET B N 1
ATOM 5756 C CA . MET B 1 255 ? -72.829 219.137 -8.332 1.00 23.58 301 MET B CA 1
ATOM 5757 C C . MET B 1 255 ? -73.265 217.683 -8.180 1.00 26.44 301 MET B C 1
ATOM 5758 O O . MET B 1 255 ? -72.707 216.788 -8.814 1.00 24.66 301 MET B O 1
ATOM 5763 N N . ILE B 1 256 ? -74.279 217.451 -7.352 1.00 26.40 302 ILE B N 1
ATOM 5764 C CA . ILE B 1 256 ? -74.806 216.103 -7.168 1.00 23.25 302 ILE B CA 1
ATOM 5765 C C . ILE B 1 256 ? -75.343 215.530 -8.475 1.00 22.03 302 ILE B C 1
ATOM 5766 O O . ILE B 1 256 ? -75.127 214.357 -8.781 1.00 22.35 302 ILE B O 1
ATOM 5771 N N . ALA B 1 257 ? -76.049 216.350 -9.248 1.00 20.44 303 ALA B 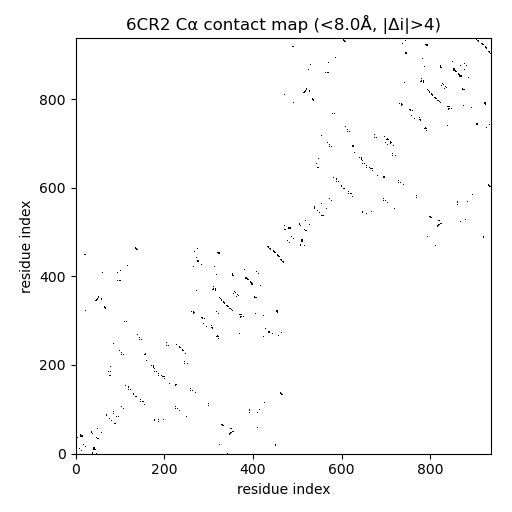N 1
ATOM 5772 C CA . ALA B 1 257 ? -76.624 215.894 -10.508 1.00 19.99 303 ALA B CA 1
ATOM 5773 C C . ALA B 1 257 ? -75.545 215.512 -11.516 1.00 19.42 303 ALA B C 1
ATOM 5774 O O . ALA B 1 257 ? -75.688 214.528 -12.242 1.00 17.90 303 ALA B O 1
ATOM 5776 N N . LEU B 1 258 ? -74.465 216.286 -11.558 1.00 19.28 304 LEU B N 1
ATOM 5777 C CA . LEU B 1 258 ? -73.405 216.054 -12.531 1.00 21.97 304 LEU B CA 1
ATOM 5778 C C . LEU B 1 258 ? -72.623 214.793 -12.174 1.00 22.80 304 LEU B C 1
ATOM 5779 O O . LEU B 1 258 ? -72.304 213.989 -13.049 1.00 23.25 304 LEU B O 1
ATOM 5784 N N . LEU B 1 259 ? -72.320 214.627 -10.890 1.00 22.79 305 LEU B N 1
ATOM 5785 C CA . LEU B 1 259 ? -71.791 213.366 -10.378 1.00 23.30 305 LEU B CA 1
ATOM 5786 C C . LEU B 1 259 ? -72.587 212.192 -10.940 1.00 24.23 305 LEU B C 1
ATOM 5787 O O . LEU B 1 259 ? -72.027 211.305 -11.584 1.00 21.68 305 LEU B O 1
ATOM 5792 N N . MET B 1 260 ? -73.896 212.203 -10.713 1.00 22.83 306 MET B N 1
ATOM 5793 C CA . MET B 1 260 ? -74.775 211.133 -11.172 1.00 22.06 306 MET B CA 1
ATOM 5794 C C . MET B 1 260 ? -74.740 210.950 -12.686 1.00 23.09 306 MET B C 1
ATOM 5795 O O . MET B 1 260 ? -74.675 209.826 -13.184 1.00 22.11 306 MET B O 1
ATOM 5800 N N . ALA B 1 261 ? -74.816 212.059 -13.415 1.00 20.33 307 ALA B N 1
ATOM 5801 C CA . ALA B 1 261 ? -74.855 212.021 -14.873 1.00 20.64 307 ALA B CA 1
ATOM 5802 C C . ALA B 1 261 ? -73.599 211.350 -15.419 1.00 22.75 307 ALA B C 1
ATOM 5803 O O . ALA B 1 261 ? -73.667 210.392 -16.189 1.00 19.86 307 ALA B O 1
ATOM 5805 N N . GLY B 1 262 ? -72.448 211.875 -15.009 1.00 22.51 308 GLY B N 1
ATOM 5806 C CA . GLY B 1 262 ? -71.162 211.323 -15.414 1.00 25.96 308 GLY B CA 1
ATOM 5807 C C . GLY B 1 262 ? -70.996 209.885 -14.961 1.00 26.93 308 GLY B C 1
ATOM 5808 O O . GLY B 1 262 ? -70.612 209.019 -15.746 1.00 30.14 308 GLY B O 1
ATOM 5809 N N . GLN B 1 263 ? -71.292 209.621 -13.693 1.00 29.63 309 GLN B N 1
ATOM 5810 C CA . GLN B 1 263 ? -71.039 208.286 -13.163 1.00 28.54 309 GLN B CA 1
ATOM 5811 C C . GLN B 1 263 ? -71.849 207.235 -13.916 1.00 29.51 309 GLN B C 1
ATOM 5812 O O . GLN B 1 263 ? -71.328 206.165 -14.230 1.00 40.89 309 GLN B O 1
ATOM 5818 N N . HIS B 1 264 ? -73.105 207.535 -14.231 1.00 27.50 310 HIS B N 1
ATOM 5819 C CA . HIS B 1 264 ? -73.965 206.547 -14.872 1.00 29.66 310 HIS B CA 1
ATOM 5820 C C . HIS B 1 264 ? -73.519 206.271 -16.305 1.00 32.51 310 HIS B C 1
ATOM 5821 O O . HIS B 1 264 ? -73.105 205.163 -16.648 1.00 32.76 310 HIS B O 1
ATOM 5828 N N . SER B 1 265 ? -73.598 207.311 -17.128 1.00 27.60 311 SER B N 1
ATOM 5829 C CA . SER B 1 265 ? -73.292 207.234 -18.552 1.00 26.76 311 SER B CA 1
ATOM 5830 C C . SER B 1 265 ? -71.868 206.767 -18.839 1.00 24.94 311 SER B C 1
ATOM 5831 O O . SER B 1 265 ? -71.649 205.849 -19.629 1.00 23.69 311 SER B O 1
ATOM 5834 N N . SER B 1 266 ? -70.898 207.413 -18.201 1.00 26.47 312 SER B N 1
ATOM 5835 C CA . SER B 1 266 ? -69.491 207.171 -18.500 1.00 24.76 312 SER B CA 1
ATOM 5836 C C . SER B 1 266 ? -68.991 205.810 -18.024 1.00 22.75 312 SER B C 1
ATOM 5837 O O . SER B 1 266 ? -68.171 205.184 -18.696 1.00 20.10 312 SER B O 1
ATOM 5840 N N . SER B 1 267 ? -69.468 205.341 -16.876 1.00 21.15 313 SER B N 1
ATOM 5841 C CA . SER B 1 267 ? -68.981 204.069 -16.351 1.00 21.61 313 SER B CA 1
ATOM 5842 C C . SER B 1 267 ? -69.453 202.876 -17.176 1.00 19.40 313 SER B C 1
ATOM 5843 O O . SER B 1 267 ? -68.714 201.905 -17.339 1.00 18.04 313 SER B O 1
ATOM 5846 N N . SER B 1 268 ? -70.663 202.942 -17.721 1.00 18.02 314 SER B N 1
ATOM 5847 C CA . SER B 1 268 ? -71.133 201.864 -18.584 1.00 19.37 314 SER B CA 1
ATOM 5848 C C . SER B 1 268 ? -70.387 201.891 -19.914 1.00 18.30 314 SER B C 1
ATOM 5849 O O . SER B 1 268 ? -69.949 200.855 -20.415 1.00 15.77 314 SER B O 1
ATOM 5852 N N . THR B 1 269 ? -70.247 203.083 -20.483 1.00 17.00 315 THR B N 1
ATOM 5853 C CA . THR B 1 269 ? -69.601 203.224 -21.783 1.00 16.28 315 THR B CA 1
ATOM 5854 C C . THR B 1 269 ? -68.164 202.719 -21.704 1.00 16.08 315 THR B C 1
ATOM 5855 O O . THR B 1 269 ? -67.723 201.930 -22.540 1.00 14.26 315 THR B O 1
ATOM 5859 N N . ALA B 1 270 ? -67.443 203.175 -20.685 1.00 14.54 316 ALA B N 1
ATOM 5860 C CA . ALA B 1 270 ? -66.056 202.768 -20.490 1.00 13.75 316 ALA B CA 1
ATOM 5861 C C . ALA B 1 270 ? -65.958 201.260 -20.285 1.00 14.35 316 ALA B C 1
ATOM 5862 O O . ALA B 1 270 ? -65.033 200.617 -20.781 1.00 15.41 316 ALA B O 1
ATOM 5864 N N . SER B 1 271 ? -66.916 200.704 -19.551 1.00 14.44 317 SER B N 1
ATOM 5865 C CA . SER B 1 271 ? -67.008 199.259 -19.375 1.00 14.05 317 SER B CA 1
ATOM 5866 C C . SER B 1 271 ? -67.147 198.524 -20.704 1.00 14.62 317 SER B C 1
ATOM 5867 O O . SER B 1 271 ? -66.426 197.561 -20.964 1.00 15.65 317 SER B O 1
ATOM 5870 N N . TRP B 1 272 ? -68.078 198.978 -21.537 1.00 15.76 318 TRP B N 1
ATOM 5871 C CA . TRP B 1 272 ? -68.279 198.401 -22.861 1.00 15.57 318 TRP B CA 1
ATOM 5872 C C . TRP B 1 272 ? -67.037 198.524 -23.737 1.00 16.66 318 TRP B C 1
ATOM 5873 O O . TRP B 1 272 ? -66.732 197.629 -24.525 1.00 19.11 318 TRP B O 1
ATOM 5884 N N . ILE B 1 273 ? -66.322 199.636 -23.605 1.00 16.27 319 ILE B N 1
ATOM 5885 C CA . ILE B 1 273 ? -65.062 199.794 -24.322 1.00 15.80 319 ILE B CA 1
ATOM 5886 C C . ILE B 1 273 ? -64.091 198.691 -23.915 1.00 16.37 319 ILE B C 1
ATOM 5887 O O . ILE B 1 273 ? -63.479 198.048 -24.767 1.00 15.75 319 ILE B O 1
ATOM 5892 N N . VAL B 1 274 ? -63.964 198.459 -22.612 1.00 16.30 320 VAL B N 1
ATOM 5893 C CA . VAL B 1 274 ? -63.038 197.451 -22.108 1.00 15.84 320 VAL B CA 1
ATOM 5894 C C . VAL B 1 274 ? -63.442 196.061 -22.592 1.00 16.25 320 VAL B C 1
ATOM 5895 O O . VAL B 1 274 ? -62.611 195.267 -23.034 1.00 15.94 320 VAL B O 1
ATOM 5899 N N . LEU B 1 275 ? -64.740 195.787 -22.520 1.00 15.53 321 LEU B N 1
ATOM 5900 C CA . LEU B 1 275 ? -65.291 194.489 -22.893 1.00 16.59 321 LEU B CA 1
ATOM 5901 C C . LEU B 1 275 ? -65.132 194.211 -24.385 1.00 18.45 321 LEU B C 1
ATOM 5902 O O . LEU B 1 275 ? -64.798 193.098 -24.794 1.00 22.16 321 LEU B O 1
ATOM 5907 N N . ARG B 1 276 ? -65.379 195.233 -25.197 1.00 18.19 322 ARG B N 1
ATOM 5908 C CA . ARG B 1 276 ? -65.223 195.125 -26.642 1.00 19.99 322 ARG B CA 1
ATOM 5909 C C . ARG B 1 276 ? -63.769 194.859 -27.021 1.00 20.32 322 ARG B C 1
ATOM 5910 O O . ARG B 1 276 ? -63.474 193.994 -27.845 1.00 19.83 322 ARG B O 1
ATOM 5918 N N . LEU B 1 277 ? -62.865 195.614 -26.406 1.00 19.49 323 LEU B N 1
ATOM 5919 C CA . LEU B 1 277 ? -61.438 195.474 -26.672 1.00 19.03 323 LEU B CA 1
ATOM 5920 C C . LEU B 1 277 ? -60.925 194.083 -26.316 1.00 18.75 323 LEU B C 1
ATOM 5921 O O . LEU B 1 277 ? -60.059 193.543 -27.005 1.00 18.58 323 LEU B O 1
ATOM 5926 N N . ALA B 1 278 ? -61.477 193.494 -25.260 1.00 19.67 324 ALA B N 1
ATOM 5927 C CA . ALA B 1 278 ? -61.119 192.132 -24.880 1.00 20.92 324 ALA B CA 1
ATOM 5928 C C . ALA B 1 278 ? -61.517 191.137 -25.965 1.00 20.69 324 ALA B C 1
ATOM 5929 O O . ALA B 1 278 ? -60.823 190.148 -26.201 1.00 21.12 324 ALA B O 1
ATOM 5931 N N . THR B 1 279 ? -62.632 191.410 -26.635 1.00 24.24 325 THR B N 1
ATOM 5932 C CA . THR B 1 279 ? -63.050 190.598 -27.773 1.00 23.67 325 THR B CA 1
ATOM 5933 C C . THR B 1 279 ? -62.236 190.916 -29.022 1.00 27.25 325 THR B C 1
ATOM 5934 O O . THR B 1 279 ? -62.244 190.136 -29.975 1.00 29.38 325 THR B O 1
ATOM 5938 N N . ARG B 1 280 ? -61.539 192.048 -29.026 1.00 26.27 326 ARG B N 1
ATOM 5939 C CA . ARG B 1 280 ? -60.855 192.498 -30.235 1.00 20.32 326 ARG B CA 1
ATOM 5940 C C . ARG B 1 280 ? -59.413 192.924 -29.982 1.00 20.61 326 ARG B C 1
ATOM 5941 O O . ARG B 1 280 ? -59.073 194.102 -30.083 1.00 26.97 326 ARG B O 1
ATOM 5949 N N . PRO B 1 281 ? -58.551 191.945 -29.670 1.00 23.85 327 PRO B N 1
ATOM 5950 C CA . PRO B 1 281 ? -57.129 192.180 -29.452 1.00 24.32 327 PRO B CA 1
ATOM 5951 C C . PRO B 1 281 ? -56.475 192.920 -30.614 1.00 25.23 327 PRO B C 1
ATOM 5952 O O . PRO B 1 281 ? -55.532 193.685 -30.408 1.00 25.51 327 PRO B O 1
ATOM 5956 N N . ASP B 1 282 ? -56.965 192.689 -31.828 1.00 21.24 328 ASP B N 1
ATOM 5957 C CA . ASP B 1 282 ? -56.407 193.355 -32.999 1.00 24.31 328 ASP B CA 1
ATOM 5958 C C . ASP B 1 282 ? -56.612 194.865 -32.937 1.00 24.49 328 ASP B C 1
ATOM 5959 O O . ASP B 1 282 ? -55.702 195.637 -33.239 1.00 24.94 328 ASP B O 1
ATOM 5964 N N . ILE B 1 283 ? -57.812 195.274 -32.536 1.00 25.32 329 ILE B N 1
ATOM 5965 C CA . ILE B 1 283 ? -58.114 196.689 -32.356 1.00 23.56 329 ILE B CA 1
ATOM 5966 C C . ILE B 1 283 ? -57.266 197.285 -31.239 1.00 22.67 329 ILE B C 1
ATOM 5967 O O . ILE B 1 283 ? -56.732 198.387 -31.369 1.00 22.30 329 ILE B O 1
ATOM 5972 N N . MET B 1 284 ? -57.157 196.552 -30.136 1.00 22.27 330 MET B N 1
ATOM 5973 C CA . MET B 1 284 ? -56.364 197.018 -29.006 1.00 22.84 330 MET B CA 1
ATOM 5974 C C . MET B 1 284 ? -54.925 197.292 -29.430 1.00 21.78 330 MET B C 1
ATOM 5975 O O . MET B 1 284 ? -54.339 198.307 -29.051 1.00 20.73 330 MET B O 1
ATOM 5980 N N . GLU B 1 285 ? -54.369 196.390 -30.232 1.00 23.44 331 GLU B N 1
ATOM 5981 C CA . GLU B 1 285 ? -52.979 196.517 -30.654 1.00 23.71 331 GLU B CA 1
ATOM 5982 C C . GLU B 1 285 ? -52.854 197.697 -31.611 1.00 21.82 331 GLU B C 1
ATOM 5983 O O . GLU B 1 285 ? -51.904 198.478 -31.551 1.00 21.98 331 GLU B O 1
ATOM 5989 N N . GLU B 1 286 ? -53.827 197.795 -32.510 1.00 19.46 332 GLU B N 1
ATOM 5990 C CA . GLU B 1 286 ? -53.951 198.957 -33.382 1.00 24.80 332 GLU B CA 1
ATOM 5991 C C . GLU B 1 286 ? -53.993 200.273 -32.611 1.00 26.45 332 GLU B C 1
ATOM 5992 O O . GLU B 1 286 ? -53.343 201.241 -33.008 1.00 26.43 332 GLU B O 1
ATOM 5998 N N . LEU B 1 287 ? -54.724 200.318 -31.502 1.00 20.76 333 LEU B N 1
ATOM 5999 C CA . LEU B 1 287 ? -54.745 201.531 -30.690 1.00 21.26 333 LEU B CA 1
ATOM 6000 C C . LEU B 1 287 ? -53.353 201.826 -30.141 1.00 22.39 333 LEU B C 1
ATOM 6001 O O . LEU B 1 287 ? -52.891 202.967 -30.172 1.00 22.50 333 LEU B O 1
ATOM 6006 N N . TYR B 1 288 ? -52.701 200.793 -29.619 1.00 22.99 334 TYR B N 1
ATOM 6007 C CA . TYR B 1 288 ? -51.345 200.940 -29.102 1.00 23.89 334 TYR B CA 1
ATOM 6008 C C . TYR B 1 288 ? -50.396 201.441 -30.185 1.00 23.83 334 TYR B C 1
ATOM 6009 O O . TYR B 1 288 ? -49.591 202.343 -29.952 1.00 23.36 334 TYR B O 1
ATOM 6018 N N . GLN B 1 289 ? -50.497 200.844 -31.368 1.00 25.39 335 GLN B N 1
ATOM 6019 C CA . GLN B 1 289 ? -49.648 201.224 -32.491 1.00 29.25 335 GLN B CA 1
ATOM 6020 C C . GLN B 1 289 ? -49.942 202.650 -32.943 1.00 31.27 335 GLN B C 1
ATOM 6021 O O . GLN B 1 289 ? -49.043 203.368 -33.382 1.00 25.72 335 GLN B O 1
ATOM 6027 N N . GLU B 1 290 ? -51.202 203.057 -32.828 1.00 32.09 336 GLU B N 1
ATOM 6028 C CA . GLU B 1 290 ? -51.566 204.438 -33.121 1.00 28.47 336 GLU B CA 1
ATOM 6029 C C . GLU B 1 290 ? -50.816 205.411 -32.218 1.00 27.30 336 GLU B C 1
ATOM 6030 O O . GLU B 1 290 ? -50.328 206.440 -32.685 1.00 28.63 336 GLU B O 1
ATOM 6036 N N . GLN B 1 291 ? -50.728 205.099 -30.929 1.00 26.61 337 GLN B N 1
ATOM 6037 C CA . GLN B 1 291 ? -50.060 206.004 -30.000 1.00 26.85 337 GLN B CA 1
ATOM 6038 C C . GLN B 1 291 ? -48.569 206.096 -30.305 1.00 29.22 337 GLN B C 1
ATOM 6039 O O . GLN B 1 291 ? -47.981 207.175 -30.235 1.00 29.35 337 GLN B O 1
ATOM 6045 N N . ILE B 1 292 ? -47.966 204.963 -30.651 1.00 32.53 338 ILE B N 1
ATOM 6046 C CA . ILE B 1 292 ? -46.541 204.920 -30.958 1.00 35.60 338 ILE B CA 1
ATOM 6047 C C . ILE B 1 292 ? -46.266 205.826 -32.153 1.00 38.44 338 ILE B C 1
ATOM 6048 O O . ILE B 1 292 ? -45.403 206.703 -32.111 1.00 40.25 338 ILE B O 1
ATOM 6053 N N . ARG B 1 293 ? -47.027 205.599 -33.219 1.00 39.93 339 ARG B N 1
ATOM 6054 C CA . ARG B 1 293 ? -46.840 206.295 -34.486 1.00 42.93 339 ARG B CA 1
ATOM 6055 C C . ARG B 1 293 ? -47.079 207.795 -34.355 1.00 45.94 339 ARG B C 1
ATOM 6056 O O . ARG B 1 293 ? -46.277 208.616 -34.798 1.00 60.74 339 ARG B O 1
ATOM 6064 N N . VAL B 1 294 ? -48.209 208.128 -33.741 1.00 43.74 340 VAL B N 1
ATOM 6065 C CA . VAL B 1 294 ? -48.731 209.489 -33.742 1.00 38.12 340 VAL B CA 1
ATOM 6066 C C . VAL B 1 294 ? -48.105 210.357 -32.653 1.00 36.42 340 VAL B C 1
ATOM 6067 O O . VAL B 1 294 ? -48.044 211.578 -32.795 1.00 36.31 340 VAL B O 1
ATOM 6071 N N . LEU B 1 295 ? -47.629 209.746 -31.573 1.00 33.37 341 LEU B N 1
ATOM 6072 C CA . LEU B 1 295 ? -47.078 210.507 -30.456 1.00 30.75 341 LEU B CA 1
ATOM 6073 C C . LEU B 1 295 ? -45.599 210.225 -30.217 1.00 37.19 341 LEU B C 1
ATOM 6074 O O . LEU B 1 295 ? -44.947 210.918 -29.436 1.00 37.24 341 LEU B O 1
ATOM 6079 N N . GLY B 1 296 ? -45.079 209.194 -30.874 1.00 43.45 342 GLY B N 1
ATOM 6080 C CA . GLY B 1 296 ? -43.698 208.774 -30.661 1.00 47.81 342 GLY B CA 1
ATOM 6081 C C . GLY B 1 296 ? -43.538 207.452 -29.936 1.00 48.72 342 GLY B C 1
ATOM 6082 O O . GLY B 1 296 ? -44.352 207.083 -29.090 1.00 46.97 342 GLY B O 1
ATOM 6083 N N . SER B 1 297 ? -42.468 206.746 -30.286 1.00 48.20 343 SER B N 1
ATOM 6084 C CA . SER B 1 297 ? -42.044 205.527 -29.606 1.00 45.08 343 SER B CA 1
ATOM 6085 C C . SER B 1 297 ? -41.866 205.737 -28.106 1.00 38.19 343 SER B C 1
ATOM 6086 O O . SER B 1 297 ? -41.987 204.806 -27.309 1.00 38.52 343 SER B O 1
ATOM 6089 N N . ASP B 1 298 ? -41.578 206.979 -27.734 1.00 37.06 344 ASP B N 1
ATOM 6090 C CA . ASP B 1 298 ? -41.319 207.355 -26.348 1.00 39.05 344 ASP B CA 1
ATOM 6091 C C . ASP B 1 298 ? -42.564 207.412 -25.468 1.00 36.08 344 ASP B C 1
ATOM 6092 O O . ASP B 1 298 ? -42.464 207.435 -24.241 1.00 33.74 344 ASP B O 1
ATOM 6097 N N . LEU B 1 299 ? -43.731 207.465 -26.083 1.00 32.57 345 LEU B N 1
ATOM 6098 C CA . LEU B 1 299 ? -44.987 207.574 -25.359 1.00 34.07 345 LEU B CA 1
ATOM 6099 C C . LEU B 1 299 ? -45.061 208.720 -24.339 1.00 35.86 345 LEU B C 1
ATOM 6100 O O . LEU B 1 299 ? -45.103 208.526 -23.157 1.00 37.24 345 LEU B O 1
ATOM 6105 N N . PRO B 1 300 ? -44.937 209.935 -24.819 1.00 31.42 346 PRO B N 1
ATOM 6106 C CA . PRO B 1 300 ? -44.996 211.148 -24.012 1.00 34.85 346 PRO B CA 1
ATOM 6107 C C . PRO B 1 300 ? -46.351 211.317 -23.335 1.00 31.70 346 PRO B C 1
ATOM 6108 O O . PRO B 1 300 ? -47.353 210.796 -23.824 1.00 36.27 346 PRO B O 1
ATOM 6112 N N . PRO B 1 301 ? -46.380 212.049 -22.212 1.00 31.92 347 PRO B N 1
ATOM 6113 C CA . PRO B 1 301 ? -47.619 212.260 -21.473 1.00 31.11 347 PRO B CA 1
ATOM 6114 C C . PRO B 1 301 ? -48.769 212.698 -22.372 1.00 29.66 347 PRO B C 1
ATOM 6115 O O . PRO B 1 301 ? -48.578 213.460 -23.320 1.00 32.56 347 PRO B O 1
ATOM 6119 N N . LEU B 1 302 ? -49.961 212.203 -22.056 1.00 32.79 348 LEU B N 1
ATOM 6120 C CA . LEU B 1 302 ? -51.160 212.603 -22.781 1.00 28.40 348 LEU B CA 1
ATOM 6121 C C . LEU B 1 302 ? -51.519 214.035 -22.403 1.00 26.95 348 LEU B C 1
ATOM 6122 O O . LEU B 1 302 ? -51.478 214.420 -21.235 1.00 28.70 348 LEU B O 1
ATOM 6127 N N . THR B 1 303 ? -51.857 214.810 -23.428 1.00 24.75 349 THR B N 1
ATOM 6128 C CA . THR B 1 303 ? -52.263 216.199 -23.263 1.00 23.81 349 THR B CA 1
ATOM 6129 C C . THR B 1 303 ? -53.567 216.404 -24.026 1.00 23.69 349 THR B C 1
ATOM 6130 O O . THR B 1 303 ? -53.907 215.639 -24.929 1.00 20.85 349 THR B O 1
ATOM 6134 N N . TYR B 1 304 ? -54.284 217.458 -23.652 1.00 23.37 350 TYR B N 1
ATOM 6135 C CA . TYR B 1 304 ? -55.435 217.920 -24.417 1.00 24.27 350 TYR B CA 1
ATOM 6136 C C . TYR B 1 304 ? -55.125 218.009 -25.908 1.00 26.33 350 TYR B C 1
ATOM 6137 O O . TYR B 1 304 ? -55.961 217.669 -26.746 1.00 29.90 350 TYR B O 1
ATOM 6146 N N . ASP B 1 305 ? -53.919 218.461 -26.235 1.00 32.64 351 ASP B N 1
ATOM 6147 C CA . ASP B 1 305 ? -53.511 218.616 -27.628 1.00 34.91 351 ASP B CA 1
ATOM 6148 C C . ASP B 1 305 ? -53.194 217.288 -28.307 1.00 30.94 351 ASP B C 1
ATOM 6149 O O . ASP B 1 305 ? -53.690 217.016 -29.401 1.00 28.74 351 ASP B O 1
ATOM 6154 N N . ASN B 1 306 ? -52.358 216.467 -27.680 1.00 30.48 352 ASN B N 1
ATOM 6155 C CA . ASN B 1 306 ? -51.911 215.252 -28.353 1.00 32.93 352 ASN B CA 1
ATOM 6156 C C . ASN B 1 306 ? -52.987 214.170 -28.350 1.00 31.30 352 ASN B C 1
ATOM 6157 O O . ASN B 1 306 ? -52.933 213.252 -29.168 1.00 36.27 352 ASN B O 1
ATOM 6162 N N . LEU B 1 307 ? -53.994 214.303 -27.492 1.00 29.22 353 LEU B N 1
ATOM 6163 C CA . LEU B 1 307 ? -55.108 213.360 -27.471 1.00 31.56 353 LEU B CA 1
ATOM 6164 C C . LEU B 1 307 ? -55.915 213.447 -28.762 1.00 32.29 353 LEU B C 1
ATOM 6165 O O . LEU B 1 307 ? -56.465 212.456 -29.242 1.00 28.31 353 LEU B O 1
ATOM 6170 N N . GLN B 1 308 ? -55.989 214.656 -29.308 1.00 34.32 354 GLN B N 1
ATOM 6171 C CA . GLN B 1 308 ? -56.793 214.926 -30.494 1.00 34.36 354 GLN B CA 1
ATOM 6172 C C . GLN B 1 308 ? -56.242 214.241 -31.741 1.00 29.65 354 GLN B C 1
ATOM 6173 O O . GLN B 1 308 ? -56.936 214.129 -32.751 1.00 26.30 354 GLN B O 1
ATOM 6179 N N . LYS B 1 309 ? -54.999 213.778 -31.663 1.00 29.86 355 LYS B N 1
ATOM 6180 C CA . LYS B 1 309 ? -54.400 213.035 -32.766 1.00 30.89 355 LYS B CA 1
ATOM 6181 C C . LYS B 1 309 ? -54.791 211.562 -32.725 1.00 29.85 355 LYS B C 1
ATOM 6182 O O . LYS B 1 309 ? -54.473 210.808 -33.645 1.00 30.71 355 LYS B O 1
ATOM 6188 N N . LEU B 1 310 ? -55.492 211.154 -31.673 1.00 33.04 356 LEU B N 1
ATOM 6189 C CA . LEU B 1 310 ? -55.790 209.740 -31.470 1.00 29.33 356 LEU B CA 1
ATOM 6190 C C . LEU B 1 310 ? -57.083 209.336 -32.170 1.00 28.16 356 LEU B C 1
ATOM 6191 O O . LEU B 1 310 ? -58.089 209.032 -31.529 1.00 29.14 356 LEU B O 1
ATOM 6196 N N . ASP B 1 311 ? -57.021 209.310 -33.497 1.00 28.44 357 ASP B N 1
ATOM 6197 C CA . ASP B 1 311 ? -58.217 209.211 -34.326 1.00 27.74 357 ASP B CA 1
ATOM 6198 C C . ASP B 1 311 ? -58.984 207.918 -34.067 1.00 28.98 357 ASP B C 1
ATOM 6199 O O . ASP B 1 311 ? -60.209 207.931 -33.946 1.00 30.36 357 ASP B O 1
ATOM 6204 N N . LEU B 1 312 ? -58.269 206.802 -33.978 1.00 28.74 358 LEU B N 1
ATOM 6205 C CA . LEU B 1 312 ? -58.906 205.503 -33.786 1.00 27.37 358 LEU B CA 1
ATOM 6206 C C . LEU B 1 312 ? -59.410 205.326 -32.357 1.00 23.69 358 LEU B C 1
ATOM 6207 O O . LEU B 1 312 ? -60.432 204.678 -32.132 1.00 20.17 358 LEU B O 1
ATOM 6212 N N . HIS B 1 313 ? -58.710 205.906 -31.387 1.00 20.84 359 HIS B N 1
ATOM 6213 C CA . HIS B 1 313 ? -59.250 206.008 -30.036 1.00 24.11 359 HIS B CA 1
ATOM 6214 C C . HIS B 1 313 ? -60.617 206.684 -30.073 1.00 25.33 359 HIS B C 1
ATOM 6215 O O . HIS B 1 313 ? -61.576 206.185 -29.484 1.00 24.18 359 HIS B O 1
ATOM 6222 N N . ALA B 1 314 ? -60.708 207.810 -30.775 1.00 25.26 360 ALA B N 1
ATOM 6223 C CA . ALA B 1 314 ? -61.984 208.501 -30.923 1.00 26.49 360 ALA B CA 1
ATOM 6224 C C . ALA B 1 314 ? -63.046 207.627 -31.584 1.00 25.82 360 ALA B C 1
ATOM 6225 O O . ALA B 1 314 ? -64.217 207.673 -31.208 1.00 28.49 360 ALA B O 1
ATOM 6227 N N . LYS B 1 315 ? -62.644 206.818 -32.560 1.00 26.15 361 LYS B N 1
ATOM 6228 C CA . LYS B 1 315 ? -63.581 205.950 -33.264 1.00 27.41 361 LYS B CA 1
ATOM 6229 C C . LYS B 1 315 ? -64.054 204.751 -32.449 1.00 25.34 361 LYS B C 1
ATOM 6230 O O . LYS B 1 315 ? -65.162 204.250 -32.645 1.00 22.93 361 LYS B O 1
ATOM 6236 N N . VAL B 1 316 ? -63.206 204.281 -31.541 1.00 24.10 362 VAL B N 1
ATOM 6237 C CA . VAL B 1 316 ? -63.567 203.168 -30.671 1.00 19.43 362 VAL B CA 1
ATOM 6238 C C . VAL B 1 316 ? -64.671 203.649 -29.735 1.00 18.72 362 VAL B C 1
ATOM 6239 O O . VAL B 1 316 ? -65.636 202.934 -29.466 1.00 17.56 362 VAL B O 1
ATOM 6243 N N . ILE B 1 317 ? -64.512 204.876 -29.250 1.00 19.30 363 ILE B N 1
ATOM 6244 C CA . ILE B 1 317 ? -65.552 205.525 -28.459 1.00 19.19 363 ILE B CA 1
ATOM 6245 C C . ILE B 1 317 ? -66.850 205.695 -29.241 1.00 22.47 363 ILE B C 1
ATOM 6246 O O . ILE B 1 317 ? -67.912 205.312 -28.750 1.00 20.43 363 ILE B O 1
ATOM 6251 N N . LYS B 1 318 ? -66.771 206.250 -30.446 1.00 26.47 364 LYS B N 1
ATOM 6252 C CA . LYS B 1 318 ? -67.970 206.475 -31.248 1.00 26.25 364 LYS B CA 1
ATOM 6253 C C . LYS B 1 318 ? -68.726 205.171 -31.468 1.00 22.56 364 LYS B C 1
ATOM 6254 O O . LYS B 1 318 ? -69.941 205.093 -31.289 1.00 24.11 364 LYS B O 1
ATOM 6260 N N . GLU B 1 319 ? -67.977 204.162 -31.900 1.00 24.07 365 GLU B N 1
ATOM 6261 C CA . GLU B 1 319 ? -68.548 202.880 -32.295 1.00 23.51 365 GLU B CA 1
ATOM 6262 C C . GLU B 1 319 ? -69.176 202.168 -31.102 1.00 24.79 365 GLU B C 1
ATOM 6263 O O . GLU B 1 319 ? -70.174 201.462 -31.254 1.00 22.96 365 GLU B O 1
ATOM 6269 N N . THR B 1 320 ? -68.597 202.358 -29.921 1.00 26.17 366 THR B N 1
ATOM 6270 C CA . THR B 1 320 ? -69.162 201.792 -28.702 1.00 21.96 366 THR B CA 1
ATOM 6271 C C . THR B 1 320 ? -70.464 202.513 -28.370 1.00 20.92 366 THR B C 1
ATOM 6272 O O . THR B 1 320 ? -71.454 201.883 -27.998 1.00 21.42 366 THR B O 1
ATOM 6276 N N . LEU B 1 321 ? -70.453 203.833 -28.522 1.00 19.52 367 LEU B N 1
ATOM 6277 C CA . LEU B 1 321 ? -71.646 204.630 -28.264 1.00 20.95 367 LEU B CA 1
ATOM 6278 C C . LEU B 1 321 ? -72.774 204.286 -29.232 1.00 22.47 367 LEU B C 1
ATOM 6279 O O . LEU B 1 321 ? -73.945 204.327 -28.853 1.00 22.24 367 LEU B O 1
ATOM 6284 N N . ARG B 1 322 ? -72.438 203.930 -30.468 1.00 22.71 368 ARG B N 1
ATOM 6285 C CA . ARG B 1 322 ? -73.461 203.618 -31.460 1.00 26.04 368 ARG B CA 1
ATOM 6286 C C . ARG B 1 322 ? -74.232 202.359 -31.078 1.00 26.88 368 ARG B C 1
ATOM 6287 O O . ARG B 1 322 ? -75.433 202.259 -31.330 1.00 25.82 368 ARG B O 1
ATOM 6295 N N . LEU B 1 323 ? -73.544 201.401 -30.464 1.00 29.17 369 LEU B N 1
ATOM 6296 C CA . LEU 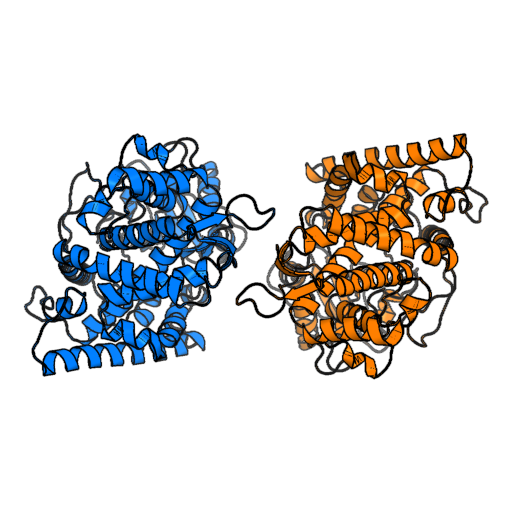B 1 323 ? -74.147 200.113 -30.138 1.00 26.52 369 LEU B CA 1
ATOM 6297 C C . LEU B 1 323 ? -74.556 200.010 -28.673 1.00 25.01 369 LEU B C 1
ATOM 6298 O O . LEU B 1 323 ? -75.396 199.181 -28.323 1.00 23.59 369 LEU B O 1
ATOM 6303 N N . HIS B 1 324 ? -73.968 200.839 -27.817 1.00 26.32 370 HIS B N 1
ATOM 6304 C CA . HIS B 1 324 ? -74.089 200.654 -26.375 1.00 23.95 370 HIS B CA 1
ATOM 6305 C C . HIS B 1 324 ? -74.465 201.895 -25.570 1.00 26.60 370 HIS B C 1
ATOM 6306 O O . HIS B 1 324 ? -74.408 201.859 -24.341 1.00 33.85 370 HIS B O 1
ATOM 6313 N N . ALA B 1 325 ? -74.841 202.988 -26.225 1.00 25.87 371 ALA B N 1
ATOM 6314 C CA . ALA B 1 325 ? -75.145 204.212 -25.492 1.00 26.54 371 ALA B CA 1
ATOM 6315 C C . ALA B 1 325 ? -76.137 203.913 -24.372 1.00 25.98 371 ALA B C 1
ATOM 6316 O O . ALA B 1 325 ? -77.107 203.184 -24.576 1.00 28.77 371 ALA B O 1
ATOM 6318 N N . PRO B 1 326 ? -75.900 204.477 -23.179 1.00 29.33 372 PRO B N 1
ATOM 6319 C CA . PRO B 1 326 ? -76.588 204.025 -21.974 1.00 31.92 372 PRO B CA 1
ATOM 6320 C C . PRO B 1 326 ? -78.037 204.490 -21.865 1.00 32.90 372 PRO B C 1
ATOM 6321 O O . PRO B 1 326 ? -78.825 203.874 -21.147 1.00 35.91 372 PRO B O 1
ATOM 6325 N N . ILE B 1 327 ? -78.386 205.564 -22.565 1.00 31.03 373 ILE B N 1
ATOM 6326 C CA . ILE B 1 327 ? -79.775 206.009 -22.621 1.00 33.12 373 ILE B CA 1
ATOM 6327 C C . ILE B 1 327 ? -80.482 205.506 -23.876 1.00 28.52 373 ILE B C 1
ATOM 6328 O O . ILE B 1 327 ? -80.212 205.981 -24.979 1.00 34.15 373 ILE B O 1
ATOM 6333 N N . HIS B 1 328 ? -81.392 204.552 -23.709 1.00 26.81 374 HIS B N 1
ATOM 6334 C CA . HIS B 1 328 ? -82.064 203.947 -24.854 1.00 28.31 374 HIS B CA 1
ATOM 6335 C C . HIS B 1 328 ? -83.404 204.604 -25.174 1.00 26.89 374 HIS B C 1
ATOM 6336 O O . HIS B 1 328 ? -83.968 204.394 -26.248 1.00 32.86 374 HIS B O 1
ATOM 6343 N N . SER B 1 329 ? -83.906 205.402 -24.239 1.00 26.63 375 SER B N 1
ATOM 6344 C CA . SER B 1 329 ? -85.280 205.888 -24.304 1.00 27.42 375 SER B CA 1
ATOM 6345 C C . SER B 1 329 ? -85.385 207.299 -23.738 1.00 29.23 375 SER B C 1
ATOM 6346 O O . SER B 1 329 ? -85.139 207.528 -22.554 1.00 25.42 375 SER B O 1
ATOM 6349 N N . ILE B 1 330 ? -85.769 208.230 -24.605 1.00 33.73 376 ILE B N 1
ATOM 6350 C CA . ILE B 1 330 ? -86.013 209.609 -24.202 1.00 33.51 376 ILE B CA 1
ATOM 6351 C C . ILE B 1 330 ? -87.520 209.842 -24.210 1.00 36.39 376 ILE B C 1
ATOM 6352 O O . ILE B 1 330 ? -88.173 209.745 -25.249 1.00 39.40 376 ILE B O 1
ATOM 6357 N N . ILE B 1 331 ? -88.064 210.089 -23.042 1.00 35.88 377 ILE B N 1
ATOM 6358 C CA . ILE B 1 331 ? -89.492 210.224 -22.847 1.00 35.85 377 ILE B CA 1
ATOM 6359 C C . ILE B 1 331 ? -89.984 211.599 -22.495 1.00 36.42 377 ILE B C 1
ATOM 6360 O O . ILE B 1 331 ? -89.389 212.297 -21.751 1.00 32.82 377 ILE B O 1
ATOM 6365 N N . ARG B 1 332 ? -91.094 211.979 -23.083 1.00 39.44 378 ARG B N 1
ATOM 6366 C CA . ARG B 1 332 ? -91.681 213.286 -22.808 1.00 41.16 378 ARG B CA 1
ATOM 6367 C C . ARG B 1 332 ? -93.178 213.166 -22.547 1.00 38.05 378 ARG B C 1
ATOM 6368 O O . ARG B 1 332 ? -93.838 212.252 -23.043 1.00 37.68 378 ARG B O 1
ATOM 6376 N N . ALA B 1 333 ? -93.699 214.100 -21.758 1.00 36.03 379 ALA B N 1
ATOM 6377 C CA . ALA B 1 333 ? -95.137 214.217 -21.549 1.00 40.56 379 ALA B CA 1
ATOM 6378 C C . ALA B 1 333 ? -95.786 215.074 -22.631 1.00 42.13 379 ALA B C 1
ATOM 6379 O O . ALA B 1 333 ? -95.325 216.180 -22.915 1.00 41.71 379 ALA B O 1
ATOM 6381 N N . VAL B 1 334 ? -96.852 214.553 -23.230 1.00 42.33 380 VAL B N 1
ATOM 6382 C CA . VAL B 1 334 ? -97.650 215.318 -24.181 1.00 41.37 380 VAL B CA 1
ATOM 6383 C C . VAL B 1 334 ? -98.626 216.227 -23.443 1.00 42.16 380 VAL B C 1
ATOM 6384 O O . VAL B 1 334 ? -99.462 215.756 -22.670 1.00 47.19 380 VAL B O 1
ATOM 6388 N N . LYS B 1 335 ? -98.399 217.520 -23.629 1.00 44.70 381 LYS B N 1
ATOM 6389 C CA . LYS B 1 335 ? -99.090 218.631 -23.017 1.00 57.34 381 LYS B CA 1
ATOM 6390 C C . LYS B 1 335 ? -100.198 219.264 -23.857 1.00 61.53 381 LYS B C 1
ATOM 6391 O O . LYS B 1 335 ? -101.114 219.854 -23.337 1.00 60.82 381 LYS B O 1
ATOM 6397 N N . ASN B 1 336 ? -100.063 219.176 -25.162 1.00 62.08 382 ASN B N 1
ATOM 6398 C CA . ASN B 1 336 ? -101.055 219.638 -26.127 1.00 60.90 382 ASN B CA 1
ATOM 6399 C C . ASN B 1 336 ? -101.155 218.630 -27.267 1.00 59.95 382 ASN B C 1
ATOM 6400 O O . ASN B 1 336 ? -100.131 218.140 -27.743 1.00 64.97 382 ASN B O 1
ATOM 6405 N N . PRO B 1 337 ? -102.377 218.312 -27.719 1.00 64.01 383 PRO B N 1
ATOM 6406 C CA . PRO B 1 337 ? -102.452 217.274 -28.740 1.00 61.45 383 PRO B CA 1
ATOM 6407 C C . PRO B 1 337 ? -101.667 217.644 -29.994 1.00 62.38 383 PRO B C 1
ATOM 6408 O O . PRO B 1 337 ? -101.660 218.806 -30.401 1.00 61.95 383 PRO B O 1
ATOM 6412 N N . MET B 1 338 ? -101.009 216.656 -30.591 1.00 58.66 384 MET B N 1
ATOM 6413 C CA . MET B 1 338 ? -100.121 216.898 -31.722 1.00 68.75 384 MET B CA 1
ATOM 6414 C C . MET B 1 338 ? -100.286 215.830 -32.798 1.00 65.98 384 MET B C 1
ATOM 6415 O O . MET B 1 338 ? -100.223 214.634 -32.515 1.00 69.27 384 MET B O 1
ATOM 6420 N N . ALA B 1 339 ? -100.509 216.270 -34.033 1.00 67.75 385 ALA B N 1
ATOM 6421 C CA . ALA B 1 339 ? -100.651 215.347 -35.153 1.00 70.65 385 ALA B CA 1
ATOM 6422 C C . ALA B 1 339 ? -99.329 215.222 -35.902 1.00 58.80 385 ALA B C 1
ATOM 6423 O O . ALA B 1 339 ? -98.648 216.215 -36.160 1.00 58.13 385 ALA B O 1
ATOM 6425 N N . VAL B 1 340 ? -98.975 213.988 -36.243 1.00 64.87 386 VAL B N 1
ATOM 6426 C CA . VAL B 1 340 ? -97.775 213.732 -37.031 1.00 68.36 386 VAL B CA 1
ATOM 6427 C C . VAL B 1 340 ? -98.084 213.985 -38.503 1.00 71.19 386 VAL B C 1
ATOM 6428 O O . VAL B 1 340 ? -98.690 213.156 -39.182 1.00 72.77 386 VAL B O 1
ATOM 6432 N N . ASP B 1 341 ? -97.674 215.158 -38.974 1.00 73.46 387 ASP B N 1
ATOM 6433 C CA . ASP B 1 341 ? -98.049 215.625 -40.304 1.00 83.16 387 ASP B CA 1
ATOM 6434 C C . ASP B 1 341 ? -97.672 214.598 -41.366 1.00 83.13 387 ASP B C 1
ATOM 6435 O O . ASP B 1 341 ? -96.705 213.852 -41.210 1.00 81.86 387 ASP B O 1
ATOM 6440 N N . GLY B 1 342 ? -98.442 214.566 -42.449 1.00 77.72 388 GLY B N 1
ATOM 6441 C CA . GLY B 1 342 ? -98.292 213.530 -43.464 1.00 68.96 388 GLY B CA 1
ATOM 6442 C C . GLY B 1 342 ? -98.856 212.184 -43.055 1.00 68.82 388 GLY B C 1
ATOM 6443 O O . GLY B 1 342 ? -98.573 211.169 -43.691 1.00 75.60 388 GLY B O 1
ATOM 6444 N N . THR B 1 343 ? -99.712 212.209 -42.064 1.00 65.77 389 THR B N 1
ATOM 6445 C CA . THR B 1 343 ? -100.342 211.009 -41.555 1.00 70.21 389 THR B CA 1
ATOM 6446 C C . THR B 1 343 ? -101.700 211.293 -40.937 1.00 68.36 389 THR B C 1
ATOM 6447 O O . THR B 1 343 ? -101.985 212.414 -40.596 1.00 58.35 389 THR B O 1
ATOM 6451 N N . SER B 1 344 ? -102.547 210.274 -40.794 1.00 75.63 390 SER B N 1
ATOM 6452 C CA . SER B 1 344 ? -103.835 210.414 -40.123 1.00 80.27 390 SER B CA 1
ATOM 6453 C C . SER B 1 344 ? -103.683 210.552 -38.612 1.00 83.16 390 SER B C 1
ATOM 6454 O O . SER B 1 344 ? -104.576 211.052 -37.927 1.00 80.11 390 SER B O 1
ATOM 6457 N N . TYR B 1 345 ? -102.542 210.098 -38.105 1.00 79.08 391 TYR B N 1
ATOM 6458 C CA . TYR B 1 345 ? -102.328 209.923 -36.672 1.00 66.99 391 TYR B CA 1
ATOM 6459 C C . TYR B 1 345 ? -102.260 211.243 -35.907 1.00 61.36 391 TYR B C 1
ATOM 6460 O O . TYR B 1 345 ? -101.591 212.181 -36.342 1.00 62.16 391 TYR B O 1
ATOM 6469 N N . VAL B 1 346 ? -102.947 211.313 -34.771 1.00 62.24 392 VAL B N 1
ATOM 6470 C CA . VAL B 1 346 ? -102.789 212.398 -33.807 1.00 68.72 392 VAL B CA 1
ATOM 6471 C C . VAL B 1 346 ? -102.495 211.815 -32.428 1.00 68.41 392 VAL B C 1
ATOM 6472 O O . VAL B 1 346 ? -102.972 210.728 -32.100 1.00 76.42 392 VAL B O 1
ATOM 6476 N N . ILE B 1 347 ? -101.710 212.524 -31.622 1.00 61.80 393 ILE B N 1
ATOM 6477 C CA . ILE B 1 347 ? -101.337 212.044 -30.295 1.00 54.77 393 ILE B CA 1
ATOM 6478 C C . ILE B 1 347 ? -101.953 212.891 -29.186 1.00 53.32 393 ILE B C 1
ATOM 6479 O O . ILE B 1 347 ? -101.687 214.090 -29.098 1.00 51.55 393 ILE B O 1
ATOM 6484 N N . PRO B 1 348 ? -102.777 212.268 -28.332 1.00 48.07 394 PRO B N 1
ATOM 6485 C CA . PRO B 1 348 ? -103.461 212.988 -27.263 1.00 45.24 394 PRO B CA 1
ATOM 6486 C C . PRO B 1 348 ? -102.581 213.283 -26.053 1.00 50.23 394 PRO B C 1
ATOM 6487 O O . PRO B 1 348 ? -101.455 212.795 -25.963 1.00 55.92 394 PRO B O 1
ATOM 6491 N N . THR B 1 349 ? -103.116 214.078 -25.132 1.00 48.10 395 THR B N 1
ATOM 6492 C CA . THR B 1 349 ? -102.380 214.518 -23.952 1.00 49.11 395 THR B CA 1
ATOM 6493 C C . THR B 1 349 ? -102.391 213.480 -22.835 1.00 52.96 395 THR B C 1
ATOM 6494 O O . THR B 1 349 ? -101.787 213.688 -21.783 1.00 51.14 395 THR B O 1
ATOM 6498 N N . SER B 1 350 ? -103.075 212.363 -23.064 1.00 53.32 396 SER B N 1
ATOM 6499 C CA . SER B 1 350 ? -103.062 211.258 -22.112 1.00 52.00 396 SER B CA 1
ATOM 6500 C C . SER B 1 350 ? -101.827 210.394 -22.342 1.00 53.37 396 SER B C 1
ATOM 6501 O O . SER B 1 350 ? -101.517 209.505 -21.549 1.00 47.45 396 SER B O 1
ATOM 6504 N N . HIS B 1 351 ? -101.130 210.659 -23.420 1.00 51.80 397 HIS B N 1
ATOM 6505 C CA . HIS B 1 351 ? -99.956 209.920 -23.791 1.00 47.76 397 HIS B CA 1
ATOM 6506 C C . HIS B 1 351 ? -98.647 210.547 -23.397 1.00 50.94 397 HIS B C 1
ATOM 6507 O O . HIS B 1 351 ? -98.544 211.708 -23.060 1.00 48.19 397 HIS B O 1
ATOM 6514 N N . ASN B 1 352 ? -97.649 209.704 -23.437 1.00 47.54 398 ASN B N 1
ATOM 6515 C CA . ASN B 1 352 ? -96.265 210.079 -23.317 1.00 41.88 398 ASN B CA 1
ATOM 6516 C C . ASN B 1 352 ? -95.674 209.664 -24.656 1.00 42.85 398 ASN B C 1
ATOM 6517 O O . ASN B 1 352 ? -96.117 208.686 -25.280 1.00 39.09 398 ASN B O 1
ATOM 6522 N N . VAL B 1 353 ? -94.716 210.443 -25.136 1.00 43.42 399 VAL B N 1
ATOM 6523 C CA . VAL B 1 353 ? -93.982 210.100 -26.350 1.00 45.58 399 VAL B CA 1
ATOM 6524 C C . VAL B 1 353 ? -92.573 209.619 -26.017 1.00 42.35 399 VAL B C 1
ATOM 6525 O O . VAL B 1 353 ? -91.933 210.118 -25.092 1.00 43.74 399 VAL B O 1
ATOM 6529 N N . LEU B 1 354 ? -92.101 208.636 -26.777 1.00 38.12 400 LEU B N 1
ATOM 6530 C CA . LEU B 1 354 ? -90.780 208.050 -26.576 1.00 36.19 400 LEU B CA 1
ATOM 6531 C C . LEU B 1 354 ? -89.967 208.082 -27.867 1.00 37.47 400 LEU B C 1
ATOM 6532 O O . LEU B 1 354 ? -90.365 207.481 -28.865 1.00 38.22 400 LEU B O 1
ATOM 6537 N N . SER B 1 355 ? -88.775 208.647 -27.773 1.00 37.40 401 SER B N 1
ATOM 6538 C CA . SER B 1 355 ? -87.807 208.746 -28.836 1.00 36.26 401 SER B CA 1
ATOM 6539 C C . SER B 1 355 ? -86.654 207.817 -28.529 1.00 35.45 401 SER B C 1
ATOM 6540 O O . SER B 1 355 ? -86.258 207.709 -27.404 1.00 34.99 401 SER B O 1
ATOM 6543 N N . SER B 1 356 ? -86.157 207.109 -29.525 1.00 36.45 402 SER B N 1
ATOM 6544 C CA . SER B 1 356 ? -85.035 206.211 -29.339 1.00 38.15 402 SER B CA 1
ATOM 6545 C C . SER B 1 356 ? -83.938 206.371 -30.361 1.00 41.36 402 SER B C 1
ATOM 6546 O O . SER B 1 356 ? -83.923 205.689 -31.333 1.00 41.41 402 SER B O 1
ATOM 6549 N N . PRO B 1 357 ? -82.938 207.181 -30.074 1.00 51.57 403 PRO B N 1
ATOM 6550 C CA . PRO B 1 357 ? -81.888 207.468 -31.044 1.00 51.52 403 PRO B CA 1
ATOM 6551 C C . PRO B 1 357 ? -80.987 206.261 -31.286 1.00 41.33 403 PRO B C 1
ATOM 6552 O O . PRO B 1 357 ? -80.261 206.213 -32.279 1.00 39.77 403 PRO B O 1
ATOM 6556 N N . GLY B 1 358 ? -81.045 205.288 -30.383 1.00 31.81 404 GLY B N 1
ATOM 6557 C CA . GLY B 1 358 ? -80.235 204.081 -30.508 1.00 30.73 404 GLY B CA 1
ATOM 6558 C C . GLY B 1 358 ? -80.773 203.117 -31.548 1.00 30.43 404 GLY B C 1
ATOM 6559 O O . GLY B 1 358 ? -80.067 202.210 -31.987 1.00 30.80 404 GLY B O 1
ATOM 6560 N N . VAL B 1 359 ? -82.028 203.312 -31.939 1.00 33.92 405 VAL B N 1
ATOM 6561 C CA . VAL B 1 359 ? -82.665 202.471 -32.946 1.00 32.94 405 VAL B CA 1
ATOM 6562 C C . VAL B 1 359 ? -82.096 202.747 -34.334 1.00 33.91 405 VAL B C 1
ATOM 6563 O O . VAL B 1 359 ? -81.658 201.833 -35.032 1.00 28.66 405 VAL B O 1
ATOM 6567 N N . THR B 1 360 ? -82.099 204.017 -34.725 1.00 32.89 406 THR B N 1
ATOM 6568 C CA . THR B 1 360 ? -81.508 204.422 -35.995 1.00 33.28 406 THR B CA 1
ATOM 6569 C C . THR B 1 360 ? -80.030 204.046 -36.022 1.00 37.33 406 THR B C 1
ATOM 6570 O O . THR B 1 360 ? -79.497 203.633 -37.052 1.00 36.80 406 THR B O 1
ATOM 6574 N N . ALA B 1 361 ? -79.379 204.183 -34.871 1.00 32.86 407 ALA B N 1
ATOM 6575 C CA . ALA B 1 361 ? -77.964 203.855 -34.726 1.00 31.17 407 ALA B CA 1
ATOM 6576 C C . ALA B 1 361 ? -77.645 202.395 -35.035 1.00 29.02 407 ALA B C 1
ATOM 6577 O O . ALA B 1 361 ? -76.518 202.072 -35.410 1.00 28.61 407 ALA B O 1
ATOM 6579 N N . ARG B 1 362 ? -78.619 201.508 -34.861 1.00 31.76 408 ARG B N 1
ATOM 6580 C CA . ARG B 1 362 ? -78.421 200.101 -35.192 1.00 35.70 408 ARG B CA 1
ATOM 6581 C C . ARG B 1 362 ? -79.372 199.587 -36.270 1.00 35.86 408 ARG B C 1
ATOM 6582 O O . ARG B 1 362 ? -79.712 198.405 -36.300 1.00 32.83 408 ARG B O 1
ATOM 6590 N N . SER B 1 363 ? -79.771 200.476 -37.174 1.00 35.56 409 SER B N 1
ATOM 6591 C CA . SER B 1 363 ? -80.577 200.115 -38.335 1.00 42.53 409 SER B CA 1
ATOM 6592 C C . SER B 1 363 ? -79.713 199.831 -39.560 1.00 47.56 409 SER B C 1
ATOM 6593 O O . SER B 1 363 ? -78.671 200.456 -39.756 1.00 52.53 409 SER B O 1
ATOM 6596 N N . GLU B 1 364 ? -80.164 198.891 -40.385 1.00 53.07 410 GLU B N 1
ATOM 6597 C CA . GLU B 1 364 ? -79.448 198.504 -41.596 1.00 62.28 410 GLU B CA 1
ATOM 6598 C C . GLU B 1 364 ? -79.383 199.633 -42.621 1.00 54.11 410 GLU B C 1
ATOM 6599 O O . GLU B 1 364 ? -78.398 199.762 -43.348 1.00 49.07 410 GLU B O 1
ATOM 6605 N N . GLU B 1 365 ? -80.428 200.452 -42.671 1.00 48.90 411 GLU B N 1
ATOM 6606 C CA . GLU B 1 365 ? -80.524 201.507 -43.673 1.00 53.44 411 GLU B CA 1
ATOM 6607 C C . GLU B 1 365 ? -79.413 202.531 -43.467 1.00 56.89 411 GLU B C 1
ATOM 6608 O O . GLU B 1 365 ? -78.835 203.043 -44.426 1.00 72.92 411 GLU B O 1
ATOM 6614 N N . HIS B 1 366 ? -79.124 202.817 -42.202 1.00 52.69 412 HIS B N 1
ATOM 6615 C CA . HIS B 1 366 ? -78.163 203.853 -41.843 1.00 43.28 412 HIS B CA 1
ATOM 6616 C C . HIS B 1 366 ? -76.785 203.251 -41.598 1.00 35.76 412 HIS B C 1
ATOM 6617 O O . HIS B 1 366 ? -75.762 203.905 -41.803 1.00 33.17 412 HIS B O 1
ATOM 6624 N N . PHE B 1 367 ? -76.773 202.007 -41.132 1.00 36.71 413 PHE B N 1
ATOM 6625 C CA . PHE B 1 367 ? -75.513 201.330 -40.848 1.00 39.23 413 PHE B CA 1
ATOM 6626 C C . PHE B 1 367 ? -75.494 199.887 -41.339 1.00 41.86 413 PHE B C 1
ATOM 6627 O O . PHE B 1 367 ? -76.121 199.015 -40.738 1.00 49.01 413 PHE B O 1
ATOM 6635 N N . PRO B 1 368 ? -74.759 199.633 -42.431 1.00 48.11 414 PRO B N 1
ATOM 6636 C CA . PRO B 1 368 ? -74.638 198.264 -42.918 1.00 54.15 414 PRO B CA 1
ATOM 6637 C C . PRO B 1 368 ? -74.027 197.342 -41.869 1.00 54.71 414 PRO B C 1
ATOM 6638 O O . PRO B 1 368 ? -73.035 197.692 -41.229 1.00 54.68 414 PRO B O 1
ATOM 6642 N N . ASN B 1 369 ? -74.621 196.173 -41.657 1.00 53.48 415 ASN B N 1
ATOM 6643 C CA . ASN B 1 369 ? -74.193 195.214 -40.628 1.00 49.82 415 ASN B CA 1
ATOM 6644 C C . ASN B 1 369 ? -74.066 195.903 -39.285 1.00 44.93 415 ASN B C 1
ATOM 6645 O O . ASN B 1 369 ? -73.043 195.909 -38.685 1.00 41.44 415 ASN B O 1
ATOM 6650 N N . PRO B 1 370 ? -75.156 196.452 -38.809 1.00 38.14 416 PRO B N 1
ATOM 6651 C CA . PRO B 1 370 ? -75.233 197.358 -37.668 1.00 38.43 416 PRO B CA 1
ATOM 6652 C C . PRO B 1 370 ? -74.746 196.749 -36.357 1.00 33.83 416 PRO B C 1
ATOM 6653 O O . PRO B 1 370 ? -74.174 197.455 -35.527 1.00 37.13 416 PRO B O 1
ATOM 6657 N N . LEU B 1 371 ? -74.962 195.449 -36.180 1.00 30.54 417 LEU B N 1
ATOM 6658 C CA . LEU B 1 371 ? -74.690 194.798 -34.904 1.00 32.94 417 LEU B CA 1
ATOM 6659 C C . LEU B 1 371 ? -73.224 194.390 -34.799 1.00 33.15 417 LEU B C 1
ATOM 6660 O O . LEU B 1 371 ? -72.762 193.903 -33.768 1.00 38.11 417 LEU B O 1
ATOM 6665 N N . GLU B 1 372 ? -72.511 194.598 -35.901 1.00 31.42 418 GLU B N 1
ATOM 6666 C CA . GLU B 1 372 ? -71.068 194.398 -35.936 1.00 32.20 418 GLU B CA 1
ATOM 6667 C C . GLU B 1 372 ? -70.407 195.620 -35.311 1.00 33.76 418 GLU B C 1
ATOM 6668 O O . GLU B 1 372 ? -70.644 196.758 -35.717 1.00 30.99 418 GLU B O 1
ATOM 6674 N N . TRP B 1 373 ? -69.574 195.360 -34.309 1.00 27.58 419 TRP B N 1
ATOM 6675 C CA . TRP B 1 373 ? -68.835 196.426 -33.648 1.00 23.78 419 TRP B CA 1
ATOM 6676 C C . TRP B 1 373 ? -67.545 196.636 -34.432 1.00 24.81 419 TRP B C 1
ATOM 6677 O O . TRP B 1 373 ? -66.642 195.802 -34.390 1.00 25.25 419 TRP B O 1
ATOM 6688 N N . ASN B 1 374 ? -67.483 197.736 -35.176 1.00 27.38 420 ASN B N 1
ATOM 6689 C CA . ASN B 1 374 ? -66.344 197.982 -36.052 1.00 29.11 420 ASN B CA 1
ATOM 6690 C C . ASN B 1 374 ? -65.933 199.450 -36.073 1.00 27.76 420 ASN B C 1
ATOM 6691 O O . ASN B 1 374 ? -66.503 200.244 -36.820 1.00 30.78 420 ASN B O 1
ATOM 6696 N N . PRO B 1 375 ? -64.917 199.806 -35.273 1.00 30.01 421 PRO B N 1
ATOM 6697 C CA . PRO B 1 375 ? -64.511 201.203 -35.188 1.00 30.38 421 PRO B CA 1
ATOM 6698 C C . PRO B 1 375 ? -64.172 201.727 -36.579 1.00 33.59 421 PRO B C 1
ATOM 6699 O O . PRO B 1 375 ? -64.266 202.925 -36.845 1.00 35.35 421 PRO B O 1
ATOM 6703 N N . HIS B 1 376 ? -63.791 200.800 -37.451 1.00 36.26 422 HIS B N 1
ATOM 6704 C CA . HIS B 1 376 ? -63.231 201.124 -38.758 1.00 34.06 422 HIS B CA 1
ATOM 6705 C C . HIS B 1 376 ? -64.292 201.570 -39.759 1.00 30.73 422 HIS B C 1
ATOM 6706 O O . HIS B 1 376 ? -63.967 202.150 -40.795 1.00 31.84 422 HIS B O 1
ATOM 6713 N N . ARG B 1 377 ? -65.556 201.317 -39.438 1.00 29.20 423 ARG B N 1
ATOM 6714 C CA . ARG B 1 377 ? -66.662 201.799 -40.258 1.00 29.47 423 ARG B CA 1
ATOM 6715 C C . ARG B 1 377 ? -66.659 203.322 -40.332 1.00 35.01 423 ARG B C 1
ATOM 6716 O O . ARG B 1 377 ? -67.240 203.914 -41.241 1.00 41.39 423 ARG B O 1
ATOM 6724 N N . TRP B 1 378 ? -65.992 203.946 -39.366 1.00 38.38 424 TRP B N 1
ATOM 6725 C CA . TRP B 1 378 ? -65.899 205.400 -39.306 1.00 39.62 424 TRP B CA 1
ATOM 6726 C C . TRP B 1 378 ? -64.732 205.926 -40.137 1.00 40.30 424 TRP B C 1
ATOM 6727 O O . TRP B 1 378 ? -64.462 207.127 -40.146 1.00 40.22 424 TRP B O 1
ATOM 6738 N N . ASP B 1 379 ? -64.048 205.033 -40.845 1.00 46.40 425 ASP B N 1
ATOM 6739 C CA . ASP B 1 379 ? -63.010 205.433 -41.789 1.00 55.13 425 ASP B CA 1
ATOM 6740 C C . ASP B 1 379 ? -63.607 206.155 -42.993 1.00 55.58 425 ASP B C 1
ATOM 6741 O O . ASP B 1 379 ? -62.895 206.815 -43.749 1.00 56.90 425 ASP B O 1
ATOM 6746 N N . GLU B 1 380 ? -64.917 206.018 -43.170 1.00 69.54 426 GLU B N 1
ATOM 6747 C CA . GLU B 1 380 ? -65.706 206.986 -43.926 1.00 84.71 426 GLU B CA 1
ATOM 6748 C C . GLU B 1 380 ? -65.480 208.418 -43.448 1.00 104.23 426 GLU B C 1
ATOM 6749 O O . GLU B 1 380 ? -65.018 209.268 -44.210 1.00 106.21 426 GLU B O 1
ATOM 6755 N N . ASN B 1 381 ? -65.815 208.678 -42.188 1.00 128.91 427 ASN B N 1
ATOM 6756 C CA . ASN B 1 381 ? -65.649 209.995 -41.579 1.00 128.45 427 ASN B CA 1
ATOM 6757 C C . ASN B 1 381 ? -65.540 209.967 -40.057 1.00 126.05 427 ASN B C 1
ATOM 6758 O O . ASN B 1 381 ? -65.853 208.955 -39.430 1.00 93.51 427 ASN B O 1
ATOM 6763 N N . ILE B 1 382 ? -65.103 211.072 -39.459 1.00 127.86 428 ILE B N 1
ATOM 6764 C CA . ILE B 1 382 ? -65.059 211.194 -38.004 1.00 125.54 428 ILE B CA 1
ATOM 6765 C C . ILE B 1 382 ? -65.200 212.605 -37.437 1.00 122.24 428 ILE B C 1
ATOM 6766 O O . ILE B 1 382 ? -64.591 213.553 -37.933 1.00 117.84 428 ILE B O 1
ATOM 6771 N N . ALA B 1 383 ? -66.002 212.725 -36.383 1.00 125.61 429 ALA B N 1
ATOM 6772 C CA . ALA B 1 383 ? -66.179 213.970 -35.642 1.00 125.07 429 ALA B CA 1
ATOM 6773 C C . ALA B 1 383 ? -66.717 213.729 -34.234 1.00 135.69 429 ALA B C 1
ATOM 6774 O O . ALA B 1 383 ? -67.783 213.137 -34.068 1.00 131.27 429 ALA B O 1
ATOM 6776 N N . ALA B 1 384 ? -65.990 214.198 -33.225 1.00 131.04 430 ALA B N 1
ATOM 6777 C CA . ALA B 1 384 ? -66.426 214.115 -31.835 1.00 121.89 430 ALA B CA 1
ATOM 6778 C C . ALA B 1 384 ? -67.411 215.238 -31.528 1.00 139.05 430 ALA B C 1
ATOM 6779 O O . ALA B 1 384 ? -68.133 215.208 -30.530 1.00 131.26 430 ALA B O 1
ATOM 6781 N N . SER B 1 385 ? -67.474 216.149 -32.494 1.00 160.96 431 SER B N 1
ATOM 6782 C CA . SER B 1 385 ? -68.433 217.241 -32.590 1.00 163.96 431 SER B CA 1
ATOM 6783 C C . SER B 1 385 ? -69.033 216.815 -33.937 1.00 175.15 431 SER B C 1
ATOM 6784 O O . SER B 1 385 ? -68.299 216.698 -34.927 1.00 177.90 431 SER B O 1
ATOM 6787 N N . ALA B 1 386 ? -70.332 216.561 -34.025 1.00 182.81 432 ALA B N 1
ATOM 6788 C CA . ALA B 1 386 ? -70.809 216.062 -35.316 1.00 181.53 432 ALA B CA 1
ATOM 6789 C C . ALA B 1 386 ? -72.078 216.592 -35.982 1.00 183.77 432 ALA B C 1
ATOM 6790 O O . ALA B 1 386 ? -73.018 217.058 -35.338 1.00 181.90 432 ALA B O 1
ATOM 6792 N N . GLU B 1 387 ? -72.050 216.491 -37.308 1.00 185.60 433 GLU B N 1
ATOM 6793 C CA . GLU B 1 387 ? -73.151 216.831 -38.204 1.00 182.04 433 GLU B CA 1
ATOM 6794 C C . GLU B 1 387 ? -73.123 218.229 -38.813 1.00 175.77 433 GLU B C 1
ATOM 6795 O O . GLU B 1 387 ? -72.329 219.086 -38.424 1.00 164.10 433 GLU B O 1
ATOM 6801 N N . ASP B 1 388 ? -74.008 218.427 -39.784 1.00 159.81 434 ASP B N 1
ATOM 6802 C CA . ASP B 1 388 ? -74.203 219.722 -40.426 1.00 133.97 434 ASP B CA 1
ATOM 6803 C C . ASP B 1 388 ? -75.571 220.324 -40.121 1.00 115.33 434 ASP B C 1
ATOM 6804 O O . ASP B 1 388 ? -75.944 221.355 -40.681 1.00 120.76 434 ASP B O 1
ATOM 6809 N N . ASP B 1 389 ? -76.291 219.705 -39.209 1.00 105.12 435 ASP B N 1
ATOM 6810 C CA . ASP B 1 389 ? -77.644 220.141 -38.893 1.00 98.06 435 ASP B CA 1
ATOM 6811 C C . ASP B 1 389 ? -77.604 221.552 -38.353 1.00 87.39 435 ASP B C 1
ATOM 6812 O O . ASP B 1 389 ? -76.595 222.014 -37.873 1.00 98.43 435 ASP B O 1
ATOM 6817 N N . GLU B 1 390 ? -78.700 222.255 -38.495 1.00 65.17 436 GLU B N 1
ATOM 6818 C CA . GLU B 1 390 ? -78.755 223.644 -38.056 1.00 59.63 436 GLU B CA 1
ATOM 6819 C C . GLU B 1 390 ? -78.595 223.767 -36.544 1.00 50.38 436 GLU B C 1
ATOM 6820 O O . GLU B 1 390 ? -79.083 222.941 -35.774 1.00 51.93 436 GLU B O 1
ATOM 6826 N N . LYS B 1 391 ? -77.882 224.816 -36.148 1.00 37.64 437 LYS B N 1
ATOM 6827 C CA . LYS B 1 391 ? -77.617 225.117 -34.746 1.00 40.96 437 LYS B CA 1
ATOM 6828 C C . LYS B 1 391 ? -78.493 226.261 -34.244 1.00 42.54 437 LYS B C 1
ATOM 6829 O O . LYS B 1 391 ? -78.585 227.305 -34.891 1.00 46.38 437 LYS B O 1
ATOM 6835 N N . VAL B 1 392 ? -79.130 226.075 -33.093 1.00 42.58 438 VAL B N 1
ATOM 6836 C CA . VAL B 1 392 ? -79.846 227.171 -32.451 1.00 38.58 438 VAL B CA 1
ATOM 6837 C C . VAL B 1 392 ? -79.436 227.378 -30.997 1.00 36.12 438 VAL B C 1
ATOM 6838 O O . VAL B 1 392 ? -78.892 226.481 -30.351 1.00 33.47 438 VAL B O 1
ATOM 6842 N N . ASP B 1 393 ? -79.713 228.576 -30.495 1.00 34.33 439 ASP B N 1
ATOM 6843 C CA . ASP B 1 393 ? -79.438 228.907 -29.101 1.00 32.96 439 ASP B CA 1
ATOM 6844 C C . ASP B 1 393 ? -80.713 228.912 -28.264 1.00 34.48 439 ASP B C 1
ATOM 6845 O O . ASP B 1 393 ? -81.599 229.742 -28.470 1.00 36.60 439 ASP B O 1
ATOM 6850 N N . TYR B 1 394 ? -80.783 227.992 -27.308 1.00 34.67 440 TYR B N 1
ATOM 6851 C CA . TYR B 1 394 ? -81.935 227.884 -26.420 1.00 31.23 440 TYR B CA 1
ATOM 6852 C C . TYR B 1 394 ? -81.685 228.634 -25.116 1.00 27.17 440 TYR B C 1
ATOM 6853 O O . TYR B 1 394 ? -82.540 228.651 -24.231 1.00 35.86 440 TYR B O 1
ATOM 6862 N N . GLY B 1 395 ? -80.508 229.240 -24.996 1.00 27.37 441 GLY B N 1
ATOM 6863 C CA . GLY B 1 395 ? -80.090 229.838 -23.733 1.00 28.06 441 GLY B CA 1
ATOM 6864 C C . GLY B 1 395 ? -78.758 229.415 -23.144 1.00 34.04 441 GLY B C 1
ATOM 6865 O O . GLY B 1 395 ? -78.264 230.058 -22.217 1.00 35.74 441 GLY B O 1
ATOM 6866 N N . TYR B 1 396 ? -78.163 228.341 -23.652 1.00 29.56 442 TYR B N 1
ATOM 6867 C CA . TYR B 1 396 ? -76.835 227.945 -23.195 1.00 29.13 442 TYR B CA 1
ATOM 6868 C C . TYR B 1 396 ? -75.862 227.884 -24.368 1.00 32.70 442 TYR B C 1
ATOM 6869 O O . TYR B 1 396 ? -74.943 227.065 -24.402 1.00 29.73 442 TYR B O 1
ATOM 6878 N N . GLY B 1 397 ? -76.082 228.781 -25.324 1.00 32.53 443 GLY B N 1
ATOM 6879 C CA . GLY B 1 397 ? -75.235 228.876 -26.506 1.00 28.75 443 GLY B CA 1
ATOM 6880 C C . GLY B 1 397 ? -75.775 228.052 -27.659 1.00 31.01 443 GLY B C 1
ATOM 6881 O O . GLY B 1 397 ? -76.746 227.308 -27.521 1.00 31.77 443 GLY B O 1
ATOM 6882 N N . LEU B 1 398 ? -75.119 228.207 -28.804 1.00 31.14 444 LEU B N 1
ATOM 6883 C CA . LEU B 1 398 ? -75.502 227.547 -30.046 1.00 31.99 444 LEU B CA 1
ATOM 6884 C C . LEU B 1 398 ? -75.211 226.051 -29.991 1.00 32.00 444 LEU B C 1
ATOM 6885 O O . LEU B 1 398 ? -74.095 225.640 -29.674 1.00 33.65 444 LEU B O 1
ATOM 6890 N N . VAL B 1 399 ? -76.217 225.243 -30.310 1.00 30.87 445 VAL B N 1
ATOM 6891 C CA . VAL B 1 399 ? -76.063 223.794 -30.334 1.00 30.10 445 VAL B CA 1
ATOM 6892 C C . VAL B 1 399 ? -76.938 223.176 -31.419 1.00 30.81 445 VAL B C 1
ATOM 6893 O O . VAL B 1 399 ? -77.956 223.745 -31.814 1.00 34.07 445 VAL B O 1
ATOM 6897 N N . SER B 1 400 ? -76.535 221.995 -31.876 1.00 30.46 446 SER B N 1
ATOM 6898 C CA . SER B 1 400 ? -77.191 221.327 -32.993 1.00 32.81 446 SER B CA 1
ATOM 6899 C C . SER B 1 400 ? -78.560 220.784 -32.598 1.00 40.83 446 SER B C 1
ATOM 6900 O O . SER B 1 400 ? -78.804 220.447 -31.439 1.00 49.70 446 SER B O 1
ATOM 6903 N N . LYS B 1 401 ? -79.446 220.711 -33.586 1.00 52.88 447 LYS B N 1
ATOM 6904 C CA . LYS B 1 401 ? -80.804 220.208 -33.412 1.00 54.82 447 LYS B CA 1
ATOM 6905 C C . LYS B 1 401 ? -80.906 218.717 -33.716 1.00 64.28 447 LYS B C 1
ATOM 6906 O O . LYS B 1 401 ? -81.918 218.080 -33.422 1.00 70.29 447 LYS B O 1
ATOM 6912 N N . GLY B 1 402 ? -79.856 218.174 -34.323 1.00 57.63 448 GLY B N 1
ATOM 6913 C CA . GLY B 1 402 ? -79.750 216.736 -34.548 1.00 59.96 448 GLY B CA 1
ATOM 6914 C C . GLY B 1 402 ? -80.861 216.187 -35.421 1.00 70.97 448 GLY B C 1
ATOM 6915 O O . GLY B 1 402 ? -81.246 215.024 -35.305 1.00 72.81 448 GLY B O 1
ATOM 6916 N N . THR B 1 403 ? -81.366 217.036 -36.310 1.00 78.62 449 THR B N 1
ATOM 6917 C CA . THR B 1 403 ? -82.280 216.588 -37.353 1.00 81.89 449 THR B CA 1
ATOM 6918 C C . THR B 1 403 ? -81.434 215.809 -38.354 1.00 78.55 449 THR B C 1
ATOM 6919 O O . THR B 1 403 ? -80.283 216.153 -38.627 1.00 96.13 449 THR B O 1
ATOM 6923 N N . ASN B 1 404 ? -82.015 214.732 -38.872 1.00 70.39 450 ASN B N 1
ATOM 6924 C CA . ASN B 1 404 ? -81.484 213.949 -39.984 1.00 67.45 450 ASN B CA 1
ATOM 6925 C C . ASN B 1 404 ? -80.237 213.129 -39.680 1.00 54.79 450 ASN B C 1
ATOM 6926 O O . ASN B 1 404 ? -79.703 212.453 -40.559 1.00 56.29 450 ASN B O 1
ATOM 6931 N N . SER B 1 405 ? -79.773 213.183 -38.436 1.00 54.95 451 SER B N 1
ATOM 6932 C CA . SER B 1 405 ? -78.633 212.342 -38.097 1.00 47.26 451 SER B CA 1
ATOM 6933 C C . SER B 1 405 ? -79.148 211.110 -37.363 1.00 39.53 451 SER B C 1
ATOM 6934 O O . SER B 1 405 ? -79.813 211.230 -36.335 1.00 38.68 451 SER B O 1
ATOM 6937 N N . PRO B 1 406 ? -78.852 209.919 -37.903 1.00 34.32 452 PRO B N 1
ATOM 6938 C CA . PRO B 1 406 ? -79.328 208.710 -37.244 1.00 31.21 452 PRO B CA 1
ATOM 6939 C C . PRO B 1 406 ? -78.515 208.379 -35.997 1.00 29.48 452 PRO B C 1
ATOM 6940 O O . PRO B 1 406 ? -78.930 207.549 -35.187 1.00 29.48 452 PRO B O 1
ATOM 6944 N N . TYR B 1 407 ? -77.364 209.029 -35.857 1.00 28.78 453 TYR B N 1
ATOM 6945 C CA . TYR B 1 407 ? -76.473 208.819 -34.721 1.00 27.13 453 TYR B CA 1
ATOM 6946 C C . TYR B 1 407 ? -76.587 209.942 -33.695 1.00 27.65 453 TYR B C 1
ATOM 6947 O O . TYR B 1 407 ? -75.995 211.007 -33.868 1.00 26.00 453 TYR B O 1
ATOM 6956 N N . LEU B 1 408 ? -77.371 209.739 -32.650 1.00 30.67 454 LEU B N 1
ATOM 6957 C CA . LEU B 1 408 ? -77.573 210.742 -31.618 1.00 34.86 454 LEU B CA 1
ATOM 6958 C C . LEU B 1 408 ? -77.456 210.207 -30.196 1.00 34.35 454 LEU B C 1
ATOM 6959 O O . LEU B 1 408 ? -78.378 210.274 -29.441 1.00 34.23 454 LEU B O 1
ATOM 6964 N N . PRO B 1 409 ? -76.278 209.758 -29.801 1.00 32.36 455 PRO B N 1
ATOM 6965 C CA . PRO B 1 409 ? -76.128 209.180 -28.471 1.00 27.76 455 PRO B CA 1
ATOM 6966 C C . PRO B 1 409 ? -76.259 210.233 -27.376 1.00 25.15 455 PRO B C 1
ATOM 6967 O O . PRO B 1 409 ? -76.644 209.914 -26.251 1.00 29.70 455 PRO B O 1
ATOM 6971 N N . PHE B 1 410 ? -75.957 211.481 -27.720 1.00 23.66 456 PHE B N 1
ATOM 6972 C CA . PHE B 1 410 ? -75.946 212.568 -26.748 1.00 21.84 456 PHE B CA 1
ATOM 6973 C C . PHE B 1 410 ? -77.202 213.424 -26.873 1.00 21.99 456 PHE B C 1
ATOM 6974 O O . PHE B 1 410 ? -77.253 214.549 -26.374 1.00 26.49 456 PHE B O 1
ATOM 6982 N N . GLY B 1 411 ? -78.214 212.880 -27.540 1.00 21.41 457 GLY B N 1
ATOM 6983 C CA . GLY B 1 411 ? -79.478 213.580 -27.733 1.00 27.63 457 GLY B CA 1
ATOM 6984 C C . GLY B 1 411 ? -79.434 214.682 -28.774 1.00 29.26 457 GLY B C 1
ATOM 6985 O O . GLY B 1 411 ? -78.570 214.700 -29.650 1.00 29.07 457 GLY B O 1
ATOM 6986 N N . ALA B 1 412 ? -80.374 215.614 -28.655 1.00 33.19 458 ALA B N 1
ATOM 6987 C CA . ALA B 1 412 ? -80.584 216.660 -29.651 1.00 31.84 458 ALA B CA 1
ATOM 6988 C C . ALA B 1 412 ? -81.595 217.674 -29.128 1.00 29.16 458 ALA B C 1
ATOM 6989 O O . ALA B 1 412 ? -82.376 217.376 -28.224 1.00 32.06 458 ALA B O 1
ATOM 6991 N N . GLY B 1 413 ? -81.580 218.874 -29.698 1.00 32.86 459 GLY B N 1
ATOM 6992 C CA . GLY B 1 413 ? -82.550 219.896 -29.322 1.00 34.22 459 GLY B CA 1
ATOM 6993 C C . GLY B 1 413 ? -82.226 220.485 -27.963 1.00 30.73 459 GLY B C 1
ATOM 6994 O O . GLY B 1 413 ? -81.068 220.505 -27.544 1.00 35.47 459 GLY B O 1
ATOM 6995 N N . ARG B 1 414 ? -83.253 220.947 -27.258 1.00 29.36 460 ARG B N 1
ATOM 6996 C CA . ARG B 1 414 ? -83.059 221.844 -26.124 1.00 28.88 460 ARG B CA 1
ATOM 6997 C C . ARG B 1 414 ? -82.497 221.116 -24.907 1.00 27.82 460 ARG B C 1
ATOM 6998 O O . ARG B 1 414 ? -81.850 221.724 -24.055 1.00 27.38 460 ARG B O 1
ATOM 7006 N N . HIS B 1 415 ? -82.721 219.807 -24.853 1.00 26.11 461 HIS B N 1
ATOM 7007 C CA . HIS B 1 415 ? -82.307 218.995 -23.714 1.00 27.91 461 HIS B CA 1
ATOM 7008 C C . HIS B 1 415 ? -80.993 218.262 -23.961 1.00 24.33 461 HIS B C 1
ATOM 7009 O O . HIS B 1 415 ? -80.591 217.416 -23.162 1.00 27.26 461 HIS B O 1
ATOM 7016 N N . ARG B 1 416 ? -80.317 218.584 -25.059 1.00 23.98 462 ARG B N 1
ATOM 7017 C CA . ARG B 1 416 ? -79.201 217.756 -25.500 1.00 25.82 462 ARG B CA 1
ATOM 7018 C C . ARG B 1 416 ? -78.060 217.835 -24.492 1.00 24.17 462 ARG B C 1
ATOM 7019 O O . ARG B 1 416 ? -77.988 218.765 -23.688 1.00 21.36 462 ARG B O 1
ATOM 7027 N N . CYS B 1 417 ? -77.165 216.853 -24.552 1.00 22.08 463 CYS B N 1
ATOM 7028 C CA . CYS B 1 417 ? -76.100 216.734 -23.564 1.00 21.07 463 CYS B CA 1
ATOM 7029 C C . CYS B 1 417 ? -75.127 217.901 -23.690 1.00 20.88 463 CYS B C 1
ATOM 7030 O O . CYS B 1 417 ? -74.683 218.238 -24.787 1.00 20.86 463 CYS B O 1
ATOM 7033 N N . ILE B 1 418 ? -74.810 218.524 -22.559 1.00 20.75 464 ILE B N 1
ATOM 7034 C CA . ILE B 1 418 ? -73.699 219.466 -22.489 1.00 24.77 464 ILE B CA 1
ATOM 7035 C C . ILE B 1 418 ? -72.434 218.888 -21.862 1.00 21.75 464 ILE B C 1
ATOM 7036 O O . ILE B 1 418 ? -71.447 219.602 -21.683 1.00 18.74 464 ILE B O 1
ATOM 7041 N N . GLY B 1 419 ? -72.472 217.605 -21.519 1.00 22.52 465 GLY B N 1
ATOM 7042 C CA . GLY B 1 419 ? -71.299 216.915 -20.993 1.00 18.96 465 GLY B CA 1
ATOM 7043 C C . GLY B 1 419 ? -70.493 216.170 -22.039 1.00 20.57 465 GLY B C 1
ATOM 7044 O O . GLY B 1 419 ? -69.501 215.516 -21.718 1.00 21.00 465 GLY B O 1
ATOM 7045 N N . GLU B 1 420 ? -70.905 216.289 -23.297 1.00 20.12 466 GLU B N 1
ATOM 7046 C CA . GLU B 1 420 ? -70.396 215.437 -24.366 1.00 20.48 466 GLU B CA 1
ATOM 7047 C C . GLU B 1 420 ? -68.881 215.529 -24.507 1.00 22.67 466 GLU B C 1
ATOM 7048 O O . GLU B 1 420 ? -68.185 214.515 -24.543 1.00 27.03 466 GLU B O 1
ATOM 7054 N N . GLN B 1 421 ? -68.377 216.756 -24.594 1.00 23.23 467 GLN B N 1
ATOM 7055 C CA . GLN B 1 421 ? -66.946 216.982 -24.760 1.00 25.26 467 GLN B CA 1
ATOM 7056 C C . GLN B 1 421 ? -66.166 216.532 -23.528 1.00 24.45 467 GLN B C 1
ATOM 7057 O O . GLN B 1 421 ? -65.073 215.980 -23.650 1.00 27.06 467 GLN B O 1
ATOM 7063 N N . PHE B 1 422 ? -66.728 216.750 -22.343 1.00 21.38 468 PHE B N 1
ATOM 7064 C CA . PHE B 1 422 ? -66.140 216.185 -21.134 1.00 20.87 468 PHE B CA 1
ATOM 7065 C C . PHE B 1 422 ? -66.097 214.662 -21.178 1.00 20.43 468 PHE B C 1
ATOM 7066 O O . PHE B 1 422 ? -65.118 214.039 -20.765 1.00 19.72 468 PHE B O 1
ATOM 7074 N N . ALA B 1 423 ? -67.186 214.076 -21.662 1.00 18.94 469 ALA B N 1
ATOM 7075 C CA . ALA B 1 423 ? -67.324 212.626 -21.709 1.00 17.96 469 ALA B CA 1
ATOM 7076 C C . ALA B 1 423 ? -66.273 212.038 -22.645 1.00 20.27 469 ALA B C 1
ATOM 7077 O O . ALA B 1 423 ? -65.618 211.048 -22.319 1.00 17.54 469 ALA B O 1
ATOM 7079 N N . TYR B 1 424 ? -66.113 212.652 -23.813 1.00 21.02 470 TYR B N 1
ATOM 7080 C CA . TYR B 1 424 ? -65.094 212.218 -24.762 1.00 23.25 470 TYR B CA 1
ATOM 7081 C C . TYR B 1 424 ? -63.679 212.344 -24.208 1.00 22.89 470 TYR B C 1
ATOM 7082 O O . TYR B 1 424 ? -62.817 211.500 -24.452 1.00 21.00 470 TYR B O 1
ATOM 7091 N N . LEU B 1 425 ? -63.452 213.422 -23.465 1.00 23.17 471 LEU B N 1
ATOM 7092 C CA . LEU B 1 425 ? -62.127 213.676 -22.914 1.00 23.17 471 LEU B CA 1
ATOM 7093 C C . LEU B 1 425 ? -61.816 212.591 -21.889 1.00 22.96 471 LEU B C 1
ATOM 7094 O O . LEU B 1 425 ? -60.741 211.991 -21.889 1.00 20.74 471 LEU B O 1
ATOM 7099 N N . GLN B 1 426 ? -62.785 212.347 -21.013 1.00 22.64 472 GLN B N 1
ATOM 7100 C CA . GLN B 1 426 ? -62.646 211.355 -19.954 1.00 22.38 472 GLN B CA 1
ATOM 7101 C C . GLN B 1 426 ? -62.500 209.941 -20.510 1.00 20.17 472 GLN B C 1
ATOM 7102 O O . GLN B 1 426 ? -61.614 209.192 -20.098 1.00 17.49 472 GLN B O 1
ATOM 7108 N N . LEU B 1 427 ? -63.347 209.583 -21.469 1.00 16.92 473 LEU B N 1
ATOM 7109 C CA . LEU B 1 427 ? -63.309 208.246 -22.051 1.00 17.08 473 LEU B CA 1
ATOM 7110 C C . LEU B 1 427 ? -62.051 208.034 -22.887 1.00 17.09 473 LEU B C 1
ATOM 7111 O O . LEU B 1 427 ? -61.426 206.975 -22.828 1.00 14.35 473 LEU B O 1
ATOM 7116 N N . GLY B 1 428 ? -61.701 209.033 -23.691 1.00 18.02 474 GLY B N 1
ATOM 7117 C CA . GLY B 1 428 ? -60.471 209.012 -24.474 1.00 17.91 474 GLY B CA 1
ATOM 7118 C C . GLY B 1 428 ? -59.207 208.864 -23.650 1.00 18.62 474 GLY B C 1
ATOM 7119 O O . GLY B 1 428 ? -58.307 208.104 -24.009 1.00 23.74 474 GLY B O 1
ATOM 7120 N N . THR B 1 429 ? -59.140 209.591 -22.540 1.00 18.88 475 THR B N 1
ATOM 7121 C CA . THR B 1 429 ? -57.959 209.598 -21.684 1.00 17.63 475 THR B CA 1
ATOM 7122 C C . THR B 1 429 ? -57.811 208.288 -20.917 1.00 16.25 475 THR B C 1
ATOM 7123 O O . THR B 1 429 ? -56.737 207.687 -20.907 1.00 18.55 475 THR B O 1
ATOM 7127 N N . ILE B 1 430 ? -58.881 207.857 -20.256 1.00 14.04 476 ILE B N 1
ATOM 7128 C CA . ILE B 1 430 ? -58.920 206.544 -19.621 1.00 13.47 476 ILE B CA 1
ATOM 7129 C C . ILE B 1 430 ? -58.532 205.439 -20.599 1.00 14.83 476 ILE B C 1
ATOM 7130 O O . ILE B 1 430 ? -57.678 204.604 -20.302 1.00 12.78 476 ILE B O 1
ATOM 7135 N N . THR B 1 431 ? -59.154 205.447 -21.774 1.00 13.83 477 THR B N 1
ATOM 7136 C CA . THR B 1 431 ? -58.921 204.408 -22.770 1.00 15.71 477 THR B CA 1
ATOM 7137 C C . THR B 1 431 ? -57.459 204.438 -23.203 1.00 17.99 477 THR B C 1
ATOM 7138 O O . THR B 1 431 ? -56.776 203.414 -23.232 1.00 18.87 477 THR B O 1
ATOM 7142 N N . ALA B 1 432 ? -56.990 205.633 -23.545 1.00 18.85 478 ALA B N 1
ATOM 7143 C CA . ALA B 1 432 ? -55.606 205.824 -23.963 1.00 17.96 478 ALA B CA 1
ATOM 7144 C C . ALA B 1 432 ? -54.609 205.358 -22.905 1.00 17.48 478 ALA B C 1
ATOM 7145 O O . ALA B 1 432 ? -53.584 204.766 -23.243 1.00 18.74 478 ALA B O 1
ATOM 7147 N N . VAL B 1 433 ? -54.889 205.616 -21.632 1.00 18.02 479 VAL B N 1
ATOM 7148 C CA . VAL B 1 433 ? -53.981 205.183 -20.575 1.00 17.61 479 VAL B CA 1
ATOM 7149 C C . VAL B 1 433 ? -53.988 203.662 -20.461 1.00 16.57 479 VAL B C 1
ATOM 7150 O O . VAL B 1 433 ? -52.939 203.025 -20.362 1.00 14.71 479 VAL B O 1
ATOM 7154 N N . LEU B 1 434 ? -55.186 203.087 -20.478 1.00 15.94 480 LEU B N 1
ATOM 7155 C CA . LEU B 1 434 ? -55.347 201.646 -20.324 1.00 17.01 480 LEU B CA 1
ATOM 7156 C C . LEU B 1 434 ? -54.709 200.900 -21.491 1.00 17.24 480 LEU B C 1
ATOM 7157 O O . LEU B 1 434 ? -54.160 199.811 -21.323 1.00 17.03 480 LEU B O 1
ATOM 7162 N N . VAL B 1 435 ? -54.793 201.489 -22.679 1.00 17.60 481 VAL B N 1
ATOM 7163 C CA . VAL B 1 435 ? -54.151 200.925 -23.861 1.00 19.67 481 VAL B CA 1
ATOM 7164 C C . VAL B 1 435 ? -52.638 200.853 -23.675 1.00 23.03 481 VAL B C 1
ATOM 7165 O O . VAL B 1 435 ? -52.004 199.866 -24.047 1.00 20.67 481 VAL B O 1
ATOM 7169 N N . ARG B 1 436 ? -52.062 201.883 -23.063 1.00 21.88 482 ARG B N 1
ATOM 7170 C CA . ARG B 1 436 ? -50.628 201.899 -22.795 1.00 25.27 482 ARG B CA 1
ATOM 7171 C C . ARG B 1 436 ? -50.206 200.798 -21.829 1.00 23.38 482 ARG B C 1
ATOM 7172 O O . ARG B 1 436 ? -49.121 200.233 -21.962 1.00 24.98 482 ARG B O 1
ATOM 7180 N N . LEU B 1 437 ? -50.931 200.672 -20.765 1.00 23.64 483 LEU B N 1
ATOM 7181 C CA . LEU B 1 437 ? -50.697 199.705 -19.750 1.00 21.21 483 LEU B CA 1
ATOM 7182 C C . LEU B 1 437 ? -51.031 198.250 -19.989 1.00 20.20 483 LEU B C 1
ATOM 7183 O O . LEU B 1 437 ? -50.423 197.399 -19.483 1.00 22.45 483 LEU B O 1
ATOM 7188 N N . PHE B 1 438 ? -52.064 197.983 -20.733 1.00 18.76 484 PHE B N 1
ATOM 7189 C CA . PHE B 1 438 ? -52.578 196.654 -20.830 1.00 19.76 484 PHE B CA 1
ATOM 7190 C C . PHE B 1 438 ? -52.963 195.971 -22.130 1.00 20.06 484 PHE B C 1
ATOM 7191 O O . PHE B 1 438 ? -53.116 196.506 -23.162 1.00 19.86 484 PHE B O 1
ATOM 7199 N N . ARG B 1 439 ? -53.147 194.700 -21.967 1.00 19.60 485 ARG B N 1
ATOM 7200 C CA . ARG B 1 439 ? -53.754 193.877 -22.955 1.00 19.22 485 ARG B CA 1
ATOM 7201 C C . ARG B 1 439 ? -54.902 193.211 -22.227 1.00 18.28 485 ARG B C 1
ATOM 7202 O O . ARG B 1 439 ? -54.777 192.838 -21.107 1.00 19.97 485 ARG B O 1
ATOM 7210 N N . PHE B 1 440 ? -56.064 193.193 -22.829 1.00 16.74 486 PHE B N 1
ATOM 7211 C CA . PHE B 1 440 ? -57.218 192.502 -22.265 1.00 17.98 486 PHE B CA 1
ATOM 7212 C C . PHE B 1 440 ? -57.585 191.307 -23.140 1.00 19.64 486 PHE B C 1
ATOM 7213 O O . PHE B 1 440 ? -57.372 191.338 -24.352 1.00 18.85 486 PHE B O 1
ATOM 7221 N N . ARG B 1 441 ? -58.120 190.253 -22.531 1.00 22.14 487 ARG B N 1
ATOM 7222 C CA . ARG B 1 441 ? -58.735 189.150 -23.261 1.00 23.04 487 ARG B CA 1
ATOM 7223 C C . ARG B 1 441 ? -59.933 188.627 -22.474 1.00 21.58 487 ARG B C 1
ATOM 7224 O O . ARG B 1 441 ? -60.027 188.840 -21.265 1.00 21.19 487 ARG B O 1
ATOM 7232 N N . ASN B 1 442 ? -60.844 187.932 -23.148 1.00 20.39 488 ASN B N 1
ATOM 7233 C CA . ASN B 1 442 ? -61.918 187.221 -22.462 1.00 21.08 488 ASN B CA 1
ATOM 7234 C C . ASN B 1 442 ? -61.346 186.106 -21.592 1.00 18.34 488 ASN B C 1
ATOM 7235 O O . ASN B 1 442 ? -60.235 185.634 -21.835 1.00 19.07 488 ASN B O 1
ATOM 7240 N N . LEU B 1 443 ? -62.091 185.712 -20.565 1.00 21.31 489 LEU B N 1
ATOM 7241 C CA . LEU B 1 443 ? -61.750 184.545 -19.758 1.00 24.01 489 LEU B CA 1
ATOM 7242 C C . LEU B 1 443 ? -61.766 183.271 -20.599 1.00 24.91 489 LEU B C 1
ATOM 7243 O O . LEU B 1 443 ? -62.426 183.215 -21.637 1.00 21.12 489 LEU B O 1
ATOM 7248 N N . PRO B 1 444 ? -61.036 182.234 -20.162 1.00 29.11 490 PRO B N 1
ATOM 7249 C CA . PRO B 1 444 ? -60.958 180.987 -20.915 1.00 30.20 490 PRO B CA 1
ATOM 7250 C C . PRO B 1 444 ? -62.313 180.490 -21.406 1.00 32.44 490 PRO B C 1
ATOM 7251 O O . PRO B 1 444 ? -63.254 180.340 -20.627 1.00 32.06 490 PRO B O 1
ATOM 7255 N N . GLY B 1 445 ? -62.379 180.227 -22.707 1.00 30.27 491 GLY B N 1
ATOM 7256 C CA . GLY B 1 445 ? -63.584 179.704 -23.339 1.00 26.72 491 GLY B CA 1
ATOM 7257 C C . GLY B 1 445 ? -64.764 180.654 -23.379 1.00 29.83 491 GLY B C 1
ATOM 7258 O O . GLY B 1 445 ? -65.884 180.233 -23.670 1.00 30.24 491 GLY B O 1
ATOM 7259 N N . VAL B 1 446 ? -64.535 181.934 -23.099 1.00 27.68 492 VAL B N 1
ATOM 7260 C CA . VAL B 1 446 ? -65.607 182.916 -23.222 1.00 27.24 492 VAL B CA 1
ATOM 7261 C C . VAL B 1 446 ? -65.528 183.638 -24.562 1.00 24.44 492 VAL B C 1
ATOM 7262 O O . VAL B 1 446 ? -64.492 184.195 -24.925 1.00 22.97 492 VAL B O 1
ATOM 7266 N N . ASP B 1 447 ? -66.648 183.632 -25.276 1.00 28.15 493 ASP B N 1
ATOM 7267 C CA . ASP B 1 447 ? -66.738 184.264 -26.587 1.00 30.73 493 ASP B CA 1
ATOM 7268 C C . ASP B 1 447 ? -67.716 185.433 -26.555 1.00 25.53 493 ASP B C 1
ATOM 7269 O O . ASP B 1 447 ? -68.790 185.349 -25.960 1.00 30.52 493 ASP B O 1
ATOM 7274 N N . GLY B 1 448 ? -67.327 186.529 -27.198 1.00 21.45 494 GLY B N 1
ATOM 7275 C CA . GLY B 1 448 ? -68.206 187.686 -27.319 1.00 21.50 494 GLY B CA 1
ATOM 7276 C C . GLY B 1 448 ? -68.322 188.473 -26.028 1.00 22.48 494 GLY B C 1
ATOM 7277 O O . GLY B 1 448 ? -67.509 188.331 -25.114 1.00 20.24 494 GLY B O 1
ATOM 7278 N N . ILE B 1 449 ? -69.352 189.311 -25.983 1.00 23.58 495 ILE B N 1
ATOM 7279 C CA . ILE B 1 449 ? -69.579 190.240 -24.883 1.00 23.67 495 ILE B CA 1
ATOM 7280 C C . ILE B 1 449 ? -70.777 189.816 -24.040 1.00 24.26 495 ILE B C 1
ATOM 7281 O O . ILE B 1 449 ? -71.656 189.099 -24.518 1.00 28.82 495 ILE B O 1
ATOM 7286 N N . PRO B 1 450 ? -70.830 190.282 -22.784 1.00 24.50 496 PRO B N 1
ATOM 7287 C CA . PRO B 1 450 ? -72.006 189.990 -21.974 1.00 22.67 496 PRO B CA 1
ATOM 7288 C C . PRO B 1 450 ? -73.284 190.565 -22.571 1.00 23.86 496 PRO B C 1
ATOM 7289 O O . PRO B 1 450 ? -73.247 191.352 -23.517 1.00 23.40 496 PRO B O 1
ATOM 7293 N N . ASP B 1 451 ? -74.401 190.158 -21.978 1.00 28.95 497 ASP B N 1
ATOM 7294 C CA . ASP B 1 451 ? -75.705 190.727 -22.289 1.00 32.39 497 ASP B CA 1
ATOM 7295 C C . ASP B 1 451 ? -75.848 192.101 -21.645 1.00 32.36 497 ASP B C 1
ATOM 7296 O O . ASP B 1 451 ? -75.123 192.454 -20.714 1.00 32.08 497 ASP B O 1
ATOM 7301 N N . THR B 1 452 ? -76.811 192.858 -22.160 1.00 27.86 498 THR B N 1
ATOM 7302 C CA . THR B 1 452 ? -77.089 194.197 -21.660 1.00 28.37 498 THR B CA 1
ATOM 7303 C C . THR B 1 452 ? -78.212 194.120 -20.633 1.00 32.64 498 THR B C 1
ATOM 7304 O O . THR B 1 452 ? -79.241 193.480 -20.850 1.00 35.66 498 THR B O 1
ATOM 7308 N N . ASP B 1 453 ? -78.001 194.826 -19.541 1.00 33.89 499 ASP B N 1
ATOM 7309 C CA . ASP B 1 453 ? -78.994 194.964 -18.532 1.00 31.03 499 ASP B CA 1
ATOM 7310 C C . ASP B 1 453 ? -79.704 196.267 -18.803 1.00 32.88 499 ASP B C 1
ATOM 7311 O O . ASP B 1 453 ? -79.187 197.308 -18.618 1.00 31.36 499 ASP B O 1
ATOM 7316 N N . TYR B 1 454 ? -80.907 196.183 -19.291 1.00 35.04 500 TYR B N 1
ATOM 7317 C CA . TYR B 1 454 ? -81.740 197.364 -19.478 1.00 38.29 500 TYR B CA 1
ATOM 7318 C C . TYR B 1 454 ? -82.587 197.554 -18.224 1.00 50.47 500 TYR B C 1
ATOM 7319 O O . TYR B 1 454 ? -83.463 196.743 -17.923 1.00 69.92 500 TYR B O 1
ATOM 7328 N N . SER B 1 455 ? -82.293 198.618 -17.485 1.00 57.10 501 SER B N 1
ATOM 7329 C CA . SER B 1 455 ? -82.978 198.890 -16.227 1.00 49.90 501 SER B CA 1
ATOM 7330 C C . SER B 1 455 ? -82.795 200.343 -15.804 1.00 46.59 501 SER B C 1
ATOM 7331 O O . SER B 1 455 ? -81.726 200.929 -15.973 1.00 47.68 501 SER B O 1
ATOM 7334 N N . SER B 1 456 ? -83.859 200.905 -15.239 1.00 52.36 502 SER B N 1
ATOM 7335 C CA . SER B 1 456 ? -83.858 202.297 -14.803 1.00 53.74 502 SER B CA 1
ATOM 7336 C C . SER B 1 456 ? -83.524 203.237 -15.957 1.00 54.79 502 SER B C 1
ATOM 7337 O O . SER B 1 456 ? -82.981 204.323 -15.758 1.00 51.27 502 SER B O 1
ATOM 7340 N N . LEU B 1 457 ? -83.865 202.798 -17.165 1.00 61.95 503 LEU B N 1
ATOM 7341 C CA . LEU B 1 457 ? -83.555 203.498 -18.407 1.00 58.72 503 LEU B CA 1
ATOM 7342 C C . LEU B 1 457 ? -82.062 203.737 -18.619 1.00 55.20 503 LEU B C 1
ATOM 7343 O O . LEU B 1 457 ? -81.676 204.628 -19.375 1.00 58.40 503 LEU B O 1
ATOM 7348 N N . PHE B 1 458 ? -81.227 202.923 -17.994 1.00 51.13 504 PHE B N 1
ATOM 7349 C CA . PHE B 1 458 ? -79.804 203.040 -18.184 1.00 54.42 504 PHE B CA 1
ATOM 7350 C C . PHE B 1 458 ? -79.170 201.714 -18.573 1.00 58.09 504 PHE B C 1
ATOM 7351 O O . PHE B 1 458 ? -78.996 200.867 -17.725 1.00 77.17 504 PHE B O 1
ATOM 7359 N N . SER B 1 459 ? -78.723 201.567 -19.801 1.00 47.79 505 SER B N 1
ATOM 7360 C CA . SER B 1 459 ? -78.065 200.359 -20.287 1.00 44.99 505 SER B CA 1
ATOM 7361 C C . SER B 1 459 ? -76.731 200.140 -19.581 1.00 41.37 505 SER B C 1
ATOM 7362 O O . SER B 1 459 ? -75.968 201.081 -19.360 1.00 40.39 505 SER B O 1
ATOM 7365 N N . LYS B 1 460 ? -76.463 198.885 -19.235 1.00 32.07 506 LYS B N 1
ATOM 7366 C CA . LYS B 1 460 ? -75.178 198.481 -18.677 1.00 31.81 506 LYS B CA 1
ATOM 7367 C C . LYS B 1 460 ? -74.834 197.053 -19.083 1.00 25.19 506 LYS B C 1
ATOM 7368 O O . LYS B 1 460 ? -75.716 196.307 -19.508 1.00 29.42 506 LYS B O 1
ATOM 7374 N N . PRO B 1 461 ? -73.565 196.653 -18.914 1.00 23.95 507 PRO B N 1
ATOM 7375 C CA . PRO B 1 461 ? -73.321 195.217 -18.969 1.00 25.28 507 PRO B CA 1
ATOM 7376 C C . PRO B 1 461 ? -74.083 194.484 -17.872 1.00 26.88 507 PRO B C 1
ATOM 7377 O O . PRO B 1 461 ? -74.173 194.963 -16.742 1.00 27.74 507 PRO B O 1
ATOM 7381 N N . LEU B 1 462 ? -74.628 193.324 -18.226 1.00 31.85 508 LEU B N 1
ATOM 7382 C CA . LEU B 1 462 ? -75.484 192.576 -17.314 1.00 36.11 508 LEU B CA 1
ATOM 7383 C C . LEU B 1 462 ? -74.652 191.640 -16.445 1.00 34.95 508 LEU B C 1
ATOM 7384 O O . LEU B 1 462 ? -73.769 190.936 -16.936 1.00 35.51 508 LEU B O 1
ATOM 7389 N N . GLY B 1 463 ? -74.949 191.639 -15.150 1.00 34.37 509 GLY B N 1
ATOM 7390 C CA . GLY B 1 463 ? -74.197 190.833 -14.196 1.00 36.07 509 GLY B CA 1
ATOM 7391 C C . GLY B 1 463 ? -72.753 191.271 -14.049 1.00 39.55 509 GLY B C 1
ATOM 7392 O O . GLY B 1 463 ? -72.398 192.417 -14.325 1.00 46.64 509 GLY B O 1
ATOM 7393 N N . ARG B 1 464 ? -71.926 190.333 -13.599 1.00 28.61 510 ARG B N 1
ATOM 7394 C CA . ARG B 1 464 ? -70.546 190.606 -13.216 1.00 29.74 510 ARG B CA 1
ATOM 7395 C C . ARG B 1 464 ? -69.608 189.950 -14.223 1.00 28.55 510 ARG B C 1
ATOM 7396 O O . ARG B 1 464 ? -69.437 188.731 -14.235 1.00 27.08 510 ARG B O 1
ATOM 7404 N N . SER B 1 465 ? -69.014 190.765 -15.089 1.00 23.90 511 SER B N 1
ATOM 7405 C CA . SER B 1 465 ? -68.122 190.260 -16.124 1.00 22.29 511 SER B CA 1
ATOM 7406 C C . SER B 1 465 ? -66.668 190.525 -15.750 1.00 19.41 511 SER B C 1
ATOM 7407 O O . SER B 1 465 ? -66.276 191.660 -15.478 1.00 21.38 511 SER B O 1
ATOM 7410 N N . PHE B 1 466 ? -65.871 189.463 -15.735 1.00 18.90 512 PHE B N 1
ATOM 7411 C CA . PHE B 1 466 ? -64.425 189.598 -15.612 1.00 18.40 512 PHE B CA 1
ATOM 7412 C C . PHE B 1 466 ? -63.802 189.549 -17.002 1.00 17.59 512 PHE B C 1
ATOM 7413 O O . PHE B 1 466 ? -64.350 188.928 -17.912 1.00 16.18 512 PHE B O 1
ATOM 7421 N N . VAL B 1 467 ? -62.663 190.216 -17.163 1.00 17.55 513 VAL B N 1
ATOM 7422 C CA . VAL B 1 467 ? -61.777 189.915 -18.281 1.00 19.04 513 VAL B CA 1
ATOM 7423 C C . VAL B 1 467 ? -60.362 189.773 -17.732 1.00 17.80 513 VAL B C 1
ATOM 7424 O O . VAL B 1 467 ? -60.079 190.206 -16.615 1.00 20.35 513 VAL B O 1
ATOM 7428 N N . GLU B 1 468 ? -59.487 189.135 -18.502 1.00 20.19 514 GLU B N 1
ATOM 7429 C CA . GLU B 1 468 ? -58.075 189.091 -18.140 1.00 22.36 514 GLU B CA 1
ATOM 7430 C C . GLU B 1 468 ? -57.377 190.388 -18.529 1.00 19.52 514 GLU B C 1
ATOM 7431 O O . GLU B 1 468 ? -57.691 191.011 -19.544 1.00 14.11 514 GLU B O 1
ATOM 7437 N N . PHE B 1 469 ? -56.374 190.735 -17.729 1.00 18.49 515 PHE B N 1
ATOM 7438 C CA . PHE B 1 469 ? -55.448 191.802 -18.082 1.00 18.76 515 PHE B CA 1
ATOM 7439 C C . PHE B 1 469 ? -54.044 191.211 -18.109 1.00 18.85 515 PHE B C 1
ATOM 7440 O O . PHE B 1 469 ? -53.739 190.263 -17.386 1.00 18.30 515 PHE B O 1
ATOM 7448 N N . GLU B 1 470 ? -53.208 191.784 -18.969 1.00 19.77 516 GLU B N 1
ATOM 7449 C CA . GLU B 1 470 ? -51.779 191.501 -18.964 1.00 24.30 516 GLU B CA 1
ATOM 7450 C C . GLU B 1 470 ? -51.027 192.819 -19.110 1.00 22.19 516 GLU B C 1
ATOM 7451 O O . GLU B 1 470 ? -51.354 193.641 -19.966 1.00 23.18 516 GLU B O 1
ATOM 7457 N N . LYS B 1 471 ? -50.020 193.014 -18.266 1.00 20.97 517 LYS B N 1
ATOM 7458 C CA . LYS B 1 471 ? -49.249 194.251 -18.297 1.00 24.66 517 LYS B CA 1
ATOM 7459 C C . LYS B 1 471 ? -48.211 194.222 -19.412 1.00 28.04 517 LYS B C 1
ATOM 7460 O O . LYS B 1 471 ? -47.563 193.205 -19.658 1.00 27.87 517 LYS B O 1
ATOM 7466 N N . ARG B 1 472 ? -48.084 195.358 -20.089 1.00 28.44 518 ARG B N 1
ATOM 7467 C CA . ARG B 1 472 ? -47.280 195.464 -21.301 1.00 31.45 518 ARG B CA 1
ATOM 7468 C C . ARG B 1 472 ? -45.778 195.387 -21.050 1.00 38.09 518 ARG B C 1
ATOM 7469 O O . ARG B 1 472 ? -45.041 194.790 -21.836 1.00 47.63 518 ARG B O 1
ATOM 7477 N N . HIS B 1 473 ? -45.327 196.000 -19.961 1.00 39.63 519 HIS B N 1
ATOM 7478 C CA . HIS B 1 473 ? -43.921 195.906 -19.585 1.00 51.48 519 HIS B CA 1
ATOM 7479 C C . HIS B 1 473 ? -43.746 195.479 -18.131 1.00 55.87 519 HIS B C 1
ATOM 7480 O O . HIS B 1 473 ? -43.047 194.507 -17.842 1.00 66.66 519 HIS B O 1
#

InterPro domains:
  IPR001128 Cytochrome P450 [PF00067] (56-500)
  IPR001128 Cytochrome P450 [PR00385] (307-324)
  IPR001128 Cytochrome P450 [PR00385] (361-372)
  IPR001128 Cytochrome P450 [PR00385] (454-463)
  IPR001128 Cytochrome P450 [PR00385] (463-474)
  IPR002403 Cytochrome P450, E-class, group IV [PR00465] (52-69)
  IPR002403 Cytochrome P450, E-class, group IV [PR00465] (74-97)
  IPR002403 Cytochrome P450, E-class, group IV [PR00465] (298-324)
  IPR002403 Cytochrome P450, E-class, group IV [PR00465] (356-372)
  IPR002403 Cytochrome P450, E-class, group IV [PR00465] (391-405)
  IPR002403 Cytochrome P450, E-class, group IV [PR00465] (407-425)
  IPR002403 Cytochrome P450, E-class, group IV [PR00465] (447-463)
  IPR002403 Cytochrome P450, E-class, group IV [PR00465] (463-481)
  IPR017972 Cytochrome P450, conserved site [PS00086] (456-465)
  IPR036396 Cytochrome P450 superfamily [G3DSA:1.10.630.10] (50-524)
  IPR036396 Cytochrome P450 superfamily [SSF48264] (47-518)
  IPR050529 Lanosterol 14-alpha demethylase-like [PTHR24304] (26-518)

Sequence (938 aa):
TPPVVFHWFPFIGSTISYGIDPYKFFFDCRAKYGDIFTFILLGKKTTVYLGTKGNDFILNGKLRDVCAEEVYSPLTTPVFGRHVVYDCPNAKLMEQKKFVKYGLTSDALRSYVPLITDEVESFVKNSPAFQGHKGVFDVCKTIAEITIYTASRSLQGKEVRSKFDSTFAELYHNLDMGFAPINFMLPWAPLPHNRKRDAAQRKLTETYMEIIKARRQAGSKKDSEDMVWNLMSCVYKNGTPVPDEEIAHMMIALLMAGQHSSSSTASWIVLRLATRPDIMEELYQEQIRVLGSDLPPLTYDNLQKLDLHAKVIKETLRLHAPIHSIIRAVKNPMAVDGTSYVIPTSHNVLSSPGVTARSEEHFPNPLEWNPHRWDENIAASAEDDEKVDYGYGLVSKGTNSPYLPFGAGRHRCIGEQFAYLQLGTITAVLVRLFRFRNLPGVDGIPDTDYSSLFSKPLGRSFVEFEKRHTPPVVFHWFPFIGSTISYGIDPYKFFFDCRAKYGDIFTFILLGKKTTVYLGTKGNDFILNGKLRDVCAEEVYSPLTTPVFGRHVVYDCPNAKLMEQKKFVKYGLTSDALRSYVPLITDEVESFVKNSPAFQGHKGVFDVCKTIAEITIYTASRSLQGKEVRSKFDSTFAELYHNLDMGFAPINFMLPWAPLPHNRKRDAAQRKLTETYMEIIKARRQAGSKKDSEDMVWNLMSCVYKNGTPVPDEEIAHMMIALLMAGQHSSSSTASWIVLRLATRPDIMEELYQEQIRVLGSDLPPLTYDNLQKLDLHAKVIKETLRLHAPIHSIIRAVKNPMAVDGTSYVIPTSHNVLSSPGVTARSEEHFPNPLEWNPHRWDENIAASAEDDEKVDYGYGLVSKGTNSPYLPFGAGRHRCIGEQFAYLQLGTITAVLVRLFRFRNLPGVDGIPDTDYSSLFSKPLGRSFVEFEKRH

Nearest PDB structures (foldseek):
  4uyl-assembly1_A  TM=9.969E-01  e=1.644E-66  Aspergillus fumigatus
  4zdy-assembly1_A  TM=9.797E-01  e=1.424E-46  Saccharomyces cerevisiae YJM789
  5ese-assembly1_A  TM=9.777E-01  e=1.561E-46  Saccharomyces cerevisiae YJM789
  5esg-assembly1_A  TM=9.779E-01  e=9.386E-46  Saccharomyces cerevisiae YJM789
  5esk-assembly1_A  TM=9.768E-01  e=3.394E-44  Saccharomyces cerevisiae YJM789

Solvent-accessible surface area: 40124 Å² total; per-residue (Å²): 113,1,40,77,6,138,58,199,52,101,103,59,11,6,25,110,56,12,33,122,43,0,14,126,18,0,62,55,6,90,85,145,66,34,64,14,0,0,0,22,29,56,45,81,89,2,1,0,13,4,19,30,123,0,1,63,40,2,8,38,17,123,84,146,17,9,20,1,41,92,47,39,23,67,17,14,21,35,0,22,3,139,74,2,23,49,44,17,92,11,58,50,16,6,12,6,20,46,2,10,77,98,3,18,71,56,104,6,4,104,40,1,0,72,54,0,17,66,14,0,94,47,14,11,153,91,14,117,26,0,101,42,102,119,22,20,3,14,0,34,123,6,0,32,57,1,0,18,48,0,10,0,55,2,16,3,2,120,56,1,39,66,72,16,108,83,74,0,57,120,13,16,127,18,0,58,53,0,21,28,82,68,1,84,75,55,8,184,11,105,66,74,29,1,146,106,9,48,28,0,21,151,88,0,15,126,28,0,66,92,11,0,98,52,28,119,137,71,67,79,123,159,51,33,3,1,0,5,75,0,32,116,10,14,74,20,160,120,48,70,72,5,63,28,68,8,0,0,4,7,0,0,10,42,5,8,56,21,34,32,33,5,16,6,3,3,2,0,3,2,4,34,3,5,37,63,72,71,0,6,55,66,0,40,74,16,0,45,168,58,23,22,95,113,34,40,108,10,61,39,72,22,19,122,125,2,58,12,4,23,16,0,2,10,0,0,8,5,9,15,11,5,65,5,2,24,15,11,7,0,84,65,88,18,59,3,139,62,64,108,68,66,1,49,62,53,8,18,1,0,0,1,5,8,4,2,5,42,9,129,131,64,22,96,105,18,116,98,7,44,0,58,47,16,92,161,76,66,30,50,63,72,93,150,48,134,100,49,80,40,35,3,24,104,21,18,74,10,8,139,44,25,33,17,27,31,9,3,0,50,40,51,51,37,26,27,104,15,18,26,15,2,3,7,0,2,5,0,3,5,0,43,60,0,108,3,75,31,9,69,66,31,136,40,54,30,104,31,45,30,39,16,47,42,4,83,8,85,56,138,13,23,2,27,2,42,50,48,196,105,3,39,53,15,163,70,223,66,103,126,50,13,6,25,103,57,10,35,112,27,0,15,125,14,0,69,77,5,54,84,158,58,30,49,24,0,1,0,31,32,47,60,88,83,3,1,0,32,3,12,18,129,0,2,47,37,2,8,26,11,114,90,155,7,12,20,2,44,107,41,45,24,66,15,13,10,40,0,21,4,137,84,2,27,47,28,17,92,12,69,51,16,8,19,4,17,40,4,7,66,124,5,18,66,57,101,6,7,102,41,1,0,76,47,0,15,62,12,0,83,38,14,13,148,114,13,120,26,0,98,39,104,125,24,16,3,12,0,34,113,7,0,31,62,1,0,20,41,0,12,0,59,0,14,2,0,113,42,0,37,53,77,15,109,85,47,0,57,123,24,15,126,19,0,54,44,0,24,28,86,59,1,92,80,59,7,178,12,106,71,91,33,1,149,110,10,68,66,2,19,124,98,0,0,96,13,0,60,96,11,0,116,48,22,131,139,86,55,81,132,150,46,31,7,0,0,4,66,1,20,107,11,19,72,17,162,127,48,66,78,4,63,25,64,10,0,0,4,8,0,0,10,40,6,6,57,20,36,33,33,5,19,4,4,4,1,0,4,4,6,33,3,4,40,64,46,77,1,2,71,67,0,27,86,7,0,42,171,42,22,26,97,113,34,38,109,12,58,43,82,24,23,124,123,4,53,11,3,22,16,0,3,4,0,0,10,4,8,16,11,8,68,3,4,23,13,12,4,6,130,58,88,12,63,1,128,87,59,111,65,62,2,42,65,48,8,20,2,0,0,2,5,9,1,0,4,41,2,134,121,70,22,103,102,11,117,80,8,43,0,57,45,22,88,154,82,65,35,43,78,51,82,141,21,135,88,50,89,46,33,4,28,121,17,13,60,3,29,99,1,25,27,8,25,29,9,2,0,52,45,34,52,36,24,30,108,14,14,24,18,1,4,9,0,2,6,0,3,6,0,36,55,0,81,2,130,28,10,57,61,38,129,41,53,34,109,29,32,28,46,28,37,39,3,88,7,95,55,146,18,24,2,47,4,56,54,32,178

CATH classification: 1.10.630.10

B-factor: mean 41.3, std 21.58, range [11.97, 185.6]

Organism: Aspergillus fumigatus (strain ATCC MYA-4609 / CBS 101355 / FGSC A1100 / Af293) (NCBI:txid330879)

Foldseek 3Di:
DAAEDDADDAQCWCQVVCQVPVQVVQVVCCVVRNQWYWTRHNNFTAIEGADLLRLLCQQAPDPQFWAALVLPVLLCCLQLHADEDSNDDLLSNLLLLLLVLQLDDPQLLQQLQVQLLCLLVVCCVPPPQNPDQKDKHFLLVSLLVSQLLSCCVRAVHDVRSVCCVPPVVVLLVLLCLSLPQCSSPPSPDVDPSNVSNNVSSVVQLVVQLVVLVVCVVVPDDDGRHSRVRLQVSQQDPVGGGPDSSNSSSSSSVVSVVRSQQLSQLLSLLQQVLQQCVVLLVVLVVLQCVQVHVVNDGDGSVSLVSSQLLQLSSLLSLLQALFFQKRKIQGNCKAADVVDPDIDDRSYIYIYGLSNLSQDCVQDPVRNDRDSCVCVVHDDLDDDDADWDRPNSDIDHQDSVDSHQSQRGHSPGDSCSVVSSSSSSSSSSSCSQFWRKHADPPDHHGADWNRGSSTIHGPDGGMIMIGTPD/DFAEDDADDPQCWCQVVCQVPVLVVCVVCCVVRNQWYWIAHRHFTEIEGDDLLRLLCAQVPDCQFWAQLVQPVLLCCLLLHADEDSNDDLLSNLLVLLLQLVLVDPVLLQQLQVQLLVLLVCCCVPPPANPDQKDKHFLLVSLLVSLLLSCCCRAVHDVRSVCCVPPLVQLLVLLCLSLAQVVSPCSPDVDPSSVSNNVSNVVQLVVQLVVLVVCVVVPDDDGRYSLVRLQVSQADPVGGGPDSSNSSSSSSVVSVVSSQQLSQLLSLLQQVLQQPLVLLVVQVVQQCVQVHVVNDRDGSVSLVSSQLLQLSSQLSLLQFGFFFKRKIQGNQKAADPPDPDIRDRSYMYIYGLSNLSQDCVNPPVNNDRDSCSCVVDDDLQDDDAAWDRPNNDTDHQSRPPSRQSQRGHSPGDSCSVVSSSSSSSSSSSDSQFWRKHADPPDHDGADWRRGSSTIHRPDTGMIMIGTPD

Radius of gyration: 32.52 Å; Cα contacts (8 Å, |Δi|>4): 1579; chains: 2; bounding box: 69×105×59 Å

Secondary structure (DSSP, 8-state):
-PPBPP-SSTTTTTHHHHHH-HHHHHHHHHHHHTTEEEEEETTEEEEEE-HHHHHHHHHT--TTTEESHHHHHHHHHHHH-TTSTTSS-HHHHHHHHHHHHHHT-HHHHHHHHHHHHHHHHHHHHH-GGG-SSEEEEEHHHHHHHHHHHHHIIIII-HHHHHHTTTTHHHHHHHHGGGG-GGGGT-SSS--HHHHHHHHHHHHHHHHHHHHHHHHHTTT---S-SHHHHHHHTTB-TTSPBPPHHHHHHHHHHHHHHHHHHHHHHHHHHHHHHHH-HHHHHHHHHHHHHHH-TT-PPP-HHHHTT-HHHHHHHHHHHHHH-SB--EEEEE-S-EE-TTSS-EE-TTEEEEE-HHHHHT-TTTSSSTTS--GGGGGG---SS---S-EEE-SS-EEE---SSS--TT--STT--S-HHHHHHHHHHHHHHHHHHEEEEPPTT--S-PPEEEETTEEEE-S--EEEEEE--/---B---SSTTTBTHHHHHH-HHHHHHHHHHHHTTEEEEEETTEEEEEE-HHHHHHHHHT--TTTEESHHHHHHHHHHHH-TTSTTSS-HHHHHHHHHHHHHTT-HHHHHHHHHHHHHHHHHHHHHSSTT-SSEEEEEHHHHHHHHHHHHHIIIII-HHHHHHTTTTHHHHHHHHGGGG-GGGGT-TTS--HHHHHHHHHHHHHHHHHHHHHHHHHHH----S--HHHHHHHTTB-TTSPBPPHHHHHHHHHHHHHHHHHHHHHHHHHHHHHHHH-HHHHHHHHHHHHHHH-TT-PPP-HHHHTT-HHHHHHHHHHHHHH-S---EEEEE-S-EE-TTSS-EE-TT-EEEE-HHHHHT-TTTSSSTTS--GGGGGS---SS---PPEEESSSSEEE--TT-S--TT--GGG--S-HHHHHHHHHHHHHHHHHHEEEE--TT--S-PPEE--TT--EE-S--EEEEEE--